Protein 4Q7A (pdb70)

Structure (mmCIF, N/CA/C/O backbone):
data_4Q7A
#
_entry.id   4Q7A
#
_cell.length_a   119.540
_cell.length_b   119.540
_cell.length_c   119.212
_cell.angle_alpha   90.00
_cell.angle_beta   90.00
_cell.angle_gamma   90.00
#
_symmetry.space_group_name_H-M   'P 42'
#
loop_
_entity.id
_entity.type
_entity.pdbx_description
1 polymer 'N-acetyl-ornithine/N-acetyl-lysine deacetylase'
2 non-polymer 'SULFATE ION'
3 non-polymer GLYCEROL
4 non-polymer 'CHLORIDE ION'
5 water water
#
loop_
_atom_site.group_PDB
_atom_site.id
_atom_site.type_symbol
_atom_site.label_atom_id
_atom_site.label_alt_id
_atom_site.label_comp_id
_atom_site.label_asym_id
_atom_site.label_entity_id
_atom_site.label_seq_id
_atom_site.pdbx_PDB_ins_code
_atom_site.Cartn_x
_atom_site.Cartn_y
_atom_site.Cartn_z
_atom_site.occupancy
_atom_site.B_iso_or_equiv
_atom_site.auth_seq_id
_atom_site.auth_comp_id
_atom_site.auth_asym_id
_atom_site.auth_atom_id
_atom_site.pdbx_PDB_model_num
ATOM 9 N N . LEU A 1 5 ? -45.749 39.462 21.906 1.00 63.61 2 LEU A N 1
ATOM 10 C CA . LEU A 1 5 ? -45.357 38.060 21.785 1.00 61.84 2 LEU A CA 1
ATOM 11 C C . LEU A 1 5 ? -46.040 37.210 22.855 1.00 66.26 2 LEU A C 1
ATOM 12 O O . LEU A 1 5 ? -46.269 37.676 23.973 1.00 65.24 2 LEU A O 1
ATOM 17 N N . GLU A 1 6 ? -46.367 35.967 22.509 1.00 63.41 3 GLU A N 1
ATOM 18 C CA . GLU A 1 6 ? -46.909 35.023 23.479 1.00 54.69 3 GLU A CA 1
ATOM 19 C C . GLU A 1 6 ? -45.845 34.725 24.528 1.00 45.88 3 GLU A C 1
ATOM 20 O O . GLU A 1 6 ? -44.660 34.659 24.210 1.00 43.66 3 GLU A O 1
ATOM 26 N N . SER A 1 7 ? -46.263 34.549 25.777 1.00 41.93 4 SER A N 1
ATOM 27 C CA . SER A 1 7 ? -45.310 34.289 26.850 1.00 40.64 4 SER A CA 1
ATOM 28 C C . SER A 1 7 ? -44.733 32.876 26.771 1.00 34.56 4 SER A C 1
ATOM 29 O O . SER A 1 7 ? -45.364 31.966 26.231 1.00 35.78 4 SER A O 1
ATOM 32 N N . ILE A 1 8 ? -43.522 32.711 27.296 1.00 38.20 5 ILE A N 1
ATOM 33 C CA . ILE A 1 8 ? -42.823 31.430 27.261 1.00 41.63 5 ILE A CA 1
ATOM 34 C C . ILE A 1 8 ? -42.199 31.132 28.619 1.00 44.56 5 ILE A C 1
ATOM 35 O O . ILE A 1 8 ? -41.558 32.000 29.212 1.00 44.03 5 ILE A O 1
ATOM 40 N N . SER A 1 9 ? -42.385 29.912 29.114 1.00 47.76 6 SER A N 1
ATOM 41 C CA . SER A 1 9 ? -41.681 29.475 30.316 1.00 44.30 6 SER A CA 1
ATOM 42 C C . SER A 1 9 ? -40.184 29.469 30.025 1.00 33.63 6 SER A C 1
ATOM 43 O O . SER A 1 9 ? -39.758 28.949 28.995 1.00 33.42 6 SER A O 1
ATOM 46 N N . PRO A 1 10 ? -39.384 30.070 30.921 1.00 32.82 7 PRO A N 1
ATOM 47 C CA . PRO A 1 10 ? -37.926 30.164 30.767 1.00 24.35 7 PRO A CA 1
ATOM 48 C C . PRO A 1 10 ? -37.236 28.819 30.517 1.00 27.34 7 PRO A C 1
ATOM 49 O O . PRO A 1 10 ? -36.156 28.795 29.924 1.00 29.25 7 PRO A O 1
ATOM 61 N N . SER A 1 12 ? -38.526 26.566 28.617 1.00 37.43 9 SER A N 1
ATOM 62 C CA . SER A 1 12 ? -38.909 26.177 27.263 1.00 37.72 9 SER A CA 1
ATOM 63 C C . SER A 1 12 ? -38.009 26.806 26.205 1.00 33.18 9 SER A C 1
ATOM 64 O O . SER A 1 12 ? -38.076 26.450 25.027 1.00 27.54 9 SER A O 1
ATOM 75 N N . THR A 1 14 ? -34.203 27.374 24.891 1.00 27.25 11 THR A N 1
ATOM 76 C CA . THR A 1 14 ? -32.791 27.025 24.950 1.00 21.15 11 THR A CA 1
ATOM 77 C C . THR A 1 14 ? -31.983 28.266 24.605 1.00 26.37 11 THR A C 1
ATOM 78 O O . THR A 1 14 ? -32.454 29.125 23.856 1.00 24.20 11 THR A O 1
ATOM 82 N N . THR A 1 15 ? -30.775 28.367 25.153 1.00 23.22 12 THR A N 1
ATOM 83 C CA . THR A 1 15 ? -29.888 29.481 24.842 1.00 22.77 12 THR A CA 1
ATOM 84 C C . THR A 1 15 ? -29.503 29.423 23.369 1.00 25.07 12 THR A C 1
ATOM 85 O O . THR A 1 15 ? -29.315 30.449 22.721 1.00 33.23 12 THR A O 1
ATOM 89 N N . ALA A 1 16 ? -29.409 28.206 22.846 1.00 16.23 13 ALA A N 1
ATOM 90 C CA . ALA A 1 16 ? -29.047 27.981 21.454 1.00 16.68 13 ALA A CA 1
ATOM 91 C C . ALA A 1 16 ? -30.080 28.564 20.494 1.00 16.88 13 ALA A C 1
ATOM 92 O O . ALA A 1 16 ? -29.730 29.287 19.560 1.00 20.09 13 ALA A O 1
ATOM 94 N N . ASP A 1 17 ? -31.349 28.238 20.718 1.00 17.37 14 ASP A N 1
ATOM 95 C CA . ASP A 1 17 ? -32.422 28.694 19.838 1.00 16.69 14 ASP A CA 1
ATOM 96 C C . ASP A 1 17 ? -32.627 30.206 19.893 1.00 17.06 14 ASP A C 1
ATOM 97 O O . ASP A 1 17 ? -32.905 30.835 18.875 1.00 25.76 14 ASP A O 1
ATOM 102 N N . LEU A 1 18 ? -32.499 30.782 21.083 1.00 17.95 15 LEU A N 1
ATOM 103 C CA . LEU A 1 18 ? -32.547 32.232 21.230 1.00 18.80 15 LEU A CA 1
ATOM 104 C C . LEU A 1 18 ? -31.360 32.871 20.518 1.00 19.15 15 LEU A C 1
ATOM 105 O O . LEU A 1 18 ? -31.504 33.889 19.841 1.00 19.16 15 LEU A O 1
ATOM 110 N N . LEU A 1 19 ? -30.187 32.262 20.666 1.00 20.40 16 LEU A N 1
ATOM 111 C CA . LEU A 1 19 ? -28.972 32.808 20.068 1.00 22.62 16 LEU A CA 1
ATOM 112 C C . LEU A 1 19 ? -29.033 32.820 18.544 1.00 27.34 16 LEU A C 1
ATOM 113 O O . LEU A 1 19 ? -28.614 33.791 17.913 1.00 29.26 16 LEU A O 1
ATOM 118 N N . ARG A 1 20 ? -29.553 31.745 17.956 1.00 23.26 17 ARG A N 1
ATOM 119 C CA . ARG A 1 20 ? -29.656 31.657 16.502 1.00 28.20 17 ARG A CA 1
ATOM 120 C C . ARG A 1 20 ? -30.527 32.786 15.963 1.00 29.41 17 ARG A C 1
ATOM 121 O O . ARG A 1 20 ? -30.209 33.393 14.941 1.00 36.72 17 ARG A O 1
ATOM 129 N N . GLY A 1 21 ? -31.620 33.067 16.665 1.00 27.93 18 GLY A N 1
ATOM 130 C CA . GLY A 1 21 ? -32.513 34.143 16.279 1.00 21.45 18 GLY A CA 1
ATOM 131 C C . GLY A 1 21 ? -31.858 35.504 16.426 1.00 16.64 18 GLY A C 1
ATOM 132 O O . GLY A 1 21 ? -32.075 36.399 15.610 1.00 21.57 18 GLY A O 1
ATOM 133 N N . LEU A 1 22 ? -31.048 35.656 17.469 1.00 16.57 19 LEU A N 1
ATOM 134 C CA . LEU A 1 22 ? -30.380 36.924 17.744 1.00 17.03 19 LEU A CA 1
ATOM 135 C C . LEU A 1 22 ? -29.263 37.206 16.738 1.00 14.85 19 LEU A C 1
ATOM 136 O O . LEU A 1 22 ? -29.111 38.333 16.264 1.00 16.11 19 LEU A O 1
ATOM 141 N N . VAL A 1 23 ? -28.485 36.176 16.417 1.00 20.15 20 VAL A N 1
ATOM 142 C CA . VAL A 1 23 ? -27.384 36.306 15.468 1.00 15.26 20 VAL A CA 1
ATOM 143 C C . VAL A 1 23 ? -27.903 36.573 14.056 1.00 16.43 20 VAL A C 1
ATOM 144 O O . VAL A 1 23 ? -27.318 37.353 13.301 1.00 17.27 20 VAL A O 1
ATOM 148 N N . SER A 1 24 ? -29.018 35.936 13.715 1.00 18.93 21 SER A N 1
ATOM 149 C CA . SER A 1 24 ? -29.614 36.077 12.390 1.00 20.14 21 SER A CA 1
ATOM 150 C C . SER A 1 24 ? -30.165 37.477 12.118 1.00 21.85 21 SER A C 1
ATOM 151 O O . SER A 1 24 ? -30.558 37.784 10.994 1.00 25.48 21 SER A O 1
ATOM 154 N N . ILE A 1 25 ? -30.201 38.319 13.145 1.00 19.82 22 ILE A N 1
ATOM 155 C CA . ILE A 1 25 ? -30.563 39.716 12.961 1.00 12.78 22 ILE A CA 1
ATOM 156 C C . ILE A 1 25 ? -29.299 40.565 13.003 1.00 17.69 22 ILE A C 1
ATOM 157 O O . ILE A 1 25 ? -28.672 40.702 14.053 1.00 18.29 22 ILE A O 1
ATOM 162 N N . PRO A 1 26 ? -28.916 41.136 11.851 1.00 14.38 23 PRO A N 1
ATOM 163 C CA . PRO A 1 26 ? -27.675 41.908 11.762 1.00 18.56 23 PRO A CA 1
ATOM 164 C C . PRO A 1 26 ? -27.765 43.183 12.589 1.00 22.01 23 PRO A C 1
ATOM 165 O O . PRO A 1 26 ? -28.697 43.969 12.416 1.00 24.84 23 PRO A O 1
ATOM 169 N N . SER A 1 27 ? -26.810 43.379 13.489 1.00 22.77 24 SER A N 1
ATOM 170 C CA . SER A 1 27 ? -26.822 44.555 14.347 1.00 17.19 24 SER A CA 1
ATOM 171 C C . SER A 1 27 ? -25.432 45.118 14.623 1.00 22.68 24 SER A C 1
ATOM 172 O O . SER A 1 27 ? -25.001 45.169 15.775 1.00 19.53 24 SER A O 1
ATOM 175 N N . PRO A 1 28 ? -24.729 45.564 13.569 1.00 26.90 25 PRO A N 1
ATOM 176 C CA . PRO A 1 28 ? -23.431 46.195 13.816 1.00 19.52 25 PRO A CA 1
ATOM 177 C C . PRO A 1 28 ? -23.636 47.509 14.555 1.00 20.42 25 PRO A C 1
ATOM 178 O O . PRO A 1 28 ? -24.750 48.031 14.536 1.00 29.03 25 PRO A O 1
ATOM 182 N N . SER A 1 29 ? -22.587 48.020 15.195 1.00 16.20 26 SER A N 1
ATOM 183 C CA . SER A 1 29 ? -22.680 49.245 15.985 1.00 12.87 26 SER A CA 1
ATOM 184 C C . SER A 1 29 ? -23.415 50.355 15.238 1.00 19.28 26 SER A C 1
ATOM 185 O O . SER A 1 29 ? -23.058 50.691 14.110 1.00 21.89 26 SER A O 1
ATOM 188 N N . GLY A 1 30 ? -24.454 50.904 15.861 1.00 16.65 27 GLY A N 1
ATOM 189 C CA . GLY A 1 30 ? -25.212 51.988 15.260 1.00 14.94 27 GLY A CA 1
ATOM 190 C C . GLY A 1 30 ? -26.411 51.515 14.459 1.00 17.72 27 GLY A C 1
ATOM 191 O O . GLY A 1 30 ? -27.147 52.324 13.890 1.00 25.97 27 GLY A O 1
ATOM 192 N N . ALA A 1 31 ? -26.612 50.201 14.420 1.00 14.87 28 ALA A N 1
ATOM 193 C CA . ALA A 1 31 ? -27.719 49.612 13.675 1.00 19.96 28 ALA A CA 1
ATOM 194 C C . ALA A 1 31 ? -28.462 48.578 14.515 1.00 24.34 28 ALA A C 1
ATOM 195 O O . ALA A 1 31 ? -28.953 47.582 13.986 1.00 21.57 28 ALA A O 1
ATOM 197 N N . GLU A 1 32 ? -28.553 48.828 15.820 1.00 23.20 29 GLU A N 1
ATOM 198 C CA . GLU A 1 32 ? -29.055 47.832 16.769 1.00 18.08 29 GLU A CA 1
ATOM 199 C C . GLU A 1 32 ? -30.578 47.760 16.919 1.00 22.27 29 GLU A C 1
ATOM 200 O O . GLU A 1 32 ? -31.094 46.779 17.441 1.00 26.27 29 GLU A O 1
ATOM 206 N N . ALA A 1 33 ? -31.287 48.790 16.465 1.00 22.61 30 ALA A N 1
ATOM 207 C CA . ALA A 1 33 ? -32.725 48.930 16.744 1.00 24.47 30 ALA A CA 1
ATOM 208 C C . ALA A 1 33 ? -33.623 47.691 16.536 1.00 22.87 30 ALA A C 1
ATOM 209 O O . ALA A 1 33 ? -34.369 47.322 17.446 1.00 21.65 30 ALA A O 1
ATOM 211 N N . PRO A 1 34 ? -33.564 47.050 15.351 1.00 19.79 31 PRO A N 1
ATOM 212 C CA . PRO A 1 34 ? -34.454 45.897 15.157 1.00 20.93 31 PRO A CA 1
ATOM 213 C C . PRO A 1 34 ? -34.134 44.728 16.087 1.00 28.05 31 PRO A C 1
ATOM 214 O O . PRO A 1 34 ? -35.048 44.084 16.597 1.00 29.14 31 PRO A O 1
ATOM 218 N N . ALA A 1 35 ? -32.849 44.457 16.293 1.00 28.46 32 ALA A N 1
ATOM 219 C CA . ALA A 1 35 ? -32.433 43.382 17.187 1.00 20.65 32 ALA A CA 1
ATOM 220 C C . ALA A 1 35 ? -32.812 43.714 18.626 1.00 20.89 32 ALA A C 1
ATOM 221 O O . ALA A 1 35 ? -33.163 42.828 19.407 1.00 20.62 32 ALA A O 1
ATOM 223 N N . VAL A 1 36 ? -32.723 44.996 18.971 1.00 13.39 33 VAL A N 1
ATOM 224 C CA . VAL A 1 36 ? -33.100 45.466 20.297 1.00 12.42 33 VAL A CA 1
ATOM 225 C C . VAL A 1 36 ? -34.581 45.210 20.563 1.00 25.84 33 VAL A C 1
ATOM 226 O O . VAL A 1 36 ? -34.947 44.618 21.579 1.00 29.55 33 VAL A O 1
ATOM 230 N N . GLU A 1 37 ? -35.428 45.649 19.639 1.00 29.09 34 GLU A N 1
ATOM 231 C CA . GLU A 1 37 ? -36.865 45.454 19.775 1.00 30.84 34 GLU A CA 1
ATOM 232 C C . GLU A 1 37 ? -37.230 43.973 19.750 1.00 25.34 34 GLU A C 1
ATOM 233 O O . GLU A 1 37 ? -38.147 43.543 20.447 1.00 25.41 34 GLU A O 1
ATOM 239 N N . TRP A 1 38 ? -36.507 43.195 18.951 1.00 22.70 35 TRP A N 1
ATOM 240 C CA . TRP A 1 38 ? -36.736 41.757 18.881 1.00 23.75 35 TRP A CA 1
ATOM 241 C C . TRP A 1 38 ? -36.340 41.085 20.189 1.00 23.31 35 TRP A C 1
ATOM 242 O O . TRP A 1 38 ? -37.043 40.202 20.677 1.00 27.69 35 TRP A O 1
ATOM 253 N N . LEU A 1 39 ? -35.208 41.501 20.749 1.00 19.94 36 LEU A N 1
ATOM 254 C CA . LEU A 1 39 ? -34.736 40.946 22.013 1.00 20.20 36 LEU A CA 1
ATOM 255 C C . LEU A 1 39 ? -35.681 41.302 23.156 1.00 20.04 36 LEU A C 1
ATOM 256 O O . LEU A 1 39 ? -35.921 40.489 24.049 1.00 17.81 36 LEU A O 1
ATOM 261 N N . CYS A 1 40 ? -36.218 42.517 23.124 1.00 25.24 37 CYS A N 1
ATOM 262 C CA . CYS A 1 40 ? -37.162 42.955 24.144 1.00 25.23 37 CYS A CA 1
ATOM 263 C C . CYS A 1 40 ? -38.459 42.159 24.074 1.00 25.35 37 CYS A C 1
ATOM 264 O O . CYS A 1 40 ? -39.093 41.905 25.097 1.00 24.69 37 CYS A O 1
ATOM 267 N N . GLN A 1 41 ? -38.852 41.769 22.864 1.00 25.13 38 GLN A N 1
ATOM 268 C CA . GLN A 1 41 ? -40.032 40.930 22.689 1.00 26.56 38 GLN A CA 1
ATOM 269 C C . GLN A 1 41 ? -39.779 39.547 23.269 1.00 18.17 38 GLN A C 1
ATOM 270 O O . GLN A 1 41 ? -40.636 38.982 23.946 1.00 21.81 38 GLN A O 1
ATOM 276 N N . GLN A 1 42 ? -38.593 39.009 22.999 1.00 17.28 39 GLN A N 1
ATOM 277 C CA . GLN A 1 42 ? -38.206 37.705 23.521 1.00 22.75 39 GLN A CA 1
ATOM 278 C C . GLN A 1 42 ? -38.073 37.744 25.040 1.00 24.69 39 GLN A C 1
ATOM 279 O O . GLN A 1 42 ? -38.424 36.781 25.721 1.00 18.60 39 GLN A O 1
ATOM 293 N N . ALA A 1 44 ? -39.679 39.878 27.195 1.00 27.64 41 ALA A N 1
ATOM 294 C CA . ALA A 1 44 ? -41.017 39.995 27.770 1.00 29.48 41 ALA A CA 1
ATOM 295 C C . ALA A 1 44 ? -41.755 38.659 27.741 1.00 26.28 41 ALA A C 1
ATOM 296 O O . ALA A 1 44 ? -42.527 38.346 28.644 1.00 29.48 41 ALA A O 1
ATOM 298 N N . ALA A 1 45 ? -41.514 37.877 26.694 1.00 28.49 42 ALA A N 1
ATOM 299 C CA . ALA A 1 45 ? -42.116 36.557 26.569 1.00 26.63 42 ALA A CA 1
ATOM 300 C C . ALA A 1 45 ? -41.632 35.630 27.680 1.00 28.26 42 ALA A C 1
ATOM 301 O O . ALA A 1 45 ? -42.373 34.764 28.144 1.00 24.09 42 ALA A O 1
ATOM 303 N N . LEU A 1 46 ? -40.382 35.814 28.095 1.00 28.67 43 LEU A N 1
ATOM 304 C CA . LEU A 1 46 ? -39.803 35.011 29.167 1.00 30.14 43 LEU A CA 1
ATOM 305 C C . LEU A 1 46 ? -40.128 35.584 30.547 1.00 29.71 43 LEU A C 1
ATOM 306 O O . LEU A 1 46 ? -39.707 35.034 31.565 1.00 33.30 43 LEU A O 1
ATOM 311 N N . GLY A 1 47 ? -40.871 36.687 30.581 1.00 24.93 44 GLY A N 1
ATOM 312 C CA . GLY A 1 47 ? -41.352 37.230 31.840 1.00 24.91 44 GLY A CA 1
ATOM 313 C C . GLY A 1 47 ? -40.642 38.471 32.350 1.00 28.37 44 GLY A C 1
ATOM 314 O O . GLY A 1 47 ? -40.895 38.917 33.471 1.00 38.21 44 GLY A O 1
ATOM 315 N N . TYR A 1 48 ? -39.751 39.033 31.541 1.00 24.18 45 TYR A N 1
ATOM 316 C CA . TYR A 1 48 ? -39.093 40.283 31.904 1.00 23.13 45 TYR A CA 1
ATOM 317 C C . TYR A 1 48 ? -40.044 41.460 31.731 1.00 29.19 45 TYR A C 1
ATOM 318 O O . TYR A 1 48 ? -40.913 41.446 30.857 1.00 30.51 45 TYR A O 1
ATOM 327 N N . GLN A 1 49 ? -39.879 42.475 32.571 1.00 24.70 46 GLN A N 1
ATOM 328 C CA . GLN A 1 49 ? -40.387 43.798 32.254 1.00 27.73 46 GLN A CA 1
ATOM 329 C C . GLN A 1 49 ? -39.355 44.370 31.293 1.00 31.07 46 GLN A C 1
ATOM 330 O O . GLN A 1 49 ? -38.246 44.712 31.705 1.00 26.74 46 GLN A O 1
ATOM 336 N N . ALA A 1 50 ? -39.703 44.450 30.012 1.00 30.97 47 ALA A N 1
ATOM 337 C CA . ALA A 1 50 ? -38.707 44.750 28.986 1.00 27.15 47 ALA A CA 1
ATOM 338 C C . ALA A 1 50 ? -39.135 45.818 27.987 1.00 29.71 47 ALA A C 1
ATOM 339 O O . ALA A 1 50 ? -40.265 45.812 27.497 1.00 28.11 47 ALA A O 1
ATOM 341 N N . GLU A 1 51 ? -38.203 46.717 27.684 1.00 27.39 48 GLU A N 1
ATOM 342 C CA . GLU A 1 51 ? -38.383 47.749 26.669 1.00 29.31 48 GLU A CA 1
ATOM 343 C C . GLU A 1 51 ? -37.041 48.425 26.406 1.00 28.40 48 GLU A C 1
ATOM 344 O O . GLU A 1 51 ? -36.153 48.393 27.258 1.00 27.92 48 GLU A O 1
ATOM 350 N N . PRO A 1 52 ? -36.879 49.024 25.216 1.00 29.35 49 PRO A N 1
ATOM 351 C CA . PRO A 1 52 ? -35.660 49.795 24.943 1.00 25.29 49 PRO A CA 1
ATOM 352 C C . PRO A 1 52 ? -35.599 51.038 25.825 1.00 27.52 49 PRO A C 1
ATOM 353 O O . PRO A 1 52 ? -36.655 51.584 26.149 1.00 31.36 49 PRO A O 1
ATOM 357 N N . ASP A 1 53 ? -34.404 51.475 26.218 1.00 25.79 50 ASP A N 1
ATOM 358 C CA . ASP A 1 53 ? -34.288 52.706 27.002 1.00 28.35 50 ASP A CA 1
ATOM 359 C C . ASP A 1 53 ? -34.052 53.926 26.114 1.00 26.86 50 ASP A C 1
ATOM 360 O O . ASP A 1 53 ? -34.064 53.815 24.889 1.00 26.10 50 ASP A O 1
ATOM 365 N N . GLY A 1 54 ? -33.825 55.080 26.735 1.00 24.37 51 GLY A N 1
ATOM 366 C CA . GLY A 1 54 ? -33.609 56.315 25.998 1.00 33.34 51 GLY A CA 1
ATOM 367 C C . GLY A 1 54 ? -32.368 56.300 25.122 1.00 34.41 51 GLY A C 1
ATOM 368 O O . GLY A 1 54 ? -32.232 57.110 24.205 1.00 36.10 51 GLY A O 1
ATOM 369 N N . ALA A 1 55 ? -31.459 55.373 25.404 1.00 29.47 52 ALA A N 1
ATOM 370 C CA . ALA A 1 55 ? -30.233 55.244 24.627 1.00 30.42 52 ALA A CA 1
ATOM 371 C C . ALA A 1 55 ? -30.362 54.162 23.564 1.00 35.08 52 ALA A C 1
ATOM 372 O O . ALA A 1 55 ? -29.513 54.044 22.681 1.00 38.30 52 ALA A O 1
ATOM 374 N N . GLY A 1 56 ? -31.416 53.361 23.662 1.00 36.32 53 GLY A N 1
ATOM 375 C CA . GLY A 1 56 ? -31.649 52.308 22.693 1.00 29.59 53 GLY A CA 1
ATOM 376 C C . GLY A 1 56 ? -31.217 50.944 23.192 1.00 23.35 53 GLY A C 1
ATOM 377 O O . GLY A 1 56 ? -31.312 49.953 22.467 1.00 19.25 53 GLY A O 1
ATOM 378 N N . ASN A 1 57 ? -30.733 50.894 24.429 1.00 24.71 54 ASN A N 1
ATOM 379 C CA . ASN A 1 57 ? -30.378 49.628 25.052 1.00 23.26 54 ASN A CA 1
ATOM 380 C C . ASN A 1 57 ? -31.610 48.766 25.250 1.00 23.48 54 ASN A C 1
ATOM 381 O O . ASN A 1 57 ? -32.655 49.256 25.666 1.00 26.08 54 ASN A O 1
ATOM 386 N N . ALA A 1 58 ? -31.488 47.477 24.959 1.00 26.09 55 ALA A N 1
ATOM 387 C CA . ALA A 1 58 ? -32.530 46.536 25.335 1.00 21.40 55 ALA A CA 1
ATOM 388 C C . ALA A 1 58 ? -32.400 46.291 26.831 1.00 25.95 55 ALA A C 1
ATOM 389 O O . ALA A 1 58 ? -31.405 45.728 27.285 1.00 24.76 55 ALA A O 1
ATOM 391 N N . VAL A 1 59 ? -33.396 46.727 27.596 1.00 29.55 56 VAL A N 1
ATOM 392 C CA . VAL A 1 59 ? -33.347 46.599 29.049 1.00 25.13 56 VAL A CA 1
ATOM 393 C C . VAL A 1 59 ? -34.466 45.707 29.572 1.00 25.77 56 VAL A C 1
ATOM 394 O O . VAL A 1 59 ? -35.646 45.967 29.330 1.00 23.43 56 VAL A O 1
ATOM 398 N N . GLY A 1 60 ? -34.086 44.654 30.287 1.00 22.43 57 GLY A N 1
ATOM 399 C CA . GLY A 1 60 ? -35.046 43.741 30.875 1.00 17.78 57 GLY A CA 1
ATOM 400 C C . GLY A 1 60 ? -34.879 43.676 32.379 1.00 19.70 57 GLY A C 1
ATOM 401 O O . GLY A 1 60 ? -33.757 43.605 32.885 1.00 23.42 57 GLY A O 1
ATOM 402 N N . THR A 1 61 ? -35.995 43.701 33.099 1.00 26.16 58 THR A N 1
ATOM 403 C CA . THR A 1 61 ? -35.949 43.692 34.553 1.00 27.20 58 THR A CA 1
ATOM 404 C C . THR A 1 61 ? -37.018 42.777 35.138 1.00 28.27 58 THR A C 1
ATOM 405 O O . THR A 1 61 ? -38.143 42.717 34.640 1.00 32.40 58 THR A O 1
ATOM 409 N N . ARG A 1 62 ? -36.647 42.055 36.188 1.00 23.50 59 ARG A N 1
ATOM 410 C CA . ARG A 1 62 ? -37.598 41.286 36.975 1.00 25.62 59 ARG A CA 1
ATOM 411 C C . ARG A 1 62 ? -37.170 41.344 38.432 1.00 31.61 59 ARG A C 1
ATOM 412 O O . ARG A 1 62 ? -36.030 41.695 38.738 1.00 32.70 59 ARG A O 1
ATOM 420 N N . GLY A 1 63 ? -38.081 40.996 39.332 1.00 34.23 60 GLY A N 1
ATOM 421 C CA . GLY A 1 63 ? -37.818 41.150 40.748 1.00 34.37 60 GLY A CA 1
ATOM 422 C C . GLY A 1 63 ? -38.020 42.597 41.149 1.00 33.68 60 GLY A C 1
ATOM 423 O O . GLY A 1 63 ? -38.505 43.404 40.355 1.00 32.74 60 GLY A O 1
ATOM 424 N N . GLU A 1 64 ? -37.638 42.932 42.376 1.00 31.03 61 GLU A N 1
ATOM 425 C CA . GLU A 1 64 ? -37.871 44.267 42.909 1.00 33.92 61 GLU A CA 1
ATOM 426 C C . GLU A 1 64 ? -36.864 44.614 44.000 1.00 33.73 61 GLU A C 1
ATOM 427 O O . GLU A 1 64 ? -35.881 43.902 44.190 1.00 37.57 61 GLU A O 1
ATOM 433 N N . GLY A 1 65 ? -37.110 45.708 44.712 1.00 34.41 62 GLY A N 1
ATOM 434 C CA . GLY A 1 65 ? -36.283 46.072 45.847 1.00 34.50 62 GLY A CA 1
ATOM 435 C C . GLY A 1 65 ? -35.201 47.084 45.527 1.00 42.13 62 GLY A C 1
ATOM 436 O O . GLY A 1 65 ? -35.053 47.500 44.379 1.00 48.72 62 GLY A O 1
ATOM 437 N N . PRO A 1 66 ? -34.434 47.486 46.552 1.00 40.52 63 PRO A N 1
ATOM 438 C CA . PRO A 1 66 ? -33.354 48.469 46.412 1.00 37.94 63 PRO A CA 1
ATOM 439 C C . PRO A 1 66 ? -32.075 47.856 45.848 1.00 29.77 63 PRO A C 1
ATOM 440 O O . PRO A 1 66 ? -31.330 48.534 45.140 1.00 43.77 63 PRO A O 1
ATOM 444 N N . ARG A 1 67 ? -31.829 46.589 46.166 1.00 26.20 64 ARG A N 1
ATOM 445 C CA . ARG A 1 67 ? -30.628 45.901 45.710 1.00 24.98 64 ARG A CA 1
ATOM 446 C C . ARG A 1 67 ? -30.745 45.561 44.231 1.00 25.33 64 ARG A C 1
ATOM 447 O O . ARG A 1 67 ? -31.850 45.442 43.703 1.00 28.43 64 ARG A O 1
ATOM 455 N N . GLU A 1 68 ? -29.610 45.400 43.559 1.00 27.20 65 GLU A N 1
ATOM 456 C CA . GLU A 1 68 ? -29.636 45.123 42.129 1.00 29.31 65 GLU A CA 1
ATOM 457 C C . GLU A 1 68 ? -28.431 44.336 41.631 1.00 21.82 65 GLU A C 1
ATOM 458 O O . GLU A 1 68 ? -27.288 44.649 41.965 1.00 25.05 65 GLU A O 1
ATOM 464 N N . ILE A 1 69 ? -28.703 43.315 40.826 1.00 19.15 66 ILE A N 1
ATOM 465 C CA . ILE A 1 69 ? -27.664 42.619 40.082 1.00 13.23 66 ILE A CA 1
ATOM 466 C C . ILE A 1 69 ? -27.872 42.932 38.609 1.00 18.31 66 ILE A C 1
ATOM 467 O O . ILE A 1 69 ? -28.985 42.808 38.094 1.00 20.34 66 ILE A O 1
ATOM 480 N N . LEU A 1 71 ? -26.836 42.135 34.667 1.00 18.80 68 LEU A N 1
ATOM 481 C CA . LEU A 1 71 ? -26.179 41.362 33.629 1.00 15.95 68 LEU A CA 1
ATOM 482 C C . LEU A 1 71 ? -25.994 42.270 32.417 1.00 15.84 68 LEU A C 1
ATOM 483 O O . LEU A 1 71 ? -26.895 42.401 31.586 1.00 16.63 68 LEU A O 1
ATOM 488 N N . LEU A 1 72 ? -24.830 42.907 32.328 1.00 20.46 69 LEU A N 1
ATOM 489 C CA . LEU A 1 72 ? -24.567 43.872 31.266 1.00 14.33 69 LEU A CA 1
ATOM 490 C C . LEU A 1 72 ? -23.798 43.251 30.104 1.00 15.19 69 LEU A C 1
ATOM 491 O O . LEU A 1 72 ? -22.611 42.943 30.223 1.00 13.89 69 LEU A O 1
ATOM 496 N N . GLY A 1 73 ? -24.485 43.063 28.983 1.00 11.38 70 GLY A N 1
ATOM 497 C CA . GLY A 1 73 ? -23.853 42.579 27.772 1.00 10.49 70 GLY A CA 1
ATOM 498 C C . GLY A 1 73 ? -24.035 43.607 26.675 1.00 19.84 70 GLY A C 1
ATOM 499 O O . GLY A 1 73 ? -24.528 44.707 26.931 1.00 16.82 70 GLY A O 1
ATOM 500 N N . HIS A 1 74 ? -23.631 43.270 25.456 1.00 19.07 71 HIS A N 1
ATOM 501 C CA . HIS A 1 74 ? -23.887 44.160 24.331 1.00 21.07 71 HIS A CA 1
ATOM 502 C C . HIS A 1 74 ? -24.491 43.421 23.146 1.00 18.40 71 HIS A C 1
ATOM 503 O O . HIS A 1 74 ? -24.101 42.295 22.833 1.00 18.80 71 HIS A O 1
ATOM 510 N N . ILE A 1 75 ? -25.457 44.068 22.504 1.00 14.09 72 ILE A N 1
ATOM 511 C CA . ILE A 1 75 ? -26.213 43.467 21.415 1.00 15.74 72 ILE A CA 1
ATOM 512 C C . ILE A 1 75 ? -25.581 43.793 20.065 1.00 20.08 72 ILE A C 1
ATOM 513 O O . ILE A 1 75 ? -25.945 43.213 19.038 1.00 18.34 72 ILE A O 1
ATOM 518 N N . ASP A 1 76 ? -24.624 44.716 20.073 1.00 24.30 73 ASP A N 1
ATOM 519 C CA . ASP A 1 76 ? -23.981 45.151 18.838 1.00 20.61 73 ASP A CA 1
ATOM 520 C C . ASP A 1 76 ? -22.742 44.325 18.500 1.00 20.63 73 ASP A C 1
ATOM 521 O O . ASP A 1 76 ? -22.088 43.771 19.382 1.00 17.09 73 ASP A O 1
ATOM 526 N N . THR A 1 77 ? -22.436 44.246 17.209 1.00 14.25 74 THR A N 1
ATOM 527 C CA . THR A 1 77 ? -21.280 43.507 16.725 1.00 13.25 74 THR A CA 1
ATOM 528 C C . THR A 1 77 ? -20.443 44.383 15.806 1.00 17.29 74 THR A C 1
ATOM 529 O O . THR A 1 77 ? -20.800 45.526 15.527 1.00 19.34 74 THR A O 1
ATOM 533 N N . VAL A 1 78 ? -19.322 43.840 15.345 1.00 23.15 75 VAL A N 1
ATOM 534 C CA . VAL A 1 78 ? -18.587 44.447 14.248 1.00 25.29 75 VAL A CA 1
ATOM 535 C C . VAL A 1 78 ? -19.368 44.130 12.976 1.00 22.36 75 VAL A C 1
ATOM 536 O O . VAL A 1 78 ? -20.091 43.136 12.930 1.00 22.96 75 VAL A O 1
ATOM 540 N N . PRO A 1 79 ? -19.251 44.982 11.946 1.00 24.65 76 PRO A N 1
ATOM 541 C CA . PRO A 1 79 ? -19.944 44.658 10.695 1.00 22.39 76 PRO A CA 1
ATOM 542 C C . PRO A 1 79 ? -19.322 43.445 10.015 1.00 24.96 76 PRO A C 1
ATOM 543 O O . PRO A 1 79 ? -18.199 43.064 10.350 1.00 27.56 76 PRO A O 1
ATOM 547 N N . GLY A 1 80 ? -20.044 42.850 9.071 1.00 34.36 77 GLY A N 1
ATOM 548 C CA . GLY A 1 80 ? -19.581 41.651 8.400 1.00 31.43 77 GLY A CA 1
ATOM 549 C C . GLY A 1 80 ? -20.489 40.473 8.690 1.00 29.66 77 GLY A C 1
ATOM 550 O O . GLY A 1 80 ? -20.798 40.189 9.848 1.00 31.85 77 GLY A O 1
ATOM 551 N N . GLU A 1 81 ? -20.913 39.780 7.639 1.00 36.11 78 GLU A N 1
ATOM 552 C CA . GLU A 1 81 ? -21.871 38.691 7.787 1.00 41.17 78 GLU A CA 1
ATOM 553 C C . GLU A 1 81 ? -21.199 37.328 7.911 1.00 43.62 78 GLU A C 1
ATOM 554 O O . GLU A 1 81 ? -20.165 37.070 7.295 1.00 40.45 78 GLU A O 1
ATOM 560 N N . VAL A 1 82 ? -21.794 36.466 8.728 1.00 41.36 79 VAL A N 1
ATOM 561 C CA . VAL A 1 82 ? -21.470 35.050 8.730 1.00 37.85 79 VAL A CA 1
ATOM 562 C C . VAL A 1 82 ? -22.785 34.301 8.590 1.00 33.50 79 VAL A C 1
ATOM 563 O O . VAL A 1 82 ? -23.615 34.340 9.498 1.00 36.87 79 VAL A O 1
ATOM 567 N N . PRO A 1 83 ? -22.993 33.648 7.434 1.00 30.66 80 PRO A N 1
ATOM 568 C CA . PRO A 1 83 ? -24.187 32.836 7.176 1.00 29.78 80 PRO A CA 1
ATOM 569 C C . PRO A 1 83 ? -24.541 31.960 8.376 1.00 29.42 80 PRO A C 1
ATOM 570 O O . PRO A 1 83 ? -23.705 31.184 8.844 1.00 32.07 80 PRO A O 1
ATOM 574 N N . VAL A 1 84 ? -25.766 32.102 8.874 1.00 24.48 81 VAL A N 1
ATOM 575 C CA . VAL A 1 84 ? -26.176 31.457 10.118 1.00 26.50 81 VAL A CA 1
ATOM 576 C C . VAL A 1 84 ? -26.595 30.002 9.927 1.00 39.81 81 VAL A C 1
ATOM 577 O O . VAL A 1 84 ? -27.542 29.715 9.195 1.00 45.99 81 VAL A O 1
ATOM 581 N N . GLN A 1 85 ? -25.886 29.094 10.596 1.00 44.01 82 GLN A N 1
ATOM 582 C CA . GLN A 1 85 ? -26.220 27.670 10.581 1.00 46.41 82 GLN A CA 1
ATOM 583 C C . GLN A 1 85 ? -25.487 26.897 11.677 1.00 43.48 82 GLN A C 1
ATOM 584 O O . GLN A 1 85 ? -24.558 27.412 12.302 1.00 40.95 82 GLN A O 1
ATOM 590 N N . VAL A 1 86 ? -25.920 25.661 11.910 1.00 43.68 83 VAL A N 1
ATOM 591 C CA . VAL A 1 86 ? -25.307 24.803 12.918 1.00 37.26 83 VAL A CA 1
ATOM 592 C C . VAL A 1 86 ? -24.669 23.576 12.272 1.00 35.76 83 VAL A C 1
ATOM 593 O O . VAL A 1 86 ? -25.365 22.745 11.688 1.00 41.50 83 VAL A O 1
ATOM 597 N N . VAL A 1 87 ? -23.347 23.465 12.368 1.00 32.24 84 VAL A N 1
ATOM 598 C CA . VAL A 1 87 ? -22.651 22.287 11.860 1.00 38.32 84 VAL A CA 1
ATOM 599 C C . VAL A 1 87 ? -22.361 21.329 13.009 1.00 33.52 84 VAL A C 1
ATOM 600 O O . VAL A 1 87 ? -21.370 21.488 13.727 1.00 31.62 84 VAL A O 1
ATOM 604 N N . ASP A 1 88 ? -23.250 20.351 13.174 1.00 39.10 85 ASP A N 1
ATOM 605 C CA . ASP A 1 88 ? -23.172 19.349 14.241 1.00 40.61 85 ASP A CA 1
ATOM 606 C C . ASP A 1 88 ? -22.836 19.922 15.619 1.00 30.85 85 ASP A C 1
ATOM 607 O O . ASP A 1 88 ? -21.705 19.810 16.092 1.00 31.72 85 ASP A O 1
ATOM 612 N N . GLY A 1 89 ? -23.826 20.546 16.248 1.00 29.70 86 GLY A N 1
ATOM 613 C CA . GLY A 1 89 ? -23.676 21.052 17.600 1.00 27.60 86 GLY A CA 1
ATOM 614 C C . GLY A 1 89 ? -22.824 22.300 17.740 1.00 27.91 86 GLY A C 1
ATOM 615 O O . GLY A 1 89 ? -22.517 22.720 18.857 1.00 33.68 86 GLY A O 1
ATOM 616 N N . VAL A 1 90 ? -22.436 22.891 16.614 1.00 26.49 87 VAL A N 1
ATOM 617 C CA . VAL A 1 90 ? -21.650 24.118 16.631 1.00 28.06 87 VAL A CA 1
ATOM 618 C C . VAL A 1 90 ? -22.330 25.203 15.802 1.00 29.60 87 VAL A C 1
ATOM 619 O O . VAL A 1 90 ? -22.602 25.011 14.616 1.00 25.32 87 VAL A O 1
ATOM 623 N N . LEU A 1 91 ? -22.602 26.340 16.436 1.00 26.14 88 LEU A N 1
ATOM 624 C CA . LEU A 1 91 ? -23.307 27.442 15.787 1.00 18.98 88 LEU A CA 1
ATOM 625 C C . LEU A 1 91 ? -22.346 28.447 15.158 1.00 23.02 88 LEU A C 1
ATOM 626 O O . LEU A 1 91 ? -21.379 28.869 15.790 1.00 20.28 88 LEU A O 1
ATOM 631 N N . TYR A 1 92 ? -22.622 28.829 13.915 1.00 24.30 89 TYR A N 1
ATOM 632 C CA . TYR A 1 92 ? -21.808 29.816 13.214 1.00 31.69 89 TYR A CA 1
ATOM 633 C C . TYR A 1 92 ? -22.596 31.102 12.990 1.00 30.28 89 TYR A C 1
ATOM 634 O O . TYR A 1 92 ? -23.749 31.062 12.561 1.00 31.62 89 TYR A O 1
ATOM 643 N N . GLY A 1 93 ? -21.975 32.240 13.286 1.00 26.07 90 GLY A N 1
ATOM 644 C CA . GLY A 1 93 ? -22.615 33.522 13.057 1.00 23.76 90 GLY A CA 1
ATOM 645 C C . GLY A 1 93 ? -21.886 34.713 13.647 1.00 22.28 90 GLY A C 1
ATOM 646 O O . GLY A 1 93 ? -21.046 34.568 14.537 1.00 21.30 90 GLY A O 1
ATOM 647 N N . ARG A 1 94 ? -22.214 35.900 13.145 1.00 20.63 91 ARG A N 1
ATOM 648 C CA . ARG A 1 94 ? -21.640 37.136 13.658 1.00 25.03 91 ARG A CA 1
ATOM 649 C C . ARG A 1 94 ? -22.231 37.466 15.026 1.00 26.14 91 ARG A C 1
ATOM 650 O O . ARG A 1 94 ? -23.432 37.706 15.150 1.00 23.12 91 ARG A O 1
ATOM 658 N N . GLY A 1 95 ? -21.383 37.473 16.049 1.00 19.74 92 GLY A N 1
ATOM 659 C CA . GLY A 1 95 ? -21.829 37.760 17.398 1.00 15.93 92 GLY A CA 1
ATOM 660 C C . GLY A 1 95 ? -22.055 36.499 18.207 1.00 13.98 92 GLY A C 1
ATOM 661 O O . GLY A 1 95 ? -22.401 36.566 19.383 1.00 12.31 92 GLY A O 1
ATOM 662 N N . ALA A 1 96 ? -21.860 35.348 17.571 1.00 10.14 93 ALA A N 1
ATOM 663 C CA . ALA A 1 96 ? -22.004 34.059 18.244 1.00 16.92 93 ALA A CA 1
ATOM 664 C C . ALA A 1 96 ? -21.131 34.003 19.493 1.00 17.36 93 ALA A C 1
ATOM 665 O O . ALA A 1 96 ? -21.524 33.447 20.519 1.00 14.47 93 ALA A O 1
ATOM 667 N N . VAL A 1 97 ? -19.943 34.586 19.384 1.00 18.79 94 VAL A N 1
ATOM 668 C CA . VAL A 1 97 ? -19.014 34.690 20.498 1.00 16.19 94 VAL A CA 1
ATOM 669 C C . VAL A 1 97 ? -19.072 36.077 21.129 1.00 16.83 94 VAL A C 1
ATOM 670 O O . VAL A 1 97 ? -19.226 36.215 22.343 1.00 16.53 94 VAL A O 1
ATOM 674 N N . ASP A 1 98 ? -18.958 37.104 20.294 1.00 18.35 95 ASP A N 1
ATOM 675 C CA . ASP A 1 98 ? -18.811 38.469 20.784 1.00 9.08 95 ASP A CA 1
ATOM 676 C C . ASP A 1 98 ? -19.864 39.431 20.233 1.00 15.57 95 ASP A C 1
ATOM 677 O O . ASP A 1 98 ? -19.701 39.972 19.139 1.00 18.26 95 ASP A O 1
ATOM 682 N N . ALA A 1 99 ? -20.937 39.654 20.991 1.00 15.96 96 ALA A N 1
ATOM 683 C CA . ALA A 1 99 ? -21.140 38.997 22.279 1.00 14.84 96 ALA A CA 1
ATOM 684 C C . ALA A 1 99 ? -22.598 38.602 22.472 1.00 17.61 96 ALA A C 1
ATOM 685 O O . ALA A 1 99 ? -23.124 38.671 23.583 1.00 19.50 96 ALA A O 1
ATOM 687 N N . LYS A 1 100 ? -23.247 38.186 21.389 1.00 14.56 97 LYS A N 1
ATOM 688 C CA . LYS A 1 100 ? -24.641 37.769 21.457 1.00 16.20 97 LYS A CA 1
ATOM 689 C C . LYS A 1 100 ? -24.776 36.456 22.227 1.00 23.89 97 LYS A C 1
ATOM 690 O O . LYS A 1 100 ? -25.815 36.181 22.827 1.00 21.81 97 LYS A O 1
ATOM 696 N N . GLY A 1 101 ? -23.716 35.653 22.200 1.00 25.11 98 GLY A N 1
ATOM 697 C CA . GLY A 1 101 ? -23.652 34.419 22.966 1.00 16.24 98 GLY A CA 1
ATOM 698 C C . GLY A 1 101 ? -23.858 34.635 24.454 1.00 15.23 98 GLY A C 1
ATOM 699 O O . GLY A 1 101 ? -24.795 34.089 25.033 1.00 15.08 98 GLY A O 1
ATOM 700 N N . PRO A 1 102 ? -22.971 35.424 25.083 1.00 19.52 99 PRO A N 1
ATOM 701 C CA . PRO A 1 102 ? -23.131 35.792 26.493 1.00 15.91 99 PRO A CA 1
ATOM 702 C C . PRO A 1 102 ? -24.453 36.506 26.768 1.00 16.29 99 PRO A C 1
ATOM 703 O O . PRO A 1 102 ? -25.062 36.268 27.809 1.00 13.76 99 PRO A O 1
ATOM 707 N N . LEU A 1 103 ? -24.882 37.372 25.854 1.00 11.61 100 LEU A N 1
ATOM 708 C CA . LEU A 1 103 ? -26.126 38.113 26.032 1.00 8.82 100 LEU A CA 1
ATOM 709 C C . LEU A 1 103 ? -27.336 37.180 26.050 1.00 16.05 100 LEU A C 1
ATOM 710 O O . LEU A 1 103 ? -28.271 37.369 26.828 1.00 15.46 100 LEU A O 1
ATOM 715 N N . ALA A 1 104 ? -27.312 36.173 25.184 1.00 14.35 101 ALA A N 1
ATOM 716 C CA . ALA A 1 104 ? -28.374 35.174 25.143 1.00 16.87 101 ALA A CA 1
ATOM 717 C C . ALA A 1 104 ? -28.337 34.310 26.400 1.00 10.89 101 ALA A C 1
ATOM 718 O O . ALA A 1 104 ? -29.378 33.935 26.940 1.00 14.21 101 ALA A O 1
ATOM 720 N N . THR A 1 105 ? -27.128 33.989 26.851 1.00 15.46 102 THR A N 1
ATOM 721 C CA . THR A 1 105 ? -26.941 33.242 28.088 1.00 17.19 102 THR A CA 1
ATOM 722 C C . THR A 1 105 ? -27.504 34.045 29.253 1.00 14.23 102 THR A C 1
ATOM 723 O O . THR A 1 105 ? -28.163 33.499 30.137 1.00 17.95 102 THR A O 1
ATOM 727 N N . PHE A 1 106 ? -27.237 35.347 29.238 1.00 11.39 103 PHE A N 1
ATOM 728 C CA . PHE A 1 106 ? -27.757 36.269 30.240 1.00 10.03 103 PHE A CA 1
ATOM 729 C C . PHE A 1 106 ? -29.271 36.189 30.334 1.00 12.64 103 PHE A C 1
ATOM 730 O O . PHE A 1 106 ? -29.826 35.968 31.410 1.00 17.35 103 PHE A O 1
ATOM 738 N N . VAL A 1 107 ? -29.927 36.375 29.194 1.00 16.72 104 VAL A N 1
ATOM 739 C CA . VAL A 1 107 ? -31.382 36.414 29.126 1.00 18.01 104 VAL A CA 1
ATOM 740 C C . VAL A 1 107 ? -32.021 35.121 29.624 1.00 20.91 104 VAL A C 1
ATOM 741 O O . VAL A 1 107 ? -32.942 35.151 30.441 1.00 24.54 104 VAL A O 1
ATOM 745 N N . VAL A 1 108 ? -31.525 33.989 29.135 1.00 22.06 105 VAL A N 1
ATOM 746 C CA . VAL A 1 108 ? -32.076 32.692 29.517 1.00 22.00 105 VAL A CA 1
ATOM 747 C C . VAL A 1 108 ? -31.830 32.387 30.994 1.00 20.46 105 VAL A C 1
ATOM 748 O O . VAL A 1 108 ? -32.744 32.001 31.713 1.00 18.04 105 VAL A O 1
ATOM 752 N N . ALA A 1 109 ? -30.592 32.568 31.442 1.00 20.59 106 ALA A N 1
ATOM 753 C CA . ALA A 1 109 ? -30.250 32.324 32.839 1.00 18.79 106 ALA A CA 1
ATOM 754 C C . ALA A 1 109 ? -30.981 33.297 33.760 1.00 14.13 106 ALA A C 1
ATOM 755 O O . ALA A 1 109 ? -31.470 32.913 34.824 1.00 14.92 106 ALA A O 1
ATOM 757 N N . GLY A 1 110 ? -31.053 34.557 33.345 1.00 16.04 107 GLY A N 1
ATOM 758 C CA . GLY A 1 110 ? -31.701 35.582 34.142 1.00 16.61 107 GLY A CA 1
ATOM 759 C C . GLY A 1 110 ? -33.196 35.362 34.269 1.00 17.71 107 GLY A C 1
ATOM 760 O O . GLY A 1 110 ? -33.838 35.882 35.179 1.00 25.62 107 GLY A O 1
ATOM 761 N N . ALA A 1 111 ? -33.755 34.590 33.345 1.00 14.43 108 ALA A N 1
ATOM 762 C CA . ALA A 1 111 ? -35.172 34.262 33.385 1.00 19.67 108 ALA A CA 1
ATOM 763 C C . ALA A 1 111 ? -35.419 33.020 34.237 1.00 14.38 108 ALA A C 1
ATOM 764 O O . ALA A 1 111 ? -36.461 32.894 34.879 1.00 18.61 108 ALA A O 1
ATOM 766 N N . ARG A 1 112 ? -34.456 32.104 34.235 1.00 20.55 109 ARG A N 1
ATOM 767 C CA . ARG A 1 112 ? -34.594 30.842 34.959 1.00 23.42 109 ARG A CA 1
ATOM 768 C C . ARG A 1 112 ? -34.147 30.936 36.416 1.00 27.40 109 ARG A C 1
ATOM 769 O O . ARG A 1 112 ? -34.248 29.968 37.168 1.00 23.46 109 ARG A O 1
ATOM 777 N N . ALA A 1 113 ? -33.658 32.104 36.812 1.00 28.52 110 ALA A N 1
ATOM 778 C CA . ALA A 1 113 ? -33.134 32.287 38.160 1.00 31.60 110 ALA A CA 1
ATOM 779 C C . ALA A 1 113 ? -34.246 32.436 39.194 1.00 27.85 110 ALA A C 1
ATOM 780 O O . ALA A 1 113 ? -35.261 33.087 38.939 1.00 27.30 110 ALA A O 1
ATOM 782 N N . LYS A 1 114 ? -34.052 31.827 40.361 1.00 20.83 111 LYS A N 1
ATOM 783 C CA . LYS A 1 114 ? -34.953 32.042 41.486 1.00 23.50 111 LYS A CA 1
ATOM 784 C C . LYS A 1 114 ? -34.545 33.320 42.207 1.00 31.05 111 LYS A C 1
ATOM 785 O O . LYS A 1 114 ? -33.505 33.364 42.863 1.00 30.44 111 LYS A O 1
ATOM 791 N N . LEU A 1 115 ? -35.356 34.363 42.074 1.00 37.51 112 LEU A N 1
ATOM 792 C CA . LEU A 1 115 ? -35.035 35.643 42.690 1.00 29.58 112 LEU A CA 1
ATOM 793 C C . LEU A 1 115 ? -35.672 35.781 44.067 1.00 36.43 112 LEU A C 1
ATOM 794 O O . LEU A 1 115 ? -36.882 35.614 44.221 1.00 38.59 112 LEU A O 1
ATOM 799 N N . PRO A 1 116 ? -34.849 36.084 45.076 1.00 36.75 113 PRO A N 1
ATOM 800 C CA . PRO A 1 116 ? -35.358 36.368 46.416 1.00 33.20 113 PRO A CA 1
ATOM 801 C C . PRO A 1 116 ? -35.935 37.782 46.443 1.00 33.95 113 PRO A C 1
ATOM 802 O O . PRO A 1 116 ? -35.619 38.573 45.554 1.00 37.50 113 PRO A O 1
ATOM 806 N N . PRO A 1 117 ? -36.795 38.089 47.427 1.00 34.71 114 PRO A N 1
ATOM 807 C CA . PRO A 1 117 ? -37.376 39.433 47.527 1.00 34.70 114 PRO A CA 1
ATOM 808 C C . PRO A 1 117 ? -36.315 40.515 47.709 1.00 34.15 114 PRO A C 1
ATOM 809 O O . PRO A 1 117 ? -35.239 40.234 48.232 1.00 31.67 114 PRO A O 1
ATOM 813 N N . GLY A 1 118 ? -36.610 41.737 47.279 1.00 29.81 115 GLY A N 1
ATOM 814 C CA . GLY A 1 118 ? -35.696 42.847 47.484 1.00 38.27 115 GLY A CA 1
ATOM 815 C C . GLY A 1 118 ? -34.497 42.906 46.550 1.00 36.01 115 GLY A C 1
ATOM 816 O O . GLY A 1 118 ? -33.882 43.962 46.398 1.00 37.06 115 GLY A O 1
ATOM 817 N N . VAL A 1 119 ? -34.158 41.781 45.927 1.00 33.28 116 VAL A N 1
ATOM 818 C CA . VAL A 1 119 ? -33.057 41.757 44.970 1.00 29.63 116 VAL A CA 1
ATOM 819 C C . VAL A 1 119 ? -33.581 41.830 43.540 1.00 37.97 116 VAL A C 1
ATOM 820 O O . VAL A 1 119 ? -34.321 40.954 43.089 1.00 38.61 116 VAL A O 1
ATOM 824 N N . ARG A 1 120 ? -33.188 42.888 42.838 1.00 37.13 117 ARG A N 1
ATOM 825 C CA . ARG A 1 120 ? -33.650 43.131 41.481 1.00 30.27 117 ARG A CA 1
ATOM 826 C C . ARG A 1 120 ? -32.617 42.662 40.459 1.00 27.44 117 ARG A C 1
ATOM 827 O O . ARG A 1 120 ? -31.421 42.914 40.612 1.00 25.80 117 ARG A O 1
ATOM 835 N N . LEU A 1 121 ? -33.077 41.966 39.424 1.00 22.76 118 LEU A N 1
ATOM 836 C CA . LEU A 1 121 ? -32.181 41.504 38.369 1.00 21.59 118 LEU A CA 1
ATOM 837 C C . LEU A 1 121 ? -32.386 42.305 37.091 1.00 23.51 118 LEU A C 1
ATOM 838 O O . LEU A 1 121 ? -33.509 42.425 36.600 1.00 29.82 118 LEU A O 1
ATOM 843 N N . THR A 1 122 ? -31.299 42.851 36.555 1.00 17.62 119 THR A N 1
ATOM 844 C CA . THR A 1 122 ? -31.375 43.663 35.345 1.00 19.96 119 THR A CA 1
ATOM 845 C C . THR A 1 122 ? -30.479 43.105 34.239 1.00 23.00 119 THR A C 1
ATOM 846 O O . THR A 1 122 ? -29.263 43.004 34.403 1.00 21.79 119 THR A O 1
ATOM 850 N N . VAL A 1 123 ? -31.092 42.738 33.117 1.00 18.70 120 VAL A N 1
ATOM 851 C CA . VAL A 1 123 ? -30.351 42.271 31.950 1.00 16.40 120 VAL A CA 1
ATOM 852 C C . VAL A 1 123 ? -30.353 43.362 30.881 1.00 16.05 120 VAL A C 1
ATOM 853 O O . VAL A 1 123 ? -31.410 43.876 30.511 1.00 23.48 120 VAL A O 1
ATOM 857 N N . VAL A 1 124 ? -29.168 43.718 30.396 1.00 15.16 121 VAL A N 1
ATOM 858 C CA . VAL A 1 124 ? -29.024 44.840 29.473 1.00 14.83 121 VAL A CA 1
ATOM 859 C C . VAL A 1 124 ? -28.283 44.456 28.194 1.00 23.52 121 VAL A C 1
ATOM 860 O O . VAL A 1 124 ? -27.190 43.892 28.250 1.00 23.76 121 VAL A O 1
ATOM 864 N N . GLY A 1 125 ? -28.886 44.759 27.047 1.00 20.08 122 GLY A N 1
ATOM 865 C CA . GLY A 1 125 ? -28.216 44.608 25.767 1.00 19.69 122 GLY A CA 1
ATOM 866 C C . GLY A 1 125 ? -27.739 45.961 25.273 1.00 20.30 122 GLY A C 1
ATOM 867 O O . GLY A 1 125 ? -28.435 46.642 24.521 1.00 23.50 122 GLY A O 1
ATOM 868 N N . ALA A 1 126 ? -26.544 46.354 25.702 1.00 17.22 123 ALA A N 1
ATOM 869 C CA . ALA A 1 126 ? -26.031 47.693 25.433 1.00 17.12 123 ALA A CA 1
ATOM 870 C C . ALA A 1 126 ? -25.683 47.919 23.963 1.00 28.95 123 ALA A C 1
ATOM 871 O O . ALA A 1 126 ? -25.217 47.010 23.279 1.00 26.15 123 ALA A O 1
ATOM 873 N N . VAL A 1 127 ? -25.902 49.145 23.492 1.00 28.29 124 VAL A N 1
ATOM 874 C CA . VAL A 1 127 ? -25.633 49.496 22.100 1.00 23.32 124 VAL A CA 1
ATOM 875 C C . VAL A 1 127 ? -24.276 50.178 21.921 1.00 22.69 124 VAL A C 1
ATOM 876 O O . VAL A 1 127 ? -23.721 50.737 22.870 1.00 23.00 124 VAL A O 1
ATOM 880 N N . GLU A 1 128 ? -23.753 50.108 20.698 1.00 23.82 125 GLU A N 1
ATOM 881 C CA . GLU A 1 128 ? -22.575 50.872 20.281 1.00 17.91 125 GLU A CA 1
ATOM 882 C C . GLU A 1 128 ? -21.299 50.616 21.082 1.00 15.70 125 GLU A C 1
ATOM 883 O O . GLU A 1 128 ? -20.428 51.480 21.162 1.00 24.40 125 GLU A O 1
ATOM 889 N N . GLU A 1 129 ? -21.184 49.423 21.654 1.00 25.04 126 GLU A N 1
ATOM 890 C CA . GLU A 1 129 ? -20.010 49.066 22.445 1.00 27.33 126 GLU A CA 1
ATOM 891 C C . GLU A 1 129 ? -18.811 48.709 21.563 1.00 29.09 126 GLU A C 1
ATOM 892 O O . GLU A 1 129 ? -17.675 49.079 21.862 1.00 33.86 126 GLU A O 1
ATOM 898 N N . GLU A 1 130 ? -19.074 47.990 20.477 1.00 26.57 127 GLU A N 1
ATOM 899 C CA . GLU A 1 130 ? -18.013 47.404 19.658 1.00 22.28 127 GLU A CA 1
ATOM 900 C C . GLU A 1 130 ? -17.144 48.408 18.902 1.00 27.50 127 GLU A C 1
ATOM 901 O O . GLU A 1 130 ? -16.006 48.674 19.289 1.00 35.15 127 GLU A O 1
ATOM 907 N N . VAL A 1 131 ? -17.686 48.945 17.816 1.00 28.64 128 VAL A N 1
ATOM 908 C CA . VAL A 1 131 ? -16.942 49.827 16.921 1.00 31.56 128 VAL A CA 1
ATOM 909 C C . VAL A 1 131 ? -16.913 51.272 17.433 1.00 29.99 128 VAL A C 1
ATOM 910 O O . VAL A 1 131 ? -15.978 52.030 17.160 1.00 26.18 128 VAL A O 1
ATOM 922 N N . SER A 1 133 ? -18.139 54.318 20.715 1.00 30.49 130 SER A N 1
ATOM 923 C CA . SER A 1 133 ? -17.656 54.726 22.032 1.00 31.70 130 SER A CA 1
ATOM 924 C C . SER A 1 133 ? -18.561 54.318 23.194 1.00 26.76 130 SER A C 1
ATOM 925 O O . SER A 1 133 ? -18.553 54.969 24.242 1.00 26.93 130 SER A O 1
ATOM 928 N N . SER A 1 134 ? -19.329 53.247 23.007 1.00 26.23 131 SER A N 1
ATOM 929 C CA . SER A 1 134 ? -20.166 52.686 24.068 1.00 26.30 131 SER A CA 1
ATOM 930 C C . SER A 1 134 ? -21.139 53.688 24.689 1.00 24.86 131 SER A C 1
ATOM 931 O O . SER A 1 134 ? -21.178 53.840 25.910 1.00 24.16 131 SER A O 1
ATOM 934 N N . ARG A 1 135 ? -21.919 54.363 23.850 1.00 20.21 132 ARG A N 1
ATOM 935 C CA . ARG A 1 135 ? -22.925 55.304 24.331 1.00 16.03 132 ARG A CA 1
ATOM 936 C C . ARG A 1 135 ? -23.953 54.593 25.197 1.00 13.25 132 ARG A C 1
ATOM 937 O O . ARG A 1 135 ? -24.411 55.136 26.204 1.00 22.20 132 ARG A O 1
ATOM 945 N N . GLY A 1 136 ? -24.302 53.372 24.799 1.00 13.63 133 GLY A N 1
ATOM 946 C CA . GLY A 1 136 ? -25.265 52.568 25.530 1.00 21.95 133 GLY A CA 1
ATOM 947 C C . GLY A 1 136 ? -24.906 52.383 26.992 1.00 30.08 133 GLY A C 1
ATOM 948 O O . GLY A 1 136 ? -25.761 52.494 27.870 1.00 29.71 133 GLY A O 1
ATOM 949 N N . ALA A 1 137 ? -23.634 52.107 27.252 1.00 24.66 134 ALA A N 1
ATOM 950 C CA . ALA A 1 137 ? -23.155 51.937 28.617 1.00 21.89 134 ALA A CA 1
ATOM 951 C C . ALA A 1 137 ? -22.990 53.284 29.315 1.00 18.79 134 ALA A C 1
ATOM 952 O O . ALA A 1 137 ? -23.316 53.421 30.494 1.00 21.99 134 ALA A O 1
ATOM 954 N N . ARG A 1 138 ? -22.475 54.272 28.587 1.00 23.35 135 ARG A N 1
ATOM 955 C CA . ARG A 1 138 ? -22.295 55.609 29.140 1.00 17.00 135 ARG A CA 1
ATOM 956 C C . ARG A 1 138 ? -23.617 56.195 29.611 1.00 19.90 135 ARG A C 1
ATOM 957 O O . ARG A 1 138 ? -23.653 56.996 30.538 1.00 29.87 135 ARG A O 1
ATOM 965 N N . HIS A 1 139 ? -24.704 55.788 28.967 1.00 26.36 136 HIS A N 1
ATOM 966 C CA . HIS A 1 139 ? -26.031 56.231 29.369 1.00 27.93 136 HIS A CA 1
ATOM 967 C C . HIS A 1 139 ? -26.453 55.574 30.677 1.00 27.43 136 HIS A C 1
ATOM 968 O O . HIS A 1 139 ? -27.183 56.169 31.469 1.00 28.42 136 HIS A O 1
ATOM 975 N N . LEU A 1 140 ? -26.005 54.341 30.892 1.00 22.11 137 LEU A N 1
ATOM 976 C CA . LEU A 1 140 ? -26.265 53.643 32.147 1.00 24.40 137 LEU A CA 1
ATOM 977 C C . LEU A 1 140 ? -25.534 54.353 33.278 1.00 24.76 137 LEU A C 1
ATOM 978 O O . LEU A 1 140 ? -26.106 54.626 34.332 1.00 27.61 137 LEU A O 1
ATOM 983 N N . ILE A 1 141 ? -24.260 54.648 33.045 1.00 23.63 138 ILE A N 1
ATOM 984 C CA . ILE A 1 141 ? -23.437 55.362 34.013 1.00 28.49 138 ILE A CA 1
ATOM 985 C C . ILE A 1 141 ? -24.018 56.745 34.300 1.00 26.67 138 ILE A C 1
ATOM 986 O O . ILE A 1 141 ? -24.026 57.206 35.440 1.00 30.09 138 ILE A O 1
ATOM 991 N N . ALA A 1 142 ? -24.532 57.391 33.260 1.00 27.76 139 ALA A N 1
ATOM 992 C CA . ALA A 1 142 ? -25.063 58.742 33.387 1.00 29.50 139 ALA A CA 1
ATOM 993 C C . ALA A 1 142 ? -26.341 58.822 34.220 1.00 37.54 139 ALA A C 1
ATOM 994 O O . ALA A 1 142 ? -26.488 59.716 35.055 1.00 43.51 139 ALA A O 1
ATOM 996 N N . THR A 1 143 ? -27.260 57.889 33.995 1.00 32.95 140 THR A N 1
ATOM 997 C CA . THR A 1 143 ? -28.626 58.037 34.496 1.00 31.51 140 THR A CA 1
ATOM 998 C C . THR A 1 143 ? -28.984 57.243 35.756 1.00 32.37 140 THR A C 1
ATOM 999 O O . THR A 1 143 ? -29.765 57.717 36.581 1.00 44.14 140 THR A O 1
ATOM 1003 N N . ARG A 1 144 ? -28.420 56.055 35.909 1.00 28.91 141 ARG A N 1
ATOM 1004 C CA . ARG A 1 144 ? -28.751 55.184 37.033 1.00 38.67 141 ARG A CA 1
ATOM 1005 C C . ARG A 1 144 ? -27.652 54.985 38.077 1.00 40.55 141 ARG A C 1
ATOM 1006 O O . ARG A 1 144 ? -26.489 55.199 37.816 1.00 39.59 141 ARG A O 1
ATOM 1014 N N . GLU A 1 145 ? -28.053 54.580 39.273 1.00 39.04 142 GLU A N 1
ATOM 1015 C CA . GLU A 1 145 ? -27.096 54.371 40.352 1.00 38.50 142 GLU A CA 1
ATOM 1016 C C . GLU A 1 145 ? -26.450 52.993 40.276 1.00 33.07 142 GLU A C 1
ATOM 1017 O O . GLU A 1 145 ? -26.949 52.103 39.592 1.00 31.71 142 GLU A O 1
ATOM 1023 N N . ALA A 1 146 ? -25.340 52.828 40.990 1.00 35.84 143 ALA A N 1
ATOM 1024 C CA . ALA A 1 146 ? -24.558 51.596 40.937 1.00 34.90 143 ALA A CA 1
ATOM 1025 C C . ALA A 1 146 ? -25.325 50.378 41.439 1.00 35.58 143 ALA A C 1
ATOM 1026 O O . ALA A 1 146 ? -25.925 50.415 42.513 1.00 38.85 143 ALA A O 1
ATOM 1028 N N . PRO A 1 147 ? -25.305 49.290 40.654 1.00 26.98 144 PRO A N 1
ATOM 1029 C CA . PRO A 1 147 ? -25.830 47.995 41.101 1.00 26.50 144 PRO A CA 1
ATOM 1030 C C . PRO A 1 147 ? -24.963 47.450 42.228 1.00 24.32 144 PRO A C 1
ATOM 1031 O O . PRO A 1 147 ? -23.878 47.982 42.459 1.00 29.32 144 PRO A O 1
ATOM 1035 N N . ASP A 1 148 ? -25.422 46.413 42.921 1.00 24.47 145 ASP A N 1
ATOM 1036 C CA . ASP A 1 148 ? -24.601 45.803 43.961 1.00 27.65 145 ASP A CA 1
ATOM 1037 C C . ASP A 1 148 ? -23.559 44.879 43.336 1.00 37.13 145 ASP A C 1
ATOM 1038 O O . ASP A 1 148 ? -22.492 44.646 43.908 1.00 42.32 145 ASP A O 1
ATOM 1043 N N . ALA A 1 149 ? -23.879 44.363 42.153 1.00 32.34 146 ALA A N 1
ATOM 1044 C CA . ALA A 1 149 ? -22.966 43.507 41.403 1.00 23.88 146 ALA A CA 1
ATOM 1045 C C . ALA A 1 149 ? -23.249 43.628 39.911 1.00 21.25 146 ALA A C 1
ATOM 1046 O O . ALA A 1 149 ? -24.383 43.889 39.508 1.00 21.28 146 ALA A O 1
ATOM 1048 N N . VAL A 1 150 ? -22.217 43.442 39.094 1.00 18.45 147 VAL A N 1
ATOM 1049 C CA . VAL A 1 150 ? -22.374 43.479 37.644 1.00 24.61 147 VAL A CA 1
ATOM 1050 C C . VAL A 1 150 ? -21.670 42.288 37.002 1.00 18.94 147 VAL A C 1
ATOM 1051 O O . VAL A 1 150 ? -20.567 41.918 37.404 1.00 19.46 147 VAL A O 1
ATOM 1055 N N . VAL A 1 151 ? -22.327 41.675 36.022 1.00 16.55 148 VAL A N 1
ATOM 1056 C CA . VAL A 1 151 ? -21.705 40.631 35.226 1.00 14.63 148 VAL A CA 1
ATOM 1057 C C . VAL A 1 151 ? -21.597 41.120 33.789 1.00 11.10 148 VAL A C 1
ATOM 1058 O O . VAL A 1 151 ? -22.608 41.412 33.148 1.00 20.52 148 VAL A O 1
ATOM 1062 N N . ILE A 1 152 ? -20.368 41.224 33.291 1.00 13.05 149 ILE A N 1
ATOM 1063 C CA . ILE A 1 152 ? -20.135 41.683 31.925 1.00 13.39 149 ILE A CA 1
ATOM 1064 C C . ILE A 1 152 ? -20.326 40.544 30.927 1.00 17.34 149 ILE A C 1
ATOM 1065 O O . ILE A 1 152 ? -19.752 39.468 31.089 1.00 23.30 149 ILE A O 1
ATOM 1070 N N . GLY A 1 153 ? -21.133 40.786 29.897 1.00 17.79 150 GLY A N 1
ATOM 1071 C CA . GLY A 1 153 ? -21.411 39.781 28.885 1.00 14.73 150 GLY A CA 1
ATOM 1072 C C . GLY A 1 153 ? -20.343 39.671 27.815 1.00 17.31 150 GLY A C 1
ATOM 1073 O O . GLY A 1 153 ? -20.506 40.189 26.710 1.00 15.21 150 GLY A O 1
ATOM 1074 N N . GLU A 1 154 ? -19.255 38.982 28.148 1.00 17.16 151 GLU A N 1
ATOM 1075 C CA . GLU A 1 154 ? -18.150 38.757 27.226 1.00 18.99 151 GLU A CA 1
ATOM 1076 C C . GLU A 1 154 ? -17.734 37.288 27.285 1.00 13.58 151 GLU A C 1
ATOM 1077 O O . GLU A 1 154 ? -17.972 36.621 28.289 1.00 24.26 151 GLU A O 1
ATOM 1083 N N . PRO A 1 155 ? -17.117 36.775 26.207 1.00 15.74 152 PRO A N 1
ATOM 1084 C CA . PRO A 1 155 ? -16.705 35.365 26.180 1.00 21.89 152 PRO A CA 1
ATOM 1085 C C . PRO A 1 155 ? -15.549 35.042 27.127 1.00 24.56 152 PRO A C 1
ATOM 1086 O O . PRO A 1 155 ? -14.387 35.257 26.785 1.00 29.45 152 PRO A O 1
ATOM 1090 N N . SER A 1 156 ? -15.877 34.509 28.299 1.00 17.06 153 SER A N 1
ATOM 1091 C CA . SER A 1 156 ? -14.875 34.109 29.277 1.00 16.12 153 SER A CA 1
ATOM 1092 C C . SER A 1 156 ? -14.482 32.653 29.071 1.00 18.37 153 SER A C 1
ATOM 1093 O O . SER A 1 156 ? -13.475 32.188 29.608 1.00 14.90 153 SER A O 1
ATOM 1096 N N . GLY A 1 157 ? -15.278 31.940 28.281 1.00 15.56 154 GLY A N 1
ATOM 1097 C CA . GLY A 1 157 ? -15.194 30.493 28.219 1.00 16.35 154 GLY A CA 1
ATOM 1098 C C . GLY A 1 157 ? -16.185 29.946 29.227 1.00 20.56 154 GLY A C 1
ATOM 1099 O O . GLY A 1 157 ? -16.455 30.597 30.236 1.00 20.07 154 GLY A O 1
ATOM 1100 N N . TRP A 1 158 ? -16.734 28.764 28.967 1.00 20.85 155 TRP A N 1
ATOM 1101 C CA . TRP A 1 158 ? -17.779 28.220 29.831 1.00 18.17 155 TRP A CA 1
ATOM 1102 C C . TRP A 1 158 ? -17.290 27.938 31.249 1.00 17.53 155 TRP A C 1
ATOM 1103 O O . TRP A 1 158 ? -18.050 28.077 32.207 1.00 18.55 155 TRP A O 1
ATOM 1114 N N . ASP A 1 159 ? -16.026 27.545 31.379 1.00 21.47 156 ASP A N 1
ATOM 1115 C CA . ASP A 1 159 ? -15.441 27.307 32.694 1.00 19.46 156 ASP A CA 1
ATOM 1116 C C . ASP A 1 159 ? -14.409 28.372 33.060 1.00 22.26 156 ASP A C 1
ATOM 1117 O O . ASP A 1 159 ? -13.473 28.110 33.816 1.00 20.35 156 ASP A O 1
ATOM 1122 N N . GLY A 1 160 ? -14.587 29.575 32.522 1.00 22.99 157 GLY A N 1
ATOM 1123 C CA . GLY A 1 160 ? -13.696 30.681 32.818 1.00 24.65 157 GLY A CA 1
ATOM 1124 C C . GLY A 1 160 ? -14.430 31.823 33.495 1.00 20.40 157 GLY A C 1
ATOM 1125 O O . GLY A 1 160 ? -15.622 32.028 33.264 1.00 20.81 157 GLY A O 1
ATOM 1126 N N . VAL A 1 161 ? -13.720 32.557 34.346 1.00 18.49 158 VAL A N 1
ATOM 1127 C CA . VAL A 1 161 ? -14.289 33.709 35.032 1.00 18.07 158 VAL A CA 1
ATOM 1128 C C . VAL A 1 161 ? -13.358 34.904 34.880 1.00 20.70 158 VAL A C 1
ATOM 1129 O O . VAL A 1 161 ? -12.262 34.915 35.441 1.00 22.09 158 VAL A O 1
ATOM 1133 N N . VAL A 1 162 ? -13.786 35.908 34.122 1.00 11.23 159 VAL A N 1
ATOM 1134 C CA . VAL A 1 162 ? -12.948 37.083 33.893 1.00 16.12 159 VAL A CA 1
ATOM 1135 C C . VAL A 1 162 ? -13.030 38.057 35.066 1.00 18.54 159 VAL A C 1
ATOM 1136 O O . VAL A 1 162 ? -14.098 38.588 35.367 1.00 14.47 159 VAL A O 1
ATOM 1140 N N . LEU A 1 163 ? -11.897 38.287 35.726 1.00 25.84 160 LEU A N 1
ATOM 1141 C CA . LEU A 1 163 ? -11.854 39.156 36.897 1.00 19.43 160 LEU A CA 1
ATOM 1142 C C . LEU A 1 163 ? -11.517 40.604 36.556 1.00 24.08 160 LEU A C 1
ATOM 1143 O O . LEU A 1 163 ? -11.720 41.504 37.371 1.00 23.07 160 LEU A O 1
ATOM 1148 N N . GLY A 1 164 ? -11.004 40.832 35.354 1.00 27.01 161 GLY A N 1
ATOM 1149 C CA . GLY A 1 164 ? -10.614 42.170 34.955 1.00 27.37 161 GLY A CA 1
ATOM 1150 C C . GLY A 1 164 ? -9.893 42.195 33.627 1.00 25.77 161 GLY A C 1
ATOM 1151 O O . GLY A 1 164 ? -10.089 41.317 32.784 1.00 16.36 161 GLY A O 1
ATOM 1152 N N . TYR A 1 165 ? -9.046 43.202 33.443 1.00 27.69 162 TYR A N 1
ATOM 1153 C CA . TYR A 1 165 ? -8.391 43.412 32.160 1.00 28.79 162 TYR A CA 1
ATOM 1154 C C . TYR A 1 165 ? -6.928 43.822 32.290 1.00 29.12 162 TYR A C 1
ATOM 1155 O O . TYR A 1 165 ? -6.533 44.461 33.268 1.00 26.90 162 TYR A O 1
ATOM 1164 N N . ARG A 1 166 ? -6.127 43.440 31.300 1.00 23.18 163 ARG A N 1
ATOM 1165 C CA . ARG A 1 166 ? -4.770 43.950 31.187 1.00 17.27 163 ARG A CA 1
ATOM 1166 C C . ARG A 1 166 ? -4.830 45.437 30.882 1.00 25.50 163 ARG A C 1
ATOM 1167 O O . ARG A 1 166 ? -5.734 45.900 30.185 1.00 24.03 163 ARG A O 1
ATOM 1175 N N . GLY A 1 167 ? -3.871 46.186 31.411 1.00 20.37 164 GLY A N 1
ATOM 1176 C CA . GLY A 1 167 ? -3.771 47.596 31.097 1.00 21.69 164 GLY A CA 1
ATOM 1177 C C . GLY A 1 167 ? -3.224 47.773 29.697 1.00 25.90 164 GLY A C 1
ATOM 1178 O O . GLY A 1 167 ? -2.929 46.793 29.012 1.00 25.08 164 GLY A O 1
ATOM 1179 N N . SER A 1 168 ? -3.087 49.022 29.265 1.00 29.77 165 SER A N 1
ATOM 1180 C CA . SER A 1 168 ? -2.563 49.302 27.935 1.00 25.57 165 SER A CA 1
ATOM 1181 C C . SER A 1 168 ? -1.864 50.652 27.887 1.00 28.63 165 SER A C 1
ATOM 1182 O O . SER A 1 168 ? -2.422 51.665 28.309 1.00 32.28 165 SER A O 1
ATOM 1185 N N . VAL A 1 169 ? -0.639 50.660 27.375 1.00 18.41 166 VAL A N 1
ATOM 1186 C CA . VAL A 1 169 ? 0.098 51.901 27.191 1.00 23.33 166 VAL A CA 1
ATOM 1187 C C . VAL A 1 169 ? 0.636 51.985 25.770 1.00 23.28 166 VAL A C 1
ATOM 1188 O O . VAL A 1 169 ? 1.267 51.049 25.281 1.00 20.42 166 VAL A O 1
ATOM 1192 N N . ALA A 1 170 ? 0.369 53.104 25.106 1.00 22.49 167 ALA A N 1
ATOM 1193 C CA . ALA A 1 170 ? 0.924 53.355 23.784 1.00 18.23 167 ALA A CA 1
ATOM 1194 C C . ALA A 1 170 ? 2.170 54.220 23.911 1.00 20.72 167 ALA A C 1
ATOM 1195 O O . ALA A 1 170 ? 2.110 55.330 24.438 1.00 22.52 167 ALA A O 1
ATOM 1197 N N . LEU A 1 171 ? 3.298 53.709 23.429 1.00 18.92 168 LEU A N 1
ATOM 1198 C CA . LEU A 1 171 ? 4.539 54.465 23.458 1.00 18.37 168 LEU A CA 1
ATOM 1199 C C . LEU A 1 171 ? 4.787 55.083 22.094 1.00 20.15 168 LEU A C 1
ATOM 1200 O O . LEU A 1 171 ? 4.274 54.606 21.081 1.00 19.43 168 LEU A O 1
ATOM 1205 N N . GLU A 1 172 ? 5.573 56.151 22.074 1.00 16.31 169 GLU A N 1
ATOM 1206 C CA . GLU A 1 172 ? 6.044 56.718 20.822 1.00 16.41 169 GLU A CA 1
ATOM 1207 C C . GLU A 1 172 ? 7.510 57.110 20.944 1.00 20.06 169 GLU A C 1
ATOM 1208 O O . GLU A 1 172 ? 7.849 58.082 21.617 1.00 30.16 169 GLU A O 1
ATOM 1214 N N . TYR A 1 173 ? 8.376 56.331 20.305 1.00 15.08 170 TYR A N 1
ATOM 1215 C CA . TYR A 1 173 ? 9.801 56.625 20.264 1.00 17.23 170 TYR A CA 1
ATOM 1216 C C . TYR A 1 173 ? 10.078 57.528 19.072 1.00 20.00 170 TYR A C 1
ATOM 1217 O O . TYR A 1 173 ? 9.714 57.197 17.948 1.00 22.06 170 TYR A O 1
ATOM 1226 N N . ARG A 1 174 ? 10.708 58.670 19.320 1.00 15.77 171 ARG A N 1
ATOM 1227 C CA . ARG A 1 174 ? 11.114 59.570 18.249 1.00 17.17 171 ARG A CA 1
ATOM 1228 C C . ARG A 1 174 ? 12.601 59.863 18.370 1.00 23.53 171 ARG A C 1
ATOM 1229 O O . ARG A 1 174 ? 13.113 60.041 19.475 1.00 23.57 171 ARG A O 1
ATOM 1237 N N . VAL A 1 175 ? 13.290 59.914 17.235 1.00 21.76 172 VAL A N 1
ATOM 1238 C CA . VAL A 1 175 ? 14.713 60.230 17.230 1.00 19.38 172 VAL A CA 1
ATOM 1239 C C . VAL A 1 175 ? 15.095 61.013 15.974 1.00 18.22 172 VAL A C 1
ATOM 1240 O O . VAL A 1 175 ? 14.592 60.741 14.884 1.00 17.51 172 VAL A O 1
ATOM 1244 N N . THR A 1 176 ? 15.961 62.008 16.143 1.00 13.34 173 THR A N 1
ATOM 1245 C CA . THR A 1 176 ? 16.469 62.784 15.017 1.00 17.88 173 THR A CA 1
ATOM 1246 C C . THR A 1 176 ? 17.991 62.679 14.970 1.00 19.64 173 THR A C 1
ATOM 1247 O O . THR A 1 176 ? 18.667 62.873 15.981 1.00 18.06 173 THR A O 1
ATOM 1251 N N . VAL A 1 177 ? 18.521 62.366 13.791 1.00 18.60 174 VAL A N 1
ATOM 1252 C CA . VAL A 1 177 ? 19.953 62.154 13.613 1.00 21.37 174 VAL A CA 1
ATOM 1253 C C . VAL A 1 177 ? 20.461 62.854 12.348 1.00 14.30 174 VAL A C 1
ATOM 1254 O O . VAL A 1 177 ? 19.819 62.786 11.303 1.00 18.09 174 VAL A O 1
ATOM 1258 N N . PRO A 1 178 ? 21.613 63.541 12.446 1.00 14.39 175 PRO A N 1
ATOM 1259 C CA . PRO A 1 178 ? 22.184 64.213 11.272 1.00 19.27 175 PRO A CA 1
ATOM 1260 C C . PRO A 1 178 ? 22.591 63.214 10.193 1.00 24.25 175 PRO A C 1
ATOM 1261 O O . PRO A 1 178 ? 23.112 62.145 10.518 1.00 26.05 175 PRO A O 1
ATOM 1273 N N . SER A 1 180 ? 24.677 61.378 7.207 1.00 27.62 177 SER A N 1
ATOM 1274 C CA . SER A 1 180 ? 26.106 61.097 7.119 1.00 26.06 177 SER A CA 1
ATOM 1275 C C . SER A 1 180 ? 26.428 60.122 5.988 1.00 23.68 177 SER A C 1
ATOM 1276 O O . SER A 1 180 ? 25.541 59.692 5.252 1.00 30.08 177 SER A O 1
ATOM 1279 N N . HIS A 1 181 ? 27.705 59.777 5.864 1.00 27.99 178 HIS A N 1
ATOM 1280 C CA . HIS A 1 181 ? 28.168 58.874 4.816 1.00 32.71 178 HIS A CA 1
ATOM 1281 C C . HIS A 1 181 ? 28.543 57.527 5.427 1.00 23.24 178 HIS A C 1
ATOM 1282 O O . HIS A 1 181 ? 29.091 56.654 4.752 1.00 26.07 178 HIS A O 1
ATOM 1289 N N . SER A 1 182 ? 28.228 57.365 6.709 1.00 24.44 179 SER A N 1
ATOM 1290 C CA . SER A 1 182 ? 28.665 56.205 7.483 1.00 27.18 179 SER A CA 1
ATOM 1291 C C . SER A 1 182 ? 27.698 55.025 7.416 1.00 29.11 179 SER A C 1
ATOM 1292 O O . SER A 1 182 ? 26.480 55.201 7.451 1.00 27.38 179 SER A O 1
ATOM 1295 N N . ALA A 1 183 ? 28.258 53.822 7.329 1.00 26.71 180 ALA A N 1
ATOM 1296 C CA . ALA A 1 183 ? 27.475 52.591 7.333 1.00 32.43 180 ALA A CA 1
ATOM 1297 C C . ALA A 1 183 ? 27.640 51.854 8.658 1.00 34.92 180 ALA A C 1
ATOM 1298 O O . ALA A 1 183 ? 27.495 50.632 8.721 1.00 28.34 180 ALA A O 1
ATOM 1300 N N . GLY A 1 184 ? 27.945 52.602 9.713 1.00 36.99 181 GLY A N 1
ATOM 1301 C CA . GLY A 1 184 ? 28.144 52.020 11.027 1.00 35.85 181 GLY A CA 1
ATOM 1302 C C . GLY A 1 184 ? 26.848 51.643 11.717 1.00 29.57 181 GLY A C 1
ATOM 1303 O O . GLY A 1 184 ? 25.761 51.938 11.215 1.00 24.39 181 GLY A O 1
ATOM 1304 N N . PRO A 1 185 ? 26.958 50.980 12.877 1.00 21.83 182 PRO A N 1
ATOM 1305 C CA . PRO A 1 185 ? 25.792 50.571 13.667 1.00 21.39 182 PRO A CA 1
ATOM 1306 C C . PRO A 1 185 ? 25.073 51.789 14.234 1.00 23.42 182 PRO A C 1
ATOM 1307 O O . PRO A 1 185 ? 25.738 52.685 14.758 1.00 28.53 182 PRO A O 1
ATOM 1311 N N . GLU A 1 186 ? 23.747 51.817 14.133 1.00 23.56 183 GLU A N 1
ATOM 1312 C CA . GLU A 1 186 ? 22.955 52.949 14.617 1.00 26.49 183 GLU A CA 1
ATOM 1313 C C . GLU A 1 186 ? 23.415 54.280 14.026 1.00 25.18 183 GLU A C 1
ATOM 1314 O O . GLU A 1 186 ? 23.545 55.274 14.738 1.00 25.72 183 GLU A O 1
ATOM 1320 N N . ALA A 1 187 ? 23.659 54.293 12.721 1.00 25.82 184 ALA A N 1
ATOM 1321 C CA . ALA A 1 187 ? 24.125 55.499 12.046 1.00 24.49 184 ALA A CA 1
ATOM 1322 C C . ALA A 1 187 ? 22.972 56.270 11.408 1.00 27.84 184 ALA A C 1
ATOM 1323 O O . ALA A 1 187 ? 23.147 57.407 10.969 1.00 32.49 184 ALA A O 1
ATOM 1325 N N . THR A 1 188 ? 21.800 55.643 11.347 1.00 20.17 185 THR A N 1
ATOM 1326 C CA . THR A 1 188 ? 20.612 56.290 10.804 1.00 17.62 185 THR A CA 1
ATOM 1327 C C . THR A 1 188 ? 19.494 56.328 11.841 1.00 24.88 185 THR A C 1
ATOM 1328 O O . THR A 1 188 ? 19.511 55.568 12.808 1.00 21.99 185 THR A O 1
ATOM 1332 N N . ALA A 1 189 ? 18.526 57.215 11.632 1.00 17.70 186 ALA A N 1
ATOM 1333 C CA . ALA A 1 189 ? 17.383 57.338 12.531 1.00 15.62 186 ALA A CA 1
ATOM 1334 C C . ALA A 1 189 ? 16.572 56.045 12.590 1.00 21.84 186 ALA A C 1
ATOM 1335 O O . ALA A 1 189 ? 16.117 55.634 13.657 1.00 24.03 186 ALA A O 1
ATOM 1337 N N . ALA A 1 190 ? 16.391 55.410 11.436 1.00 11.13 187 ALA A N 1
ATOM 1338 C CA . ALA A 1 190 ? 15.633 54.168 11.360 1.00 10.40 187 ALA A CA 1
ATOM 1339 C C . ALA A 1 190 ? 16.310 53.053 12.153 1.00 14.40 187 ALA A C 1
ATOM 1340 O O . ALA A 1 190 ? 15.639 52.208 12.742 1.00 17.32 187 ALA A O 1
ATOM 1342 N N . GLU A 1 191 ? 17.639 53.052 12.160 1.00 10.40 188 GLU A N 1
ATOM 1343 C CA . GLU A 1 191 ? 18.398 52.028 12.872 1.00 12.88 188 GLU A CA 1
ATOM 1344 C C . GLU A 1 191 ? 18.231 52.129 14.386 1.00 15.49 188 GLU A C 1
ATOM 1345 O O . GLU A 1 191 ? 18.209 51.117 15.084 1.00 14.51 188 GLU A O 1
ATOM 1351 N N . LEU A 1 192 ? 18.118 53.354 14.889 1.00 20.48 189 LEU A N 1
ATOM 1352 C CA . LEU A 1 192 ? 17.961 53.586 16.321 1.00 10.00 189 LEU A CA 1
ATOM 1353 C C . LEU A 1 192 ? 16.569 53.205 16.809 1.00 9.89 189 LEU A C 1
ATOM 1354 O O . LEU A 1 192 ? 16.414 52.632 17.884 1.00 16.64 189 LEU A O 1
ATOM 1359 N N . ALA A 1 193 ? 15.558 53.524 16.009 1.00 11.11 190 ALA A N 1
ATOM 1360 C CA . ALA A 1 193 ? 14.183 53.181 16.349 1.00 9.40 190 ALA A CA 1
ATOM 1361 C C . ALA A 1 193 ? 14.001 51.667 16.359 1.00 9.43 190 ALA A C 1
ATOM 1362 O O . ALA A 1 193 ? 13.362 51.113 17.251 1.00 9.49 190 ALA A O 1
ATOM 1364 N N . ALA A 1 194 ? 14.571 51.002 15.361 1.00 16.17 191 ALA A N 1
ATOM 1365 C CA . ALA A 1 194 ? 14.555 49.545 15.307 1.00 17.07 191 ALA A CA 1
ATOM 1366 C C . ALA A 1 194 ? 15.259 48.963 16.530 1.00 21.16 191 ALA A C 1
ATOM 1367 O O . ALA A 1 194 ? 14.782 48.005 17.135 1.00 23.56 191 ALA A O 1
ATOM 1369 N N . ASP A 1 195 ? 16.395 49.553 16.889 1.00 10.03 192 ASP A N 1
ATOM 1370 C CA . ASP A 1 195 ? 17.179 49.073 18.021 1.00 10.40 192 ASP A CA 1
ATOM 1371 C C . ASP A 1 195 ? 16.454 49.266 19.353 1.00 14.72 192 ASP A C 1
ATOM 1372 O O . ASP A 1 195 ? 16.551 48.421 20.240 1.00 16.47 192 ASP A O 1
ATOM 1377 N N . PHE A 1 196 ? 15.740 50.380 19.492 1.00 17.22 193 PHE A N 1
ATOM 1378 C CA . PHE A 1 196 ? 14.927 50.613 20.679 1.00 22.97 193 PHE A CA 1
ATOM 1379 C C . PHE A 1 196 ? 13.889 49.509 20.791 1.00 16.15 193 PHE A C 1
ATOM 1380 O O . PHE A 1 196 ? 13.680 48.944 21.862 1.00 14.50 193 PHE A O 1
ATOM 1388 N N . TRP A 1 197 ? 13.252 49.200 19.666 1.00 16.13 194 TRP A N 1
ATOM 1389 C CA . TRP A 1 197 ? 12.236 48.156 19.602 1.00 12.05 194 TRP A CA 1
ATOM 1390 C C . TRP A 1 197 ? 12.781 46.775 19.975 1.00 15.22 194 TRP A C 1
ATOM 1391 O O . TRP A 1 197 ? 12.159 46.051 20.753 1.00 18.75 194 TRP A O 1
ATOM 1402 N N . TYR A 1 198 ? 13.937 46.416 19.417 1.00 10.47 195 TYR A N 1
ATOM 1403 C CA . TYR A 1 198 ? 14.579 45.137 19.717 1.00 16.65 195 TYR A CA 1
ATOM 1404 C C . TYR A 1 198 ? 14.870 45.008 21.205 1.00 19.52 195 TYR A C 1
ATOM 1405 O O . TYR A 1 198 ? 14.609 43.970 21.814 1.00 22.64 195 TYR A O 1
ATOM 1414 N N . ARG A 1 199 ? 15.424 46.071 21.781 1.00 17.43 196 ARG A N 1
ATOM 1415 C CA . ARG A 1 199 ? 15.820 46.066 23.183 1.00 15.70 196 ARG A CA 1
ATOM 1416 C C . ARG A 1 199 ? 14.607 46.103 24.107 1.00 17.54 196 ARG A C 1
ATOM 1417 O O . ARG A 1 199 ? 14.626 45.516 25.187 1.00 13.28 196 ARG A O 1
ATOM 1425 N N . LEU A 1 200 ? 13.547 46.780 23.676 1.00 12.35 197 LEU A N 1
ATOM 1426 C CA . LEU A 1 200 ? 12.298 46.784 24.434 1.00 14.12 197 LEU A CA 1
ATOM 1427 C C . LEU A 1 200 ? 11.632 45.413 24.388 1.00 21.75 197 LEU A C 1
ATOM 1428 O O . LEU A 1 200 ? 11.168 44.907 25.409 1.00 24.18 197 LEU A O 1
ATOM 1433 N N . ARG A 1 201 ? 11.590 44.815 23.201 1.00 24.45 198 ARG A N 1
ATOM 1434 C CA . ARG A 1 201 ? 10.997 43.492 23.030 1.00 19.46 198 ARG A CA 1
ATOM 1435 C C . ARG A 1 201 ? 11.723 42.449 23.880 1.00 24.25 198 ARG A C 1
ATOM 1436 O O . ARG A 1 201 ? 11.091 41.602 24.513 1.00 29.29 198 ARG A O 1
ATOM 1444 N N . THR A 1 202 ? 13.051 42.533 23.900 1.00 24.22 199 THR A N 1
ATOM 1445 C CA . THR A 1 202 ? 13.872 41.628 24.699 1.00 21.38 199 THR A CA 1
ATOM 1446 C C . THR A 1 202 ? 13.626 41.816 26.195 1.00 22.67 199 THR A C 1
ATOM 1447 O O . THR A 1 202 ? 13.502 40.841 26.933 1.00 15.57 199 THR A O 1
ATOM 1451 N N . TRP A 1 203 ? 13.553 43.066 26.641 1.00 13.36 200 TRP A N 1
ATOM 1452 C CA . TRP A 1 203 ? 13.324 43.339 28.055 1.00 13.89 200 TRP A CA 1
ATOM 1453 C C . TRP A 1 203 ? 12.016 42.719 28.533 1.00 23.75 200 TRP A C 1
ATOM 1454 O O . TRP A 1 203 ? 11.981 42.059 29.570 1.00 28.31 200 TRP A O 1
ATOM 1465 N N . CYS A 1 204 ? 10.945 42.945 27.776 1.00 19.75 201 CYS A N 1
ATOM 1466 C CA . CYS A 1 204 ? 9.628 42.423 28.131 1.00 23.51 201 CYS A CA 1
ATOM 1467 C C . CYS A 1 204 ? 9.623 40.903 28.220 1.00 33.55 201 CYS A C 1
ATOM 1468 O O . CYS A 1 204 ? 9.004 40.324 29.112 1.00 43.61 201 CYS A O 1
ATOM 1471 N N . ALA A 1 205 ? 10.317 40.264 27.287 1.00 28.62 202 ALA A N 1
ATOM 1472 C CA . ALA A 1 205 ? 10.361 38.809 27.231 1.00 24.39 202 ALA A CA 1
ATOM 1473 C C . ALA A 1 205 ? 11.127 38.233 28.418 1.00 23.97 202 ALA A C 1
ATOM 1474 O O . ALA A 1 205 ? 10.738 37.206 28.975 1.00 21.61 202 ALA A O 1
ATOM 1476 N N . GLU A 1 206 ? 12.219 38.893 28.797 1.00 22.55 203 GLU A N 1
ATOM 1477 C CA . GLU A 1 206 ? 13.018 38.466 29.940 1.00 17.78 203 GLU A CA 1
ATOM 1478 C C . GLU A 1 206 ? 12.208 38.563 31.226 1.00 23.50 203 GLU A C 1
ATOM 1479 O O . GLU A 1 206 ? 12.264 37.677 32.075 1.00 29.71 203 GLU A O 1
ATOM 1485 N N . TRP A 1 207 ? 11.463 39.654 31.363 1.00 25.01 204 TRP A N 1
ATOM 1486 C CA . TRP A 1 207 ? 10.594 39.865 32.513 1.00 27.07 204 TRP A CA 1
ATOM 1487 C C . TRP A 1 207 ? 9.500 38.802 32.561 1.00 31.06 204 TRP A C 1
ATOM 1488 O O . TRP A 1 207 ? 9.219 38.232 33.613 1.00 34.93 204 TRP A O 1
ATOM 1499 N N . SER A 1 208 ? 8.892 38.539 31.407 1.00 34.68 205 SER A N 1
ATOM 1500 C CA . SER A 1 208 ? 7.732 37.654 31.314 1.00 34.85 205 SER A CA 1
ATOM 1501 C C . SER A 1 208 ? 8.068 36.161 31.342 1.00 39.88 205 SER A C 1
ATOM 1502 O O . SER A 1 208 ? 7.187 35.323 31.139 1.00 35.51 205 SER A O 1
ATOM 1505 N N . VAL A 1 209 ? 9.330 35.826 31.596 1.00 39.21 206 VAL A N 1
ATOM 1506 C CA . VAL A 1 209 ? 9.748 34.426 31.580 1.00 39.56 206 VAL A CA 1
ATOM 1507 C C . VAL A 1 209 ? 9.383 33.702 32.883 1.00 33.74 206 VAL A C 1
ATOM 1508 O O . VAL A 1 209 ? 9.527 34.250 33.978 1.00 28.28 206 VAL A O 1
ATOM 1512 N N . GLY A 1 210 ? 8.883 32.476 32.751 1.00 35.20 207 GLY A N 1
ATOM 1513 C CA . GLY A 1 210 ? 8.416 31.715 33.896 1.00 35.99 207 GLY A CA 1
ATOM 1514 C C . GLY A 1 210 ? 6.925 31.885 34.131 1.00 30.99 207 GLY A C 1
ATOM 1515 O O . GLY A 1 210 ? 6.353 31.269 35.031 1.00 30.72 207 GLY A O 1
ATOM 1516 N N . ILE A 1 211 ? 6.295 32.719 33.309 1.00 30.03 208 ILE A N 1
ATOM 1517 C CA . ILE A 1 211 ? 4.875 33.040 33.457 1.00 27.88 208 ILE A CA 1
ATOM 1518 C C . ILE A 1 211 ? 3.975 32.081 32.674 1.00 40.48 208 ILE A C 1
ATOM 1519 O O . ILE A 1 211 ? 4.223 31.805 31.500 1.00 54.89 208 ILE A O 1
ATOM 1524 N N . ASP A 1 212 ? 2.930 31.582 33.332 1.00 33.58 209 ASP A N 1
ATOM 1525 C CA . ASP A 1 212 ? 2.039 30.582 32.744 1.00 38.57 209 ASP A CA 1
ATOM 1526 C C . ASP A 1 212 ? 1.165 31.123 31.609 1.00 40.39 209 ASP A C 1
ATOM 1527 O O . ASP A 1 212 ? 1.184 30.596 30.495 1.00 42.52 209 ASP A O 1
ATOM 1532 N N . HIS A 1 213 ? 0.400 32.173 31.894 1.00 36.90 210 HIS A N 1
ATOM 1533 C CA . HIS A 1 213 ? -0.598 32.665 30.949 1.00 31.25 210 HIS A CA 1
ATOM 1534 C C . HIS A 1 213 ? -0.186 33.950 30.240 1.00 29.19 210 HIS A C 1
ATOM 1535 O O . HIS A 1 213 ? 0.584 34.744 30.774 1.00 38.70 210 HIS A O 1
ATOM 1542 N N . ALA A 1 214 ? -0.729 34.153 29.044 1.00 31.52 211 ALA A N 1
ATOM 1543 C CA . ALA A 1 214 ? -0.422 35.329 28.236 1.00 29.24 211 ALA A CA 1
ATOM 1544 C C . ALA A 1 214 ? -0.885 36.620 28.903 1.00 31.54 211 ALA A C 1
ATOM 1545 O O . ALA A 1 214 ? -0.236 37.661 28.776 1.00 35.54 211 ALA A O 1
ATOM 1547 N N . PHE A 1 215 ? -2.011 36.550 29.609 1.00 30.18 212 PHE A N 1
ATOM 1548 C CA . PHE A 1 215 ? -2.557 37.724 30.289 1.00 26.61 212 PHE A CA 1
ATOM 1549 C C . PHE A 1 215 ? -1.794 38.110 31.557 1.00 26.44 212 PHE A C 1
ATOM 1550 O O . PHE A 1 215 ? -2.137 39.090 32.223 1.00 31.63 212 PHE A O 1
ATOM 1558 N N . HIS A 1 216 ? -0.757 37.345 31.880 1.00 29.61 213 HIS A N 1
ATOM 1559 C CA . HIS A 1 216 ? 0.130 37.687 32.985 1.00 28.76 213 HIS A CA 1
ATOM 1560 C C . HIS A 1 216 ? 1.483 38.181 32.475 1.00 30.83 213 HIS A C 1
ATOM 1561 O O . HIS A 1 216 ? 2.289 38.706 33.245 1.00 31.55 213 HIS A O 1
ATOM 1568 N N . ARG A 1 217 ? 1.727 38.011 31.178 1.00 25.70 214 ARG A N 1
ATOM 1569 C CA . ARG A 1 217 ? 2.956 38.501 30.563 1.00 23.23 214 ARG A CA 1
ATOM 1570 C C . ARG A 1 217 ? 2.765 39.928 30.070 1.00 31.53 214 ARG A C 1
ATOM 1571 O O . ARG A 1 217 ? 1.642 40.348 29.785 1.00 30.52 214 ARG A O 1
ATOM 1579 N N . VAL A 1 218 ? 3.861 40.675 29.972 1.00 35.72 215 VAL A N 1
ATOM 1580 C CA . VAL A 1 218 ? 3.820 41.965 29.294 1.00 34.19 215 VAL A CA 1
ATOM 1581 C C . VAL A 1 218 ? 4.164 41.756 27.822 1.00 33.31 215 VAL A C 1
ATOM 1582 O O . VAL A 1 218 ? 5.206 41.191 27.492 1.00 27.75 215 VAL A O 1
ATOM 1586 N N . GLU A 1 219 ? 3.270 42.187 26.939 1.00 39.65 216 GLU A N 1
ATOM 1587 C CA . GLU A 1 219 ? 3.453 41.956 25.512 1.00 34.35 216 GLU A CA 1
ATOM 1588 C C . GLU A 1 219 ? 3.595 43.264 24.736 1.00 29.91 216 GLU A C 1
ATOM 1589 O O . GLU A 1 219 ? 2.686 44.097 24.739 1.00 22.37 216 GLU A O 1
ATOM 1595 N N . PRO A 1 220 ? 4.749 43.451 24.077 1.00 22.05 217 PRO A N 1
ATOM 1596 C CA . PRO A 1 220 ? 4.966 44.620 23.222 1.00 25.93 217 PRO A CA 1
ATOM 1597 C C . PRO A 1 220 ? 4.552 44.341 21.778 1.00 25.01 217 PRO A C 1
ATOM 1598 O O . PRO A 1 220 ? 4.782 43.241 21.273 1.00 18.33 217 PRO A O 1
ATOM 1602 N N . LYS A 1 221 ? 3.936 45.324 21.130 1.00 20.46 218 LYS A N 1
ATOM 1603 C CA . LYS A 1 221 ? 3.527 45.186 19.737 1.00 18.56 218 LYS A CA 1
ATOM 1604 C C . LYS A 1 221 ? 3.964 46.406 18.937 1.00 14.31 218 LYS A C 1
ATOM 1605 O O . LYS A 1 221 ? 3.547 47.528 19.226 1.00 22.89 218 LYS A O 1
ATOM 1611 N N . LEU A 1 222 ? 4.810 46.189 17.936 1.00 17.00 219 LEU A N 1
ATOM 1612 C CA . LEU A 1 222 ? 5.237 47.279 17.069 1.00 13.30 219 LEU A CA 1
ATOM 1613 C C . LEU A 1 222 ? 4.161 47.545 16.024 1.00 18.48 219 LEU A C 1
ATOM 1614 O O . LEU A 1 222 ? 4.111 46.885 14.985 1.00 21.81 219 LEU A O 1
ATOM 1619 N N . ASN A 1 223 ? 3.295 48.511 16.313 1.00 16.74 220 ASN A N 1
ATOM 1620 C CA . ASN A 1 223 ? 2.193 48.839 15.422 1.00 16.71 220 ASN A CA 1
ATOM 1621 C C . ASN A 1 223 ? 2.669 49.519 14.149 1.00 18.67 220 ASN A C 1
ATOM 1622 O O . ASN A 1 223 ? 2.151 49.263 13.062 1.00 18.83 220 ASN A O 1
ATOM 1627 N N . ALA A 1 224 ? 3.659 50.389 14.292 1.00 11.68 221 ALA A N 1
ATOM 1628 C CA . ALA A 1 224 ? 4.146 51.164 13.165 1.00 15.37 221 ALA A CA 1
ATOM 1629 C C . ALA A 1 224 ? 5.599 51.550 13.354 1.00 14.49 221 ALA A C 1
ATOM 1630 O O . ALA A 1 224 ? 6.099 51.613 14.479 1.00 15.79 221 ALA A O 1
ATOM 1632 N N . LEU A 1 225 ? 6.270 51.814 12.241 1.00 16.26 222 LEU A N 1
ATOM 1633 C CA . LEU A 1 225 ? 7.649 52.265 12.258 1.00 20.02 222 LEU A CA 1
ATOM 1634 C C . LEU A 1 225 ? 7.881 53.082 10.999 1.00 17.34 222 LEU A C 1
ATOM 1635 O O . LEU A 1 225 ? 7.834 52.547 9.892 1.00 14.25 222 LEU A O 1
ATOM 1640 N N . ASN A 1 226 ? 8.114 54.379 11.167 1.00 19.24 223 ASN A N 1
ATOM 1641 C CA . ASN A 1 226 ? 8.268 55.270 10.023 1.00 15.57 223 ASN A CA 1
ATOM 1642 C C . ASN A 1 226 ? 9.522 56.125 10.122 1.00 12.71 223 ASN A C 1
ATOM 1643 O O . ASN A 1 226 ? 9.971 56.455 11.219 1.00 18.93 223 ASN A O 1
ATOM 1648 N N . SER A 1 227 ? 10.083 56.481 8.971 1.00 13.30 224 SER A N 1
ATOM 1649 C CA . SER A 1 227 ? 11.304 57.275 8.930 1.00 13.59 224 SER A CA 1
ATOM 1650 C C . SER A 1 227 ? 11.275 58.256 7.765 1.00 19.31 224 SER A C 1
ATOM 1651 O O . SER A 1 227 ? 10.527 58.068 6.805 1.00 23.12 224 SER A O 1
ATOM 1654 N N . SER A 1 228 ? 12.093 59.299 7.854 1.00 17.46 225 SER A N 1
ATOM 1655 C CA . SER A 1 228 ? 12.162 60.310 6.807 1.00 18.24 225 SER A CA 1
ATOM 1656 C C . SER A 1 228 ? 13.504 61.028 6.835 1.00 23.41 225 SER A C 1
ATOM 1657 O O . SER A 1 228 ? 14.309 60.822 7.744 1.00 24.56 225 SER A O 1
ATOM 1660 N N . SER A 1 229 ? 13.741 61.870 5.834 1.00 25.09 226 SER A N 1
ATOM 1661 C CA . SER A 1 229 ? 14.960 62.669 5.771 1.00 17.85 226 SER A CA 1
ATOM 1662 C C . SER A 1 229 ? 14.731 63.919 4.933 1.00 18.90 226 SER A C 1
ATOM 1663 O O . SER A 1 229 ? 13.942 63.899 3.989 1.00 23.78 226 SER A O 1
ATOM 1666 N N . ASP A 1 230 ? 15.411 65.009 5.282 1.00 17.38 227 ASP A N 1
ATOM 1667 C CA . ASP A 1 230 ? 15.328 66.230 4.486 1.00 19.93 227 ASP A CA 1
ATOM 1668 C C . ASP A 1 230 ? 16.688 66.633 3.922 1.00 21.55 227 ASP A C 1
ATOM 1669 O O . ASP A 1 230 ? 16.868 67.759 3.457 1.00 22.58 227 ASP A O 1
ATOM 1674 N N . GLY A 1 231 ? 17.640 65.706 3.972 1.00 21.20 228 GLY A N 1
ATOM 1675 C CA . GLY A 1 231 ? 18.979 65.957 3.470 1.00 17.17 228 GLY A CA 1
ATOM 1676 C C . GLY A 1 231 ? 19.948 66.334 4.573 1.00 17.83 228 GLY A C 1
ATOM 1677 O O . GLY A 1 231 ? 21.137 66.024 4.502 1.00 14.68 228 GLY A O 1
ATOM 1678 N N . LEU A 1 232 ? 19.438 67.010 5.596 1.00 20.77 229 LEU A N 1
ATOM 1679 C CA . LEU A 1 232 ? 20.264 67.428 6.722 1.00 23.10 229 LEU A CA 1
ATOM 1680 C C . LEU A 1 232 ? 20.115 66.462 7.892 1.00 25.33 229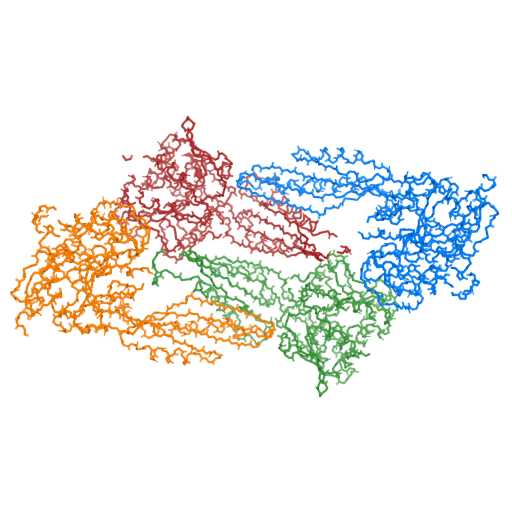 LEU A C 1
ATOM 1681 O O . LEU A 1 232 ? 21.105 66.046 8.498 1.00 23.21 229 LEU A O 1
ATOM 1686 N N . TYR A 1 233 ? 18.872 66.106 8.200 1.00 25.44 230 TYR A N 1
ATOM 1687 C CA . TYR A 1 233 ? 18.585 65.218 9.319 1.00 22.10 230 TYR A CA 1
ATOM 1688 C C . TYR A 1 233 ? 17.674 64.068 8.918 1.00 20.36 230 TYR A C 1
ATOM 1689 O O . TYR A 1 233 ? 16.744 64.242 8.126 1.00 27.01 230 TYR A O 1
ATOM 1698 N N . GLY A 1 234 ? 17.954 62.892 9.468 1.00 20.11 231 GLY A N 1
ATOM 1699 C CA . GLY A 1 234 ? 17.058 61.762 9.347 1.00 15.56 231 GLY A CA 1
ATOM 1700 C C . GLY A 1 234 ? 16.221 61.666 10.608 1.00 22.20 231 GLY A C 1
ATOM 1701 O O . GLY A 1 234 ? 16.730 61.847 11.716 1.00 27.10 231 GLY A O 1
ATOM 1702 N N . GLU A 1 235 ? 14.932 61.399 10.442 1.00 15.68 232 GLU A N 1
ATOM 1703 C CA . GLU A 1 235 ? 14.028 61.268 11.574 1.00 23.89 232 GLU A CA 1
ATOM 1704 C C . GLU A 1 235 ? 13.325 59.922 11.505 1.00 22.77 232 GLU A C 1
ATOM 1705 O O . GLU A 1 235 ? 13.088 59.399 10.418 1.00 21.42 232 GLU A O 1
ATOM 1711 N N . ALA A 1 236 ? 12.995 59.365 12.666 1.00 21.02 233 ALA A N 1
ATOM 1712 C CA . ALA A 1 236 ? 12.254 58.112 12.733 1.00 18.03 233 ALA A CA 1
ATOM 1713 C C . ALA A 1 236 ? 11.323 58.115 13.933 1.00 19.75 233 ALA A C 1
ATOM 1714 O O . ALA A 1 236 ? 11.599 58.763 14.945 1.00 9.69 233 ALA A O 1
ATOM 1716 N N . VAL A 1 237 ? 10.218 57.389 13.817 1.00 12.65 234 VAL A N 1
ATOM 1717 C CA . VAL A 1 237 ? 9.265 57.292 14.910 1.00 12.87 234 VAL A CA 1
ATOM 1718 C C . VAL A 1 237 ? 8.651 55.897 14.971 1.00 21.79 234 VAL A C 1
ATOM 1719 O O . VAL A 1 237 ? 8.218 55.351 13.955 1.00 16.85 234 VAL A O 1
ATOM 1723 N N . ALA A 1 238 ? 8.644 55.312 16.163 1.00 16.22 235 ALA A N 1
ATOM 1724 C CA . ALA A 1 238 ? 8.082 53.981 16.351 1.00 13.64 235 ALA A CA 1
ATOM 1725 C C . ALA A 1 238 ? 6.816 54.025 17.199 1.00 16.78 235 ALA A C 1
ATOM 1726 O O . ALA A 1 238 ? 6.753 54.741 18.199 1.00 14.00 235 ALA A O 1
ATOM 1728 N N . ARG A 1 239 ? 5.811 53.255 16.796 1.00 22.33 236 ARG A N 1
ATOM 1729 C CA . ARG A 1 239 ? 4.574 53.145 17.563 1.00 20.10 236 ARG A CA 1
ATOM 1730 C C . ARG A 1 239 ? 4.529 51.773 18.222 1.00 18.32 236 ARG A C 1
ATOM 1731 O O . ARG A 1 239 ? 4.287 50.764 17.558 1.00 15.86 236 ARG A O 1
ATOM 1739 N N . ILE A 1 240 ? 4.771 51.741 19.528 1.00 16.85 237 ILE A N 1
ATOM 1740 C CA . ILE A 1 240 ? 4.857 50.484 20.259 1.00 10.32 237 ILE A CA 1
ATOM 1741 C C . ILE A 1 240 ? 3.778 50.384 21.327 1.00 16.44 237 ILE A C 1
ATOM 1742 O O . ILE A 1 240 ? 3.692 51.231 22.217 1.00 20.99 237 ILE A O 1
ATOM 1747 N N . GLY A 1 241 ? 2.962 49.340 21.242 1.00 17.03 238 GLY A N 1
ATOM 1748 C CA . GLY A 1 241 ? 1.923 49.119 22.228 1.00 21.46 238 GLY A CA 1
ATOM 1749 C C . GLY A 1 241 ? 2.365 48.139 23.296 1.00 20.37 238 GLY A C 1
ATOM 1750 O O . GLY A 1 241 ? 3.084 47.183 23.011 1.00 16.37 238 GLY A O 1
ATOM 1751 N N . LEU A 1 242 ? 1.944 48.383 24.532 1.00 18.21 239 LEU A N 1
ATOM 1752 C CA . LEU A 1 242 ? 2.231 47.470 25.628 1.00 13.38 239 LEU A CA 1
ATOM 1753 C C . LEU A 1 242 ? 0.935 47.017 26.283 1.00 19.15 239 LEU A C 1
ATOM 1754 O O . LEU A 1 242 ? 0.067 47.836 26.582 1.00 16.16 239 LEU A O 1
ATOM 1759 N N . ARG A 1 243 ? 0.805 45.713 26.499 1.00 20.58 240 ARG A N 1
ATOM 1760 C CA . ARG A 1 243 ? -0.292 45.182 27.298 1.00 23.62 240 ARG A CA 1
ATOM 1761 C C . ARG A 1 243 ? 0.257 44.832 28.675 1.00 25.90 240 ARG A C 1
ATOM 1762 O O . ARG A 1 243 ? 1.202 44.052 28.792 1.00 20.10 240 ARG A O 1
ATOM 1770 N N . LEU A 1 244 ? -0.328 45.416 29.715 1.00 28.08 241 LEU A N 1
ATOM 1771 C CA . LEU A 1 244 ? 0.244 45.307 31.053 1.00 28.69 241 LEU A CA 1
ATOM 1772 C C . LEU A 1 244 ? -0.579 44.463 32.028 1.00 28.12 241 LEU A C 1
ATOM 1773 O O . LEU A 1 244 ? -1.777 44.692 32.204 1.00 24.26 241 LEU A O 1
ATOM 1778 N N . PRO A 1 245 ? 0.075 43.476 32.660 1.00 26.20 242 PRO A N 1
ATOM 1779 C CA . PRO A 1 245 ? -0.479 42.739 33.800 1.00 30.37 242 PRO A CA 1
ATOM 1780 C C . PRO A 1 245 ? -0.342 43.574 35.072 1.00 32.83 242 PRO A C 1
ATOM 1781 O O . PRO A 1 245 ? 0.459 44.510 35.090 1.00 28.98 242 PRO A O 1
ATOM 1785 N N . PRO A 1 246 ? -1.115 43.249 36.122 1.00 33.76 243 PRO A N 1
ATOM 1786 C CA . PRO A 1 246 ? -1.054 44.001 37.383 1.00 34.23 243 PRO A CA 1
ATOM 1787 C C . PRO A 1 246 ? 0.320 43.969 38.060 1.00 30.07 243 PRO A C 1
ATOM 1788 O O . PRO A 1 246 ? 0.596 44.806 38.916 1.00 37.01 243 PRO A O 1
ATOM 1792 N N . ALA A 1 247 ? 1.162 43.012 37.690 1.00 29.73 244 ALA A N 1
ATOM 1793 C CA . ALA A 1 247 ? 2.489 42.890 38.288 1.00 29.51 244 ALA A CA 1
ATOM 1794 C C . ALA A 1 247 ? 3.442 43.979 37.793 1.00 33.19 244 ALA A C 1
ATOM 1795 O O . ALA A 1 247 ? 4.482 44.234 38.406 1.00 33.14 244 ALA A O 1
ATOM 1797 N N . LEU A 1 248 ? 3.089 44.609 36.677 1.00 30.70 245 LEU A N 1
ATOM 1798 C CA . LEU A 1 248 ? 3.880 45.713 36.144 1.00 26.50 245 LEU A CA 1
ATOM 1799 C C . LEU A 1 248 ? 3.017 46.957 35.949 1.00 25.99 245 LEU A C 1
ATOM 1800 O O . LEU A 1 248 ? 2.065 46.951 35.166 1.00 29.79 245 LEU A O 1
ATOM 1805 N N . SER A 1 249 ? 3.360 48.023 36.665 1.00 23.54 246 SER A N 1
ATOM 1806 C CA . SER A 1 249 ? 2.565 49.246 36.664 1.00 28.32 246 SER A CA 1
ATOM 1807 C C . SER A 1 249 ? 2.719 50.031 35.364 1.00 29.52 246 SER A C 1
ATOM 1808 O O . SER A 1 249 ? 3.747 49.934 34.692 1.00 23.77 246 SER A O 1
ATOM 1811 N N . PRO A 1 250 ? 1.689 50.818 35.006 1.00 32.21 247 PRO A N 1
ATOM 1812 C CA . PRO A 1 250 ? 1.765 51.726 33.857 1.00 31.19 247 PRO A CA 1
ATOM 1813 C C . PRO A 1 250 ? 2.747 52.872 34.082 1.00 33.10 247 PRO A C 1
ATOM 1814 O O . PRO A 1 250 ? 2.893 53.713 33.201 1.00 43.78 247 PRO A O 1
ATOM 1818 N N . GLU A 1 251 ? 3.388 52.909 35.246 1.00 26.29 248 GLU A N 1
ATOM 1819 C CA . GLU A 1 251 ? 4.405 53.909 35.541 1.00 27.03 248 GLU A CA 1
ATOM 1820 C C . GLU A 1 251 ? 5.789 53.283 35.449 1.00 30.17 248 GLU A C 1
ATOM 1821 O O . GLU A 1 251 ? 6.727 53.902 34.949 1.00 36.33 248 GLU A O 1
ATOM 1827 N N . GLU A 1 252 ? 5.911 52.051 35.936 1.00 23.96 249 GLU A N 1
ATOM 1828 C CA . GLU A 1 252 ? 7.166 51.313 35.835 1.00 31.56 249 GLU A CA 1
ATOM 1829 C C . GLU A 1 252 ? 7.464 50.960 34.384 1.00 26.32 249 GLU A C 1
ATOM 1830 O O . GLU A 1 252 ? 8.618 50.822 33.996 1.00 18.75 249 GLU A O 1
ATOM 1836 N N . ALA A 1 253 ? 6.411 50.813 33.587 1.00 23.84 250 ALA A N 1
ATOM 1837 C CA . ALA A 1 253 ? 6.563 50.530 32.164 1.00 25.13 250 ALA A CA 1
ATOM 1838 C C . ALA A 1 253 ? 7.227 51.695 31.427 1.00 24.11 250 ALA A C 1
ATOM 1839 O O . ALA A 1 253 ? 8.160 51.493 30.650 1.00 25.76 250 ALA A O 1
ATOM 1841 N N . ILE A 1 254 ? 6.740 52.908 31.676 1.00 22.16 251 ILE A N 1
ATOM 1842 C CA . ILE A 1 254 ? 7.267 54.109 31.031 1.00 25.73 251 ILE A CA 1
ATOM 1843 C C . ILE A 1 254 ? 8.730 54.336 31.384 1.00 26.38 251 ILE A C 1
ATOM 1844 O O . ILE A 1 254 ? 9.567 54.572 30.511 1.00 29.12 251 ILE A O 1
ATOM 1849 N N . ALA A 1 255 ? 9.022 54.284 32.678 1.00 27.98 252 ALA A N 1
ATOM 1850 C CA . ALA A 1 255 ? 10.369 54.515 33.180 1.00 23.98 252 ALA A CA 1
ATOM 1851 C C . ALA A 1 255 ? 11.378 53.556 32.553 1.00 27.70 252 ALA A C 1
ATOM 1852 O O . ALA A 1 255 ? 12.491 53.953 32.206 1.00 36.72 252 ALA A O 1
ATOM 1854 N N . VAL A 1 256 ? 10.982 52.292 32.422 1.00 27.89 253 VAL A N 1
ATOM 1855 C CA . VAL A 1 256 ? 11.807 51.287 31.760 1.00 25.45 253 VAL A CA 1
ATOM 1856 C C . VAL A 1 256 ? 12.022 51.645 30.294 1.00 21.10 253 VAL A C 1
ATOM 1857 O O . VAL A 1 256 ? 13.143 51.604 29.791 1.00 27.08 253 VAL A O 1
ATOM 1861 N N . ALA A 1 257 ? 10.937 51.997 29.614 1.00 20.69 254 ALA A N 1
ATOM 1862 C CA . ALA A 1 257 ? 11.009 52.409 28.218 1.00 24.33 254 ALA A CA 1
ATOM 1863 C C . ALA A 1 257 ? 11.892 53.643 28.059 1.00 28.11 254 ALA A C 1
ATOM 1864 O O . ALA A 1 257 ? 12.657 53.758 27.100 1.00 27.06 254 ALA A O 1
ATOM 1866 N N . THR A 1 258 ? 11.776 54.562 29.011 1.00 24.52 255 THR A N 1
ATOM 1867 C CA . THR A 1 258 ? 12.536 55.804 28.989 1.00 17.11 255 THR A CA 1
ATOM 1868 C C . THR A 1 258 ? 14.035 55.552 29.090 1.00 21.03 255 THR A C 1
ATOM 1869 O O . THR A 1 258 ? 14.823 56.155 28.362 1.00 19.43 255 THR A O 1
ATOM 1873 N N . SER A 1 259 ? 14.424 54.658 29.993 1.00 23.97 256 SER A N 1
ATOM 1874 C CA . SER A 1 259 ? 15.836 54.363 30.217 1.00 28.45 256 SER A CA 1
ATOM 1875 C C . SER A 1 259 ? 16.469 53.658 29.021 1.00 29.03 256 SER A C 1
ATOM 1876 O O . SER A 1 259 ? 17.687 53.696 28.846 1.00 26.13 256 SER A O 1
ATOM 1879 N N . LEU A 1 260 ? 15.642 53.013 28.204 1.00 28.04 257 LEU A N 1
ATOM 1880 C CA . LEU A 1 260 ? 16.128 52.338 27.005 1.00 25.83 257 LEU A CA 1
ATOM 1881 C C . LEU A 1 260 ? 16.414 53.339 25.890 1.00 23.84 257 LEU A C 1
ATOM 1882 O O . LEU A 1 260 ? 17.193 53.064 24.976 1.00 27.68 257 LEU A O 1
ATOM 1887 N N . ALA A 1 261 ? 15.782 54.504 25.976 1.00 29.41 258 ALA A N 1
ATOM 1888 C CA . ALA A 1 261 ? 15.996 55.561 24.996 1.00 27.38 258 ALA A CA 1
ATOM 1889 C C . ALA A 1 261 ? 17.208 56.408 25.359 1.00 29.90 258 ALA A C 1
ATOM 1890 O O . ALA A 1 261 ? 17.066 57.532 25.840 1.00 33.16 258 ALA A O 1
ATOM 1892 N N . SER A 1 262 ? 18.399 55.871 25.117 1.00 32.30 259 SER A N 1
ATOM 1893 C CA . SER A 1 262 ? 19.633 56.585 25.421 1.00 28.02 259 SER A CA 1
ATOM 1894 C C . SER A 1 262 ? 19.842 57.758 24.470 1.00 30.17 259 SER A C 1
ATOM 1895 O O . SER A 1 262 ? 20.343 58.810 24.868 1.00 38.91 259 SER A O 1
ATOM 1898 N N . GLU A 1 263 ? 19.453 57.572 23.212 1.00 29.76 260 GLU A N 1
ATOM 1899 C CA . GLU A 1 263 ? 19.613 58.611 22.203 1.00 34.95 260 GLU A CA 1
ATOM 1900 C C . GLU A 1 263 ? 18.261 59.153 21.764 1.00 29.48 260 GLU A C 1
ATOM 1901 O O . GLU A 1 263 ? 18.126 60.337 21.470 1.00 37.14 260 GLU A O 1
ATOM 1907 N N . GLY A 1 264 ? 17.262 58.282 21.716 1.00 21.65 261 GLY A N 1
ATOM 1908 C CA . GLY A 1 264 ? 15.937 58.686 21.285 1.00 25.77 261 GLY A CA 1
ATOM 1909 C C . GLY A 1 264 ? 15.136 59.357 22.383 1.00 29.45 261 GLY A C 1
ATOM 1910 O O . GLY A 1 264 ? 15.657 59.636 23.462 1.00 33.08 261 GLY A O 1
ATOM 1911 N N . GLU A 1 265 ? 13.867 59.631 22.102 1.00 26.69 262 GLU A N 1
ATOM 1912 C CA . GLU A 1 265 ? 12.972 60.196 23.102 1.00 19.66 262 GLU A CA 1
ATOM 1913 C C . GLU A 1 265 ? 11.673 59.399 23.148 1.00 23.14 262 GLU A C 1
ATOM 1914 O O . GLU A 1 265 ? 11.189 58.927 22.121 1.00 22.91 262 GLU A O 1
ATOM 1920 N N . VAL A 1 266 ? 11.116 59.251 24.345 1.00 24.00 263 VAL A N 1
ATOM 1921 C CA . VAL A 1 266 ? 9.927 58.434 24.543 1.00 20.54 263 VAL A CA 1
ATOM 1922 C C . VAL A 1 266 ? 8.762 59.255 25.090 1.00 19.37 263 VAL A C 1
ATOM 1923 O O . VAL A 1 266 ? 8.906 59.954 26.092 1.00 22.10 263 VAL A O 1
ATOM 1927 N N . THR A 1 267 ? 7.619 59.183 24.414 1.00 19.13 264 THR A N 1
ATOM 1928 C CA . THR A 1 267 ? 6.377 59.738 24.938 1.00 22.13 264 THR A CA 1
ATOM 1929 C C . THR A 1 267 ? 5.373 58.599 25.059 1.00 27.13 264 THR A C 1
ATOM 1930 O O . THR A 1 267 ? 5.434 57.632 24.296 1.00 24.06 264 THR A O 1
ATOM 1934 N N . ALA A 1 268 ? 4.454 58.704 26.014 1.00 21.41 265 ALA A N 1
ATOM 1935 C CA . ALA A 1 268 ? 3.581 57.578 26.329 1.00 18.72 265 ALA A CA 1
ATOM 1936 C C . ALA A 1 268 ? 2.149 57.985 26.640 1.00 23.19 265 ALA A C 1
ATOM 1937 O O . ALA A 1 268 ? 1.906 59.005 27.287 1.00 21.55 265 ALA A O 1
ATOM 1939 N N . THR A 1 269 ? 1.206 57.166 26.186 1.00 19.03 266 THR A N 1
ATOM 1940 C CA . THR A 1 269 ? -0.207 57.400 26.443 1.00 24.35 266 THR A CA 1
ATOM 1941 C C . THR A 1 269 ? -0.774 56.296 27.329 1.00 28.52 266 THR A C 1
ATOM 1942 O O . THR A 1 269 ? -0.943 55.159 26.888 1.00 23.51 266 THR A O 1
ATOM 1946 N N . VAL A 1 270 ? -1.055 56.637 28.583 1.00 34.07 267 VAL A N 1
ATOM 1947 C CA . VAL A 1 270 ? -1.655 55.693 29.517 1.00 39.29 267 VAL A CA 1
ATOM 1948 C C . VAL A 1 270 ? -3.165 55.636 29.295 1.00 47.92 267 VAL A C 1
ATOM 1949 O O . VAL A 1 270 ? -3.912 56.429 29.869 1.00 42.17 267 VAL A O 1
ATOM 1953 N N . ASN A 1 271 ? -3.608 54.708 28.449 1.00 54.04 268 ASN A N 1
ATOM 1954 C CA . ASN A 1 271 ? -5.035 54.513 28.211 1.00 63.86 268 ASN A CA 1
ATOM 1955 C C . ASN A 1 271 ? -5.729 54.038 29.484 1.00 59.13 268 ASN A C 1
ATOM 1956 O O . ASN A 1 271 ? -6.708 54.636 29.936 1.00 62.80 268 ASN A O 1
ATOM 1961 N N . ALA A 1 272 ? -5.200 52.961 30.057 1.00 42.87 269 ALA A N 1
ATOM 1962 C CA . ALA A 1 272 ? -5.714 52.397 31.298 1.00 37.73 269 ALA A CA 1
ATOM 1963 C C . ALA A 1 272 ? -4.677 51.476 31.928 1.00 34.15 269 ALA A C 1
ATOM 1964 O O . ALA A 1 272 ? -3.973 50.758 31.220 1.00 34.10 269 ALA A O 1
ATOM 1966 N N . PRO A 1 273 ? -4.570 51.507 33.264 1.00 27.37 270 PRO A N 1
ATOM 1967 C CA . PRO A 1 273 ? -3.792 50.498 33.988 1.00 27.38 270 PRO A CA 1
ATOM 1968 C C . PRO A 1 273 ? -4.611 49.220 34.118 1.00 28.54 270 PRO A C 1
ATOM 1969 O O . PRO A 1 273 ? -5.803 49.236 33.826 1.00 26.17 270 PRO A O 1
ATOM 1973 N N . ALA A 1 274 ? -3.985 48.130 34.544 1.00 33.18 271 ALA A N 1
ATOM 1974 C CA . ALA A 1 274 ? -4.704 46.874 34.719 1.00 24.63 271 ALA A CA 1
ATOM 1975 C C . ALA A 1 274 ? -5.689 46.972 35.881 1.00 30.48 271 ALA A C 1
ATOM 1976 O O . ALA A 1 274 ? -5.417 47.649 36.871 1.00 36.91 271 ALA A O 1
ATOM 1978 N N . PHE A 1 275 ? -6.834 46.307 35.754 1.00 26.06 272 PHE A N 1
ATOM 1979 C CA . PHE A 1 275 ? -7.730 46.119 36.890 1.00 30.91 272 PHE A CA 1
ATOM 1980 C C . PHE A 1 275 ? -7.935 44.634 37.138 1.00 32.10 272 PHE A C 1
ATOM 1981 O O . PHE A 1 275 ? -8.026 43.846 36.199 1.00 30.83 272 PHE A O 1
ATOM 1989 N N . GLN A 1 276 ? -8.023 44.263 38.409 1.00 32.98 273 GLN A N 1
ATOM 1990 C CA . GLN A 1 276 ? -8.177 42.871 38.787 1.00 25.02 273 GLN A CA 1
ATOM 1991 C C . GLN A 1 276 ? -9.072 42.784 40.016 1.00 30.74 273 GLN A C 1
ATOM 1992 O O . GLN A 1 276 ? -8.682 43.214 41.103 1.00 27.40 273 GLN A O 1
ATOM 1998 N N . THR A 1 277 ? -10.281 42.256 39.841 1.00 34.84 274 THR A N 1
ATOM 1999 C CA . THR A 1 277 ? -11.172 42.014 40.972 1.00 25.63 274 THR A CA 1
ATOM 2000 C C . THR A 1 277 ? -10.498 41.037 41.932 1.00 33.78 274 THR A C 1
ATOM 2001 O O . THR A 1 277 ? -9.968 40.010 41.505 1.00 37.96 274 THR A O 1
ATOM 2005 N N . ASP A 1 278 ? -10.499 41.375 43.221 1.00 33.80 275 ASP A N 1
ATOM 2006 C CA . ASP A 1 278 ? -9.925 40.509 44.246 1.00 32.08 275 ASP A CA 1
ATOM 2007 C C . ASP A 1 278 ? -10.579 39.131 44.199 1.00 33.87 275 ASP A C 1
ATOM 2008 O O . ASP A 1 278 ? -11.788 39.001 44.387 1.00 30.50 275 ASP A O 1
ATOM 2013 N N . LYS A 1 279 ? -9.769 38.105 43.950 1.00 32.80 276 LYS A N 1
ATOM 2014 C CA . LYS A 1 279 ? -10.264 36.742 43.766 1.00 38.06 276 LYS A CA 1
ATOM 2015 C C . LYS A 1 279 ? -10.849 36.125 45.036 1.00 42.34 276 LYS A C 1
ATOM 2016 O O . LYS A 1 279 ? -11.210 34.948 45.048 1.00 44.43 276 LYS A O 1
ATOM 2022 N N . ARG A 1 280 ? -10.934 36.916 46.100 1.00 39.59 277 ARG A N 1
ATOM 2023 C CA . ARG A 1 280 ? -11.512 36.451 47.354 1.00 38.76 277 ARG A CA 1
ATOM 2024 C C . ARG A 1 280 ? -12.795 37.206 47.671 1.00 32.54 277 ARG A C 1
ATOM 2025 O O . ARG A 1 280 ? -13.405 37.000 48.720 1.00 34.77 277 ARG A O 1
ATOM 2033 N N . GLN A 1 281 ? -13.195 38.089 46.760 1.00 23.10 278 GLN A N 1
ATOM 2034 C CA . GLN A 1 281 ? -14.485 38.755 46.872 1.00 25.89 278 GLN A CA 1
ATOM 2035 C C . GLN A 1 281 ? -15.594 37.735 46.650 1.00 24.02 278 GLN A C 1
ATOM 2036 O O . GLN A 1 281 ? -15.427 36.800 45.867 1.00 19.50 278 GLN A O 1
ATOM 2042 N N . PRO A 1 282 ? -16.725 37.906 47.353 1.00 27.07 279 PRO A N 1
ATOM 2043 C CA . PRO A 1 282 ? -17.881 37.006 47.278 1.00 27.50 279 PRO A CA 1
ATOM 2044 C C . PRO A 1 282 ? -18.335 36.694 45.851 1.00 29.71 279 PRO A C 1
ATOM 2045 O O . PRO A 1 282 ? -18.732 35.560 45.583 1.00 34.96 279 PRO A O 1
ATOM 2049 N N . ILE A 1 283 ? -18.275 37.675 44.955 1.00 28.01 280 ILE A N 1
ATOM 2050 C CA . ILE A 1 283 ? -18.730 37.473 43.581 1.00 22.76 280 ILE A CA 1
ATOM 2051 C C . ILE A 1 283 ? -17.850 36.474 42.822 1.00 25.50 280 ILE A C 1
ATOM 2052 O O . ILE A 1 283 ? -18.328 35.763 41.938 1.00 31.72 280 ILE A O 1
ATOM 2057 N N . VAL A 1 284 ? -16.570 36.417 43.179 1.00 20.97 281 VAL A N 1
ATOM 2058 C CA . VAL A 1 284 ? -15.645 35.479 42.553 1.00 26.81 281 VAL A CA 1
ATOM 2059 C C . VAL A 1 284 ? -15.926 34.064 43.046 1.00 25.49 281 VAL A C 1
ATOM 2060 O O . VAL A 1 284 ? -15.995 33.121 42.261 1.00 31.94 281 VAL A O 1
ATOM 2064 N N . ALA A 1 285 ? -16.096 33.930 44.356 1.00 23.48 282 ALA A N 1
ATOM 2065 C CA . ALA A 1 285 ? -16.406 32.642 44.962 1.00 17.36 282 ALA A CA 1
ATOM 2066 C C . ALA A 1 285 ? -17.735 32.106 44.444 1.00 16.88 282 ALA A C 1
ATOM 2067 O O . ALA A 1 285 ? -17.922 30.901 44.323 1.00 20.80 282 ALA A O 1
ATOM 2069 N N . ALA A 1 286 ? -18.656 33.016 44.146 1.00 25.25 283 ALA A N 1
ATOM 2070 C CA . ALA A 1 286 ? -19.969 32.650 43.631 1.00 24.20 283 ALA A CA 1
ATOM 2071 C C . ALA A 1 286 ? -19.876 31.972 42.266 1.00 19.83 283 ALA A C 1
ATOM 2072 O O . ALA A 1 286 ? -20.597 31.014 41.988 1.00 15.99 283 ALA A O 1
ATOM 2074 N N . PHE A 1 287 ? -18.994 32.480 41.412 1.00 19.25 284 PHE A N 1
ATOM 2075 C CA . PHE A 1 287 ? -18.821 31.916 40.078 1.00 18.67 284 PHE A CA 1
ATOM 2076 C C . PHE A 1 287 ? -17.961 30.660 40.105 1.00 16.49 284 PHE A C 1
ATOM 2077 O O . PHE A 1 287 ? -18.237 29.703 39.384 1.00 16.91 284 PHE A O 1
ATOM 2085 N N . LEU A 1 288 ? -16.919 30.675 40.931 1.00 18.81 285 LEU A N 1
ATOM 2086 C CA . LEU A 1 288 ? -16.115 29.482 41.176 1.00 22.37 285 LEU A CA 1
ATOM 2087 C C . LEU A 1 288 ? -17.022 28.322 41.570 1.00 25.47 285 LEU A C 1
ATOM 2088 O O . LEU A 1 288 ? -16.957 27.242 40.990 1.00 24.36 285 LEU A O 1
ATOM 2093 N N . ALA A 1 289 ? -17.887 28.569 42.546 1.00 27.82 286 ALA A N 1
ATOM 2094 C CA . ALA A 1 289 ? -18.812 27.557 43.039 1.00 22.38 286 ALA A CA 1
ATOM 2095 C C . ALA A 1 289 ? -19.756 27.064 41.945 1.00 24.29 286 ALA A C 1
ATOM 2096 O O . ALA A 1 289 ? -20.024 25.868 41.836 1.00 30.77 286 ALA A O 1
ATOM 2098 N N . ALA A 1 290 ? -20.261 27.996 41.144 1.00 18.16 287 ALA A N 1
ATOM 2099 C CA . ALA A 1 290 ? -21.184 27.666 40.064 1.00 19.88 287 ALA A CA 1
ATOM 2100 C C . ALA A 1 290 ? -20.539 26.744 39.032 1.00 16.78 287 ALA A C 1
ATOM 2101 O O . ALA A 1 290 ? -21.136 25.755 38.611 1.00 17.35 287 ALA A O 1
ATOM 2103 N N . VAL A 1 291 ? -19.320 27.081 38.623 1.00 25.60 288 VAL A N 1
ATOM 2104 C CA . VAL A 1 291 ? -18.585 26.263 37.668 1.00 23.22 288 VAL A CA 1
ATOM 2105 C C . VAL A 1 291 ? -18.273 24.901 38.275 1.00 20.53 288 VAL A C 1
ATOM 2106 O O . VAL A 1 291 ? -18.385 23.872 37.609 1.00 27.99 288 VAL A O 1
ATOM 2110 N N . ARG A 1 292 ? -17.893 24.901 39.549 1.00 16.77 289 ARG A N 1
ATOM 2111 C CA . ARG A 1 292 ? -17.600 23.661 40.258 1.00 17.51 289 ARG A CA 1
ATOM 2112 C C . ARG A 1 292 ? -18.846 22.790 40.381 1.00 24.19 289 ARG A C 1
ATOM 2113 O O . ARG A 1 292 ? -18.779 21.576 40.219 1.00 23.93 289 ARG A O 1
ATOM 2121 N N . ALA A 1 293 ? -19.981 23.421 40.663 1.00 19.52 290 ALA A N 1
ATOM 2122 C CA . ALA A 1 293 ? -21.242 22.702 40.816 1.00 19.20 290 ALA A CA 1
ATOM 2123 C C . ALA A 1 293 ? -21.628 21.953 39.546 1.00 23.62 290 ALA A C 1
ATOM 2124 O O . ALA A 1 293 ? -22.198 20.865 39.608 1.00 21.47 290 ALA A O 1
ATOM 2126 N N . HIS A 1 294 ? -21.320 22.542 38.396 1.00 18.90 291 HIS A N 1
ATOM 2127 C CA . HIS A 1 294 ? -21.694 21.945 37.120 1.00 17.31 291 HIS A CA 1
ATOM 2128 C C . HIS A 1 294 ? -20.526 21.229 36.443 1.00 21.37 291 HIS A C 1
ATOM 2129 O O . HIS A 1 294 ? -20.399 21.236 35.218 1.00 29.03 291 HIS A O 1
ATOM 2136 N N . GLY A 1 295 ? -19.677 20.611 37.258 1.00 19.17 292 GLY A N 1
ATOM 2137 C CA . GLY A 1 295 ? -18.639 19.725 36.763 1.00 22.14 292 GLY A CA 1
ATOM 2138 C C . GLY A 1 295 ? -17.427 20.402 36.161 1.00 21.52 292 GLY A C 1
ATOM 2139 O O . GLY A 1 295 ? -16.475 19.733 35.756 1.00 27.21 292 GLY A O 1
ATOM 2140 N N . GLY A 1 296 ? -17.450 21.725 36.093 1.00 22.71 293 GLY A N 1
ATOM 2141 C CA . GLY A 1 296 ? -16.335 22.445 35.513 1.00 18.52 293 GLY A CA 1
ATOM 2142 C C . GLY A 1 296 ? -15.222 22.671 36.513 1.00 21.66 293 GLY A C 1
ATOM 2143 O O . GLY A 1 296 ? -15.462 22.716 37.719 1.00 19.30 293 GLY A O 1
ATOM 2144 N N . THR A 1 297 ? -13.997 22.795 36.010 1.00 17.86 294 THR A N 1
ATOM 2145 C CA . THR A 1 297 ? -12.875 23.237 36.827 1.00 27.01 294 THR A CA 1
ATOM 2146 C C . THR A 1 297 ? -12.522 24.660 36.404 1.00 31.26 294 THR A C 1
ATOM 2147 O O . THR A 1 297 ? -11.859 24.866 35.387 1.00 31.39 294 THR A O 1
ATOM 2151 N N . PRO A 1 298 ? -12.975 25.649 37.190 1.00 29.20 295 PRO A N 1
ATOM 2152 C CA . PRO A 1 298 ? -12.894 27.067 36.826 1.00 28.01 295 PRO A CA 1
ATOM 2153 C C . PRO A 1 298 ? -11.471 27.593 36.735 1.00 27.87 295 PRO A C 1
ATOM 2154 O O . PRO A 1 298 ? -10.639 27.287 37.590 1.00 31.89 295 PRO A O 1
ATOM 2158 N N . ARG A 1 299 ? -11.204 28.379 35.697 1.00 20.19 296 ARG A N 1
ATOM 2159 C CA . ARG A 1 299 ? -9.931 29.069 35.560 1.00 22.88 296 ARG A CA 1
ATOM 2160 C C . ARG A 1 299 ? -10.158 30.574 35.535 1.00 22.65 296 ARG A C 1
ATOM 2161 O O . ARG A 1 299 ? -10.863 31.093 34.668 1.00 20.30 296 ARG A O 1
ATOM 2169 N N . LEU A 1 300 ? -9.571 31.268 36.503 1.00 18.47 297 LEU A N 1
ATOM 2170 C CA . LEU A 1 300 ? -9.685 32.716 36.579 1.00 21.26 297 LEU A CA 1
ATOM 2171 C C . LEU A 1 300 ? -8.862 33.355 35.468 1.00 30.92 297 LEU A C 1
ATOM 2172 O O . LEU A 1 300 ? -7.739 32.931 35.194 1.00 35.96 297 LEU A O 1
ATOM 2177 N N . LYS A 1 301 ? -9.425 34.368 34.818 1.00 27.51 298 LYS A N 1
ATOM 2178 C CA . LYS A 1 301 ? -8.771 34.967 33.663 1.00 26.03 298 LYS A CA 1
ATOM 2179 C C . LYS A 1 301 ? -8.762 36.490 33.687 1.00 29.23 298 LYS A C 1
ATOM 2180 O O . LYS A 1 301 ? -9.557 37.123 34.382 1.00 22.35 298 LYS A O 1
ATOM 2186 N N . LEU A 1 302 ? -7.842 37.062 32.917 1.00 27.51 299 LEU A N 1
ATOM 2187 C CA . LEU A 1 302 ? -7.826 38.490 32.651 1.00 27.21 299 LEU A CA 1
ATOM 2188 C C . LEU A 1 302 ? -8.072 38.696 31.165 1.00 27.95 299 LEU A C 1
ATOM 2189 O O . LEU A 1 302 ? -7.543 37.954 30.335 1.00 31.22 299 LEU A O 1
ATOM 2194 N N . LYS A 1 303 ? -8.888 39.686 30.823 1.00 18.25 300 LYS A N 1
ATOM 2195 C CA . LYS A 1 303 ? -9.071 40.037 29.425 1.00 23.39 300 LYS A CA 1
ATOM 2196 C C . LYS A 1 303 ? -7.956 41.009 29.035 1.00 24.16 300 LYS A C 1
ATOM 2197 O O . LYS A 1 303 ? -7.281 41.566 29.902 1.00 25.63 300 LYS A O 1
ATOM 2203 N N . THR A 1 304 ? -7.746 41.195 27.737 1.00 24.92 301 THR A N 1
ATOM 2204 C CA . THR A 1 304 ? -6.705 42.099 27.258 1.00 25.18 301 THR A CA 1
ATOM 2205 C C . THR A 1 304 ? -7.313 43.300 26.547 1.00 27.78 301 THR A C 1
ATOM 2206 O O . THR A 1 304 ? -6.979 44.447 26.842 1.00 29.63 301 THR A O 1
ATOM 2210 N N . GLY A 1 305 ? -8.212 43.026 25.608 1.00 27.23 302 GLY A N 1
ATOM 2211 C CA . GLY A 1 305 ? -8.884 44.079 24.873 1.00 26.76 302 GLY A CA 1
ATOM 2212 C C . GLY A 1 305 ? -9.822 44.890 25.743 1.00 33.92 302 GLY A C 1
ATOM 2213 O O . GLY A 1 305 ? -10.037 44.570 26.914 1.00 38.77 302 GLY A O 1
ATOM 2214 N N . THR A 1 306 ? -10.384 45.947 25.167 1.00 28.99 303 THR A N 1
ATOM 2215 C CA . THR A 1 306 ? -11.308 46.809 25.888 1.00 27.99 303 THR A CA 1
ATOM 2216 C C . THR A 1 306 ? -12.742 46.294 25.772 1.00 31.04 303 THR A C 1
ATOM 2217 O O . THR A 1 306 ? -13.182 45.885 24.699 1.00 32.92 303 THR A O 1
ATOM 2221 N N . SER A 1 307 ? -13.459 46.303 26.890 1.00 30.71 304 SER A N 1
ATOM 2222 C CA . SER A 1 307 ? -14.886 46.004 26.902 1.00 30.90 304 SER A CA 1
ATOM 2223 C C . SER A 1 307 ? -15.554 47.043 27.788 1.00 31.25 304 SER A C 1
ATOM 2224 O O . SER A 1 307 ? -14.889 47.959 28.274 1.00 37.55 304 SER A O 1
ATOM 2227 N N . ASP A 1 308 ? -16.856 46.905 28.013 1.00 19.78 305 ASP A N 1
ATOM 2228 C CA . ASP A 1 308 ? -17.565 47.851 28.869 1.00 22.04 305 ASP A CA 1
ATOM 2229 C C . ASP A 1 308 ? -17.249 47.637 30.349 1.00 25.03 305 ASP A C 1
ATOM 2230 O O . ASP A 1 308 ? -17.745 48.361 31.208 1.00 28.14 305 ASP A O 1
ATOM 2243 N N . ASN A 1 310 ? -14.132 47.977 31.406 1.00 24.12 307 ASN A N 1
ATOM 2244 C CA . ASN A 1 310 ? -13.231 49.116 31.569 1.00 21.95 307 ASN A CA 1
ATOM 2245 C C . ASN A 1 310 ? -13.983 50.401 31.883 1.00 24.92 307 ASN A C 1
ATOM 2246 O O . ASN A 1 310 ? -13.443 51.316 32.503 1.00 36.52 307 ASN A O 1
ATOM 2251 N N . LEU A 1 311 ? -15.235 50.457 31.443 1.00 24.03 308 LEU A N 1
ATOM 2252 C CA . LEU A 1 311 ? -16.089 51.618 31.652 1.00 24.83 308 LEU A CA 1
ATOM 2253 C C . LEU A 1 311 ? -16.733 51.603 33.033 1.00 27.18 308 LEU A C 1
ATOM 2254 O O . LEU A 1 311 ? -16.417 52.427 33.892 1.00 26.91 308 LEU A O 1
ATOM 2259 N N . VAL A 1 312 ? -17.640 50.652 33.231 1.00 26.54 309 VAL A N 1
ATOM 2260 C CA . VAL A 1 312 ? -18.467 50.594 34.431 1.00 25.65 309 VAL A CA 1
ATOM 2261 C C . VAL A 1 312 ? -17.730 50.020 35.636 1.00 28.35 309 VAL A C 1
ATOM 2262 O O . VAL A 1 312 ? -18.195 50.144 36.768 1.00 31.71 309 VAL A O 1
ATOM 2266 N N . GLY A 1 313 ? -16.589 49.384 35.386 1.00 27.87 310 GLY A N 1
ATOM 2267 C CA . GLY A 1 313 ? -15.754 48.878 36.459 1.00 27.36 310 GLY A CA 1
ATOM 2268 C C . GLY A 1 313 ? -15.351 49.966 37.438 1.00 33.19 310 GLY A C 1
ATOM 2269 O O . GLY A 1 313 ? -15.788 49.962 38.588 1.00 37.49 310 GLY A O 1
ATOM 2270 N N . PRO A 1 314 ? -14.512 50.908 36.984 1.00 27.86 311 PRO A N 1
ATOM 2271 C CA . PRO A 1 314 ? -14.057 52.014 37.833 1.00 25.52 311 PRO A CA 1
ATOM 2272 C C . PRO A 1 314 ? -15.172 53.016 38.135 1.00 34.39 311 PRO A C 1
ATOM 2273 O O . PRO A 1 314 ? -15.163 53.641 39.193 1.00 37.30 311 PRO A O 1
ATOM 2277 N N . ALA A 1 315 ? -16.120 53.159 37.215 1.00 33.57 312 ALA A N 1
ATOM 2278 C CA . ALA A 1 315 ? -17.167 54.172 37.340 1.00 31.08 312 ALA A CA 1
ATOM 2279 C C . ALA A 1 315 ? -18.233 53.846 38.387 1.00 34.46 312 ALA A C 1
ATOM 2280 O O . ALA A 1 315 ? -18.931 54.743 38.862 1.00 37.83 312 ALA A O 1
ATOM 2282 N N . TRP A 1 316 ? -18.369 52.568 38.729 1.00 32.98 313 TRP A N 1
ATOM 2283 C CA . TRP A 1 316 ? -19.386 52.136 39.687 1.00 31.10 313 TRP A CA 1
ATOM 2284 C C . TRP A 1 316 ? -18.785 51.627 40.997 1.00 34.88 313 TRP A C 1
ATOM 2285 O O . TRP A 1 316 ? -19.377 51.795 42.063 1.00 41.53 313 TRP A O 1
ATOM 2296 N N . GLY A 1 317 ? -17.614 51.004 40.915 1.00 33.78 314 GLY A N 1
ATOM 2297 C CA . GLY A 1 317 ? -16.922 50.533 42.102 1.00 37.66 314 GLY A CA 1
ATOM 2298 C C . GLY A 1 317 ? -17.529 49.302 42.757 1.00 40.74 314 GLY A C 1
ATOM 2299 O O . GLY A 1 317 ? -17.012 48.808 43.760 1.00 39.34 314 GLY A O 1
ATOM 2300 N N . CYS A 1 318 ? -18.630 48.809 42.197 1.00 38.91 315 CYS A N 1
ATOM 2301 C CA . CYS A 1 318 ? -19.278 47.608 42.709 1.00 35.49 315 CYS A CA 1
ATOM 2302 C C . CYS A 1 318 ? -18.527 46.377 42.214 1.00 33.00 315 CYS A C 1
ATOM 2303 O O . CYS A 1 318 ? -17.845 46.444 41.193 1.00 29.28 315 CYS A O 1
ATOM 2306 N N . PRO A 1 319 ? -18.630 45.256 42.948 1.00 28.31 316 PRO A N 1
ATOM 2307 C CA . PRO A 1 319 ? -18.000 44.001 42.518 1.00 26.42 316 PRO A CA 1
ATOM 2308 C C . PRO A 1 319 ? -18.417 43.624 41.099 1.00 23.51 316 PRO A C 1
ATOM 2309 O O . PRO A 1 319 ? -19.584 43.804 40.740 1.00 19.13 316 PRO A O 1
ATOM 2313 N N . ILE A 1 320 ? -17.480 43.112 40.306 1.00 24.64 317 ILE A N 1
ATOM 2314 C CA . ILE A 1 320 ? -17.749 42.867 38.895 1.00 22.87 317 ILE A CA 1
ATOM 2315 C C . ILE A 1 320 ? -16.875 41.761 38.308 1.00 20.71 317 ILE A C 1
ATOM 2316 O O . ILE A 1 320 ? -15.697 41.640 38.640 1.00 18.38 317 ILE A O 1
ATOM 2321 N N . VAL A 1 321 ? -17.473 40.937 37.453 1.00 16.79 318 VAL A N 1
ATOM 2322 C CA . VAL A 1 321 ? -16.733 39.955 36.676 1.00 15.08 318 VAL A CA 1
ATOM 2323 C C . VAL A 1 321 ? -17.321 39.932 35.276 1.00 18.24 318 VAL A C 1
ATOM 2324 O O . VAL A 1 321 ? -18.371 40.522 35.032 1.00 22.17 318 VAL A O 1
ATOM 2328 N N . ALA A 1 322 ? -16.640 39.260 34.357 1.00 13.64 319 ALA A N 1
ATOM 2329 C CA . ALA A 1 322 ? -17.218 38.984 33.052 1.00 12.42 319 ALA A CA 1
ATOM 2330 C C . ALA A 1 322 ? -17.378 37.475 32.928 1.00 15.21 319 ALA A C 1
ATOM 2331 O O . ALA A 1 322 ? -16.502 36.722 33.355 1.00 12.84 319 ALA A O 1
ATOM 2333 N N . TYR A 1 323 ? -18.501 37.035 32.369 1.00 13.08 320 TYR A N 1
ATOM 2334 C CA . TYR A 1 323 ? -18.741 35.611 32.164 1.00 13.47 320 TYR A CA 1
ATOM 2335 C C . TYR A 1 323 ? -19.536 35.385 30.888 1.00 13.28 320 TYR A C 1
ATOM 2336 O O . TYR A 1 323 ? -20.403 36.186 30.534 1.00 12.34 320 TYR A O 1
ATOM 2345 N N . GLY A 1 324 ? -19.235 34.290 30.201 1.00 12.06 321 GLY A N 1
ATOM 2346 C CA . GLY A 1 324 ? -19.953 33.929 28.996 1.00 14.36 321 GLY A CA 1
ATOM 2347 C C . GLY A 1 324 ? -19.291 32.774 28.279 1.00 12.10 321 GLY A C 1
ATOM 2348 O O . GLY A 1 324 ? -18.079 32.586 28.385 1.00 16.70 321 GLY A O 1
ATOM 2349 N N . PRO A 1 325 ? -20.088 31.985 27.546 1.00 14.38 322 PRO A N 1
ATOM 2350 C CA . PRO A 1 325 ? -19.545 30.898 26.731 1.00 14.96 322 PRO A CA 1
ATOM 2351 C C . PRO A 1 325 ? -18.810 31.477 25.532 1.00 20.73 322 PRO A C 1
ATOM 2352 O O . PRO A 1 325 ? -19.141 32.584 25.098 1.00 17.20 322 PRO A O 1
ATOM 2356 N N . GLY A 1 326 ? -17.823 30.754 25.014 1.00 21.57 323 GLY A N 1
ATOM 2357 C CA . GLY A 1 326 ? -17.120 31.197 23.826 1.00 22.52 323 GLY A CA 1
ATOM 2358 C C . GLY A 1 326 ? -15.620 31.352 23.973 1.00 26.31 323 GLY A C 1
ATOM 2359 O O . GLY A 1 326 ? -15.116 31.744 25.028 1.00 29.92 323 GLY A O 1
ATOM 2360 N N . ASP A 1 327 ? -14.908 31.031 22.897 1.00 22.74 324 ASP A N 1
ATOM 2361 C CA . ASP A 1 327 ? -13.473 31.254 22.812 1.00 18.03 324 ASP A CA 1
ATOM 2362 C C . ASP A 1 327 ? -13.258 32.684 22.329 1.00 17.98 324 ASP A C 1
ATOM 2363 O O . ASP A 1 327 ? -13.546 33.004 21.177 1.00 22.21 324 ASP A O 1
ATOM 2368 N N . SER A 1 328 ? -12.756 33.541 23.213 1.00 16.96 325 SER A N 1
ATOM 2369 C CA . SER A 1 328 ? -12.571 34.957 22.903 1.00 19.33 325 SER A CA 1
ATOM 2370 C C . SER A 1 328 ? -11.573 35.192 21.772 1.00 25.53 325 SER A C 1
ATOM 2371 O O . SER A 1 328 ? -11.539 36.271 21.182 1.00 28.07 325 SER A O 1
ATOM 2374 N N . ARG A 1 329 ? -10.759 34.185 21.472 1.00 24.43 326 ARG A N 1
ATOM 2375 C CA . ARG A 1 329 ? -9.771 34.295 20.405 1.00 26.97 326 ARG A CA 1
ATOM 2376 C C . ARG A 1 329 ? -10.452 34.338 19.040 1.00 33.73 326 ARG A C 1
ATOM 2377 O O . ARG A 1 329 ? -9.825 34.661 18.031 1.00 39.38 326 ARG A O 1
ATOM 2385 N N . LEU A 1 330 ? -11.742 34.016 19.023 1.00 31.22 327 LEU A N 1
ATOM 2386 C CA . LEU A 1 330 ? -12.532 34.047 17.799 1.00 23.25 327 LEU A CA 1
ATOM 2387 C C . LEU A 1 330 ? -13.252 35.380 17.612 1.00 23.43 327 LEU A C 1
ATOM 2388 O O . LEU A 1 330 ? -14.012 35.546 16.655 1.00 22.48 327 LEU A O 1
ATOM 2393 N N . ASP A 1 331 ? -13.015 36.323 18.522 1.00 17.59 328 ASP A N 1
ATOM 2394 C CA . ASP A 1 331 ? -13.600 37.654 18.410 1.00 18.55 328 ASP A CA 1
ATOM 2395 C C . ASP A 1 331 ? -13.262 38.280 17.063 1.00 24.27 328 ASP A C 1
ATOM 2396 O O . ASP A 1 331 ? -12.095 38.312 16.662 1.00 26.34 328 ASP A O 1
ATOM 2401 N N . HIS A 1 332 ? -14.298 38.741 16.364 1.00 29.79 329 HIS A N 1
ATOM 2402 C CA . HIS A 1 332 ? -14.164 39.499 15.115 1.00 31.47 329 HIS A CA 1
ATOM 2403 C C . HIS A 1 332 ? -13.722 38.668 13.904 1.00 40.03 329 HIS A C 1
ATOM 2404 O O . HIS A 1 332 ? -13.825 39.121 12.764 1.00 45.06 329 HIS A O 1
ATOM 2411 N N . THR A 1 333 ? -13.237 37.457 14.156 1.00 33.74 330 THR A N 1
ATOM 2412 C CA . THR A 1 333 ? -12.791 36.563 13.093 1.00 31.74 330 THR A CA 1
ATOM 2413 C C . THR A 1 333 ? -13.944 36.204 12.156 1.00 31.06 330 THR A C 1
ATOM 2414 O O . THR A 1 333 ? -15.093 36.139 12.586 1.00 34.17 330 THR A O 1
ATOM 2418 N N . PRO A 1 334 ? -13.636 35.981 10.866 1.00 31.25 331 PRO A N 1
ATOM 2419 C CA . PRO A 1 334 ? -14.641 35.635 9.855 1.00 28.68 331 PRO A CA 1
ATOM 2420 C C . PRO A 1 334 ? -15.364 34.324 10.151 1.00 32.84 331 PRO A C 1
ATOM 2421 O O . PRO A 1 334 ? -16.468 34.119 9.649 1.00 37.28 331 PRO A O 1
ATOM 2425 N N . GLU A 1 335 ? -14.750 33.451 10.943 1.00 34.89 332 GLU A N 1
ATOM 2426 C CA . GLU A 1 335 ? -15.360 32.169 11.278 1.00 38.35 332 GLU A CA 1
ATOM 2427 C C . GLU A 1 335 ? -15.717 32.101 12.763 1.00 43.11 332 GLU A C 1
ATOM 2428 O O . GLU A 1 335 ? -15.326 31.168 13.464 1.00 46.70 332 GLU A O 1
ATOM 2434 N N . GLU A 1 336 ? -16.459 33.099 13.231 1.00 34.32 333 GLU A N 1
ATOM 2435 C CA . GLU A 1 336 ? -16.893 33.173 14.623 1.00 27.91 333 GLU A CA 1
ATOM 2436 C C . GLU A 1 336 ? -17.904 32.065 14.919 1.00 20.78 333 GLU A C 1
ATOM 2437 O O . GLU A 1 336 ? -18.891 31.915 14.200 1.00 16.46 333 GLU A O 1
ATOM 2443 N N . HIS A 1 337 ? -17.657 31.289 15.973 1.00 21.98 334 HIS A N 1
ATOM 2444 C CA . HIS A 1 337 ? -18.526 30.158 16.296 1.00 27.08 334 HIS A CA 1
ATOM 2445 C C . HIS A 1 337 ? -18.459 29.726 17.763 1.00 25.70 334 HIS A C 1
ATOM 2446 O O . HIS A 1 337 ? -17.510 30.053 18.477 1.00 31.30 334 HIS A O 1
ATOM 2453 N N . VAL A 1 338 ? -19.474 28.982 18.196 1.00 28.41 335 VAL A N 1
ATOM 2454 C CA . VAL A 1 338 ? -19.546 28.473 19.564 1.00 24.08 335 VAL A CA 1
ATOM 2455 C C . VAL A 1 338 ? -20.329 27.156 19.617 1.00 21.30 335 VAL A C 1
ATOM 2456 O O . VAL A 1 338 ? -21.376 27.028 18.980 1.00 21.58 335 VAL A O 1
ATOM 2460 N N . PRO A 1 339 ? -19.808 26.161 20.358 1.00 18.17 336 PRO A N 1
ATOM 2461 C CA . PRO A 1 339 ? -20.542 24.901 20.520 1.00 18.05 336 PRO A CA 1
ATOM 2462 C C . PRO A 1 339 ? -21.834 25.121 21.302 1.00 20.82 336 PRO A C 1
ATOM 2463 O O . PRO A 1 339 ? -21.835 25.911 22.246 1.00 24.53 336 PRO A O 1
ATOM 2467 N N . LEU A 1 340 ? -22.912 24.441 20.921 1.00 19.27 337 LEU A N 1
ATOM 2468 C CA . LEU A 1 340 ? -24.178 24.580 21.635 1.00 20.04 337 LEU A CA 1
ATOM 2469 C C . LEU A 1 340 ? -24.067 24.031 23.052 1.00 20.31 337 LEU A C 1
ATOM 2470 O O . LEU A 1 340 ? -24.775 24.469 23.956 1.00 33.97 337 LEU A O 1
ATOM 2475 N N . ALA A 1 341 ? -23.172 23.067 23.234 1.00 24.30 338 ALA A N 1
ATOM 2476 C CA . ALA A 1 341 ? -22.933 22.465 24.540 1.00 26.58 338 ALA A CA 1
ATOM 2477 C C . ALA A 1 341 ? -22.421 23.499 25.537 1.00 27.05 338 ALA A C 1
ATOM 2478 O O . ALA A 1 341 ? -22.787 23.476 26.714 1.00 22.06 338 ALA A O 1
ATOM 2480 N N . ASP A 1 342 ? -21.563 24.396 25.061 1.00 20.30 339 ASP A N 1
ATOM 2481 C CA . ASP A 1 342 ? -21.066 25.491 25.883 1.00 16.67 339 ASP A CA 1
ATOM 2482 C C . ASP A 1 342 ? -22.208 26.417 26.288 1.00 20.56 339 ASP A C 1
ATOM 2483 O O . ASP A 1 342 ? -22.281 26.859 27.434 1.00 22.35 339 ASP A O 1
ATOM 2488 N N . LEU A 1 343 ? -23.095 26.706 25.341 1.00 19.65 340 LEU A N 1
ATOM 2489 C CA . LEU A 1 343 ? -24.234 27.585 25.590 1.00 17.58 340 LEU A CA 1
ATOM 2490 C C . LEU A 1 343 ? -25.126 27.058 26.708 1.00 15.65 340 LEU A C 1
ATOM 2491 O O . LEU A 1 343 ? -25.531 27.806 27.595 1.00 14.75 340 LEU A O 1
ATOM 2496 N N . GLU A 1 344 ? -25.431 25.766 26.665 1.00 12.34 341 GLU A N 1
ATOM 2497 C CA . GLU A 1 344 ? -26.315 25.175 27.661 1.00 22.94 341 GLU A CA 1
ATOM 2498 C C . GLU A 1 344 ? -25.620 24.977 29.005 1.00 19.44 341 GLU A C 1
ATOM 2499 O O . GLU A 1 344 ? -26.243 25.099 30.057 1.00 24.39 341 GLU A O 1
ATOM 2505 N N . ARG A 1 345 ? -24.326 24.682 28.965 1.00 21.10 342 ARG A N 1
ATOM 2506 C CA . ARG A 1 345 ? -23.546 24.494 30.182 1.00 18.20 342 ARG A CA 1
ATOM 2507 C C . ARG A 1 345 ? -23.402 25.811 30.939 1.00 18.61 342 ARG A C 1
ATOM 2508 O O . ARG A 1 345 ? -23.678 25.889 32.135 1.00 18.36 342 ARG A O 1
ATOM 2516 N N . ALA A 1 346 ? -22.977 26.850 30.229 1.00 14.04 343 ALA A N 1
ATOM 2517 C CA . ALA A 1 346 ? -22.778 28.162 30.832 1.00 12.61 343 ALA A CA 1
ATOM 2518 C C . ALA A 1 346 ? -24.087 28.762 31.332 1.00 12.25 343 ALA A C 1
ATOM 2519 O O . ALA A 1 346 ? -24.094 29.567 32.261 1.00 14.51 343 ALA A O 1
ATOM 2521 N N . THR A 1 347 ? -25.192 28.382 30.698 1.00 15.42 344 THR A N 1
ATOM 2522 C CA . THR A 1 347 ? -26.512 28.849 31.116 1.00 12.48 344 THR A CA 1
ATOM 2523 C C . THR A 1 347 ? -26.868 28.285 32.488 1.00 13.66 344 THR A C 1
ATOM 2524 O O . THR A 1 347 ? -27.376 28.997 33.355 1.00 13.93 344 THR A O 1
ATOM 2528 N N . ALA A 1 348 ? -26.592 27.000 32.680 1.00 14.56 345 ALA A N 1
ATOM 2529 C CA . ALA A 1 348 ? -26.828 26.357 33.965 1.00 20.69 345 ALA A CA 1
ATOM 2530 C C . ALA A 1 348 ? -25.922 26.966 35.030 1.00 12.92 345 ALA A C 1
ATOM 2531 O O . ALA A 1 348 ? -26.352 27.220 36.155 1.00 13.02 345 ALA A O 1
ATOM 2533 N N . ILE A 1 349 ? -24.664 27.193 34.663 1.00 13.07 346 ILE A N 1
ATOM 2534 C CA . ILE A 1 349 ? -23.682 27.768 35.577 1.00 17.47 346 ILE A CA 1
ATOM 2535 C C . ILE A 1 349 ? -24.075 29.178 36.004 1.00 13.06 346 ILE A C 1
ATOM 2536 O O . ILE A 1 349 ? -24.065 29.495 37.192 1.00 16.18 346 ILE A O 1
ATOM 2541 N N . LEU A 1 350 ? -24.419 30.021 35.034 1.00 12.59 347 LEU A N 1
ATOM 2542 C CA . LEU A 1 350 ? -24.802 31.398 35.331 1.00 19.18 347 LEU A CA 1
ATOM 2543 C C . LEU A 1 350 ? -26.053 31.466 36.200 1.00 16.65 347 LEU A C 1
ATOM 2544 O O . LEU A 1 350 ? -26.131 32.284 37.115 1.00 17.72 347 LEU A O 1
ATOM 2549 N N . THR A 1 351 ? -27.026 30.604 35.910 1.00 23.63 348 THR A N 1
ATOM 2550 C CA . THR A 1 351 ? -28.253 30.538 36.701 1.00 16.33 348 THR A CA 1
ATOM 2551 C C . THR A 1 351 ? -27.928 30.291 38.172 1.00 18.66 348 THR A C 1
ATOM 2552 O O . THR A 1 351 ? -28.440 30.978 39.057 1.00 22.57 348 THR A O 1
ATOM 2556 N N . THR A 1 352 ? -27.069 29.308 38.422 1.00 13.07 349 THR A N 1
ATOM 2557 C CA . THR A 1 352 ? -26.613 29.001 39.772 1.00 13.62 349 THR A CA 1
ATOM 2558 C C . THR A 1 352 ? -25.877 30.193 40.373 1.00 25.66 349 THR A C 1
ATOM 2559 O O . THR A 1 352 ? -26.093 30.549 41.530 1.00 26.74 349 THR A O 1
ATOM 2563 N N . ALA A 1 353 ? -25.013 30.811 39.573 1.00 24.45 350 ALA A N 1
ATOM 2564 C CA . ALA A 1 353 ? -24.219 31.950 40.024 1.00 20.30 350 ALA A CA 1
ATOM 2565 C C . ALA A 1 353 ? -25.091 33.143 40.402 1.00 18.32 350 ALA A C 1
ATOM 2566 O O . ALA A 1 353 ? -24.842 33.807 41.406 1.00 18.63 350 ALA A O 1
ATOM 2568 N N . ILE A 1 354 ? -26.103 33.418 39.585 1.00 18.12 351 ILE A N 1
ATOM 2569 C CA . ILE A 1 354 ? -27.030 34.512 39.853 1.00 19.22 351 ILE A CA 1
ATOM 2570 C C . ILE A 1 354 ? -27.759 34.295 41.176 1.00 17.56 351 ILE A C 1
ATOM 2571 O O . ILE A 1 354 ? -27.905 35.221 41.974 1.00 18.82 351 ILE A O 1
ATOM 2576 N N . GLU A 1 355 ? -28.208 33.064 41.404 1.00 22.77 352 GLU A N 1
ATOM 2577 C CA . GLU A 1 355 ? -28.932 32.724 42.623 1.00 24.41 352 GLU A CA 1
ATOM 2578 C C . GLU A 1 355 ? -28.051 32.856 43.866 1.00 28.65 352 GLU A C 1
ATOM 2579 O O . GLU A 1 355 ? -28.515 33.298 44.915 1.00 28.37 352 GLU A O 1
ATOM 2585 N N . ARG A 1 356 ? -26.781 32.481 43.744 1.00 23.38 353 ARG A N 1
ATOM 2586 C CA . ARG A 1 356 ? -25.838 32.606 44.854 1.00 22.49 353 ARG A CA 1
ATOM 2587 C C . ARG A 1 356 ? -25.562 34.070 45.203 1.00 28.13 353 ARG A C 1
ATOM 2588 O O . ARG A 1 356 ? -25.578 34.448 46.375 1.00 33.14 353 ARG A O 1
ATOM 2596 N N . VAL A 1 357 ? -25.315 34.890 44.184 1.00 23.60 354 VAL A N 1
ATOM 2597 C CA . VAL A 1 357 ? -25.040 36.310 44.392 1.00 28.09 354 VAL A CA 1
ATOM 2598 C C . VAL A 1 357 ? -26.256 37.035 44.961 1.00 22.92 354 VAL A C 1
ATOM 2599 O O . VAL A 1 357 ? -26.128 37.876 45.850 1.00 28.45 354 VAL A O 1
ATOM 2603 N N . ALA A 1 358 ? -27.435 36.697 44.451 1.00 20.21 355 ALA A N 1
ATOM 2604 C CA . ALA A 1 358 ? -28.676 37.307 44.918 1.00 19.25 355 ALA A CA 1
ATOM 2605 C C . ALA A 1 358 ? -28.901 37.041 46.403 1.00 26.31 355 ALA A C 1
ATOM 2606 O O . ALA A 1 358 ? -29.343 37.919 47.142 1.00 30.17 355 ALA A O 1
ATOM 2608 N N . ALA A 1 359 ? -28.597 35.822 46.832 1.00 27.14 356 ALA A N 1
ATOM 2609 C CA . ALA A 1 359 ? -28.695 35.459 48.239 1.00 34.37 356 ALA A CA 1
ATOM 2610 C C . ALA A 1 359 ? -27.642 36.196 49.063 1.00 46.85 356 ALA A C 1
ATOM 2611 O O . ALA A 1 359 ? -27.958 36.779 50.104 1.00 52.77 356 ALA A O 1
ATOM 2613 N N . GLN A 1 360 ? -26.394 36.151 48.594 1.00 43.08 357 GLN A N 1
ATOM 2614 C CA . GLN A 1 360 ? -25.272 36.846 49.227 1.00 38.08 357 GLN A CA 1
ATOM 2615 C C . GLN A 1 360 ? -25.610 38.279 49.623 1.00 38.39 357 GLN A C 1
ATOM 2616 O O . GLN A 1 360 ? -25.184 38.760 50.672 1.00 43.32 357 GLN A O 1
ATOM 2622 N N . ILE A 1 361 ? -26.373 38.953 48.769 1.00 36.28 358 ILE A N 1
ATOM 2623 C CA . ILE A 1 361 ? -26.783 40.330 49.013 1.00 39.45 358 ILE A CA 1
ATOM 2624 C C . ILE A 1 361 ? -27.665 40.484 50.255 1.00 46.72 358 ILE A C 1
ATOM 2625 O O . ILE A 1 361 ? -27.274 41.138 51.222 1.00 47.77 358 ILE A O 1
ATOM 2630 N N . HIS A 1 362 ? -28.843 39.879 50.193 1.00 53.88 359 HIS A N 1
ATOM 2631 C CA . HIS A 1 362 ? -29.881 40.066 51.192 1.00 62.97 359 HIS A CA 1
ATOM 2632 C C . HIS A 1 362 ? -29.458 39.615 52.567 1.00 68.91 359 HIS A C 1
ATOM 2633 O O . HIS A 1 362 ? -29.669 40.321 53.541 1.00 77.17 359 HIS A O 1
ATOM 2640 N N . SER A 1 363 ? -28.815 38.460 52.619 1.00 62.35 360 SER A N 1
ATOM 2641 C CA . SER A 1 363 ? -28.389 37.846 53.857 1.00 54.54 360 SER A CA 1
ATOM 2642 C C . SER A 1 363 ? -27.399 38.774 54.502 1.00 55.85 360 SER A C 1
ATOM 2643 O O . SER A 1 363 ? -27.108 38.675 55.686 1.00 52.06 360 SER A O 1
ATOM 2646 N N . GLY A 1 364 ? -26.844 39.645 53.678 1.00 55.77 361 GLY A N 1
ATOM 2647 C CA . GLY A 1 364 ? -25.870 40.614 54.132 1.00 49.14 361 GLY A CA 1
ATOM 2648 C C . GLY A 1 364 ? -24.504 40.179 53.680 1.00 45.43 361 GLY A C 1
ATOM 2649 O O . GLY A 1 364 ? -24.283 39.016 53.448 1.00 44.23 361 GLY A O 1
ATOM 2658 N N . LEU B 1 5 ? 21.017 106.029 -37.056 1.00 59.20 2 LEU B N 1
ATOM 2659 C CA . LEU B 1 5 ? 22.478 106.104 -37.068 1.00 62.99 2 LEU B CA 1
ATOM 2660 C C . LEU B 1 5 ? 23.012 106.609 -38.405 1.00 58.65 2 LEU B C 1
ATOM 2661 O O . LEU B 1 5 ? 22.335 106.515 -39.429 1.00 51.89 2 LEU B O 1
ATOM 2666 N N . GLU B 1 6 ? 24.228 107.147 -38.391 1.00 59.34 3 GLU B N 1
ATOM 2667 C CA . GLU B 1 6 ? 24.857 107.616 -39.619 1.00 58.59 3 GLU B CA 1
ATOM 2668 C C . GLU B 1 6 ? 25.270 106.428 -40.483 1.00 53.57 3 GLU B C 1
ATOM 2669 O O . GLU B 1 6 ? 25.625 105.369 -39.964 1.00 51.15 3 GLU B O 1
ATOM 2675 N N . SER B 1 7 ? 25.212 106.608 -41.799 1.00 48.07 4 SER B N 1
ATOM 2676 C CA . SER B 1 7 ? 25.613 105.568 -42.738 1.00 46.00 4 SER B CA 1
ATOM 2677 C C . SER B 1 7 ? 27.071 105.174 -42.528 1.00 48.18 4 SER B C 1
ATOM 2678 O O . SER B 1 7 ? 27.958 106.027 -42.520 1.00 47.92 4 SER B O 1
ATOM 2681 N N . ILE B 1 8 ? 27.308 103.878 -42.354 1.00 46.69 5 ILE B N 1
ATOM 2682 C CA . ILE B 1 8 ? 28.659 103.357 -42.199 1.00 44.59 5 ILE B CA 1
ATOM 2683 C C . ILE B 1 8 ? 29.060 102.577 -43.446 1.00 47.51 5 ILE B C 1
ATOM 2684 O O . ILE B 1 8 ? 28.222 102.274 -44.296 1.00 46.88 5 ILE B O 1
ATOM 2689 N N . SER B 1 9 ? 30.344 102.252 -43.554 1.00 46.13 6 SER B N 1
ATOM 2690 C CA . SER B 1 9 ? 30.831 101.449 -44.668 1.00 40.02 6 SER B CA 1
ATOM 2691 C C . SER B 1 9 ? 30.443 99.986 -44.478 1.00 34.94 6 SER B C 1
ATOM 2692 O O . SER B 1 9 ? 30.636 99.427 -43.397 1.00 33.43 6 SER B O 1
ATOM 2695 N N . PRO B 1 10 ? 29.869 99.370 -45.524 1.00 34.29 7 PRO B N 1
ATOM 2696 C CA . PRO B 1 10 ? 29.572 97.934 -45.508 1.00 33.90 7 PRO B CA 1
ATOM 2697 C C . PRO B 1 10 ? 30.836 97.112 -45.273 1.00 34.60 7 PRO B C 1
ATOM 2698 O O . PRO B 1 10 ? 30.757 96.023 -44.705 1.00 33.16 7 PRO B O 1
ATOM 2710 N N . SER B 1 12 ? 33.400 98.250 -43.419 1.00 32.54 9 SER B N 1
ATOM 2711 C CA . SER B 1 12 ? 33.854 98.539 -42.060 1.00 40.26 9 SER B CA 1
ATOM 2712 C C . SER B 1 12 ? 33.404 97.472 -41.062 1.00 50.43 9 SER B C 1
ATOM 2713 O O . SER B 1 12 ? 34.229 96.808 -40.435 1.00 60.18 9 SER B O 1
ATOM 2724 N N . THR B 1 14 ? 32.439 94.124 -39.591 1.00 25.79 11 THR B N 1
ATOM 2725 C CA . THR B 1 14 ? 32.662 92.711 -39.866 1.00 18.44 11 THR B CA 1
ATOM 2726 C C . THR B 1 14 ? 31.455 91.902 -39.403 1.00 25.00 11 THR B C 1
ATOM 2727 O O . THR B 1 14 ? 30.646 92.385 -38.608 1.00 23.09 11 THR B O 1
ATOM 2731 N N . THR B 1 15 ? 31.336 90.676 -39.905 1.00 17.00 12 THR B N 1
ATOM 2732 C CA . THR B 1 15 ? 30.246 89.785 -39.515 1.00 20.08 12 THR B CA 1
ATOM 2733 C C . THR B 1 15 ? 30.374 89.394 -38.043 1.00 24.14 12 THR B C 1
ATOM 2734 O O . THR B 1 15 ? 29.376 89.258 -37.337 1.00 21.16 12 THR B O 1
ATOM 2738 N N . ALA B 1 16 ? 31.610 89.225 -37.583 1.00 23.59 13 ALA B N 1
ATOM 2739 C CA . ALA B 1 16 ? 31.864 88.931 -36.179 1.00 21.08 13 ALA B CA 1
ATOM 2740 C C . ALA B 1 16 ? 31.363 90.078 -35.303 1.00 21.20 13 ALA B C 1
ATOM 2741 O O . ALA B 1 16 ? 30.766 89.850 -34.250 1.00 18.16 13 ALA B O 1
ATOM 2743 N N . ASP B 1 17 ? 31.605 91.308 -35.747 1.00 27.60 14 ASP B N 1
ATOM 2744 C CA . ASP B 1 17 ? 31.139 92.491 -35.030 1.00 28.92 14 ASP B CA 1
ATOM 2745 C C . ASP B 1 17 ? 29.617 92.533 -34.934 1.00 26.68 14 ASP B C 1
ATOM 2746 O O . ASP B 1 17 ? 29.061 92.758 -33.860 1.00 26.70 14 ASP B O 1
ATOM 2751 N N . LEU B 1 18 ? 28.952 92.324 -36.066 1.00 25.28 15 LEU B N 1
ATOM 2752 C CA . LEU B 1 18 ? 27.494 92.341 -36.116 1.00 22.80 15 LEU B CA 1
ATOM 2753 C C . LEU B 1 18 ? 26.892 91.186 -35.320 1.00 18.62 15 LEU B C 1
ATOM 2754 O O . LEU B 1 18 ? 25.903 91.366 -34.607 1.00 20.49 15 LEU B O 1
ATOM 2759 N N . LEU B 1 19 ? 27.495 90.006 -35.434 1.00 19.38 16 LEU B N 1
ATOM 2760 C CA . LEU B 1 19 ? 26.985 88.820 -34.745 1.00 20.28 16 LEU B CA 1
ATOM 2761 C C . LEU B 1 19 ? 27.059 88.959 -33.226 1.00 29.94 16 LEU B C 1
ATOM 2762 O O . LEU B 1 19 ? 26.148 88.534 -32.516 1.00 23.94 16 LEU B O 1
ATOM 2767 N N . ARG B 1 20 ? 28.143 89.553 -32.733 1.00 29.63 17 ARG B N 1
ATOM 2768 C CA . ARG B 1 20 ? 28.318 89.748 -31.296 1.00 24.95 17 ARG B CA 1
ATOM 2769 C C . ARG B 1 20 ? 27.190 90.593 -30.725 1.00 20.20 17 ARG B C 1
ATOM 2770 O O . ARG B 1 20 ? 26.638 90.280 -29.670 1.00 26.55 17 ARG B O 1
ATOM 2778 N N . GLY B 1 21 ? 26.846 91.662 -31.433 1.00 12.51 18 GLY B N 1
ATOM 2779 C CA . GLY B 1 21 ? 25.747 92.514 -31.023 1.00 12.81 18 GLY B CA 1
ATOM 2780 C C . GLY B 1 21 ? 24.422 91.786 -31.127 1.00 21.58 18 GLY B C 1
ATOM 2781 O O . GLY B 1 21 ? 23.567 91.902 -30.246 1.00 19.52 18 GLY B O 1
ATOM 2782 N N . LEU B 1 22 ? 24.259 91.023 -32.203 1.00 21.49 19 LEU B N 1
ATOM 2783 C CA . LEU B 1 22 ? 23.015 90.306 -32.466 1.00 22.84 19 LEU B CA 1
ATOM 2784 C C . LEU B 1 22 ? 22.803 89.148 -31.494 1.00 26.07 19 LEU B C 1
ATOM 2785 O O . LEU B 1 22 ? 21.679 88.886 -31.065 1.00 29.07 19 LEU B O 1
ATOM 2790 N N . VAL B 1 23 ? 23.885 88.456 -31.147 1.00 20.70 20 VAL B N 1
ATOM 2791 C CA . VAL B 1 23 ? 23.797 87.311 -30.245 1.00 18.90 20 VAL B CA 1
ATOM 2792 C C . VAL B 1 23 ? 23.586 87.764 -28.798 1.00 19.79 20 VAL B C 1
ATOM 2793 O O . VAL B 1 23 ? 23.168 86.981 -27.944 1.00 21.05 20 VAL B O 1
ATOM 2797 N N . SER B 1 24 ? 23.870 89.036 -28.535 1.00 15.34 21 SER B N 1
ATOM 2798 C CA . SER B 1 24 ? 23.722 89.599 -27.198 1.00 21.81 21 SER B CA 1
ATOM 2799 C C . SER B 1 24 ? 22.253 89.752 -26.817 1.00 25.34 21 SER B C 1
ATOM 2800 O O . SER B 1 24 ? 21.867 89.506 -25.676 1.00 25.92 21 SER B O 1
ATOM 2803 N N . ILE B 1 25 ? 21.440 90.162 -27.784 1.00 21.65 22 ILE B N 1
ATOM 2804 C CA . ILE B 1 25 ? 20.026 90.411 -27.549 1.00 23.56 22 ILE B CA 1
ATOM 2805 C C . ILE B 1 25 ? 19.243 89.103 -27.522 1.00 23.52 22 ILE B C 1
ATOM 2806 O O . ILE B 1 25 ? 19.302 88.319 -28.471 1.00 18.62 22 ILE B O 1
ATOM 2811 N N . PRO B 1 26 ? 18.503 88.862 -26.429 1.00 25.84 23 PRO B N 1
ATOM 2812 C CA . PRO B 1 26 ? 17.709 87.636 -26.317 1.00 17.12 23 PRO B CA 1
ATOM 2813 C C . PRO B 1 26 ? 16.568 87.659 -27.323 1.00 17.05 23 PRO B C 1
ATOM 2814 O O . PRO B 1 26 ? 15.870 88.667 -27.422 1.00 25.84 23 PRO B O 1
ATOM 2818 N N . SER B 1 27 ? 16.387 86.572 -28.064 1.00 18.98 24 SER B N 1
ATOM 2819 C CA . SER B 1 27 ? 15.262 86.487 -28.987 1.00 13.78 24 SER B CA 1
ATOM 2820 C C . SER B 1 27 ? 14.774 85.063 -29.212 1.00 13.14 24 SER B C 1
ATOM 2821 O O . SER B 1 27 ? 14.905 84.530 -30.309 1.00 19.80 24 SER B O 1
ATOM 2824 N N . PRO B 1 28 ? 14.198 84.441 -28.173 1.00 13.63 25 PRO B N 1
ATOM 2825 C CA . PRO B 1 28 ? 13.516 83.171 -28.422 1.00 15.00 25 PRO B CA 1
ATOM 2826 C C . PRO B 1 28 ? 12.260 83.442 -29.238 1.00 18.51 25 PRO B C 1
ATOM 2827 O O . PRO B 1 28 ? 11.797 84.583 -29.250 1.00 16.16 25 PRO B O 1
ATOM 2831 N N . SER B 1 29 ? 11.726 82.425 -29.909 1.00 17.75 26 SER B N 1
ATOM 2832 C CA . SER B 1 29 ? 10.548 82.600 -30.755 1.00 19.89 26 SER B CA 1
ATOM 2833 C C . SER B 1 29 ? 9.411 83.300 -30.015 1.00 20.03 26 SER B C 1
ATOM 2834 O O . SER B 1 29 ? 9.118 82.974 -28.865 1.00 21.45 26 SER B O 1
ATOM 2837 N N . GLY B 1 30 ? 8.787 84.273 -30.675 1.00 19.19 27 GLY B N 1
ATOM 2838 C CA . GLY B 1 30 ? 7.681 85.007 -30.086 1.00 25.94 27 GLY B CA 1
ATOM 2839 C C . GLY B 1 30 ? 8.109 86.319 -29.458 1.00 28.40 27 GLY B C 1
ATOM 2840 O O . GLY B 1 30 ? 7.299 87.229 -29.285 1.00 26.09 27 GLY B O 1
ATOM 2841 N N . ALA B 1 31 ? 9.391 86.419 -29.122 1.00 27.36 28 ALA B N 1
ATOM 2842 C CA . ALA B 1 31 ? 9.920 87.607 -28.464 1.00 13.14 28 ALA B CA 1
ATOM 2843 C C . ALA B 1 31 ? 11.106 88.189 -29.220 1.00 12.75 28 ALA B C 1
ATOM 2844 O O . ALA B 1 31 ? 12.147 88.464 -28.625 1.00 24.73 28 ALA B O 1
ATOM 2846 N N . GLU B 1 32 ? 10.942 88.388 -30.525 1.00 19.47 29 GLU B N 1
ATOM 2847 C CA . GLU B 1 32 ? 12.037 88.844 -31.378 1.00 22.03 29 GLU B CA 1
ATOM 2848 C C . GLU B 1 32 ? 12.056 90.358 -31.580 1.00 22.31 29 GLU B C 1
ATOM 2849 O O . GLU B 1 32 ? 12.962 90.884 -32.218 1.00 19.35 29 GLU B O 1
ATOM 2855 N N . ALA B 1 33 ? 11.060 91.052 -31.039 1.00 19.99 30 ALA B N 1
ATOM 2856 C CA . ALA B 1 33 ? 10.886 92.485 -31.302 1.00 22.75 30 ALA B CA 1
ATOM 2857 C C . ALA B 1 33 ? 12.104 93.393 -31.027 1.00 25.32 30 ALA B C 1
ATOM 2858 O O . ALA B 1 33 ? 12.464 94.203 -31.884 1.00 33.36 30 ALA B O 1
ATOM 2860 N N . PRO B 1 34 ? 12.733 93.278 -29.839 1.00 23.64 31 PRO B N 1
ATOM 2861 C CA . PRO B 1 34 ? 13.931 94.102 -29.631 1.00 20.01 31 PRO B CA 1
ATOM 2862 C C . PRO B 1 34 ? 15.064 93.744 -30.590 1.00 17.08 31 PRO B C 1
ATOM 2863 O O . PRO B 1 34 ? 15.796 94.628 -31.030 1.00 19.74 31 PRO B O 1
ATOM 2867 N N . ALA B 1 35 ? 15.205 92.461 -30.905 1.00 16.06 32 ALA B N 1
ATOM 2868 C CA . ALA B 1 35 ? 16.236 92.015 -31.837 1.00 19.77 32 ALA B CA 1
ATOM 2869 C C . ALA B 1 35 ? 15.964 92.543 -33.243 1.00 18.50 32 ALA B C 1
ATOM 2870 O O . ALA B 1 35 ? 16.883 92.965 -33.950 1.00 19.70 32 ALA B O 1
ATOM 2872 N N . VAL B 1 36 ? 14.697 92.503 -33.645 1.00 19.94 33 VAL B N 1
ATOM 2873 C CA . VAL B 1 36 ? 14.284 92.995 -34.955 1.00 21.41 33 VAL B CA 1
ATOM 2874 C C . VAL B 1 36 ? 14.550 94.493 -35.102 1.00 20.67 33 VAL B C 1
ATOM 2875 O O . VAL B 1 36 ? 15.116 94.935 -36.104 1.00 25.01 33 VAL B O 1
ATOM 2879 N N . GLU B 1 37 ? 14.142 95.267 -34.100 1.00 20.10 34 GLU B N 1
ATOM 2880 C CA . GLU B 1 37 ? 14.360 96.711 -34.104 1.00 20.77 34 GLU B CA 1
ATOM 2881 C C . GLU B 1 37 ? 15.839 97.053 -34.247 1.00 25.19 34 GLU B C 1
ATOM 2882 O O . GLU B 1 37 ? 16.213 97.916 -35.039 1.00 18.51 34 GLU B O 1
ATOM 2888 N N . TRP B 1 38 ? 16.673 96.365 -33.475 1.00 24.61 35 TRP B N 1
ATOM 2889 C CA . TRP B 1 38 ? 18.110 96.602 -33.489 1.00 21.90 35 TRP B CA 1
ATOM 2890 C C . TRP B 1 38 ? 18.698 96.309 -34.859 1.00 20.88 35 TRP B C 1
ATOM 2891 O O . TRP B 1 38 ? 19.435 97.124 -35.411 1.00 27.98 35 TRP B O 1
ATOM 2902 N N . LEU B 1 39 ? 18.363 95.144 -35.403 1.00 22.87 36 LEU B N 1
ATOM 2903 C CA . LEU B 1 39 ? 18.903 94.718 -36.689 1.00 22.14 36 LEU B CA 1
ATOM 2904 C C . LEU B 1 39 ? 18.457 95.630 -37.830 1.00 18.09 36 LEU B C 1
ATOM 2905 O O . LEU B 1 39 ? 19.226 95.892 -38.756 1.00 23.13 36 LEU B O 1
ATOM 2910 N N . CYS B 1 40 ? 17.220 96.113 -37.760 1.00 24.78 37 CYS B N 1
ATOM 2911 C CA . CYS B 1 40 ? 16.707 97.032 -38.772 1.00 25.03 37 CYS B CA 1
ATOM 2912 C C . CYS B 1 40 ? 17.506 98.328 -38.782 1.00 29.03 37 CYS B C 1
ATOM 2913 O O . CYS B 1 40 ? 17.755 98.905 -39.840 1.00 35.92 37 CYS B O 1
ATOM 2916 N N . GLN B 1 41 ? 17.913 98.776 -37.600 1.00 24.60 38 GLN B N 1
ATOM 2917 C CA . GLN B 1 41 ? 18.737 99.970 -37.482 1.00 19.55 38 GLN B CA 1
ATOM 2918 C C . GLN B 1 41 ? 20.098 99.726 -38.109 1.00 29.86 38 GLN B C 1
ATOM 2919 O O . GLN B 1 41 ? 20.596 100.550 -38.878 1.00 36.25 38 GLN B O 1
ATOM 2925 N N . GLN B 1 42 ? 20.692 98.587 -37.768 1.00 29.14 39 GLN B N 1
ATOM 2926 C CA . GLN B 1 42 ? 21.999 98.207 -38.285 1.00 16.77 39 GLN B CA 1
ATOM 2927 C C . GLN B 1 42 ? 21.982 98.122 -39.804 1.00 17.37 39 GLN B C 1
ATOM 2928 O O . GLN B 1 42 ? 22.879 98.642 -40.466 1.00 22.71 39 GLN B O 1
ATOM 2942 N N . ALA B 1 44 ? 19.871 99.563 -41.848 1.00 22.21 41 ALA B N 1
ATOM 2943 C CA . ALA B 1 44 ? 19.653 100.904 -42.381 1.00 21.01 41 ALA B CA 1
ATOM 2944 C C . ALA B 1 44 ? 20.974 101.657 -42.491 1.00 26.30 41 ALA B C 1
ATOM 2945 O O . ALA B 1 44 ? 21.165 102.472 -43.393 1.00 38.84 41 ALA B O 1
ATOM 2947 N N . ALA B 1 45 ? 21.883 101.376 -41.564 1.00 22.13 42 ALA B N 1
ATOM 2948 C CA . ALA B 1 45 ? 23.197 102.007 -41.554 1.00 27.68 42 ALA B CA 1
ATOM 2949 C C . ALA B 1 45 ? 24.112 101.435 -42.633 1.00 32.07 42 ALA B C 1
ATOM 2950 O O . ALA B 1 45 ? 25.106 102.057 -43.006 1.00 33.56 42 ALA B O 1
ATOM 2952 N N . LEU B 1 46 ? 23.775 100.247 -43.127 1.00 29.68 43 LEU B N 1
ATOM 2953 C CA . LEU B 1 46 ? 24.615 99.552 -44.097 1.00 29.18 43 LEU B CA 1
ATOM 2954 C C . LEU B 1 46 ? 24.165 99.761 -45.543 1.00 27.62 43 LEU B C 1
ATOM 2955 O O . LEU B 1 46 ? 24.740 99.181 -46.463 1.00 31.33 43 LEU B O 1
ATOM 2960 N N . GLY B 1 47 ? 23.139 100.583 -45.746 1.00 29.07 44 GLY B N 1
ATOM 2961 C CA . GLY B 1 47 ? 22.679 100.881 -47.090 1.00 27.57 44 GLY B CA 1
ATOM 2962 C C . GLY B 1 47 ? 21.379 100.201 -47.477 1.00 32.06 44 GLY B C 1
ATOM 2963 O O . GLY B 1 47 ? 20.826 100.464 -48.548 1.00 33.93 44 GLY B O 1
ATOM 2964 N N . TYR B 1 48 ? 20.892 99.316 -46.614 1.00 32.00 45 TYR B N 1
ATOM 2965 C CA . TYR B 1 48 ? 19.585 98.711 -46.820 1.00 24.65 45 TYR B CA 1
ATOM 2966 C C . TYR B 1 48 ? 18.504 99.726 -46.491 1.00 30.60 45 TYR B C 1
ATOM 2967 O O . TYR B 1 48 ? 18.735 100.673 -45.738 1.00 26.86 45 TYR B O 1
ATOM 2976 N N . GLN B 1 49 ? 17.323 99.522 -47.061 1.00 29.65 46 GLN B N 1
ATOM 2977 C CA . GLN B 1 49 ? 16.127 100.195 -46.583 1.00 34.27 46 GLN B CA 1
ATOM 2978 C C . GLN B 1 49 ? 15.427 99.196 -45.669 1.00 38.05 46 GLN B C 1
ATOM 2979 O O . GLN B 1 49 ? 14.761 98.272 -46.140 1.00 34.52 46 GLN B O 1
ATOM 2985 N N . ALA B 1 50 ? 15.595 99.369 -44.360 1.00 37.38 47 ALA B N 1
ATOM 2986 C CA . ALA B 1 50 ? 15.175 98.347 -43.402 1.00 33.56 47 ALA B CA 1
ATOM 2987 C C . ALA B 1 50 ? 13.981 98.749 -42.537 1.00 34.54 47 ALA B C 1
ATOM 2988 O O . ALA B 1 50 ? 13.938 99.852 -41.989 1.00 35.99 47 ALA B O 1
ATOM 2990 N N . GLU B 1 51 ? 13.030 97.827 -42.407 1.00 32.51 48 GLU B N 1
ATOM 2991 C CA . GLU B 1 51 ? 11.807 98.052 -41.641 1.00 41.78 48 GLU B CA 1
ATOM 2992 C C . GLU B 1 51 ? 11.065 96.737 -41.402 1.00 36.11 48 GLU B C 1
ATOM 2993 O O . GLU B 1 51 ? 11.030 95.875 -42.280 1.00 33.52 48 GLU B O 1
ATOM 2999 N N . PRO B 1 52 ? 10.480 96.573 -40.202 1.00 35.41 49 PRO B N 1
ATOM 3000 C CA . PRO B 1 52 ? 9.639 95.406 -39.905 1.00 35.05 49 PRO B CA 1
ATOM 3001 C C . PRO B 1 52 ? 8.417 95.316 -40.819 1.00 34.05 49 PRO B C 1
ATOM 3002 O O . PRO B 1 52 ? 7.787 96.339 -41.092 1.00 35.01 49 PRO B O 1
ATOM 3006 N N . ASP B 1 53 ? 8.085 94.113 -41.282 1.00 33.87 50 ASP B N 1
ATOM 3007 C CA . ASP B 1 53 ? 6.891 93.930 -42.104 1.00 29.36 50 ASP B CA 1
ATOM 3008 C C . ASP B 1 53 ? 5.670 93.598 -41.246 1.00 32.36 50 ASP B C 1
ATOM 3009 O O . ASP B 1 53 ? 5.663 93.868 -40.045 1.00 40.13 50 ASP B O 1
ATOM 3014 N N . GLY B 1 54 ? 4.646 93.013 -41.860 1.00 30.98 51 GLY B N 1
ATOM 3015 C CA . GLY B 1 54 ? 3.405 92.723 -41.162 1.00 32.03 51 GLY B CA 1
ATOM 3016 C C . GLY B 1 54 ? 3.531 91.768 -39.988 1.00 28.60 51 GLY B C 1
ATOM 3017 O O . GLY B 1 54 ? 2.862 91.937 -38.970 1.00 30.35 51 GLY B O 1
ATOM 3018 N N . ALA B 1 55 ? 4.391 90.763 -40.124 1.00 27.19 52 ALA B N 1
ATOM 3019 C CA . ALA B 1 55 ? 4.549 89.755 -39.080 1.00 24.85 52 ALA B CA 1
ATOM 3020 C C . ALA B 1 55 ? 5.685 90.088 -38.122 1.00 27.01 52 ALA B C 1
ATOM 3021 O O . ALA B 1 55 ? 6.029 89.282 -37.256 1.00 33.56 52 ALA B O 1
ATOM 3023 N N . GLY B 1 56 ? 6.275 91.267 -38.285 1.00 29.47 53 GLY B N 1
ATOM 3024 C CA . GLY B 1 56 ? 7.360 91.687 -37.419 1.00 28.16 53 GLY B CA 1
ATOM 3025 C C . GLY B 1 56 ? 8.705 91.140 -37.854 1.00 31.20 53 GLY B C 1
ATOM 3026 O O . GLY B 1 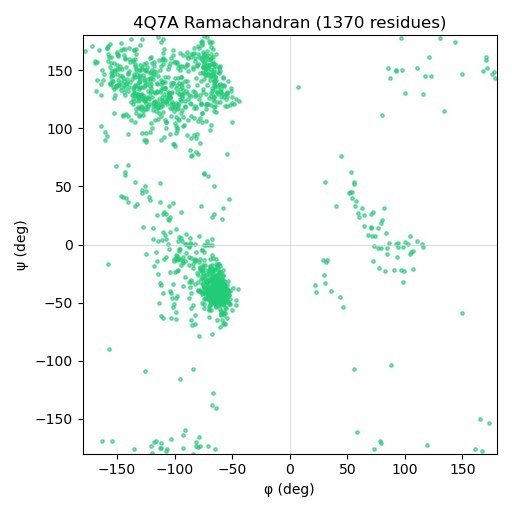56 ? 9.690 91.237 -37.119 1.00 37.76 53 GLY B O 1
ATOM 3027 N N . ASN B 1 57 ? 8.745 90.554 -39.046 1.00 25.21 54 ASN B N 1
ATOM 3028 C CA . ASN B 1 57 ? 9.999 90.100 -39.628 1.00 20.79 54 ASN B CA 1
ATOM 3029 C C . ASN B 1 57 ? 10.903 91.288 -39.930 1.00 22.55 54 ASN B C 1
ATOM 3030 O O . ASN B 1 57 ? 10.439 92.324 -40.400 1.00 27.08 54 ASN B O 1
ATOM 3035 N N . ALA B 1 58 ? 12.195 91.139 -39.661 1.00 25.05 55 ALA B N 1
ATOM 3036 C CA . ALA B 1 58 ? 13.161 92.164 -40.038 1.00 15.97 55 ALA B CA 1
ATOM 3037 C C . ALA B 1 58 ? 13.438 92.057 -41.534 1.00 15.04 55 ALA B C 1
ATOM 3038 O O . ALA B 1 58 ? 13.863 91.007 -42.013 1.00 17.95 55 ALA B O 1
ATOM 3040 N N . VAL B 1 59 ? 13.190 93.138 -42.270 1.00 17.03 56 VAL B N 1
ATOM 3041 C CA . VAL B 1 59 ? 13.372 93.134 -43.719 1.00 22.50 56 VAL B CA 1
ATOM 3042 C C . VAL B 1 59 ? 14.181 94.343 -44.182 1.00 25.99 56 VAL B C 1
ATOM 3043 O O . VAL B 1 59 ? 13.819 95.483 -43.896 1.00 25.89 56 VAL B O 1
ATOM 3047 N N . GLY B 1 60 ? 15.276 94.088 -44.895 1.00 24.67 57 GLY B N 1
ATOM 3048 C CA . GLY B 1 60 ? 16.105 95.154 -45.430 1.00 25.38 57 GLY B CA 1
ATOM 3049 C C . GLY B 1 60 ? 16.417 94.924 -46.897 1.00 24.26 57 GLY B C 1
ATOM 3050 O O . GLY B 1 60 ? 16.863 93.842 -47.278 1.00 23.70 57 GLY B O 1
ATOM 3051 N N . THR B 1 61 ? 16.194 95.940 -47.725 1.00 27.52 58 THR B N 1
ATOM 3052 C CA . THR B 1 61 ? 16.319 95.769 -49.169 1.00 24.48 58 THR B CA 1
ATOM 3053 C C . THR B 1 61 ? 17.429 96.603 -49.801 1.00 22.91 58 THR B C 1
ATOM 3054 O O . THR B 1 61 ? 17.740 97.702 -49.342 1.00 18.13 58 THR B O 1
ATOM 3058 N N . ARG B 1 62 ? 18.017 96.059 -50.862 1.00 22.70 59 ARG B N 1
ATOM 3059 C CA . ARG B 1 62 ? 19.007 96.76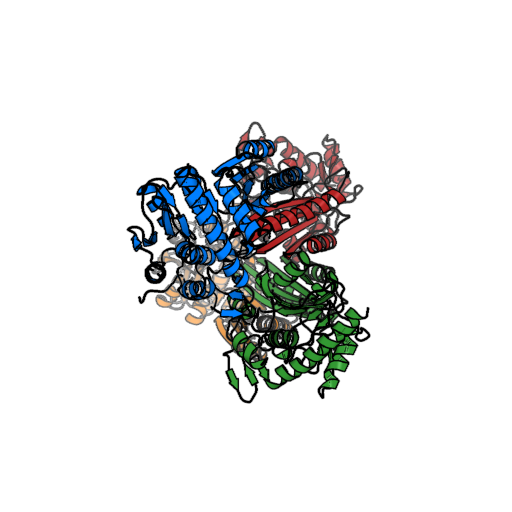6 -51.663 1.00 23.80 59 ARG B CA 1
ATOM 3060 C C . ARG B 1 62 ? 18.682 96.604 -53.137 1.00 29.53 59 ARG B C 1
ATOM 3061 O O . ARG B 1 62 ? 17.900 95.730 -53.520 1.00 24.62 59 ARG B O 1
ATOM 3069 N N . GLY B 1 63 ? 19.294 97.445 -53.963 1.00 33.09 60 GLY B N 1
ATOM 3070 C CA . GLY B 1 63 ? 19.171 97.316 -55.400 1.00 35.42 60 GLY B CA 1
ATOM 3071 C C . GLY B 1 63 ? 17.866 97.848 -55.951 1.00 37.82 60 GLY B C 1
ATOM 3072 O O . GLY B 1 63 ? 17.096 98.503 -55.248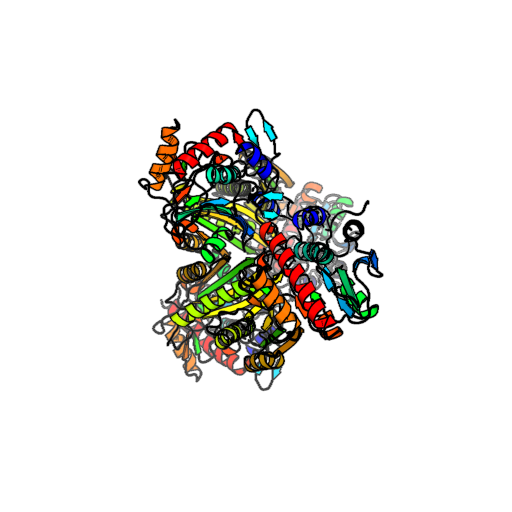 1.00 38.36 60 GLY B O 1
ATOM 3073 N N . GLU B 1 64 ? 17.620 97.547 -57.220 1.00 38.78 61 GLU B N 1
ATOM 3074 C CA . GLU B 1 64 ? 16.464 98.066 -57.929 1.00 47.67 61 GLU B CA 1
ATOM 3075 C C . GLU B 1 64 ? 16.219 97.195 -59.154 1.00 44.94 61 GLU B C 1
ATOM 3076 O O . GLU B 1 64 ? 17.166 96.672 -59.738 1.00 46.24 61 GLU B O 1
ATOM 3082 N N . GLY B 1 65 ? 14.955 97.028 -59.535 1.00 46.01 62 GLY B N 1
ATOM 3083 C CA . GLY B 1 65 ? 14.621 96.246 -60.713 1.00 43.05 62 GLY B CA 1
ATOM 3084 C C . GLY B 1 65 ? 13.542 95.203 -60.492 1.00 46.13 62 GLY B C 1
ATOM 3085 O O . GLY B 1 65 ? 13.052 95.039 -59.376 1.00 50.23 62 GLY B O 1
ATOM 3086 N N . PRO B 1 66 ? 13.164 94.488 -61.566 1.00 45.08 63 PRO B N 1
ATOM 3087 C CA . PRO B 1 66 ? 12.098 93.482 -61.540 1.00 42.09 63 PRO B CA 1
ATOM 3088 C C . PRO B 1 66 ? 12.588 92.100 -61.119 1.00 37.06 63 PRO B C 1
ATOM 3089 O O . PRO B 1 66 ? 11.796 91.158 -61.090 1.00 37.56 63 PRO B O 1
ATOM 3093 N N . ARG B 1 67 ? 13.872 91.976 -60.805 1.00 27.46 64 ARG B N 1
ATOM 3094 C CA . ARG B 1 67 ? 14.404 90.701 -60.335 1.00 26.44 64 ARG B CA 1
ATOM 3095 C C . ARG B 1 67 ? 14.874 90.789 -58.886 1.00 24.53 64 ARG B C 1
ATOM 3096 O O . ARG B 1 67 ? 15.377 91.826 -58.450 1.00 29.27 64 ARG B O 1
ATOM 3104 N N . GLU B 1 68 ? 14.704 89.702 -58.142 1.00 20.76 65 GLU B N 1
ATOM 3105 C CA . GLU B 1 68 ? 14.974 89.729 -56.710 1.00 23.69 65 GLU B CA 1
ATOM 3106 C C . GLU B 1 68 ? 15.644 88.462 -56.193 1.00 25.93 65 GLU B C 1
ATOM 3107 O O . GLU B 1 68 ? 15.210 87.347 -56.486 1.00 32.02 65 GLU B O 1
ATOM 3113 N N . ILE B 1 69 ? 16.706 88.653 -55.418 1.00 24.09 66 ILE B N 1
ATOM 3114 C CA . ILE B 1 69 ? 17.348 87.572 -54.688 1.00 17.97 66 ILE B CA 1
ATOM 3115 C C . ILE B 1 69 ? 17.006 87.732 -53.215 1.00 18.10 66 ILE B C 1
ATOM 3116 O O . ILE B 1 69 ? 17.413 88.710 -52.584 1.00 28.07 66 ILE B O 1
ATOM 3129 N N . LEU B 1 71 ? 17.404 86.540 -49.358 1.00 16.56 68 LEU B N 1
ATOM 3130 C CA . LEU B 1 71 ? 18.192 85.783 -48.403 1.00 19.66 68 LEU B CA 1
ATOM 3131 C C . LEU B 1 71 ? 17.334 85.574 -47.163 1.00 19.42 68 LEU B C 1
ATOM 3132 O O . LEU B 1 71 ? 17.174 86.483 -46.348 1.00 17.93 68 LEU B O 1
ATOM 3137 N N . LEU B 1 72 ? 16.777 84.374 -47.031 1.00 18.90 69 LEU B N 1
ATOM 3138 C CA . LEU B 1 72 ? 15.775 84.100 -46.008 1.00 18.86 69 LEU B CA 1
ATOM 3139 C C . LEU B 1 72 ? 16.363 83.427 -44.770 1.00 17.42 69 LEU B C 1
ATOM 3140 O O . LEU B 1 72 ? 16.575 82.215 -44.752 1.00 12.65 69 LEU B O 1
ATOM 3145 N N . GLY B 1 73 ? 16.626 84.222 -43.738 1.00 19.55 70 GLY B N 1
ATOM 3146 C CA . GLY B 1 73 ? 17.106 83.698 -42.472 1.00 24.23 70 GLY B CA 1
ATOM 3147 C C . GLY B 1 73 ? 16.085 83.911 -41.370 1.00 21.25 70 GLY B C 1
ATOM 3148 O O . GLY B 1 73 ? 15.021 84.488 -41.607 1.00 23.67 70 GLY B O 1
ATOM 3149 N N . HIS B 1 74 ? 16.394 83.439 -40.167 1.00 12.53 71 HIS B N 1
ATOM 3150 C CA . HIS B 1 74 ? 15.514 83.681 -39.029 1.00 12.00 71 HIS B CA 1
ATOM 3151 C C . HIS B 1 74 ? 16.276 84.278 -37.849 1.00 14.40 71 HIS B C 1
ATOM 3152 O O . HIS B 1 74 ? 17.448 83.970 -37.632 1.00 20.81 71 HIS B O 1
ATOM 3159 N N . ILE B 1 75 ? 15.601 85.144 -37.100 1.00 12.90 72 ILE B N 1
ATOM 3160 C CA . ILE B 1 75 ? 16.234 85.902 -36.026 1.00 19.39 72 ILE B CA 1
ATOM 3161 C C . ILE B 1 75 ? 15.935 85.295 -34.657 1.00 20.23 72 ILE B C 1
ATOM 3162 O O . ILE B 1 75 ? 16.585 85.628 -33.664 1.00 23.50 72 ILE B O 1
ATOM 3167 N N . ASP B 1 76 ? 14.955 84.396 -34.608 1.00 14.10 73 ASP B N 1
ATOM 3168 C CA . ASP B 1 76 ? 14.583 83.762 -33.348 1.00 12.11 73 ASP B CA 1
ATOM 3169 C C . ASP B 1 76 ? 15.432 82.533 -33.043 1.00 15.07 73 ASP B C 1
ATOM 3170 O O . ASP B 1 76 ? 16.065 81.966 -33.930 1.00 24.04 73 ASP B O 1
ATOM 3175 N N . THR B 1 77 ? 15.441 82.134 -31.774 1.00 19.72 74 THR B N 1
ATOM 3176 C CA . THR B 1 77 ? 16.223 80.994 -31.317 1.00 19.75 74 THR B CA 1
ATOM 3177 C C . THR B 1 77 ? 15.409 80.152 -30.346 1.00 18.74 74 THR B C 1
ATOM 3178 O O . THR B 1 77 ? 14.279 80.498 -30.005 1.00 16.27 74 THR B O 1
ATOM 3182 N N . VAL B 1 78 ? 15.991 79.045 -29.901 1.00 23.76 75 VAL B N 1
ATOM 3183 C CA . VAL B 1 78 ? 15.455 78.326 -28.756 1.00 26.46 75 VAL B CA 1
ATOM 3184 C C . VAL B 1 78 ? 15.761 79.180 -27.528 1.00 19.33 75 VAL B C 1
ATOM 3185 O O . VAL B 1 78 ? 16.685 79.991 -27.560 1.00 26.40 75 VAL B O 1
ATOM 3189 N N . PRO B 1 79 ? 14.978 79.026 -26.448 1.00 18.89 76 PRO B N 1
ATOM 3190 C CA . PRO B 1 79 ? 15.258 79.847 -25.266 1.00 20.74 76 PRO B CA 1
ATOM 3191 C C . PRO B 1 79 ? 16.549 79.438 -24.565 1.00 26.70 76 PRO B C 1
ATOM 3192 O O . PRO B 1 79 ? 17.179 78.452 -24.951 1.00 36.02 76 PRO B O 1
ATOM 3196 N N . GLY B 1 80 ? 16.929 80.194 -23.540 1.00 25.19 77 GLY B N 1
ATOM 3197 C CA . GLY B 1 80 ? 18.162 79.946 -22.817 1.00 23.91 77 GLY B CA 1
ATOM 3198 C C . GLY B 1 80 ? 19.290 80.841 -23.297 1.00 26.37 77 GLY B C 1
ATOM 3199 O O . GLY B 1 80 ? 19.322 81.236 -24.462 1.00 31.42 77 GLY B O 1
ATOM 3200 N N . GLU B 1 81 ? 20.214 81.167 -22.399 1.00 21.28 78 GLU B N 1
ATOM 3201 C CA . GLU B 1 81 ? 21.364 81.987 -22.759 1.00 24.27 78 GLU B CA 1
ATOM 3202 C C . GLU B 1 81 ? 22.661 81.191 -22.706 1.00 37.13 78 GLU B C 1
ATOM 3203 O O . GLU B 1 81 ? 23.114 80.800 -21.629 1.00 41.28 78 GLU B O 1
ATOM 3209 N N . VAL B 1 82 ? 23.251 80.942 -23.870 1.00 39.41 79 VAL B N 1
ATOM 3210 C CA . VAL B 1 82 ? 24.622 80.465 -23.921 1.00 30.49 79 VAL B CA 1
ATOM 3211 C C . VAL B 1 82 ? 25.471 81.661 -23.538 1.00 25.90 79 VAL B C 1
ATOM 3212 O O . VAL B 1 82 ? 25.389 82.707 -24.182 1.00 34.07 79 VAL B O 1
ATOM 3216 N N . PRO B 1 83 ? 26.266 81.523 -22.466 1.00 25.51 80 PRO B N 1
ATOM 3217 C CA . PRO B 1 83 ? 27.124 82.607 -21.977 1.00 29.86 80 PRO B CA 1
ATOM 3218 C C . PRO B 1 83 ? 27.948 83.194 -23.113 1.00 23.33 80 PRO B C 1
ATOM 3219 O O . PRO B 1 83 ? 28.899 82.560 -23.568 1.00 26.03 80 PRO B O 1
ATOM 3223 N N . VAL B 1 84 ? 27.571 84.382 -23.575 1.00 25.25 81 VAL B N 1
ATOM 3224 C CA . VAL B 1 84 ? 28.235 84.997 -24.717 1.00 24.73 81 VAL B CA 1
ATOM 3225 C C . VAL B 1 84 ? 29.679 85.349 -24.382 1.00 25.64 81 VAL B C 1
ATOM 3226 O O . VAL B 1 84 ? 29.939 86.202 -23.534 1.00 28.06 81 VAL B O 1
ATOM 3230 N N . GLN B 1 85 ? 30.615 84.684 -25.052 1.00 28.70 82 GLN B N 1
ATOM 3231 C CA . GLN B 1 85 ? 32.034 84.932 -24.831 1.00 27.22 82 GLN B CA 1
ATOM 3232 C C . GLN B 1 85 ? 32.849 84.572 -26.066 1.00 25.13 82 GLN B C 1
ATOM 3233 O O . GLN B 1 85 ? 32.479 83.679 -26.830 1.00 22.10 82 GLN B O 1
ATOM 3239 N N . VAL B 1 86 ? 33.954 85.282 -26.262 1.00 26.46 83 VAL B N 1
ATOM 3240 C CA . VAL B 1 86 ? 34.871 84.984 -27.352 1.00 28.47 83 VAL B CA 1
ATOM 3241 C C . VAL B 1 86 ? 36.200 84.502 -26.778 1.00 31.75 83 VAL B C 1
ATOM 3242 O O . VAL B 1 86 ? 36.910 85.258 -26.113 1.00 31.62 83 VAL B O 1
ATOM 3246 N N . VAL B 1 87 ? 36.520 83.233 -27.014 1.00 33.97 84 VAL B N 1
ATOM 3247 C CA . VAL B 1 87 ? 37.748 82.640 -26.496 1.00 30.20 84 VAL B CA 1
ATOM 3248 C C . VAL B 1 87 ? 38.462 81.872 -27.602 1.00 31.50 84 VAL B C 1
ATOM 3249 O O . VAL B 1 87 ? 37.854 81.028 -28.266 1.00 25.10 84 VAL B O 1
ATOM 3253 N N . ASP B 1 88 ? 39.744 82.176 -27.797 1.00 27.44 85 ASP B N 1
ATOM 3254 C CA . ASP B 1 88 ? 40.585 81.482 -28.772 1.00 30.42 85 ASP B CA 1
ATOM 3255 C C . ASP B 1 88 ? 39.976 81.429 -30.171 1.00 27.26 85 ASP B C 1
ATOM 3256 O O . ASP B 1 88 ? 39.971 80.382 -30.818 1.00 27.69 85 ASP B O 1
ATOM 3261 N N . GLY B 1 89 ? 39.456 82.564 -30.626 1.00 19.66 86 GLY B N 1
ATOM 3262 C CA . GLY B 1 89 ? 38.903 82.666 -31.963 1.00 24.58 86 GLY B CA 1
ATOM 3263 C C . GLY B 1 89 ? 37.603 81.907 -32.156 1.00 30.12 86 GLY B C 1
ATOM 3264 O O . GLY B 1 89 ? 37.280 81.490 -33.270 1.00 33.52 86 GLY B O 1
ATOM 3265 N N . VAL B 1 90 ? 36.859 81.722 -31.070 1.00 31.31 87 VAL B N 1
ATOM 3266 C CA . VAL B 1 90 ? 35.565 81.051 -31.128 1.00 23.35 87 VAL B CA 1
ATOM 3267 C C . VAL B 1 90 ? 34.514 81.887 -30.404 1.00 23.89 87 VAL B C 1
ATOM 3268 O O . VAL B 1 90 ? 34.714 82.281 -29.255 1.00 27.92 87 VAL B O 1
ATOM 3272 N N . LEU B 1 91 ? 33.401 82.163 -31.079 1.00 21.77 88 LEU B N 1
ATOM 3273 C CA . LEU B 1 91 ? 32.323 82.952 -30.485 1.00 20.96 88 LEU B CA 1
ATOM 3274 C C . LEU B 1 91 ? 31.222 82.057 -29.924 1.00 26.45 88 LEU B C 1
ATOM 3275 O O . LEU B 1 91 ? 30.561 81.334 -30.670 1.00 19.53 88 LEU B O 1
ATOM 3280 N N . TYR B 1 92 ? 31.024 82.113 -28.610 1.00 27.84 89 TYR B N 1
ATOM 3281 C CA . TYR B 1 92 ? 29.950 81.366 -27.965 1.00 22.51 89 TYR B CA 1
ATOM 3282 C C . TYR B 1 92 ? 28.708 82.239 -27.822 1.00 22.91 89 TYR B C 1
ATOM 3283 O O . TYR B 1 92 ? 28.805 83.425 -27.503 1.00 20.48 89 TYR B O 1
ATOM 3292 N N . GLY B 1 93 ? 27.543 81.653 -28.075 1.00 19.03 90 GLY B N 1
ATOM 3293 C CA . GLY B 1 93 ? 26.292 82.375 -27.942 1.00 21.03 90 GLY B CA 1
ATOM 3294 C C . GLY B 1 93 ? 25.103 81.648 -28.537 1.00 20.65 90 GLY B C 1
ATOM 3295 O O . GLY B 1 93 ? 25.239 80.892 -29.500 1.00 18.34 90 GLY B O 1
ATOM 3296 N N . ARG B 1 94 ? 23.931 81.879 -27.953 1.00 22.00 91 ARG B N 1
ATOM 3297 C CA . ARG B 1 94 ? 22.693 81.294 -28.445 1.00 22.19 91 ARG B CA 1
ATOM 3298 C C . ARG B 1 94 ? 22.356 81.822 -29.835 1.00 23.91 91 ARG B C 1
ATOM 3299 O O . ARG B 1 94 ? 22.168 83.024 -30.022 1.00 14.88 91 ARG B O 1
ATOM 3307 N N . GLY B 1 95 ? 22.281 80.920 -30.808 1.00 17.58 92 GLY B N 1
ATOM 3308 C CA . GLY B 1 95 ? 21.941 81.302 -32.165 1.00 21.30 92 GLY B CA 1
ATOM 3309 C C . GLY B 1 95 ? 23.156 81.559 -33.033 1.00 18.61 92 GLY B C 1
ATOM 3310 O O . GLY B 1 95 ? 23.022 81.907 -34.204 1.00 24.29 92 GLY B O 1
ATOM 3311 N N . ALA B 1 96 ? 24.342 81.386 -32.457 1.00 23.65 93 ALA B N 1
ATOM 3312 C CA . ALA B 1 96 ? 25.596 81.574 -33.185 1.00 24.79 93 ALA B CA 1
ATOM 3313 C C . ALA B 1 96 ? 25.621 80.722 -34.449 1.00 21.62 93 ALA B C 1
ATOM 3314 O O . ALA B 1 96 ? 26.114 81.148 -35.494 1.00 17.25 93 ALA B O 1
ATOM 3316 N N . VAL B 1 97 ? 25.083 79.515 -34.334 1.00 21.20 94 VAL B N 1
ATOM 3317 C CA . VAL B 1 97 ? 24.979 78.603 -35.461 1.00 25.49 94 VAL B CA 1
ATOM 3318 C C . VAL B 1 97 ? 23.548 78.569 -35.996 1.00 21.44 94 VAL B C 1
ATOM 3319 O O . VAL B 1 97 ? 23.326 78.570 -37.207 1.00 19.47 94 VAL B O 1
ATOM 3323 N N . ASP B 1 98 ? 22.580 78.549 -35.086 1.00 12.13 95 ASP B N 1
ATOM 3324 C CA . ASP B 1 98 ? 21.178 78.433 -35.473 1.00 19.45 95 ASP B CA 1
ATOM 3325 C C . ASP B 1 98 ? 20.328 79.571 -34.911 1.00 19.74 95 ASP B C 1
ATOM 3326 O O . ASP B 1 98 ? 19.782 79.450 -33.816 1.00 22.16 95 ASP B O 1
ATOM 3331 N N . ALA B 1 99 ? 20.205 80.669 -35.656 1.00 18.79 96 ALA B N 1
ATOM 3332 C CA . ALA B 1 99 ? 20.865 80.844 -36.948 1.00 18.72 96 ALA B CA 1
ATOM 3333 C C . ALA B 1 99 ? 21.246 82.304 -37.154 1.00 18.32 96 ALA B C 1
ATOM 3334 O O . ALA B 1 99 ? 21.083 82.844 -38.249 1.00 16.38 96 ALA B O 1
ATOM 3336 N N . LYS B 1 100 ? 21.748 82.943 -36.103 1.00 21.11 97 LYS B N 1
ATOM 3337 C CA . LYS B 1 100 ? 22.117 84.352 -36.181 1.00 19.32 97 LYS B CA 1
ATOM 3338 C C . LYS B 1 100 ? 23.434 84.537 -36.927 1.00 18.11 97 LYS B C 1
ATOM 3339 O O . LYS B 1 100 ? 23.671 85.579 -37.536 1.00 18.45 97 LYS B O 1
ATOM 3345 N N . GLY B 1 101 ? 24.286 83.520 -36.868 1.00 16.03 98 GLY B N 1
ATOM 3346 C CA . GLY B 1 101 ? 25.505 83.489 -37.658 1.00 11.85 98 GLY B CA 1
ATOM 3347 C C . GLY B 1 101 ? 25.228 83.622 -39.145 1.00 11.60 98 GLY B C 1
ATOM 3348 O O . GLY B 1 101 ? 25.732 84.544 -39.786 1.00 19.55 98 GLY B O 1
ATOM 3349 N N . PRO B 1 102 ? 24.435 82.692 -39.704 1.00 14.11 99 PRO B N 1
ATOM 3350 C CA . PRO B 1 102 ? 24.007 82.798 -41.101 1.00 11.77 99 PRO B CA 1
ATOM 3351 C C . PRO B 1 102 ? 23.254 84.095 -41.390 1.00 10.28 99 PRO B C 1
ATOM 3352 O O . PRO B 1 102 ? 23.402 84.648 -42.480 1.00 16.19 99 PRO B O 1
ATOM 3356 N N . LEU B 1 103 ? 22.461 84.572 -40.435 1.00 16.05 100 LEU B N 1
ATOM 3357 C CA . LEU B 1 103 ? 21.717 85.815 -40.624 1.00 18.58 100 LEU B CA 1
ATOM 3358 C C . LEU B 1 103 ? 22.656 87.017 -40.692 1.00 18.74 100 LEU B C 1
ATOM 3359 O O . LEU B 1 103 ? 22.476 87.914 -41.516 1.00 17.67 100 LEU B O 1
ATOM 3364 N N . ALA B 1 104 ? 23.654 87.029 -39.816 1.00 16.17 101 ALA B N 1
ATOM 3365 C CA . ALA B 1 104 ? 24.646 88.097 -39.802 1.00 14.61 101 ALA B CA 1
ATOM 3366 C C . ALA B 1 104 ? 25.427 88.107 -41.111 1.00 12.90 101 ALA B C 1
ATOM 3367 O O . ALA B 1 104 ? 25.713 89.168 -41.669 1.00 19.92 101 ALA B O 1
ATOM 3369 N N . THR B 1 105 ? 25.774 86.916 -41.590 1.00 14.25 102 THR B N 1
ATOM 3370 C CA . THR B 1 105 ? 26.475 86.766 -42.860 1.00 9.34 102 THR B CA 1
ATOM 3371 C C . THR B 1 105 ? 25.635 87.323 -44.003 1.00 13.90 102 THR B C 1
ATOM 3372 O O . THR B 1 105 ? 26.155 87.968 -44.911 1.00 15.23 102 THR B O 1
ATOM 3376 N N . PHE B 1 106 ? 24.331 87.072 -43.942 1.00 20.98 103 PHE B N 1
ATOM 3377 C CA . PHE B 1 106 ? 23.394 87.576 -44.938 1.00 21.65 103 PHE B CA 1
ATOM 3378 C C . PHE B 1 106 ? 23.432 89.093 -45.017 1.00 20.00 103 PHE B C 1
ATOM 3379 O O . PHE B 1 106 ? 23.527 89.668 -46.102 1.00 19.09 103 PHE B O 1
ATOM 3387 N N . VAL B 1 107 ? 23.348 89.731 -43.855 1.00 14.36 104 VAL B N 1
ATOM 3388 C CA . VAL B 1 107 ? 23.323 91.185 -43.767 1.00 15.01 104 VAL B CA 1
ATOM 3389 C C . VAL B 1 107 ? 24.594 91.815 -44.332 1.00 18.88 104 VAL B C 1
ATOM 3390 O O . VAL B 1 107 ? 24.529 92.730 -45.155 1.00 19.27 104 VAL B O 1
ATOM 3394 N N . VAL B 1 108 ? 25.747 91.318 -43.893 1.00 18.68 105 VAL B N 1
ATOM 3395 C CA . VAL B 1 108 ? 27.027 91.893 -44.297 1.00 16.15 105 VAL B CA 1
ATOM 3396 C C . VAL B 1 108 ? 27.354 91.626 -45.765 1.00 20.71 105 VAL B C 1
ATOM 3397 O O . VAL B 1 108 ? 27.648 92.552 -46.516 1.00 28.93 105 VAL B O 1
ATOM 3401 N N . ALA B 1 109 ? 27.302 90.359 -46.167 1.00 19.20 106 ALA B N 1
ATOM 3402 C CA . ALA B 1 109 ? 27.602 89.977 -47.545 1.00 19.18 106 ALA B CA 1
ATOM 3403 C C . ALA B 1 109 ? 26.657 90.665 -48.524 1.00 14.38 106 ALA B C 1
ATOM 3404 O O . ALA B 1 109 ? 27.054 91.038 -49.629 1.00 13.55 106 ALA B O 1
ATOM 3406 N N . GLY B 1 110 ? 25.405 90.833 -48.111 1.00 20.58 107 GLY B N 1
ATOM 3407 C CA . GLY B 1 110 ? 24.409 91.480 -48.944 1.00 16.13 107 GLY B CA 1
ATOM 3408 C C . GLY B 1 110 ? 24.712 92.948 -49.185 1.00 21.75 107 GLY B C 1
ATOM 3409 O O . GLY B 1 110 ? 24.403 93.491 -50.244 1.00 21.56 107 GLY B O 1
ATOM 3410 N N . ALA B 1 111 ? 25.323 93.594 -48.199 1.00 19.51 108 ALA B N 1
ATOM 3411 C CA . ALA B 1 111 ? 25.684 95.001 -48.323 1.00 21.71 108 ALA B CA 1
ATOM 3412 C C . ALA B 1 111 ? 27.020 95.182 -49.039 1.00 22.80 108 ALA B C 1
ATOM 3413 O O . ALA B 1 111 ? 27.315 96.265 -49.543 1.00 30.40 108 ALA B O 1
ATOM 3415 N N . ARG B 1 112 ? 27.830 94.128 -49.068 1.00 22.63 109 ARG B N 1
ATOM 3416 C CA . ARG B 1 112 ? 29.118 94.169 -49.757 1.00 21.99 109 ARG B CA 1
ATOM 3417 C C . ARG B 1 112 ? 28.975 93.830 -51.234 1.00 28.80 109 ARG B C 1
ATOM 3418 O O . ARG B 1 112 ? 29.725 94.329 -52.075 1.00 32.07 109 ARG B O 1
ATOM 3426 N N . ALA B 1 113 ? 28.011 92.967 -51.536 1.00 26.12 110 ALA B N 1
ATOM 3427 C CA . ALA B 1 113 ? 27.835 92.429 -52.880 1.00 23.78 110 ALA B CA 1
ATOM 3428 C C . ALA B 1 113 ? 27.568 93.503 -53.930 1.00 29.72 110 ALA B C 1
ATOM 3429 O O . ALA B 1 113 ? 26.704 94.366 -53.753 1.00 24.75 110 ALA B O 1
ATOM 3431 N N . LYS B 1 114 ? 28.321 93.442 -55.023 1.00 30.76 111 LYS B N 1
ATOM 3432 C CA . LYS B 1 114 ? 28.094 94.321 -56.160 1.00 34.13 111 LYS B CA 1
ATOM 3433 C C . LYS B 1 114 ? 26.893 93.813 -56.950 1.00 30.55 111 LYS B C 1
ATOM 3434 O O . LYS B 1 114 ? 26.895 92.678 -57.423 1.00 25.86 111 LYS B O 1
ATOM 3440 N N . LEU B 1 115 ? 25.866 94.647 -57.086 1.00 25.52 112 LEU B N 1
ATOM 3441 C CA . LEU B 1 115 ? 24.680 94.273 -57.852 1.00 18.60 112 LEU B CA 1
ATOM 3442 C C . LEU B 1 115 ? 24.687 94.906 -59.242 1.00 23.43 112 LEU B C 1
ATOM 3443 O O . LEU B 1 115 ? 25.075 96.063 -59.401 1.00 28.58 112 LEU B O 1
ATOM 3448 N N . PRO B 1 116 ? 24.278 94.131 -60.257 1.00 26.16 113 PRO B N 1
ATOM 3449 C CA . PRO B 1 116 ? 24.010 94.621 -61.613 1.00 27.26 113 PRO B CA 1
ATOM 3450 C C . PRO B 1 116 ? 22.636 95.279 -61.661 1.00 32.56 113 PRO B C 1
ATOM 3451 O O . PRO B 1 116 ? 21.846 95.075 -60.739 1.00 36.72 113 PRO B O 1
ATOM 3455 N N . PRO B 1 117 ? 22.353 96.063 -62.715 1.00 32.31 114 PRO B N 1
ATOM 3456 C CA . PRO B 1 117 ? 21.063 96.759 -62.792 1.00 27.75 114 PRO B CA 1
ATOM 3457 C C . PRO B 1 117 ? 19.895 95.786 -62.912 1.00 29.56 114 PRO B C 1
ATOM 3458 O O . PRO B 1 117 ? 20.071 94.671 -63.403 1.00 33.02 114 PRO B O 1
ATOM 3462 N N . GLY B 1 118 ? 18.716 96.204 -62.466 1.00 33.94 115 GLY B N 1
ATOM 3463 C CA . GLY B 1 118 ? 17.531 95.373 -62.579 1.00 33.29 115 GLY B CA 1
ATOM 3464 C C . GLY B 1 118 ? 17.443 94.242 -61.569 1.00 31.92 115 GLY B C 1
ATOM 3465 O O . GLY B 1 118 ? 16.626 93.332 -61.721 1.00 36.36 115 GLY B O 1
ATOM 3466 N N . VAL B 1 119 ? 18.278 94.296 -60.535 1.00 23.32 116 VAL B N 1
ATOM 3467 C CA . VAL B 1 119 ? 18.286 93.256 -59.512 1.00 24.85 116 VAL B CA 1
ATOM 3468 C C . VAL B 1 119 ? 18.116 93.830 -58.109 1.00 33.23 116 VAL B C 1
ATOM 3469 O O . VAL B 1 119 ? 18.881 94.697 -57.683 1.00 38.45 116 VAL B O 1
ATOM 3473 N N . ARG B 1 120 ? 17.101 93.341 -57.403 1.00 31.48 117 ARG B N 1
ATOM 3474 C CA . ARG B 1 120 ? 16.881 93.704 -56.012 1.00 31.52 117 ARG B CA 1
ATOM 3475 C C . ARG B 1 120 ? 17.566 92.695 -55.101 1.00 31.60 117 ARG B C 1
ATOM 3476 O O . ARG B 1 120 ? 17.920 91.596 -55.532 1.00 23.44 117 ARG B O 1
ATOM 3484 N N . LEU B 1 121 ? 17.753 93.073 -53.843 1.00 31.54 118 LEU B N 1
ATOM 3485 C CA . LEU B 1 121 ? 18.289 92.160 -52.845 1.00 32.00 118 LEU B CA 1
ATOM 3486 C C . LEU B 1 121 ? 17.569 92.365 -51.522 1.00 32.05 118 LEU B C 1
ATOM 3487 O O . LEU B 1 121 ? 17.732 93.399 -50.875 1.00 34.27 118 LEU B O 1
ATOM 3492 N N . THR B 1 122 ? 16.769 91.381 -51.124 1.00 25.98 119 THR B N 1
ATOM 3493 C CA . THR B 1 122 ? 16.002 91.477 -49.887 1.00 26.74 119 THR B CA 1
ATOM 3494 C C . THR B 1 122 ? 16.529 90.500 -48.840 1.00 21.05 119 THR B C 1
ATOM 3495 O O . THR B 1 122 ? 16.528 89.287 -49.054 1.00 26.16 119 THR B O 1
ATOM 3499 N N . VAL B 1 123 ? 16.981 91.040 -47.712 1.00 15.55 120 VAL B N 1
ATOM 3500 C CA . VAL B 1 123 ? 17.461 90.229 -46.598 1.00 13.76 120 VAL B CA 1
ATOM 3501 C C . VAL B 1 123 ? 16.406 90.202 -45.494 1.00 18.26 120 VAL B C 1
ATOM 3502 O O . VAL B 1 123 ? 15.939 91.251 -45.048 1.00 17.66 120 VAL B O 1
ATOM 3506 N N . VAL B 1 124 ? 16.030 89.002 -45.061 1.00 24.90 121 VAL B N 1
ATOM 3507 C CA . VAL B 1 124 ? 14.951 88.850 -44.090 1.00 27.07 121 VAL B CA 1
ATOM 3508 C C . VAL B 1 124 ? 15.386 88.110 -42.826 1.00 24.44 121 VAL B C 1
ATOM 3509 O O . VAL B 1 124 ? 15.918 87.002 -42.896 1.00 16.83 121 VAL B O 1
ATOM 3513 N N . GLY B 1 125 ? 15.162 88.738 -41.675 1.00 19.88 122 GLY B N 1
ATOM 3514 C CA . GLY B 1 125 ? 15.330 88.077 -40.395 1.00 14.95 122 GLY B CA 1
ATOM 3515 C C . GLY B 1 125 ? 13.964 87.669 -39.881 1.00 16.40 122 GLY B C 1
ATOM 3516 O O . GLY B 1 125 ? 13.323 88.405 -39.132 1.00 21.27 122 GLY B O 1
ATOM 3517 N N . ALA B 1 126 ? 13.512 86.493 -40.300 1.00 19.14 123 ALA B N 1
ATOM 3518 C CA . ALA B 1 126 ? 12.166 86.031 -39.988 1.00 16.61 123 ALA B CA 1
ATOM 3519 C C . ALA B 1 126 ? 11.998 85.671 -38.514 1.00 22.04 123 ALA B C 1
ATOM 3520 O O . ALA B 1 126 ? 12.975 85.409 -37.815 1.00 20.83 123 ALA B O 1
ATOM 3522 N N . VAL B 1 127 ? 10.750 85.655 -38.054 1.00 18.97 124 VAL B N 1
ATOM 3523 C CA . VAL B 1 127 ? 10.448 85.355 -36.658 1.00 15.68 124 VAL B CA 1
ATOM 3524 C C . VAL B 1 127 ? 9.693 84.038 -36.509 1.00 16.63 124 VAL B C 1
ATOM 3525 O O . VAL B 1 127 ? 9.088 83.549 -37.465 1.00 26.58 124 VAL B O 1
ATOM 3529 N N . GLU B 1 128 ? 9.751 83.471 -35.305 1.00 17.15 125 GLU B N 1
ATOM 3530 C CA . GLU B 1 128 ? 8.928 82.325 -34.914 1.00 19.83 125 GLU B CA 1
ATOM 3531 C C . GLU B 1 128 ? 9.174 81.050 -35.720 1.00 22.66 125 GLU B C 1
ATOM 3532 O O . GLU B 1 128 ? 8.263 80.247 -35.914 1.00 22.89 125 GLU B O 1
ATOM 3538 N N . GLU B 1 129 ? 10.410 80.862 -36.169 1.00 27.38 126 GLU B N 1
ATOM 3539 C CA . GLU B 1 129 ? 10.771 79.683 -36.948 1.00 28.65 126 GLU B CA 1
ATOM 3540 C C . GLU B 1 129 ? 11.155 78.519 -36.038 1.00 24.55 126 GLU B C 1
ATOM 3541 O O . GLU B 1 129 ? 10.854 77.363 -36.331 1.00 20.40 126 GLU B O 1
ATOM 3547 N N . GLU B 1 130 ? 11.811 78.834 -34.927 1.00 22.39 127 GLU B N 1
ATOM 3548 C CA . GLU B 1 130 ? 12.458 77.817 -34.101 1.00 19.69 127 GLU B CA 1
ATOM 3549 C C . GLU B 1 130 ? 11.529 76.968 -33.232 1.00 20.37 127 GLU B C 1
ATOM 3550 O O . GLU B 1 130 ? 11.615 75.740 -33.247 1.00 24.45 127 GLU B O 1
ATOM 3556 N N . VAL B 1 131 ? 10.652 77.616 -32.473 1.00 26.39 128 VAL B N 1
ATOM 3557 C CA . VAL B 1 131 ? 9.776 76.894 -31.554 1.00 27.08 128 VAL B CA 1
ATOM 3558 C C . VAL B 1 131 ? 8.336 76.869 -32.062 1.00 25.09 128 VAL B C 1
ATOM 3559 O O . VAL B 1 131 ? 7.527 76.050 -31.629 1.00 28.22 128 VAL B O 1
ATOM 3571 N N . SER B 1 133 ? 5.309 77.901 -35.462 1.00 27.50 130 SER B N 1
ATOM 3572 C CA . SER B 1 133 ? 4.935 77.415 -36.785 1.00 28.13 130 SER B CA 1
ATOM 3573 C C . SER 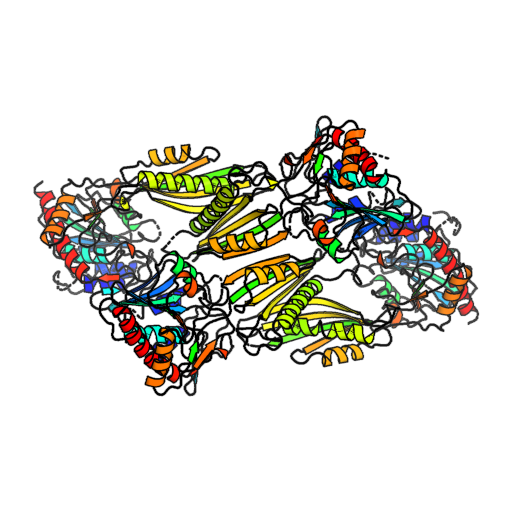B 1 133 ? 5.272 78.392 -37.909 1.00 25.13 130 SER B C 1
ATOM 3574 O O . SER B 1 133 ? 4.521 78.514 -38.879 1.00 24.32 130 SER B O 1
ATOM 3577 N N . SER B 1 134 ? 6.399 79.084 -37.765 1.00 31.67 131 SER B N 1
ATOM 3578 C CA . SER B 1 134 ? 6.955 79.916 -38.830 1.00 33.45 131 SER B CA 1
ATOM 3579 C C . SER B 1 134 ? 5.996 80.981 -39.362 1.00 35.50 131 SER B C 1
ATOM 3580 O O . SER B 1 134 ? 5.760 81.061 -40.566 1.00 41.27 131 SER B O 1
ATOM 3583 N N . ARG B 1 135 ? 5.456 81.797 -38.462 1.00 35.29 132 ARG B N 1
ATOM 3584 C CA . ARG B 1 135 ? 4.607 82.919 -38.850 1.00 34.40 132 ARG B CA 1
ATOM 3585 C C . ARG B 1 135 ? 5.345 83.852 -39.804 1.00 25.56 132 ARG B C 1
ATOM 3586 O O . ARG B 1 135 ? 4.737 84.472 -40.679 1.00 19.57 132 ARG B O 1
ATOM 3594 N N . GLY B 1 136 ? 6.661 83.930 -39.635 1.00 24.04 133 GLY B N 1
ATOM 3595 C CA . GLY B 1 136 ? 7.503 84.746 -40.490 1.00 20.09 133 GLY B CA 1
ATOM 3596 C C . GLY B 1 136 ? 7.406 84.408 -41.966 1.00 22.16 133 GLY B C 1
ATOM 3597 O O . GLY B 1 136 ? 6.909 85.204 -42.759 1.00 27.44 133 GLY B O 1
ATOM 3598 N N . ALA B 1 137 ? 7.881 83.223 -42.333 1.00 27.00 134 ALA B N 1
ATOM 3599 C CA . ALA B 1 137 ? 7.904 82.797 -43.729 1.00 29.83 134 ALA B CA 1
ATOM 3600 C C . ALA B 1 137 ? 6.510 82.700 -44.351 1.00 30.54 134 ALA B C 1
ATOM 3601 O O . ALA B 1 137 ? 6.328 83.012 -45.528 1.00 29.89 134 ALA B O 1
ATOM 3603 N N . ARG B 1 138 ? 5.535 82.256 -43.565 1.00 28.94 135 ARG B N 1
ATOM 3604 C CA . ARG B 1 138 ? 4.169 82.109 -44.059 1.00 34.14 135 ARG B CA 1
ATOM 3605 C C . ARG B 1 138 ? 3.561 83.465 -44.404 1.00 37.78 135 ARG B C 1
ATOM 3606 O O . ARG B 1 138 ? 2.745 83.581 -45.316 1.00 44.70 135 ARG B O 1
ATOM 3614 N N . HIS B 1 139 ? 3.978 84.491 -43.672 1.00 34.54 136 HIS B N 1
ATOM 3615 C CA . HIS B 1 139 ? 3.541 85.853 -43.935 1.00 24.51 136 HIS B CA 1
ATOM 3616 C C . HIS B 1 139 ? 4.134 86.377 -45.237 1.00 30.03 136 HIS B C 1
ATOM 3617 O O . HIS B 1 139 ? 3.463 87.069 -46.002 1.00 31.99 136 HIS B O 1
ATOM 3624 N N . LEU B 1 140 ? 5.399 86.047 -45.479 1.00 27.76 137 LEU B N 1
ATOM 3625 C CA . LEU B 1 140 ? 6.080 86.436 -46.709 1.00 26.95 137 LEU B CA 1
ATOM 3626 C C . LEU B 1 140 ? 5.373 85.853 -47.927 1.00 30.68 137 LEU B C 1
ATOM 3627 O O . LEU B 1 140 ? 5.141 86.546 -48.917 1.00 27.96 137 LEU B O 1
ATOM 3632 N N . ILE B 1 141 ? 5.040 84.570 -47.841 1.00 27.37 138 ILE B N 1
ATOM 3633 C CA . ILE B 1 141 ? 4.341 83.869 -48.910 1.00 28.20 138 ILE B CA 1
ATOM 3634 C C . ILE B 1 141 ? 2.981 84.506 -49.187 1.00 29.96 138 ILE B C 1
ATOM 3635 O O . ILE B 1 141 ? 2.582 84.672 -50.338 1.00 29.73 138 ILE B O 1
ATOM 3640 N N . ALA B 1 142 ? 2.283 84.880 -48.121 1.00 26.80 139 ALA B N 1
ATOM 3641 C CA . ALA B 1 142 ? 0.927 85.403 -48.234 1.00 30.06 139 ALA B CA 1
ATOM 3642 C C . ALA B 1 142 ? 0.883 86.856 -48.696 1.00 32.91 139 ALA B C 1
ATOM 3643 O O . ALA B 1 142 ? -0.145 87.325 -49.183 1.00 32.81 139 ALA B O 1
ATOM 3645 N N . THR B 1 143 ? 1.997 87.564 -48.541 1.00 33.58 140 THR B N 1
ATOM 3646 C CA . THR B 1 143 ? 2.028 88.999 -48.808 1.00 33.50 140 THR B CA 1
ATOM 3647 C C . THR B 1 143 ? 2.976 89.414 -49.933 1.00 27.10 140 THR B C 1
ATOM 3648 O O . THR B 1 143 ? 2.854 90.512 -50.471 1.00 24.61 140 THR B O 1
ATOM 3652 N N . ARG B 1 144 ? 3.922 88.549 -50.284 1.00 27.37 141 ARG B N 1
ATOM 3653 C CA . ARG B 1 144 ? 4.932 88.919 -51.271 1.00 28.02 141 ARG B CA 1
ATOM 3654 C C . ARG B 1 144 ? 4.915 88.055 -52.525 1.00 25.57 141 ARG B C 1
ATOM 3655 O O . ARG B 1 144 ? 4.427 86.926 -52.509 1.00 29.98 141 ARG B O 1
ATOM 3663 N N . GLU B 1 145 ? 5.447 88.607 -53.612 1.00 25.48 142 GLU B N 1
ATOM 3664 C CA . GLU B 1 145 ? 5.649 87.848 -54.834 1.00 27.74 142 GLU B CA 1
ATOM 3665 C C . GLU B 1 145 ? 6.819 86.904 -54.626 1.00 27.56 142 GLU B C 1
ATOM 3666 O O . GLU B 1 145 ? 7.768 87.231 -53.917 1.00 35.60 142 GLU B O 1
ATOM 3672 N N . ALA B 1 146 ? 6.751 85.732 -55.245 1.00 32.12 143 ALA B N 1
ATOM 3673 C CA . ALA B 1 146 ? 7.862 84.794 -55.218 1.00 30.59 143 ALA B CA 1
ATOM 3674 C C . ALA B 1 146 ? 9.094 85.439 -55.844 1.00 30.38 143 ALA B C 1
ATOM 3675 O O . ALA B 1 146 ? 9.050 85.879 -56.993 1.00 33.01 143 ALA B O 1
ATOM 3677 N N . PRO B 1 147 ? 10.200 85.504 -55.086 1.00 26.60 144 PRO B N 1
ATOM 3678 C CA . PRO B 1 147 ? 11.447 86.053 -55.626 1.00 21.08 144 PRO B CA 1
ATOM 3679 C C . PRO B 1 147 ? 12.035 85.118 -56.671 1.00 24.65 144 PRO B C 1
ATOM 3680 O O . PRO B 1 147 ? 11.531 84.009 -56.849 1.00 32.32 144 PRO B O 1
ATOM 3684 N N . ASP B 1 148 ? 13.091 85.553 -57.347 1.00 25.01 145 ASP B N 1
ATOM 3685 C CA . ASP B 1 148 ? 13.659 84.762 -58.429 1.00 22.37 145 ASP B CA 1
ATOM 3686 C C . ASP B 1 148 ? 14.703 83.762 -57.930 1.00 28.09 145 ASP B C 1
ATOM 3687 O O . ASP B 1 148 ? 15.042 82.804 -58.625 1.00 28.61 145 ASP B O 1
ATOM 3692 N N . ALA B 1 149 ? 15.197 83.987 -56.717 1.00 24.98 146 ALA B N 1
ATOM 3693 C CA . ALA B 1 149 ? 16.163 83.088 -56.097 1.00 19.92 146 ALA B CA 1
ATOM 3694 C C . ALA B 1 149 ? 16.088 83.218 -54.583 1.00 20.55 146 ALA B C 1
ATOM 3695 O O . ALA B 1 149 ? 15.859 84.311 -54.061 1.00 19.76 146 ALA B O 1
ATOM 3697 N N . VAL B 1 150 ? 16.278 82.105 -53.880 1.00 25.93 147 VAL B N 1
ATOM 3698 C CA . VAL B 1 150 ? 16.222 82.107 -52.421 1.00 25.57 147 VAL B CA 1
ATOM 3699 C C . VAL B 1 150 ? 17.423 81.400 -51.797 1.00 21.56 147 VAL B C 1
ATOM 3700 O O . VAL B 1 150 ? 17.741 80.264 -52.150 1.00 22.50 147 VAL B O 1
ATOM 3704 N N . VAL B 1 151 ? 18.091 82.088 -50.875 1.00 17.19 148 VAL B N 1
ATOM 3705 C CA . VAL B 1 151 ? 19.118 81.468 -50.053 1.00 15.97 148 VAL B CA 1
ATOM 3706 C C . VAL B 1 151 ? 18.606 81.393 -48.621 1.00 13.77 148 VAL B C 1
ATOM 3707 O O . VAL B 1 151 ? 18.275 82.415 -48.018 1.00 14.47 148 VAL B O 1
ATOM 3711 N N . ILE B 1 152 ? 18.528 80.179 -48.086 1.00 15.22 149 ILE B N 1
ATOM 3712 C CA . ILE B 1 152 ? 18.047 79.974 -46.725 1.00 15.87 149 ILE B CA 1
ATOM 3713 C C . ILE B 1 152 ? 19.189 80.085 -45.719 1.00 12.32 149 ILE B C 1
ATOM 3714 O O . ILE B 1 152 ? 20.224 79.437 -45.873 1.00 15.48 149 ILE B O 1
ATOM 3719 N N . GLY B 1 153 ? 18.991 80.907 -44.690 1.00 11.84 150 GLY B N 1
ATOM 3720 C CA . GLY B 1 153 ? 20.000 81.118 -43.666 1.00 15.29 150 GLY B CA 1
ATOM 3721 C C . GLY B 1 153 ? 20.056 80.021 -42.623 1.00 18.59 150 GLY B C 1
ATOM 3722 O O . GLY B 1 153 ? 19.553 80.179 -41.512 1.00 29.11 150 GLY B O 1
ATOM 3723 N N . GLU B 1 154 ? 20.674 78.905 -42.991 1.00 20.84 151 GLU B N 1
ATOM 3724 C CA . GLU B 1 154 ? 20.881 77.795 -42.076 1.00 20.28 151 GLU B CA 1
ATOM 3725 C C . GLU B 1 154 ? 22.341 77.371 -42.168 1.00 18.99 151 GLU B C 1
ATOM 3726 O O . GLU B 1 154 ? 22.964 77.532 -43.216 1.00 23.18 151 GLU B O 1
ATOM 3732 N N . PRO B 1 155 ? 22.897 76.841 -41.069 1.00 21.25 152 PRO B N 1
ATOM 3733 C CA . PRO B 1 155 ? 24.310 76.447 -41.080 1.00 22.75 152 PRO B CA 1
ATOM 3734 C C . PRO B 1 155 ? 24.594 75.291 -42.032 1.00 27.01 152 PRO B C 1
ATOM 3735 O O . PRO B 1 155 ? 24.059 74.195 -41.864 1.00 26.13 152 PRO B O 1
ATOM 3739 N N . SER B 1 156 ? 25.435 75.549 -43.026 1.00 22.08 153 SER B N 1
ATOM 3740 C CA . SER B 1 156 ? 25.856 74.528 -43.969 1.00 17.74 153 SER B CA 1
ATOM 3741 C C . SER B 1 156 ? 27.352 74.320 -43.818 1.00 22.61 153 SER B C 1
ATOM 3742 O O . SER B 1 156 ? 27.933 73.411 -44.412 1.00 25.31 153 SER B O 1
ATOM 3745 N N . GLY B 1 157 ? 27.968 75.168 -43.001 1.00 18.37 154 GLY B N 1
ATOM 3746 C CA . GLY B 1 157 ? 29.412 75.275 -42.962 1.00 17.55 154 GLY B CA 1
ATOM 3747 C C . GLY B 1 157 ? 29.826 76.244 -44.052 1.00 19.43 154 GLY B C 1
ATOM 3748 O O . GLY B 1 157 ? 29.122 76.387 -45.052 1.00 20.89 154 GLY B O 1
ATOM 3749 N N . TRP B 1 158 ? 30.952 76.921 -43.865 1.00 20.99 155 TRP B N 1
ATOM 3750 C CA . TRP B 1 158 ? 31.414 77.878 -44.862 1.00 15.24 155 TRP B CA 1
ATOM 3751 C C . TRP B 1 158 ? 31.788 77.181 -46.164 1.00 15.79 155 TRP B C 1
ATOM 3752 O O . TRP B 1 158 ? 31.660 77.760 -47.242 1.00 20.13 155 TRP B O 1
ATOM 3763 N N . ASP B 1 159 ? 32.247 75.937 -46.056 1.00 15.70 156 ASP B N 1
ATOM 3764 C CA . ASP B 1 159 ? 32.656 75.167 -47.224 1.00 16.57 156 ASP B CA 1
ATOM 3765 C C . ASP B 1 159 ? 31.637 74.087 -47.571 1.00 24.83 156 ASP B C 1
ATOM 3766 O O . ASP B 1 159 ? 31.960 73.108 -48.243 1.00 34.53 156 ASP B O 1
ATOM 3771 N N . GLY B 1 160 ? 30.405 74.272 -47.109 1.00 20.78 157 GLY B N 1
ATOM 3772 C CA . GLY B 1 160 ? 29.323 73.367 -47.445 1.00 13.93 157 GLY B CA 1
ATOM 3773 C C . GLY B 1 160 ? 28.153 74.126 -48.041 1.00 15.00 157 GLY B C 1
ATOM 3774 O O . GLY B 1 160 ? 27.936 75.295 -47.721 1.00 21.86 157 GLY B O 1
ATOM 3775 N N . VAL B 1 161 ? 27.406 73.467 -48.920 1.00 16.31 158 VAL B N 1
ATOM 3776 C CA . VAL B 1 161 ? 26.215 74.058 -49.515 1.00 19.99 158 VAL B CA 1
ATOM 3777 C C . VAL B 1 161 ? 25.063 73.065 -49.425 1.00 21.31 158 VAL B C 1
ATOM 3778 O O . VAL B 1 161 ? 25.195 71.917 -49.849 1.00 20.78 158 VAL B O 1
ATOM 3782 N N . VAL B 1 162 ? 23.940 73.504 -48.864 1.00 21.96 159 VAL B N 1
ATOM 3783 C CA . VAL B 1 162 ? 22.787 72.624 -48.680 1.00 22.94 159 VAL B CA 1
ATOM 3784 C C . VAL B 1 162 ? 21.790 72.743 -49.834 1.00 24.12 159 VAL B C 1
ATOM 3785 O O . VAL B 1 162 ? 21.302 73.832 -50.137 1.00 20.29 159 VAL B O 1
ATOM 3789 N N . LEU B 1 163 ? 21.493 71.612 -50.470 1.00 20.77 160 LEU B N 1
ATOM 3790 C CA . LEU B 1 163 ? 20.631 71.588 -51.647 1.00 20.39 160 LEU B CA 1
ATOM 3791 C C . LEU B 1 163 ? 19.170 71.335 -51.295 1.00 25.12 160 LEU B C 1
ATOM 3792 O O . LEU B 1 163 ? 18.280 71.540 -52.121 1.00 28.66 160 LEU B O 1
ATOM 3797 N N . GLY B 1 164 ? 18.926 70.888 -50.069 1.00 20.33 161 GLY B N 1
ATOM 3798 C CA . GLY B 1 164 ? 17.575 70.593 -49.633 1.00 25.73 161 GLY B CA 1
ATOM 3799 C C . GLY B 1 164 ? 17.544 69.781 -48.356 1.00 23.71 161 GLY B C 1
ATOM 3800 O O . GLY B 1 164 ? 18.444 69.882 -47.520 1.00 20.36 161 GLY B O 1
ATOM 3801 N N . TYR B 1 165 ? 16.504 68.967 -48.207 1.00 17.76 162 TYR B N 1
ATOM 3802 C CA . TYR B 1 165 ? 16.308 68.218 -46.975 1.00 23.06 162 TYR B CA 1
ATOM 3803 C C . TYR B 1 165 ? 15.764 66.812 -47.200 1.00 27.92 162 TYR B C 1
ATOM 3804 O O . TYR B 1 165 ? 15.072 66.544 -48.184 1.00 23.83 162 TYR B O 1
ATOM 3813 N N . ARG B 1 166 ? 16.080 65.924 -46.265 1.00 26.10 163 ARG B N 1
ATOM 3814 C CA . ARG B 1 166 ? 15.618 64.548 -46.316 1.00 24.06 163 ARG B CA 1
ATOM 3815 C C . ARG B 1 166 ? 14.127 64.459 -45.992 1.00 25.71 163 ARG B C 1
ATOM 3816 O O . ARG B 1 166 ? 13.584 65.311 -45.286 1.00 24.63 163 ARG B O 1
ATOM 3824 N N . GLY B 1 167 ? 13.464 63.438 -46.522 1.00 21.56 164 GLY B N 1
ATOM 3825 C CA . GLY B 1 167 ? 12.063 63.226 -46.222 1.00 22.55 164 GLY B CA 1
ATOM 3826 C C . GLY B 1 167 ? 11.905 62.651 -44.830 1.00 28.87 164 GLY B C 1
ATOM 3827 O O . GLY B 1 167 ? 12.810 61.985 -44.324 1.00 32.32 164 GLY B O 1
ATOM 3828 N N . SER B 1 168 ? 10.762 62.911 -44.204 1.00 23.35 165 SER B N 1
ATOM 3829 C CA . SER B 1 168 ? 10.504 62.398 -42.864 1.00 25.74 165 SER B CA 1
ATOM 3830 C C . SER B 1 168 ? 9.200 61.614 -42.807 1.00 25.75 165 SER B C 1
ATOM 3831 O O . SER B 1 168 ? 8.187 62.020 -43.379 1.00 19.79 165 SER B O 1
ATOM 3834 N N . VAL B 1 169 ? 9.241 60.487 -42.106 1.00 23.54 166 VAL B N 1
ATOM 3835 C CA . VAL B 1 169 ? 8.088 59.613 -41.962 1.00 24.32 166 VAL B CA 1
ATOM 3836 C C . VAL B 1 169 ? 7.929 59.199 -40.505 1.00 22.57 166 VAL B C 1
ATOM 3837 O O . VAL B 1 169 ? 8.877 58.720 -39.882 1.00 29.59 166 VAL B O 1
ATOM 3841 N N . ALA B 1 170 ? 6.735 59.406 -39.957 1.00 21.01 167 ALA B N 1
ATOM 3842 C CA . ALA B 1 170 ? 6.433 58.971 -38.600 1.00 22.96 167 ALA B CA 1
ATOM 3843 C C . ALA B 1 170 ? 5.633 57.678 -38.648 1.00 24.45 167 ALA B C 1
ATOM 3844 O O . ALA B 1 170 ? 4.526 57.648 -39.188 1.00 30.97 167 ALA B O 1
ATOM 3846 N N . LEU B 1 171 ? 6.191 56.611 -38.084 1.00 22.23 168 LEU B N 1
ATOM 3847 C CA . LEU B 1 171 ? 5.536 55.308 -38.105 1.00 17.82 168 LEU B CA 1
ATOM 3848 C C . LEU B 1 171 ? 4.943 54.944 -36.750 1.00 18.08 168 LEU B C 1
ATOM 3849 O O . LEU B 1 171 ? 5.515 55.252 -35.706 1.00 13.20 168 LEU B O 1
ATOM 3854 N N . GLU B 1 172 ? 3.797 54.276 -36.779 1.00 19.69 169 GLU B N 1
ATOM 3855 C CA . GLU B 1 172 ? 3.228 53.691 -35.577 1.00 14.51 169 GLU B CA 1
ATOM 3856 C C . GLU B 1 172 ? 2.893 52.229 -35.819 1.00 17.72 169 GLU B C 1
ATOM 3857 O O . GLU B 1 172 ? 2.087 51.904 -36.689 1.00 18.75 169 GLU B O 1
ATOM 3863 N N . TYR B 1 173 ? 3.531 51.349 -35.055 1.00 17.25 170 TYR B N 1
ATOM 3864 C CA . TYR B 1 173 ? 3.214 49.931 -35.100 1.00 15.73 170 TYR B CA 1
ATOM 3865 C C . TYR B 1 173 ? 2.367 49.591 -33.885 1.00 15.49 170 TYR B C 1
ATOM 3866 O O . TYR B 1 173 ? 2.709 49.955 -32.761 1.00 16.78 170 TYR B O 1
ATOM 3875 N N . ARG B 1 174 ? 1.258 48.900 -34.115 1.00 14.06 171 ARG B N 1
ATOM 3876 C CA . ARG B 1 174 ? 0.371 48.513 -33.030 1.00 19.35 171 ARG B CA 1
ATOM 3877 C C . ARG B 1 174 ? 0.012 47.041 -33.121 1.00 13.10 171 ARG B C 1
ATOM 3878 O O . ARG B 1 174 ? -0.215 46.516 -34.209 1.00 15.86 171 ARG B O 1
ATOM 3886 N N . VAL B 1 175 ? -0.036 46.377 -31.972 1.00 12.26 172 VAL B N 1
ATOM 3887 C CA . VAL B 1 175 ? -0.344 44.955 -31.946 1.00 14.19 172 VAL B CA 1
ATOM 3888 C C . VAL B 1 175 ? -1.165 44.602 -30.708 1.00 15.26 172 VAL B C 1
ATOM 3889 O O . VAL B 1 175 ? -0.981 45.184 -29.637 1.00 13.13 172 VAL B O 1
ATOM 3893 N N . THR B 1 176 ? -2.096 43.668 -30.877 1.00 18.69 173 THR B N 1
ATOM 3894 C CA . THR B 1 176 ? -2.927 43.195 -29.781 1.00 18.46 173 THR B CA 1
ATOM 3895 C C . THR B 1 176 ? -2.930 41.672 -29.802 1.00 16.96 173 THR B C 1
ATOM 3896 O O . THR B 1 176 ? -3.191 41.063 -30.840 1.00 22.32 173 THR B O 1
ATOM 3900 N N . VAL B 1 177 ? -2.625 41.059 -28.663 1.00 19.11 174 VAL B N 1
ATOM 3901 C CA . VAL B 1 177 ? -2.602 39.602 -28.558 1.00 12.52 174 VAL B CA 1
ATOM 3902 C C . VAL B 1 177 ? -3.304 39.132 -27.287 1.00 12.84 174 VAL B C 1
ATOM 3903 O O . VAL B 1 177 ? -3.259 39.814 -26.265 1.00 15.82 174 VAL B O 1
ATOM 3907 N N . PRO B 1 178 ? -3.962 37.962 -27.351 1.00 16.57 175 PRO B N 1
ATOM 3908 C CA . PRO B 1 178 ? -4.635 37.429 -26.164 1.00 21.32 175 PRO B CA 1
ATOM 3909 C C . PRO B 1 178 ? -3.623 37.036 -25.096 1.00 25.26 175 PRO B C 1
ATOM 3910 O O . PRO B 1 178 ? -2.541 36.549 -25.431 1.00 20.64 175 PRO B O 1
ATOM 3922 N N . SER B 1 180 ? -1.824 34.875 -22.158 1.00 16.49 177 SER B N 1
ATOM 3923 C CA . SER B 1 180 ? -1.609 33.451 -21.928 1.00 17.70 177 SER B CA 1
ATOM 3924 C C . SER B 1 180 ? -0.485 33.279 -20.913 1.00 22.22 177 SER B C 1
ATOM 3925 O O . SER B 1 180 ? 0.033 34.260 -20.383 1.00 26.70 177 SER B O 1
ATOM 3928 N N . HIS B 1 181 ? -0.101 32.036 -20.647 1.00 18.38 178 HIS B N 1
ATOM 3929 C CA . HIS B 1 181 ? 0.948 31.765 -19.667 1.00 27.98 178 HIS B CA 1
ATOM 3930 C C . HIS B 1 181 ? 2.308 31.535 -20.324 1.00 29.11 178 HIS B C 1
ATOM 3931 O O . HIS B 1 181 ? 3.335 31.512 -19.646 1.00 39.08 178 HIS B O 1
ATOM 3938 N N . SER B 1 182 ? 2.308 31.376 -21.645 1.00 25.56 179 SER B N 1
ATOM 3939 C CA . SER B 1 182 ? 3.513 31.005 -22.387 1.00 31.20 179 SER B CA 1
ATOM 3940 C C . SER B 1 182 ? 4.653 32.019 -22.287 1.00 32.24 179 SER B C 1
ATOM 3941 O O . SER B 1 182 ? 4.425 33.210 -22.080 1.00 19.60 179 SER B O 1
ATOM 3944 N N . ALA B 1 183 ? 5.880 31.524 -22.438 1.00 32.01 180 ALA B N 1
ATOM 3945 C CA . ALA B 1 183 ? 7.076 32.358 -22.370 1.00 22.61 180 ALA B CA 1
ATOM 3946 C C . ALA B 1 183 ? 7.950 32.159 -23.603 1.00 23.11 180 ALA B C 1
ATOM 3947 O O . ALA B 1 183 ? 9.121 32.541 -23.613 1.00 21.76 180 ALA B O 1
ATOM 3949 N N . GLY B 1 184 ? 7.377 31.550 -24.636 1.00 23.03 181 GLY B N 1
ATOM 3950 C CA . GLY B 1 184 ? 8.085 31.362 -25.888 1.00 16.76 181 GLY B CA 1
ATOM 3951 C C . GLY B 1 184 ? 8.234 32.671 -26.632 1.00 25.07 181 GLY B C 1
ATOM 3952 O O . GLY B 1 184 ? 7.761 33.708 -26.164 1.00 24.32 181 GLY B O 1
ATOM 3953 N N . PRO B 1 185 ? 8.897 32.635 -27.797 1.00 26.45 182 PRO B N 1
ATOM 3954 C CA . PRO B 1 185 ? 9.059 33.856 -28.590 1.00 29.23 182 PRO B CA 1
ATOM 3955 C C . PRO B 1 185 ? 7.704 34.400 -29.028 1.00 30.97 182 PRO B C 1
ATOM 3956 O O . PRO B 1 185 ? 6.783 33.613 -29.262 1.00 31.68 182 PRO B O 1
ATOM 3960 N N A GLU B 1 186 ? 7.564 35.721 -29.131 0.48 30.38 183 GLU B N 1
ATOM 3961 N N B GLU B 1 186 ? 7.613 35.727 -29.083 0.52 30.32 183 GLU B N 1
ATOM 3962 C CA A GLU B 1 186 ? 6.331 36.327 -29.654 0.48 29.86 183 GLU B CA 1
ATOM 3963 C CA B GLU B 1 186 ? 6.430 36.452 -29.542 0.52 30.80 183 GLU B CA 1
ATOM 3964 C C A GLU B 1 186 ? 5.142 36.150 -28.693 0.48 21.15 183 GLU B C 1
ATOM 3965 C C B GLU B 1 186 ? 5.191 36.154 -28.701 0.52 22.50 183 GLU B C 1
ATOM 3966 O O A GLU B 1 186 ? 3.987 36.368 -29.057 0.48 19.88 183 GLU B O 1
ATOM 3967 O O B GLU B 1 186 ? 4.059 36.276 -29.169 0.52 19.46 183 GLU B O 1
ATOM 3978 N N . ALA B 1 187 ? 5.429 35.778 -27.450 1.00 17.26 184 ALA B N 1
ATOM 3979 C CA . ALA B 1 187 ? 4.363 35.503 -26.488 1.00 21.38 184 ALA B CA 1
ATOM 3980 C C . ALA B 1 187 ? 3.558 36.745 -26.093 1.00 20.29 184 ALA B C 1
ATOM 3981 O O . ALA B 1 187 ? 2.363 36.649 -25.809 1.00 21.05 184 ALA B O 1
ATOM 3983 N N . THR B 1 188 ? 4.214 37.902 -26.060 1.00 15.51 185 THR B N 1
ATOM 3984 C CA . THR B 1 188 ? 3.556 39.131 -25.625 1.00 14.96 185 THR B CA 1
ATOM 3985 C C . THR B 1 188 ? 3.555 40.208 -26.704 1.00 17.81 185 THR B C 1
ATOM 3986 O O . THR B 1 188 ? 4.339 40.157 -27.650 1.00 15.72 185 THR B O 1
ATOM 3990 N N . ALA B 1 189 ? 2.669 41.188 -26.540 1.00 13.77 186 ALA B N 1
ATOM 3991 C CA . ALA B 1 189 ? 2.560 42.305 -27.470 1.00 17.16 186 ALA B CA 1
ATOM 3992 C C . ALA B 1 189 ? 3.824 43.163 -27.463 1.00 13.89 186 ALA B C 1
ATOM 3993 O O . ALA B 1 189 ? 4.254 43.653 -28.503 1.00 13.95 186 ALA B O 1
ATOM 3995 N N . ALA B 1 190 ? 4.407 43.349 -26.282 1.00 17.04 187 ALA B N 1
ATOM 3996 C CA . ALA B 1 190 ? 5.627 44.139 -26.148 1.00 15.30 187 ALA B CA 1
ATOM 3997 C C . ALA B 1 190 ? 6.781 43.501 -26.916 1.00 10.95 187 ALA B C 1
ATOM 3998 O O . ALA B 1 190 ? 7.555 44.195 -27.575 1.00 25.30 187 ALA B O 1
ATOM 4000 N N . GLU B 1 191 ? 6.899 42.180 -26.814 1.00 18.02 188 GLU B N 1
ATOM 4001 C CA . GLU B 1 191 ? 7.916 41.442 -27.555 1.00 17.65 188 GLU B CA 1
ATOM 4002 C C . GLU B 1 191 ? 7.705 41.627 -29.050 1.00 16.42 188 GLU B C 1
ATOM 4003 O O . GLU B 1 191 ? 8.657 41.804 -29.809 1.00 19.69 188 GLU B O 1
ATOM 4009 N N . LEU B 1 192 ? 6.442 41.585 -29.460 1.00 17.10 189 LEU B N 1
ATOM 4010 C CA . LEU B 1 192 ? 6.069 41.760 -30.858 1.00 18.71 189 LEU B CA 1
ATOM 4011 C C . LEU B 1 192 ? 6.395 43.157 -31.370 1.00 15.85 189 LEU B C 1
ATOM 4012 O O . LEU B 1 192 ? 6.867 43.319 -32.493 1.00 19.33 189 LEU B O 1
ATOM 4017 N N . ALA B 1 193 ? 6.146 44.163 -30.539 1.00 13.76 190 ALA B N 1
ATOM 4018 C CA . ALA B 1 193 ? 6.449 45.542 -30.899 1.00 19.48 190 ALA B CA 1
ATOM 4019 C C . ALA B 1 193 ? 7.956 45.761 -30.947 1.00 18.65 190 ALA B C 1
ATOM 4020 O O . ALA B 1 193 ? 8.466 46.449 -31.829 1.00 18.44 190 ALA B O 1
ATOM 4022 N N . ALA B 1 194 ? 8.662 45.177 -29.986 1.00 14.11 191 ALA B N 1
ATOM 4023 C CA . ALA B 1 194 ? 10.113 45.294 -29.918 1.00 17.42 191 ALA B CA 1
ATOM 4024 C C . ALA B 1 194 ? 10.781 44.644 -31.127 1.00 18.26 191 ALA B C 1
ATOM 4025 O O . ALA B 1 194 ? 11.744 45.179 -31.673 1.00 19.34 191 ALA B O 1
ATOM 4027 N N . ASP B 1 195 ? 10.269 43.489 -31.541 1.00 20.48 192 ASP B N 1
ATOM 4028 C CA . ASP B 1 195 ? 10.869 42.756 -32.651 1.00 24.38 192 ASP B CA 1
ATOM 4029 C C . ASP B 1 195 ? 10.612 43.423 -34.003 1.00 11.49 192 ASP B C 1
ATOM 4030 O O . ASP B 1 195 ? 11.390 43.253 -34.938 1.00 12.04 192 ASP B O 1
ATOM 4035 N N . PHE B 1 196 ? 9.521 44.176 -34.100 1.00 14.29 193 PHE B N 1
ATOM 4036 C CA . PHE B 1 196 ? 9.265 44.978 -35.288 1.00 14.05 193 PHE B CA 1
ATOM 4037 C C . PHE B 1 196 ? 10.356 46.030 -35.412 1.00 17.70 193 PHE B C 1
ATOM 4038 O O . PHE B 1 196 ? 10.856 46.292 -36.502 1.00 18.22 193 PHE B O 1
ATOM 4046 N N . TRP B 1 197 ? 10.718 46.628 -34.282 1.00 21.42 194 TRP B N 1
ATOM 4047 C CA . TRP B 1 197 ? 11.788 47.617 -34.243 1.00 17.79 194 TRP B CA 1
ATOM 4048 C C . TRP B 1 197 ? 13.102 47.021 -34.737 1.00 17.30 194 TRP B C 1
ATOM 4049 O O . TRP B 1 197 ? 13.776 47.617 -35.571 1.00 16.14 194 TRP B O 1
ATOM 4060 N N A TYR B 1 198 ? 13.447 45.843 -34.229 0.54 16.43 195 TYR B N 1
ATOM 4061 N N B TYR B 1 198 ? 13.455 45.851 -34.215 0.46 16.31 195 TYR B N 1
ATOM 4062 C CA A TYR B 1 198 ? 14.690 45.171 -34.604 0.54 14.12 195 TYR B CA 1
ATOM 4063 C CA B TYR B 1 198 ? 14.684 45.167 -34.606 0.46 14.31 195 TYR B CA 1
ATOM 4064 C C A TYR B 1 198 ? 14.748 44.878 -36.098 0.54 13.73 195 TYR B C 1
ATOM 4065 C C B TYR B 1 198 ? 14.728 44.916 -36.105 0.46 13.77 195 TYR B C 1
ATOM 4066 O O A TYR B 1 198 ? 15.733 45.186 -36.764 0.54 17.08 195 TYR B O 1
ATOM 4067 O O B TYR B 1 198 ? 15.689 45.283 -36.779 0.46 17.01 195 TYR B O 1
ATOM 4084 N N . ARG B 1 199 ? 13.686 44.268 -36.612 1.00 12.46 196 ARG B N 1
ATOM 4085 C CA . ARG B 1 199 ? 13.634 43.855 -38.009 1.00 20.49 196 ARG B CA 1
ATOM 4086 C C . ARG B 1 199 ? 13.560 45.036 -38.978 1.00 23.70 196 ARG B C 1
ATOM 4087 O O . ARG B 1 199 ? 14.074 44.961 -40.095 1.00 21.39 196 ARG B O 1
ATOM 4095 N N . LEU B 1 200 ? 12.933 46.125 -38.542 1.00 15.13 197 LEU B N 1
ATOM 4096 C CA . LEU B 1 200 ? 12.918 47.361 -39.320 1.00 16.48 197 LEU B CA 1
ATOM 4097 C C . LEU B 1 200 ? 14.267 48.066 -39.222 1.00 19.00 197 LEU B C 1
ATOM 4098 O O . LEU B 1 200 ? 14.782 48.576 -40.217 1.00 19.47 197 LEU B O 1
ATOM 4103 N N . ARG B 1 201 ? 14.837 48.087 -38.019 1.00 16.64 198 ARG B N 1
ATOM 4104 C CA . ARG B 1 201 ? 16.157 48.675 -37.798 1.00 17.02 198 ARG B CA 1
ATOM 4105 C C . ARG B 1 201 ? 17.202 47.930 -38.620 1.00 16.28 198 ARG B C 1
ATOM 4106 O O . ARG B 1 201 ? 18.111 48.537 -39.184 1.00 14.98 198 ARG B O 1
ATOM 4114 N N . THR B 1 202 ? 17.057 46.609 -38.681 1.00 16.05 199 THR B N 1
ATOM 4115 C CA . THR B 1 202 ? 17.933 45.765 -39.487 1.00 23.79 199 THR B CA 1
ATOM 4116 C C . THR B 1 202 ? 17.811 46.102 -40.970 1.00 29.86 199 THR B C 1
ATOM 4117 O O . THR B 1 202 ? 18.818 46.221 -41.670 1.00 29.63 199 THR B O 1
ATOM 4121 N N . TRP B 1 203 ? 16.578 46.248 -41.446 1.00 24.54 200 TRP B N 1
ATOM 4122 C CA . TRP B 1 203 ? 16.342 46.555 -42.851 1.00 21.92 200 TRP B CA 1
ATOM 4123 C C . TRP B 1 203 ? 16.997 47.868 -43.261 1.00 21.44 200 TRP B C 1
ATOM 4124 O O . TRP B 1 203 ? 17.634 47.943 -44.308 1.00 20.89 200 TRP B O 1
ATOM 4135 N N . CYS B 1 204 ? 16.828 48.901 -42.440 1.00 17.52 201 CYS B N 1
ATOM 4136 C CA . CYS B 1 204 ? 17.397 50.212 -42.742 1.00 23.44 201 CYS B CA 1
ATOM 4137 C C . CYS B 1 204 ? 18.910 50.135 -42.894 1.00 20.95 201 CYS B C 1
ATOM 4138 O O . CYS B 1 204 ? 19.495 50.806 -43.741 1.00 16.36 201 CYS B O 1
ATOM 4141 N N . ALA B 1 205 ? 19.533 49.303 -42.068 1.00 27.24 202 ALA B N 1
ATOM 4142 C CA . ALA B 1 205 ? 20.971 49.089 -42.138 1.00 34.10 202 ALA B CA 1
ATOM 4143 C C . ALA B 1 205 ? 21.323 48.320 -43.407 1.00 35.80 202 ALA B C 1
ATOM 4144 O O . ALA B 1 205 ? 22.333 48.599 -44.051 1.00 45.38 202 ALA B O 1
ATOM 4146 N N . GLU B 1 206 ? 20.485 47.348 -43.757 1.00 40.31 203 GLU B N 1
ATOM 4147 C CA . GLU B 1 206 ? 20.671 46.575 -44.981 1.00 43.95 203 GLU B CA 1
ATOM 4148 C C . GLU B 1 206 ? 20.611 47.476 -46.210 1.00 40.99 203 GLU B C 1
ATOM 4149 O O . GLU B 1 206 ? 21.478 47.414 -47.083 1.00 40.81 203 GLU B O 1
ATOM 4155 N N . TRP B 1 207 ? 19.584 48.318 -46.257 1.00 28.47 204 TRP B N 1
ATOM 4156 C CA . TRP B 1 207 ? 19.342 49.201 -47.388 1.00 23.14 204 TRP B CA 1
ATOM 4157 C C . TRP B 1 207 ? 20.525 50.123 -47.666 1.00 30.43 204 TRP B C 1
ATOM 4158 O O . TRP B 1 207 ? 20.943 50.276 -48.812 1.00 37.99 204 TRP B O 1
ATOM 4169 N N . SER B 1 208 ? 21.057 50.733 -46.612 1.00 32.05 205 SER B N 1
ATOM 4170 C CA . SER B 1 208 ? 22.077 51.768 -46.749 1.00 36.94 205 SER B CA 1
ATOM 4171 C C . SER B 1 208 ? 23.493 51.312 -46.395 1.00 34.04 205 SER B C 1
ATOM 4172 O O . SER B 1 208 ? 24.296 52.102 -45.894 1.00 35.38 205 SER B O 1
ATOM 4175 N N . VAL B 1 209 ? 23.797 50.046 -46.671 1.00 32.02 206 VAL B N 1
ATOM 4176 C CA . VAL B 1 209 ? 25.118 49.488 -46.378 1.00 35.92 206 VAL B CA 1
ATOM 4177 C C . VAL B 1 209 ? 26.249 50.178 -47.152 1.00 35.69 206 VAL B C 1
ATOM 4178 O O . VAL B 1 209 ? 26.174 50.346 -48.370 1.00 36.70 206 VAL B O 1
ATOM 4182 N N . GLY B 1 210 ? 27.288 50.591 -46.431 1.00 36.43 207 GLY B N 1
ATOM 4183 C CA . GLY B 1 210 ? 28.477 51.150 -47.050 1.00 39.18 207 GLY B CA 1
ATOM 4184 C C . GLY B 1 210 ? 28.357 52.599 -47.488 1.00 41.27 207 GLY B C 1
ATOM 4185 O O . GLY B 1 210 ? 29.326 53.187 -47.967 1.00 36.61 207 GLY B O 1
ATOM 4186 N N . ILE B 1 211 ? 27.170 53.174 -47.325 1.00 43.55 208 ILE B N 1
ATOM 4187 C CA . ILE B 1 211 ? 26.931 54.564 -47.703 1.00 44.91 208 ILE B CA 1
ATOM 4188 C C . ILE B 1 211 ? 27.504 55.523 -46.660 1.00 47.44 208 ILE B C 1
ATOM 4189 O O . ILE B 1 211 ? 26.971 55.638 -45.556 1.00 49.57 208 ILE B O 1
ATOM 4194 N N . ASP B 1 212 ? 28.588 56.210 -47.014 1.00 47.98 209 ASP B N 1
ATOM 4195 C CA . ASP B 1 212 ? 29.227 57.160 -46.105 1.00 52.06 209 ASP B CA 1
ATOM 4196 C C . ASP B 1 212 ? 28.545 58.529 -46.115 1.00 53.67 209 ASP B C 1
ATOM 4197 O O . ASP B 1 212 ? 28.777 59.355 -45.230 1.00 52.05 209 ASP B O 1
ATOM 4202 N N . HIS B 1 213 ? 27.704 58.763 -47.118 1.00 51.84 210 HIS B N 1
ATOM 4203 C CA . HIS B 1 213 ? 26.892 59.974 -47.159 1.00 43.83 210 HIS B CA 1
ATOM 4204 C C . HIS B 1 213 ? 25.628 59.779 -46.320 1.00 37.74 210 HIS B C 1
ATOM 4205 O O . HIS B 1 213 ? 24.621 59.259 -46.800 1.00 35.05 210 HIS B O 1
ATOM 4212 N N . ALA B 1 214 ? 25.700 60.201 -45.061 1.00 26.02 211 ALA B N 1
ATOM 4213 C CA . ALA B 1 214 ? 24.650 59.942 -44.080 1.00 27.42 211 ALA B CA 1
ATOM 4214 C C . ALA B 1 214 ? 23.257 60.392 -44.516 1.00 37.64 211 ALA B C 1
ATOM 4215 O O . ALA B 1 214 ? 22.259 59.747 -44.189 1.00 30.47 211 ALA B O 1
ATOM 4217 N N . PHE B 1 215 ? 23.192 61.500 -45.248 1.00 39.64 212 PHE B N 1
ATOM 4218 C CA . PHE B 1 215 ? 21.913 62.016 -45.732 1.00 37.13 212 PHE B CA 1
ATOM 4219 C C . PHE B 1 215 ? 21.380 61.215 -46.921 1.00 33.53 212 PHE B C 1
ATOM 4220 O O . PHE B 1 215 ? 20.268 61.455 -47.397 1.00 39.31 212 PHE B O 1
ATOM 4228 N N . HIS B 1 216 ? 22.181 60.265 -47.392 1.00 26.19 213 HIS B N 1
ATOM 4229 C CA . HIS B 1 216 ? 21.752 59.340 -48.434 1.00 28.29 213 HIS B CA 1
ATOM 4230 C C . HIS B 1 216 ? 21.464 57.971 -47.831 1.00 34.88 213 HIS B C 1
ATOM 4231 O O . HIS B 1 216 ? 21.469 56.955 -48.529 1.00 36.32 213 HIS B O 1
ATOM 4238 N N . ARG B 1 217 ? 21.212 57.962 -46.526 1.00 39.74 214 ARG B N 1
ATOM 4239 C CA . ARG B 1 217 ? 20.860 56.744 -45.811 1.00 32.14 214 ARG B CA 1
ATOM 4240 C C . ARG B 1 217 ? 19.466 56.861 -45.210 1.00 24.78 214 ARG B C 1
ATOM 4241 O O . ARG B 1 217 ? 18.988 57.964 -44.939 1.00 17.84 214 ARG B O 1
ATOM 4249 N N . VAL B 1 218 ? 18.812 55.722 -45.012 1.00 23.19 215 VAL B N 1
ATOM 4250 C CA . VAL B 1 218 ? 17.553 55.700 -44.280 1.00 24.53 215 VAL B CA 1
ATOM 4251 C C . VAL B 1 218 ? 17.816 55.287 -42.833 1.00 19.81 215 VAL B C 1
ATOM 4252 O O . VAL B 1 218 ? 18.171 54.141 -42.555 1.00 34.66 215 VAL B O 1
ATOM 4256 N N . GLU B 1 219 ? 17.672 56.236 -41.916 1.00 20.76 216 GLU B N 1
ATOM 4257 C CA . GLU B 1 219 ? 17.986 55.983 -40.514 1.00 17.89 216 GLU B CA 1
ATOM 4258 C C . GLU B 1 219 ? 16.751 56.089 -39.623 1.00 25.71 216 GLU B C 1
ATOM 4259 O O . GLU B 1 219 ? 16.099 57.134 -39.568 1.00 30.05 216 GLU B O 1
ATOM 4265 N N . PRO B 1 220 ? 16.427 54.993 -38.921 1.00 24.13 217 PRO B N 1
ATOM 4266 C CA . PRO B 1 220 ? 15.232 54.874 -38.084 1.00 19.99 217 PRO B CA 1
ATOM 4267 C C . PRO B 1 220 ? 15.482 55.341 -36.656 1.00 20.87 217 PRO B C 1
ATOM 4268 O O . PRO B 1 220 ? 16.633 55.501 -36.250 1.00 26.80 217 PRO B O 1
ATOM 4272 N N . LYS B 1 221 ? 14.408 55.550 -35.903 1.00 15.43 218 LYS B N 1
ATOM 4273 C CA . LYS B 1 221 ? 14.520 55.991 -34.522 1.00 18.05 218 LYS B CA 1
ATOM 4274 C C . LYS B 1 221 ? 13.311 55.520 -33.724 1.00 13.17 218 LYS B C 1
ATOM 4275 O O . LYS B 1 221 ? 12.172 55.775 -34.109 1.00 13.79 218 LYS B O 1
ATOM 4281 N N . LEU B 1 222 ? 13.559 54.824 -32.619 1.00 16.84 219 LEU B N 1
ATOM 4282 C CA . LEU B 1 222 ? 12.475 54.407 -31.741 1.00 16.47 219 LEU B CA 1
ATOM 4283 C C . LEU B 1 222 ? 12.226 55.493 -30.706 1.00 15.07 219 LEU B C 1
ATOM 4284 O O . LEU B 1 222 ? 12.880 55.540 -29.661 1.00 15.75 219 LEU B O 1
ATOM 4289 N N . ASN B 1 223 ? 11.281 56.372 -31.011 1.00 15.10 220 ASN B N 1
ATOM 4290 C CA . ASN B 1 223 ? 10.980 57.494 -30.137 1.00 20.41 220 ASN B CA 1
ATOM 4291 C C . ASN B 1 223 ? 10.218 57.069 -28.892 1.00 19.83 220 ASN B C 1
ATOM 4292 O O . ASN B 1 223 ? 10.438 57.606 -27.807 1.00 21.81 220 ASN B O 1
ATOM 4297 N N . ALA B 1 224 ? 9.324 56.101 -29.052 1.00 17.12 221 ALA B N 1
ATOM 4298 C CA . ALA B 1 224 ? 8.506 55.640 -27.941 1.00 14.28 221 ALA B CA 1
ATOM 4299 C C . ALA B 1 224 ? 8.055 54.202 -28.133 1.00 14.56 221 ALA B C 1
ATOM 4300 O O . ALA B 1 224 ? 7.727 53.787 -29.245 1.00 12.13 221 ALA B O 1
ATOM 4302 N N . LEU B 1 225 ? 8.046 53.448 -27.041 1.00 18.82 222 LEU B N 1
ATOM 4303 C CA . LEU B 1 225 ? 7.452 52.120 -27.034 1.00 20.07 222 LEU B CA 1
ATOM 4304 C C . LEU B 1 225 ? 6.661 51.984 -25.743 1.00 13.11 222 LEU B C 1
ATOM 4305 O O . LEU B 1 225 ? 7.171 52.269 -24.658 1.00 13.67 222 LEU B O 1
ATOM 4310 N N . ASN B 1 226 ? 5.405 51.571 -25.863 1.00 12.98 223 ASN B N 1
ATOM 4311 C CA . ASN B 1 226 ? 4.549 51.417 -24.697 1.00 16.32 223 ASN B CA 1
ATOM 4312 C C . ASN B 1 226 ? 3.713 50.151 -24.786 1.00 17.61 223 ASN B C 1
ATOM 4313 O O . ASN B 1 226 ? 3.477 49.631 -25.874 1.00 11.07 223 ASN B O 1
ATOM 4318 N N . SER B 1 227 ? 3.276 49.655 -23.634 1.00 21.80 224 SER B N 1
ATOM 4319 C CA . SER B 1 227 ? 2.464 48.450 -23.582 1.00 20.67 224 SER B CA 1
ATOM 4320 C C . SER B 1 227 ? 1.523 48.502 -22.387 1.00 26.58 224 SER B C 1
ATOM 4321 O O . SER B 1 227 ? 1.798 49.186 -21.401 1.00 29.64 224 SER B O 1
ATOM 4324 N N . SER B 1 228 ? 0.411 47.781 -22.482 1.00 20.25 225 SER B N 1
ATOM 4325 C CA . SER B 1 228 ? -0.541 47.687 -21.384 1.00 16.73 225 SER B CA 1
ATOM 4326 C C . SER B 1 228 ? -1.378 46.428 -21.559 1.00 19.54 225 SER B C 1
ATOM 4327 O O . SER B 1 228 ? -1.305 45.770 -22.598 1.00 23.13 225 SER B O 1
ATOM 4330 N N . SER B 1 229 ? -2.167 46.088 -20.545 1.00 22.89 226 SER B N 1
ATOM 4331 C CA . SER B 1 229 ? -2.989 44.884 -20.597 1.00 24.83 226 SER B CA 1
ATOM 4332 C C . SER B 1 229 ? -4.242 45.026 -19.743 1.00 24.42 226 SER B C 1
ATOM 4333 O O . SER B 1 229 ? -4.230 45.726 -18.729 1.00 21.87 226 SER B O 1
ATOM 4336 N N . ASP B 1 230 ? -5.319 44.361 -20.154 1.00 24.97 227 ASP B N 1
ATOM 4337 C CA . ASP B 1 230 ? -6.559 44.378 -19.386 1.00 21.18 227 ASP B CA 1
ATOM 4338 C C . ASP B 1 230 ? -6.849 43.022 -18.745 1.00 19.14 227 ASP B C 1
ATOM 4339 O O . ASP B 1 230 ? -7.942 42.792 -18.228 1.00 27.60 227 ASP B O 1
ATOM 4344 N N . GLY B 1 231 ? -5.866 42.127 -18.790 1.00 19.26 228 GLY B N 1
ATOM 4345 C CA . GLY B 1 231 ? -6.019 40.801 -18.219 1.00 23.63 228 GLY B CA 1
ATOM 4346 C C . GLY B 1 231 ? -6.544 39.792 -19.221 1.00 23.95 228 GLY B C 1
ATOM 4347 O O . GLY B 1 231 ? -6.373 38.585 -19.048 1.00 27.42 228 GLY B O 1
ATOM 4348 N N . LEU B 1 232 ? -7.195 40.290 -20.267 1.00 20.91 229 LEU B N 1
ATOM 4349 C CA . LEU B 1 232 ? -7.680 39.439 -21.346 1.00 20.92 229 LEU B CA 1
ATOM 4350 C C . LEU B 1 232 ? -6.750 39.562 -22.548 1.00 18.24 229 LEU B C 1
ATOM 4351 O O . LEU B 1 232 ? -6.359 38.563 -23.153 1.00 14.51 229 LEU B O 1
ATOM 4356 N N . TYR B 1 233 ? -6.398 40.800 -22.884 1.00 16.34 230 TYR B N 1
ATOM 4357 C CA . TYR B 1 233 ? -5.515 41.075 -24.010 1.00 15.90 230 TYR B CA 1
ATOM 4358 C C . TYR B 1 233 ? -4.359 41.976 -23.598 1.00 18.74 230 TYR B C 1
ATOM 4359 O O . TYR B 1 233 ? -4.484 42.788 -22.676 1.00 18.86 230 TYR B O 1
ATOM 4368 N N . GLY B 1 234 ? -3.233 41.821 -24.284 1.00 12.63 231 GLY B N 1
ATOM 4369 C CA . GLY B 1 234 ? -2.115 42.727 -24.126 1.00 17.55 231 GLY B CA 1
ATOM 4370 C C . GLY B 1 234 ? -1.952 43.541 -25.395 1.00 17.49 231 GLY B C 1
ATOM 4371 O O . GLY B 1 234 ? -2.112 43.022 -26.502 1.00 16.09 231 GLY B O 1
ATOM 4372 N N . GLU B 1 235 ? -1.652 44.824 -25.239 1.00 14.05 232 GLU B N 1
ATOM 4373 C CA . GLU B 1 235 ? -1.438 45.696 -26.384 1.00 11.62 232 GLU B CA 1
ATOM 4374 C C . GLU B 1 235 ? -0.073 46.359 -26.286 1.00 12.91 232 GLU B C 1
ATOM 4375 O O . GLU B 1 235 ? 0.477 46.497 -25.194 1.00 11.63 232 GLU B O 1
ATOM 4381 N N . ALA B 1 236 ? 0.470 46.765 -27.430 1.00 11.13 233 ALA B N 1
ATOM 4382 C CA . ALA B 1 236 ? 1.751 47.461 -27.467 1.00 14.81 233 ALA B CA 1
ATOM 4383 C C . ALA B 1 236 ? 1.814 48.412 -28.653 1.00 18.31 233 ALA B C 1
ATOM 4384 O O . ALA B 1 236 ? 1.245 48.138 -29.711 1.00 21.31 233 ALA B O 1
ATOM 4386 N N . VAL B 1 237 ? 2.505 49.532 -28.475 1.00 19.38 234 VAL B N 1
ATOM 4387 C CA . VAL B 1 237 ? 2.663 50.493 -29.556 1.00 19.36 234 VAL B CA 1
ATOM 4388 C C . VAL B 1 237 ? 4.103 50.988 -29.642 1.00 15.16 234 VAL B C 1
ATOM 4389 O O . VAL B 1 237 ? 4.709 51.363 -28.639 1.00 12.38 234 VAL B O 1
ATOM 4393 N N . ALA B 1 238 ? 4.656 50.953 -30.847 1.00 14.45 235 ALA B N 1
ATOM 4394 C CA . ALA B 1 238 ? 5.985 51.491 -31.085 1.00 10.88 235 ALA B CA 1
ATOM 4395 C C . ALA B 1 238 ? 5.875 52.689 -32.015 1.00 14.79 235 ALA B C 1
ATOM 4396 O O . ALA B 1 238 ? 5.357 52.572 -33.124 1.00 19.18 235 ALA B O 1
ATOM 4398 N N . ARG B 1 239 ? 6.351 53.844 -31.561 1.00 16.80 236 ARG B N 1
ATOM 4399 C CA . ARG B 1 239 ? 6.369 55.033 -32.402 1.00 13.63 236 ARG B CA 1
ATOM 4400 C C . ARG B 1 239 ? 7.775 55.253 -32.949 1.00 15.87 236 ARG B C 1
ATOM 4401 O O . ARG B 1 239 ? 8.734 55.398 -32.188 1.00 15.75 236 ARG B O 1
ATOM 4409 N N . ILE B 1 240 ? 7.886 55.270 -34.275 1.00 17.36 237 ILE B N 1
ATOM 4410 C CA . ILE B 1 240 ? 9.179 55.286 -34.948 1.00 19.42 237 ILE B CA 1
ATOM 4411 C C . ILE B 1 240 ? 9.271 56.417 -35.970 1.00 17.94 237 ILE B C 1
ATOM 4412 O O . ILE B 1 240 ? 8.334 56.649 -36.733 1.00 15.62 237 ILE B O 1
ATOM 4417 N N . GLY B 1 241 ? 10.399 57.123 -35.970 1.00 20.71 238 GLY B N 1
ATOM 4418 C CA . GLY B 1 241 ? 10.673 58.123 -36.986 1.00 16.25 238 GLY B CA 1
ATOM 4419 C C . GLY B 1 241 ? 11.638 57.577 -38.024 1.00 18.43 238 GLY B C 1
ATOM 4420 O O . GLY B 1 241 ? 12.598 56.885 -37.682 1.00 15.60 238 GLY B O 1
ATOM 4421 N N . LEU B 1 242 ? 11.376 57.874 -39.294 1.00 14.42 239 LEU B N 1
ATOM 4422 C CA . LEU B 1 242 ? 12.237 57.432 -40.387 1.00 21.75 239 LEU B CA 1
ATOM 4423 C C . LEU B 1 242 ? 12.701 58.624 -41.206 1.00 22.06 239 LEU B C 1
ATOM 4424 O O . LEU B 1 242 ? 11.885 59.313 -41.818 1.00 26.98 239 LEU B O 1
ATOM 4429 N N . ARG B 1 243 ? 14.008 58.866 -41.227 1.00 19.32 240 ARG B N 1
ATOM 4430 C CA . ARG B 1 243 ? 14.555 59.949 -42.035 1.00 27.59 240 ARG B CA 1
ATOM 4431 C C . ARG B 1 243 ? 15.054 59.405 -43.370 1.00 28.00 240 ARG B C 1
ATOM 4432 O O . ARG B 1 243 ? 15.940 58.552 -43.414 1.00 29.21 240 ARG B O 1
ATOM 4440 N N . LEU B 1 244 ? 14.482 59.914 -44.455 1.00 21.51 241 LEU B N 1
ATOM 4441 C CA . LEU B 1 244 ? 14.627 59.286 -45.762 1.00 23.40 241 LEU B CA 1
ATOM 4442 C C . LEU B 1 244 ? 15.610 59.990 -46.693 1.00 29.40 241 LEU B C 1
ATOM 4443 O O . LEU B 1 244 ? 15.605 61.213 -46.800 1.00 29.84 241 LEU B O 1
ATOM 4448 N N . PRO B 1 245 ? 16.448 59.206 -47.387 1.00 30.58 242 PRO B N 1
ATOM 4449 C CA . PRO B 1 245 ? 17.272 59.712 -48.488 1.00 29.07 242 PRO B CA 1
ATOM 4450 C C . PRO B 1 245 ? 16.375 60.004 -49.686 1.00 31.20 242 PRO B C 1
ATOM 4451 O O . PRO B 1 245 ? 15.244 59.516 -49.716 1.00 25.37 242 PRO B O 1
ATOM 4455 N N . PRO B 1 246 ? 16.862 60.793 -50.659 1.00 33.39 243 PRO B N 1
ATOM 4456 C CA . PRO B 1 246 ? 16.030 61.140 -51.818 1.00 31.59 243 PRO B CA 1
ATOM 4457 C C . PRO B 1 246 ? 15.566 59.939 -52.644 1.00 30.58 243 PRO B C 1
ATOM 4458 O O . PRO B 1 246 ? 14.512 60.014 -53.270 1.00 24.72 243 PRO B O 1
ATOM 4462 N N . ALA B 1 247 ? 16.336 58.856 -52.644 1.00 29.31 244 ALA B N 1
ATOM 4463 C CA . ALA B 1 247 ? 16.016 57.694 -53.471 1.00 29.08 244 ALA B CA 1
ATOM 4464 C C . ALA B 1 247 ? 15.062 56.707 -52.791 1.00 34.84 244 ALA B C 1
ATOM 4465 O O . ALA B 1 247 ? 14.794 55.627 -53.323 1.00 36.19 244 ALA B O 1
ATOM 4467 N N . LEU B 1 248 ? 14.560 57.078 -51.616 1.00 28.84 245 LEU B N 1
ATOM 4468 C CA . LEU B 1 248 ? 13.576 56.260 -50.911 1.00 22.18 245 LEU B CA 1
ATOM 4469 C C . LEU B 1 248 ? 12.358 57.092 -50.520 1.00 28.41 245 LEU B C 1
ATOM 4470 O O . LEU B 1 248 ? 12.360 57.768 -49.490 1.00 34.20 245 LEU B O 1
ATOM 4475 N N . SER B 1 249 ? 11.321 57.038 -51.349 1.00 25.63 246 SER B N 1
ATOM 4476 C CA . SER B 1 249 ? 10.089 57.771 -51.085 1.00 23.73 246 SER B CA 1
ATOM 4477 C C . SER B 1 249 ? 9.391 57.204 -49.854 1.00 27.99 246 SER B C 1
ATOM 4478 O O . SER B 1 249 ? 9.606 56.045 -49.496 1.00 32.51 246 SER B O 1
ATOM 4481 N N . PRO B 1 250 ? 8.575 58.033 -49.183 1.00 31.36 247 PRO B N 1
ATOM 4482 C CA . PRO B 1 250 ? 7.784 57.585 -48.035 1.00 26.86 247 PRO B CA 1
ATOM 4483 C C . PRO B 1 250 ? 6.997 56.313 -48.331 1.00 23.03 247 PRO B C 1
ATOM 4484 O O . PRO B 1 250 ? 7.164 55.321 -47.625 1.00 28.13 247 PRO B O 1
ATOM 4488 N N . GLU B 1 251 ? 6.170 56.346 -49.373 1.00 27.51 248 GLU B N 1
ATOM 4489 C CA . GLU B 1 251 ? 5.309 55.219 -49.723 1.00 29.47 248 GLU B CA 1
ATOM 4490 C C . GLU B 1 251 ? 6.108 53.943 -49.981 1.00 27.90 248 GLU B C 1
ATOM 4491 O O . GLU B 1 251 ? 5.603 52.837 -49.795 1.00 34.82 248 GLU B O 1
ATOM 4497 N N . GLU B 1 252 ? 7.356 54.102 -50.410 1.00 25.97 249 GLU B N 1
ATOM 4498 C CA . GLU B 1 252 ? 8.268 52.971 -50.536 1.00 25.25 249 GLU B CA 1
ATOM 4499 C C . GLU B 1 252 ? 8.623 52.443 -49.151 1.00 29.91 249 GLU B C 1
ATOM 4500 O O . GLU B 1 252 ? 8.430 51.266 -48.855 1.00 32.38 249 GLU B O 1
ATOM 4506 N N . ALA B 1 253 ? 9.149 53.326 -48.309 1.00 29.84 250 ALA B N 1
ATOM 4507 C CA . ALA B 1 253 ? 9.519 52.966 -46.944 1.00 27.12 250 ALA B CA 1
ATOM 4508 C C . ALA B 1 253 ? 8.313 52.476 -46.144 1.00 23.15 250 ALA B C 1
ATOM 4509 O O . ALA B 1 253 ? 8.429 51.561 -45.328 1.00 21.29 250 ALA B O 1
ATOM 4511 N N . ILE B 1 254 ? 7.161 53.095 -46.381 1.00 17.57 251 ILE B N 1
ATOM 4512 C CA . ILE B 1 254 ? 5.921 52.706 -45.717 1.00 21.03 251 ILE B CA 1
ATOM 4513 C C . ILE B 1 254 ? 5.486 51.306 -46.162 1.00 15.40 251 ILE B C 1
ATOM 4514 O O . ILE B 1 254 ? 4.880 50.559 -45.397 1.00 19.48 251 ILE B O 1
ATOM 4519 N N . ALA B 1 255 ? 5.823 50.947 -47.395 1.00 19.78 252 ALA B N 1
ATOM 4520 C CA . ALA B 1 255 ? 5.511 49.618 -47.915 1.00 21.90 252 ALA B CA 1
ATOM 4521 C C . ALA B 1 255 ? 6.383 48.536 -47.274 1.00 22.14 252 ALA B C 1
ATOM 4522 O O . ALA B 1 255 ? 5.922 47.420 -47.036 1.00 28.00 252 ALA B O 1
ATOM 4524 N N . VAL B 1 256 ? 7.644 48.868 -47.015 1.00 26.09 253 VAL B N 1
ATOM 4525 C CA . VAL B 1 256 ? 8.561 47.950 -46.345 1.00 25.45 253 VAL B CA 1
ATOM 4526 C C . VAL B 1 256 ? 8.101 47.675 -44.918 1.00 18.03 253 VAL B C 1
ATOM 4527 O O . VAL B 1 256 ? 7.986 46.525 -44.504 1.00 23.39 253 VAL B O 1
ATOM 4531 N N . ALA B 1 257 ? 7.846 48.744 -44.172 1.00 20.43 254 ALA B N 1
ATOM 4532 C CA . ALA B 1 257 ? 7.361 48.633 -42.802 1.00 17.60 254 ALA B CA 1
ATOM 4533 C C . ALA B 1 257 ? 6.088 47.798 -42.742 1.00 18.72 254 ALA B C 1
ATOM 4534 O O . ALA B 1 257 ? 5.957 46.903 -41.906 1.00 17.39 254 ALA B O 1
ATOM 4536 N N . THR B 1 258 ? 5.152 48.102 -43.634 1.00 14.32 255 THR B N 1
ATOM 4537 C CA . THR B 1 258 ? 3.911 47.346 -43.744 1.00 18.14 255 THR B CA 1
ATOM 4538 C C . THR B 1 258 ? 4.183 45.867 -44.016 1.00 23.45 255 THR B C 1
ATOM 4539 O O . THR B 1 258 ? 3.523 44.993 -43.455 1.00 24.97 255 THR B O 1
ATOM 4543 N N . SER B 1 259 ? 5.165 45.592 -44.867 1.00 21.38 256 SER B N 1
ATOM 4544 C CA . SER B 1 259 ? 5.510 44.216 -45.214 1.00 17.65 256 SER B CA 1
ATOM 4545 C C . SER B 1 259 ? 6.266 43.529 -44.082 1.00 22.81 256 SER B C 1
ATOM 4546 O O . SER B 1 259 ? 6.259 42.302 -43.979 1.00 26.61 256 SER B O 1
ATOM 4549 N N . LEU B 1 260 ? 6.919 44.320 -43.234 1.00 13.93 257 LEU B N 1
ATOM 4550 C CA . LEU B 1 260 ? 7.681 43.772 -42.115 1.00 13.50 257 LEU B CA 1
ATOM 4551 C C . LEU B 1 260 ? 6.778 43.362 -40.958 1.00 19.16 257 LEU B C 1
ATOM 4552 O O . LEU B 1 260 ? 7.151 42.533 -40.127 1.00 25.86 257 LEU B O 1
ATOM 4557 N N . ALA B 1 261 ? 5.586 43.944 -40.913 1.00 20.84 258 ALA B N 1
ATOM 4558 C CA . ALA B 1 261 ? 4.633 43.635 -39.855 1.00 19.93 258 ALA B CA 1
ATOM 4559 C C . ALA B 1 261 ? 3.644 42.565 -40.301 1.00 29.70 258 ALA B C 1
ATOM 4560 O O . ALA B 1 261 ? 3.035 42.676 -41.366 1.00 40.60 258 ALA B O 1
ATOM 4562 N N . SER B 1 262 ? 3.483 41.536 -39.474 1.00 32.43 259 SER B N 1
ATOM 4563 C CA . SER B 1 262 ? 2.524 40.473 -39.741 1.00 30.17 259 SER B CA 1
ATOM 4564 C C . SER B 1 262 ? 1.373 40.514 -38.739 1.00 32.34 259 SER B C 1
ATOM 4565 O O . SER B 1 262 ? 0.218 40.713 -39.116 1.00 40.99 259 SER B O 1
ATOM 4568 N N . GLU B 1 263 ? 1.696 40.336 -37.462 1.00 22.79 260 GLU B N 1
ATOM 4569 C CA . GLU B 1 263 ? 0.683 40.271 -36.411 1.00 29.32 260 GLU B CA 1
ATOM 4570 C C . GLU B 1 263 ? 0.209 41.654 -35.965 1.00 31.45 260 GLU B C 1
ATOM 4571 O O . GLU B 1 263 ? -0.799 41.782 -35.270 1.00 40.36 260 GLU B O 1
ATOM 4577 N N . GLY B 1 264 ? 0.934 42.689 -36.367 1.00 25.93 261 GLY B N 1
ATOM 4578 C CA . GLY B 1 264 ? 0.542 44.042 -36.025 1.00 27.04 261 GLY B CA 1
ATOM 4579 C C . GLY B 1 264 ? 0.100 44.823 -37.243 1.00 23.84 261 GLY B C 1
ATOM 4580 O O . GLY B 1 264 ? 0.185 44.330 -38.367 1.00 28.16 261 GLY B O 1
ATOM 4581 N N . GLU B 1 265 ? -0.389 46.038 -37.020 1.00 26.12 262 GLU B N 1
ATOM 4582 C CA . GLU B 1 265 ? -0.717 46.929 -38.124 1.00 30.62 262 GLU B CA 1
ATOM 4583 C C . GLU B 1 265 ? 0.092 48.217 -38.040 1.00 27.44 262 GLU B C 1
ATOM 4584 O O . GLU B 1 265 ? 0.214 48.819 -36.973 1.00 24.92 262 GLU B O 1
ATOM 4590 N N . VAL B 1 266 ? 0.643 48.630 -39.176 1.00 27.34 263 VAL B N 1
ATOM 4591 C CA . VAL B 1 266 ? 1.453 49.837 -39.252 1.00 17.81 263 VAL B CA 1
ATOM 4592 C C . VAL B 1 266 ? 0.665 50.976 -39.890 1.00 18.04 263 VAL B C 1
ATOM 4593 O O . VAL B 1 266 ? 0.121 50.821 -40.980 1.00 20.25 263 VAL B O 1
ATOM 4597 N N . THR B 1 267 ? 0.590 52.113 -39.204 1.00 22.16 264 THR B N 1
ATOM 4598 C CA . THR B 1 267 ? 0.075 53.332 -39.818 1.00 20.46 264 THR B CA 1
ATOM 4599 C C . THR B 1 267 ? 1.236 54.300 -39.997 1.00 27.90 264 THR B C 1
ATOM 4600 O O . THR B 1 267 ? 2.271 54.161 -39.341 1.00 23.74 264 THR B O 1
ATOM 4604 N N . ALA B 1 268 ? 1.073 55.277 -40.882 1.00 16.73 265 ALA B N 1
ATOM 4605 C CA . ALA B 1 268 ? 2.183 56.156 -41.223 1.00 18.55 265 ALA B CA 1
ATOM 4606 C C . ALA B 1 268 ? 1.755 57.564 -41.607 1.00 26.67 265 ALA B C 1
ATOM 4607 O O . ALA B 1 268 ? 0.788 57.756 -42.345 1.00 27.72 265 ALA B O 1
ATOM 4609 N N . THR B 1 269 ? 2.497 58.542 -41.100 1.00 20.48 266 THR B N 1
ATOM 4610 C CA . THR B 1 269 ? 2.336 59.930 -41.498 1.00 28.43 266 THR B CA 1
ATOM 4611 C C . THR B 1 269 ? 3.612 60.380 -42.195 1.00 33.03 266 THR B C 1
ATOM 4612 O O . THR B 1 269 ? 4.713 60.132 -41.703 1.00 34.77 266 THR B O 1
ATOM 4616 N N . VAL B 1 270 ? 3.468 61.019 -43.350 1.00 36.44 267 VAL B N 1
ATOM 4617 C CA . VAL B 1 270 ? 4.607 61.645 -44.004 1.00 39.01 267 VAL B CA 1
ATOM 4618 C C . VAL B 1 270 ? 4.728 63.068 -43.478 1.00 39.98 267 VAL B C 1
ATOM 4619 O O . VAL B 1 270 ? 3.913 63.930 -43.810 1.00 43.37 267 VAL B O 1
ATOM 4623 N N . ASN B 1 271 ? 5.733 63.304 -42.642 1.00 38.28 268 ASN B N 1
ATOM 4624 C CA . ASN B 1 271 ? 5.937 64.615 -42.041 1.00 42.10 268 ASN B CA 1
ATOM 4625 C C . ASN B 1 271 ? 6.471 65.613 -43.059 1.00 40.37 268 ASN B C 1
ATOM 4626 O O . ASN B 1 271 ? 5.985 66.742 -43.163 1.00 36.48 268 ASN B O 1
ATOM 4631 N N . ALA B 1 272 ? 7.476 65.180 -43.811 1.00 34.52 269 ALA B N 1
ATOM 4632 C CA . ALA B 1 272 ? 8.059 65.994 -44.865 1.00 32.49 269 ALA B CA 1
ATOM 4633 C C . ALA B 1 272 ? 8.323 65.152 -46.099 1.00 33.84 269 ALA B C 1
ATOM 4634 O O . ALA B 1 272 ? 9.020 64.140 -46.029 1.00 34.06 269 ALA B O 1
ATOM 4636 N N . PRO B 1 273 ? 7.744 65.553 -47.236 1.00 34.38 270 PRO B N 1
ATOM 4637 C CA . PRO B 1 273 ? 8.186 64.979 -48.507 1.00 32.69 270 PRO B CA 1
ATOM 4638 C C . PRO B 1 273 ? 9.631 65.405 -48.735 1.00 32.98 270 PRO B C 1
ATOM 4639 O O . PRO B 1 273 ? 9.986 66.515 -48.342 1.00 41.32 270 PRO B O 1
ATOM 4643 N N . ALA B 1 274 ? 10.454 64.573 -49.335 1.00 27.88 271 ALA B N 1
ATOM 4644 C CA . ALA B 1 274 ? 11.819 64.949 -49.610 1.00 24.36 271 ALA B CA 1
ATOM 4645 C C . ALA B 1 274 ? 11.858 66.083 -50.627 1.00 30.31 271 ALA B C 1
ATOM 4646 O O . ALA B 1 274 ? 10.956 66.236 -51.420 1.00 35.74 271 ALA B O 1
ATOM 4648 N N . PHE B 1 275 ? 12.882 66.915 -50.563 1.00 32.78 272 PHE B N 1
ATOM 4649 C CA . PHE B 1 275 ? 12.958 68.094 -51.420 1.00 34.53 272 PHE B CA 1
ATOM 4650 C C . PHE B 1 275 ? 14.412 68.408 -51.721 1.00 35.54 272 PHE B C 1
ATOM 4651 O O . PHE B 1 275 ? 15.274 68.280 -50.851 1.00 29.36 272 PHE B O 1
ATOM 4659 N N . GLN B 1 276 ? 14.681 68.834 -52.950 1.00 38.04 273 GLN B N 1
ATOM 4660 C CA . GLN B 1 276 ? 16.053 68.951 -53.413 1.00 32.86 273 GLN B CA 1
ATOM 4661 C C . GLN B 1 276 ? 16.160 69.803 -54.674 1.00 33.61 273 GLN B C 1
ATOM 4662 O O . GLN B 1 276 ? 15.443 69.579 -55.652 1.00 28.32 273 GLN B O 1
ATOM 4668 N N . THR B 1 277 ? 17.049 70.793 -54.638 1.00 31.77 274 THR B N 1
ATOM 4669 C CA . THR B 1 277 ? 17.453 71.500 -55.847 1.00 29.01 274 THR B CA 1
ATOM 4670 C C . THR B 1 277 ? 18.563 70.682 -56.502 1.00 31.36 274 THR B C 1
ATOM 4671 O O . THR B 1 277 ? 19.503 70.256 -55.831 1.00 25.68 274 THR B O 1
ATOM 4675 N N . ASP B 1 278 ? 18.445 70.450 -57.805 1.00 34.44 275 ASP B N 1
ATOM 4676 C CA . ASP B 1 278 ? 19.389 69.590 -58.516 1.00 30.77 275 ASP B CA 1
ATOM 4677 C C . ASP B 1 278 ? 20.810 70.163 -58.573 1.00 34.36 275 ASP B C 1
ATOM 4678 O O . ASP B 1 278 ? 21.002 71.378 -58.604 1.00 36.06 275 ASP B O 1
ATOM 4683 N N . LYS B 1 279 ? 21.796 69.269 -58.588 1.00 31.22 276 LYS B N 1
ATOM 4684 C CA . LYS B 1 279 ? 23.210 69.642 -58.576 1.00 34.67 276 LYS B CA 1
ATOM 4685 C C . LYS B 1 279 ? 23.639 70.502 -59.770 1.00 39.61 276 LYS B C 1
ATOM 4686 O O . LYS B 1 279 ? 24.559 71.316 -59.653 1.00 28.31 276 LYS B O 1
ATOM 4692 N N . ARG B 1 280 ? 22.976 70.323 -60.910 1.00 40.97 277 ARG B N 1
ATOM 4693 C CA . ARG B 1 280 ? 23.372 71.000 -62.145 1.00 43.88 277 ARG B CA 1
ATOM 4694 C C . ARG B 1 280 ? 22.825 72.422 -62.248 1.00 39.58 277 ARG B C 1
ATOM 4695 O O . ARG B 1 280 ? 23.260 73.201 -63.096 1.00 39.97 277 ARG B O 1
ATOM 4703 N N . GLN B 1 281 ? 21.872 72.752 -61.381 1.00 34.25 278 GLN B N 1
ATOM 4704 C CA . GLN B 1 281 ? 21.175 74.037 -61.440 1.00 32.25 278 GLN B CA 1
ATOM 4705 C C . GLN B 1 281 ? 22.100 75.246 -61.261 1.00 29.57 278 GLN B C 1
ATOM 4706 O O . GLN B 1 281 ? 23.098 75.161 -60.543 1.00 28.74 278 GLN B O 1
ATOM 4712 N N . PRO B 1 282 ? 21.767 76.370 -61.926 1.00 26.50 279 PRO B N 1
ATOM 4713 C CA . PRO B 1 282 ? 22.568 77.600 -61.921 1.00 18.69 279 PRO B CA 1
ATOM 4714 C C . PRO B 1 282 ? 22.938 78.105 -60.527 1.00 17.96 279 PRO B C 1
ATOM 4715 O O . PRO B 1 282 ? 24.098 78.449 -60.307 1.00 23.62 279 PRO B O 1
ATOM 4719 N N . ILE B 1 283 ? 21.973 78.155 -59.613 1.00 17.76 280 ILE B N 1
ATOM 4720 C CA . ILE B 1 283 ? 22.224 78.638 -58.256 1.00 17.13 280 ILE B CA 1
ATOM 4721 C C . ILE B 1 283 ? 23.253 77.770 -57.526 1.00 21.31 280 ILE B C 1
ATOM 4722 O O . ILE B 1 283 ? 24.043 78.267 -56.722 1.00 20.56 280 ILE B O 1
ATOM 4727 N N . VAL B 1 284 ? 23.246 76.473 -57.820 1.00 23.64 281 VAL B N 1
ATOM 4728 C CA . VAL B 1 284 ? 24.231 75.562 -57.251 1.00 25.75 281 VAL B CA 1
ATOM 4729 C C . VAL B 1 284 ? 25.591 75.822 -57.888 1.00 21.92 281 VAL B C 1
ATOM 4730 O O . VAL B 1 284 ? 26.616 75.822 -57.209 1.00 20.76 281 VAL B O 1
ATOM 4734 N N . ALA B 1 285 ? 25.589 76.053 -59.197 1.00 23.31 282 ALA B N 1
ATOM 4735 C CA . ALA B 1 285 ? 26.814 76.371 -59.921 1.00 24.83 282 ALA B CA 1
ATOM 4736 C C . ALA B 1 285 ? 27.461 77.621 -59.341 1.00 21.13 282 ALA B C 1
ATOM 4737 O O . ALA B 1 285 ? 28.676 77.687 -59.190 1.00 29.16 282 ALA B O 1
ATOM 4739 N N . ALA B 1 286 ? 26.634 78.608 -59.015 1.00 17.65 283 ALA B N 1
ATOM 4740 C CA . ALA B 1 286 ? 27.109 79.856 -58.434 1.00 22.00 283 ALA B CA 1
ATOM 4741 C C . ALA B 1 286 ? 27.814 79.643 -57.096 1.00 20.01 283 ALA B C 1
ATOM 4742 O O . ALA B 1 286 ? 28.891 80.191 -56.859 1.00 19.44 283 ALA B O 1
ATOM 4744 N N . PHE B 1 287 ? 27.197 78.858 -56.218 1.00 23.72 284 PHE B N 1
ATOM 4745 C CA . PHE B 1 287 ? 27.743 78.642 -54.881 1.00 22.21 284 PHE B CA 1
ATOM 4746 C C . PHE B 1 287 ? 28.958 77.720 -54.874 1.00 18.89 284 PHE B C 1
ATOM 4747 O O . PHE B 1 287 ? 29.899 77.940 -54.114 1.00 28.44 284 PHE B O 1
ATOM 4755 N N . LEU B 1 288 ? 28.939 76.693 -55.718 1.00 15.83 285 LEU B N 1
ATOM 4756 C CA . LEU B 1 288 ? 30.111 75.842 -55.893 1.00 16.00 285 LEU B CA 1
ATOM 4757 C C . LEU B 1 288 ? 31.284 76.685 -56.386 1.00 23.86 285 LEU B C 1
ATOM 4758 O O . LEU B 1 288 ? 32.413 76.541 -55.919 1.00 17.72 285 LEU B O 1
ATOM 4763 N N . ALA B 1 289 ? 30.998 77.580 -57.324 1.00 16.01 286 ALA B N 1
ATOM 4764 C CA . ALA B 1 289 ? 32.012 78.473 -57.867 1.00 18.13 286 ALA B CA 1
ATOM 4765 C C . ALA B 1 289 ? 32.503 79.441 -56.799 1.00 15.37 286 ALA B C 1
ATOM 4766 O O . ALA B 1 289 ? 33.696 79.718 -56.700 1.00 16.45 286 ALA B O 1
ATOM 4768 N N . ALA B 1 290 ? 31.571 79.954 -56.002 1.00 20.22 287 ALA B N 1
ATOM 4769 C CA . ALA B 1 290 ? 31.893 80.937 -54.972 1.00 22.97 287 ALA B CA 1
ATOM 4770 C C . ALA B 1 290 ? 32.788 80.358 -53.881 1.00 18.89 287 ALA B C 1
ATOM 4771 O O . ALA B 1 290 ? 33.720 81.017 -53.421 1.00 18.06 287 ALA B O 1
ATOM 4773 N N . VAL B 1 291 ? 32.492 79.133 -53.459 1.00 17.11 288 VAL B N 1
ATOM 4774 C CA . VAL B 1 291 ? 33.300 78.466 -52.445 1.00 16.61 288 VAL B CA 1
ATOM 4775 C C . VAL B 1 291 ? 34.724 78.236 -52.950 1.00 22.03 288 VAL B C 1
ATOM 4776 O O . VAL B 1 291 ? 35.695 78.546 -52.259 1.00 14.38 288 VAL B O 1
ATOM 4780 N N . ARG B 1 292 ? 34.837 77.701 -54.163 1.00 19.98 289 ARG B N 1
ATOM 4781 C CA . ARG B 1 292 ? 36.137 77.418 -54.764 1.00 18.15 289 ARG B CA 1
ATOM 4782 C C . ARG B 1 292 ? 36.927 78.691 -55.043 1.00 19.31 289 ARG B C 1
ATOM 4783 O O . ARG B 1 292 ? 38.151 78.698 -54.964 1.00 26.77 289 ARG B O 1
ATOM 4791 N N . ALA B 1 293 ? 36.220 79.768 -55.366 1.00 21.04 290 ALA B N 1
ATOM 4792 C CA . ALA B 1 293 ? 36.864 81.043 -55.664 1.00 18.54 290 ALA B CA 1
ATOM 4793 C C . ALA B 1 293 ? 37.581 81.604 -54.443 1.00 21.71 290 ALA B C 1
ATOM 4794 O O . ALA B 1 293 ? 38.473 82.441 -54.568 1.00 24.44 290 ALA B O 1
ATOM 4796 N N . HIS B 1 294 ? 37.181 81.145 -53.262 1.00 26.69 291 HIS B N 1
ATOM 4797 C CA . HIS B 1 294 ? 37.775 81.622 -52.021 1.00 21.38 291 HIS B CA 1
ATOM 4798 C C . HIS B 1 294 ? 38.518 80.515 -51.270 1.00 26.64 291 HIS B C 1
ATOM 4799 O O . HIS B 1 294 ? 38.670 80.573 -50.050 1.00 28.86 291 HIS B O 1
ATOM 4806 N N . GLY B 1 295 ? 38.978 79.512 -52.014 1.00 28.27 292 GLY B N 1
ATOM 4807 C CA . GLY B 1 295 ? 39.882 78.504 -51.485 1.00 27.37 292 GLY B CA 1
ATOM 4808 C C . GLY B 1 295 ? 39.262 77.363 -50.700 1.00 30.38 292 GLY B C 1
ATOM 4809 O O . GLY B 1 295 ? 39.889 76.826 -49.784 1.00 30.39 292 GLY B O 1
ATOM 4810 N N . GLY B 1 296 ? 38.043 76.975 -51.056 1.00 24.62 293 GLY B N 1
ATOM 4811 C CA . GLY B 1 296 ? 37.372 75.898 -50.351 1.00 27.52 293 GLY B CA 1
ATOM 4812 C C . GLY B 1 296 ? 37.019 74.715 -51.231 1.00 28.80 293 GLY B C 1
ATOM 4813 O O . GLY B 1 296 ? 36.897 74.852 -52.448 1.00 31.63 293 GLY B O 1
ATOM 4814 N N . THR B 1 297 ? 36.866 73.549 -50.609 1.00 27.13 294 THR B N 1
ATOM 4815 C CA . THR B 1 297 ? 36.393 72.355 -51.301 1.00 22.88 294 THR B CA 1
ATOM 4816 C C . THR B 1 297 ? 34.936 72.113 -50.917 1.00 19.15 294 THR B C 1
ATOM 4817 O O . THR B 1 297 ? 34.657 71.487 -49.895 1.00 20.24 294 THR B O 1
ATOM 4821 N N . PRO B 1 298 ? 34.001 72.608 -51.743 1.00 22.47 295 PRO B N 1
ATOM 4822 C CA . PRO B 1 298 ? 32.569 72.613 -51.420 1.00 26.85 295 PRO B CA 1
ATOM 4823 C C . PRO B 1 298 ? 31.966 71.219 -51.297 1.00 30.10 295 PRO B C 1
ATOM 4824 O O . PRO B 1 298 ? 32.309 70.324 -52.071 1.00 26.38 295 PRO B O 1
ATOM 4828 N N . ARG B 1 299 ? 31.077 71.046 -50.324 1.00 30.89 296 ARG B N 1
ATOM 4829 C CA . ARG B 1 299 ? 30.359 69.791 -50.149 1.00 24.12 296 ARG B CA 1
ATOM 4830 C C . ARG B 1 299 ? 28.866 69.998 -50.349 1.00 27.50 296 ARG B C 1
ATOM 4831 O O . ARG B 1 299 ? 28.250 70.833 -49.687 1.00 29.64 296 ARG B O 1
ATOM 4839 N N . LEU B 1 300 ? 28.289 69.241 -51.275 1.00 23.40 297 LEU B N 1
ATOM 4840 C CA . LEU B 1 300 ? 26.846 69.239 -51.446 1.00 20.47 297 LEU B CA 1
ATOM 4841 C C . LEU B 1 300 ? 26.235 68.375 -50.352 1.00 20.00 297 LEU B C 1
ATOM 4842 O O . LEU B 1 300 ? 26.655 67.236 -50.145 1.00 25.86 297 LEU B O 1
ATOM 4847 N N . LYS B 1 301 ? 25.257 68.919 -49.638 1.00 20.46 298 LYS B N 1
ATOM 4848 C CA . LYS B 1 301 ? 24.614 68.166 -48.571 1.00 21.84 298 LYS B CA 1
ATOM 4849 C C . LYS B 1 301 ? 23.134 68.509 -48.432 1.00 25.79 298 LYS B C 1
ATOM 4850 O O . LYS B 1 301 ? 22.628 69.414 -49.096 1.00 21.48 298 LYS B O 1
ATOM 4856 N N . LEU B 1 302 ? 22.448 67.761 -47.576 1.00 22.93 299 LEU B N 1
ATOM 4857 C CA . LEU B 1 302 ? 21.039 67.989 -47.297 1.00 22.03 299 LEU B CA 1
ATOM 4858 C C . LEU B 1 302 ? 20.878 68.247 -45.806 1.00 23.67 299 LEU B C 1
ATOM 4859 O O . LEU B 1 302 ? 21.639 67.715 -44.997 1.00 23.41 299 LEU B O 1
ATOM 4864 N N . LYS B 1 303 ? 19.904 69.072 -45.436 1.00 19.78 300 LYS B N 1
ATOM 4865 C CA . LYS B 1 303 ? 19.581 69.240 -44.026 1.00 18.79 300 LYS B CA 1
ATOM 4866 C C . LYS B 1 303 ? 18.687 68.094 -43.566 1.00 29.08 300 LYS B C 1
ATOM 4867 O O . LYS B 1 303 ? 17.837 67.614 -44.315 1.00 26.52 300 LYS B O 1
ATOM 4873 N N . THR B 1 304 ? 18.893 67.646 -42.334 1.00 28.18 301 THR B N 1
ATOM 4874 C CA . THR B 1 304 ? 18.038 66.625 -41.745 1.00 32.44 301 THR B CA 1
ATOM 4875 C C . THR B 1 304 ? 16.815 67.276 -41.110 1.00 31.30 301 THR B C 1
ATOM 4876 O O . THR B 1 304 ? 15.674 66.927 -41.425 1.00 31.26 301 THR B O 1
ATOM 4880 N N . GLY B 1 305 ? 17.063 68.232 -40.221 1.00 19.50 302 GLY B N 1
ATOM 4881 C CA . GLY B 1 305 ? 15.994 68.929 -39.533 1.00 25.97 302 GLY B CA 1
ATOM 4882 C C . GLY B 1 305 ? 15.198 69.841 -40.445 1.00 30.88 302 GLY B C 1
ATOM 4883 O O . GLY B 1 305 ? 15.670 70.245 -41.510 1.00 21.57 302 GLY B O 1
ATOM 4884 N N . THR B 1 306 ? 13.983 70.172 -40.021 1.00 37.71 303 THR B N 1
ATOM 4885 C CA . THR B 1 306 ? 13.110 71.032 -40.810 1.00 35.43 303 THR B CA 1
ATOM 4886 C C . THR B 1 306 ? 13.556 72.490 -40.720 1.00 30.81 303 THR B C 1
ATOM 4887 O O . THR B 1 306 ? 14.309 72.866 -39.820 1.00 26.11 303 THR B O 1
ATOM 4891 N N . SER B 1 307 ? 13.091 73.303 -41.663 1.00 24.30 304 SER B N 1
ATOM 4892 C CA . SER B 1 307 ? 13.418 74.724 -41.693 1.00 22.52 304 SER B CA 1
ATOM 4893 C C . SER B 1 307 ? 12.444 75.472 -42.597 1.00 29.82 304 SER B C 1
ATOM 4894 O O . SER B 1 307 ? 11.432 74.915 -43.025 1.00 27.02 304 SER B O 1
ATOM 4897 N N . ASP B 1 308 ? 12.756 76.732 -42.889 1.00 25.54 305 ASP B N 1
ATOM 4898 C CA . ASP B 1 308 ? 11.947 77.529 -43.805 1.00 25.58 305 ASP B CA 1
ATOM 4899 C C . ASP B 1 308 ? 12.021 76.961 -45.219 1.00 23.79 305 ASP B C 1
ATOM 4900 O O . ASP B 1 308 ? 11.137 77.197 -46.039 1.00 28.07 305 ASP B O 1
ATOM 4913 N N . ASN B 1 310 ? 11.551 74.045 -45.984 1.00 30.63 307 ASN B N 1
ATOM 4914 C CA . ASN B 1 310 ? 10.434 73.109 -46.082 1.00 31.72 307 ASN B CA 1
ATOM 4915 C C . ASN B 1 310 ? 9.128 73.788 -46.480 1.00 28.44 307 ASN B C 1
ATOM 4916 O O . ASN B 1 310 ? 8.161 73.121 -46.846 1.00 30.65 307 ASN B O 1
ATOM 4921 N N . LEU B 1 311 ? 9.105 75.114 -46.409 1.00 30.51 308 LEU B N 1
ATOM 4922 C CA . LEU B 1 311 ? 7.882 75.870 -46.662 1.00 28.02 308 LEU B CA 1
ATOM 4923 C C . LEU B 1 311 ? 7.933 76.663 -47.962 1.00 31.47 308 LEU B C 1
ATOM 4924 O O . LEU B 1 311 ? 7.143 76.425 -48.877 1.00 29.32 308 LEU B O 1
ATOM 4929 N N . VAL B 1 312 ? 8.862 77.612 -48.031 1.00 37.37 309 VAL B N 1
ATOM 4930 C CA . VAL B 1 312 ? 8.991 78.484 -49.192 1.00 33.75 309 VAL B CA 1
ATOM 4931 C C . VAL B 1 312 ? 9.427 77.710 -50.431 1.00 34.35 309 VAL B C 1
ATOM 4932 O O . VAL B 1 312 ? 9.174 78.135 -51.557 1.00 39.36 309 VAL B O 1
ATOM 4936 N N . GLY B 1 313 ? 10.084 76.576 -50.211 1.00 32.15 310 GLY B N 1
ATOM 4937 C CA . GLY B 1 313 ? 10.473 75.690 -51.292 1.00 31.87 310 GLY B CA 1
ATOM 4938 C C . GLY B 1 313 ? 9.286 75.198 -52.100 1.00 32.75 310 GLY B C 1
ATOM 4939 O O . GLY B 1 313 ? 9.176 75.505 -53.286 1.00 33.82 310 GLY B O 1
ATOM 4940 N N . PRO B 1 314 ? 8.398 74.417 -51.465 1.00 34.11 311 PRO B N 1
ATOM 4941 C CA . PRO B 1 314 ? 7.172 73.930 -52.106 1.00 34.08 311 PRO B CA 1
ATOM 4942 C C . PRO B 1 314 ? 6.240 75.061 -52.536 1.00 38.70 311 PRO B C 1
ATOM 4943 O O . PRO B 1 314 ? 5.521 74.918 -53.521 1.00 45.36 311 PRO B O 1
ATOM 4947 N N . ALA B 1 315 ? 6.251 76.168 -51.801 1.00 35.27 312 ALA B N 1
ATOM 4948 C CA . ALA B 1 315 ? 5.388 77.298 -52.125 1.00 30.50 312 ALA B CA 1
ATOM 4949 C C . ALA B 1 315 ? 5.815 78.005 -53.408 1.00 30.76 312 ALA B C 1
ATOM 4950 O O . ALA B 1 315 ? 5.066 78.051 -54.383 1.00 32.56 312 ALA B O 1
ATOM 4952 N N . TRP B 1 316 ? 7.021 78.563 -53.391 1.00 29.85 313 TRP B N 1
ATOM 4953 C CA . TRP B 1 316 ? 7.524 79.366 -54.501 1.00 27.64 313 TRP B CA 1
ATOM 4954 C C . TRP B 1 316 ? 8.106 78.526 -55.639 1.00 32.26 313 TRP B C 1
ATOM 4955 O O . TRP B 1 316 ? 8.002 78.902 -56.807 1.00 36.52 313 TRP B O 1
ATOM 4966 N N . GLY B 1 317 ? 8.717 77.395 -55.300 1.00 32.84 314 GLY B N 1
ATOM 4967 C CA . GLY B 1 317 ? 9.277 76.502 -56.302 1.00 37.39 314 GLY B CA 1
ATOM 4968 C C . GLY B 1 317 ? 10.476 77.053 -57.057 1.00 36.73 314 GLY B C 1
ATOM 4969 O O . GLY B 1 317 ? 10.939 76.444 -58.022 1.00 39.84 314 GLY B O 1
ATOM 4970 N N . CYS B 1 318 ? 10.980 78.203 -56.619 1.00 30.47 315 CYS B N 1
ATOM 4971 C CA . CYS B 1 318 ? 12.130 78.838 -57.254 1.00 34.85 315 CYS B CA 1
ATOM 4972 C C . CYS B 1 318 ? 13.413 78.087 -56.890 1.00 36.23 315 CYS B C 1
ATOM 4973 O O . CYS B 1 318 ? 13.411 77.285 -55.956 1.00 36.27 315 CYS B O 1
ATOM 4976 N N . PRO B 1 319 ? 14.508 78.324 -57.637 1.00 37.48 316 PRO B N 1
ATOM 4977 C CA . PRO B 1 319 ? 15.785 77.712 -57.250 1.00 32.64 316 PRO B CA 1
ATOM 4978 C C . PRO B 1 319 ? 16.191 78.145 -55.843 1.00 21.77 316 PRO B C 1
ATOM 4979 O O . PRO B 1 319 ? 16.064 79.323 -55.504 1.00 23.92 316 PRO B O 1
ATOM 4983 N N . ILE B 1 320 ? 16.670 77.203 -55.038 1.00 19.45 317 ILE B N 1
ATOM 4984 C CA . ILE B 1 320 ? 16.887 77.467 -53.623 1.00 20.27 317 ILE B CA 1
ATOM 4985 C C . ILE B 1 320 ? 18.023 76.628 -53.035 1.00 23.88 317 ILE B C 1
ATOM 4986 O O . ILE B 1 320 ? 18.148 75.440 -53.327 1.00 27.07 317 ILE B O 1
ATOM 4991 N N . VAL B 1 321 ? 18.864 77.266 -52.226 1.00 22.02 318 VAL B N 1
ATOM 4992 C CA . VAL B 1 321 ? 19.892 76.564 -51.471 1.00 21.21 318 VAL B CA 1
ATOM 4993 C C . VAL B 1 321 ? 19.903 77.097 -50.047 1.00 19.92 318 VAL B C 1
ATOM 4994 O O . VAL B 1 321 ? 19.290 78.123 -49.759 1.00 16.30 318 VAL B O 1
ATOM 4998 N N . ALA B 1 322 ? 20.593 76.397 -49.156 1.00 19.99 319 ALA B N 1
ATOM 4999 C CA . ALA B 1 322 ? 20.804 76.901 -47.809 1.00 15.49 319 ALA B CA 1
ATOM 5000 C C . ALA B 1 322 ? 22.298 77.087 -47.594 1.00 14.77 319 ALA B C 1
ATOM 5001 O O . ALA B 1 322 ? 23.084 76.187 -47.895 1.00 13.16 319 ALA B O 1
ATOM 5003 N N . TYR B 1 323 ? 22.697 78.253 -47.092 1.00 17.46 320 TYR B N 1
ATOM 5004 C CA . TYR B 1 323 ? 24.112 78.507 -46.833 1.00 18.80 320 TYR B CA 1
ATOM 5005 C C . TYR B 1 323 ? 24.329 79.348 -45.582 1.00 15.73 320 TYR B C 1
ATOM 5006 O O . TYR B 1 323 ? 23.585 80.292 -45.316 1.00 20.69 320 TYR B O 1
ATOM 5015 N N . GLY B 1 324 ? 25.361 78.996 -44.822 1.00 14.71 321 GLY B N 1
ATOM 5016 C CA . GLY B 1 324 ? 25.710 79.727 -43.621 1.00 10.91 321 GLY B CA 1
ATOM 5017 C C . GLY B 1 324 ? 26.850 79.065 -42.881 1.00 21.01 321 GLY B C 1
ATOM 5018 O O . GLY B 1 324 ? 26.977 77.842 -42.896 1.00 20.19 321 GLY B O 1
ATOM 5019 N N . PRO B 1 325 ? 27.692 79.876 -42.227 1.00 23.36 322 PRO B N 1
ATOM 5020 C CA . PRO B 1 325 ? 28.795 79.337 -41.428 1.00 18.72 322 PRO B CA 1
ATOM 5021 C C . PRO B 1 325 ? 28.268 78.606 -40.199 1.00 19.76 322 PRO B C 1
ATOM 5022 O O . PRO B 1 325 ? 27.117 78.813 -39.807 1.00 18.97 322 PRO B O 1
ATOM 5026 N N . GLY B 1 326 ? 29.092 77.748 -39.609 1.00 20.58 323 GLY B N 1
ATOM 5027 C CA . GLY B 1 326 ? 28.714 77.075 -38.382 1.00 15.72 323 GLY B CA 1
ATOM 5028 C C . GLY B 1 326 ? 28.466 75.588 -38.527 1.00 21.04 323 GLY B C 1
ATOM 5029 O O . GLY B 1 326 ? 28.077 75.105 -39.594 1.00 17.71 323 GLY B O 1
ATOM 5030 N N . ASP B 1 327 ? 28.693 74.864 -37.434 1.00 23.50 324 ASP B N 1
ATOM 5031 C CA . ASP B 1 327 ? 28.481 73.423 -37.385 1.00 21.06 324 ASP B CA 1
ATOM 5032 C C . ASP B 1 327 ? 27.082 73.133 -36.844 1.00 21.10 324 ASP B C 1
ATOM 5033 O O . ASP B 1 327 ? 26.791 73.398 -35.680 1.00 25.85 324 ASP B O 1
ATOM 5038 N N . SER B 1 328 ? 26.222 72.583 -37.697 1.00 17.29 325 SER B N 1
ATOM 5039 C CA . SER B 1 328 ? 24.819 72.358 -37.352 1.00 20.05 325 SER B CA 1
ATOM 5040 C C . SER B 1 328 ? 24.611 71.369 -36.205 1.00 22.05 325 SER B C 1
ATOM 5041 O O . SER B 1 328 ? 23.532 71.322 -35.616 1.00 19.05 325 SER B O 1
ATOM 5044 N N . ARG B 1 329 ? 25.631 70.577 -35.890 1.00 26.81 326 ARG B N 1
ATOM 5045 C CA . ARG B 1 329 ? 25.539 69.643 -34.772 1.00 24.75 326 ARG B CA 1
ATOM 5046 C C . ARG B 1 329 ? 25.472 70.410 -33.453 1.00 26.40 326 ARG B C 1
ATOM 5047 O O . ARG B 1 329 ? 25.056 69.871 -32.426 1.00 25.98 326 ARG B O 1
ATOM 5055 N N . LEU B 1 330 ? 25.872 71.679 -33.503 1.00 20.68 327 LEU B N 1
ATOM 5056 C CA . LEU B 1 330 ? 25.868 72.553 -32.335 1.00 19.17 327 LEU B CA 1
ATOM 5057 C C . LEU B 1 330 ? 24.550 73.302 -32.171 1.00 23.77 327 LEU B C 1
ATOM 5058 O O . LEU B 1 330 ? 24.401 74.097 -31.242 1.00 27.17 327 LEU B O 1
ATOM 5063 N N . ASP B 1 331 ? 23.605 73.063 -33.076 1.00 26.52 328 ASP B N 1
ATOM 5064 C CA . ASP B 1 331 ? 22.288 73.681 -32.968 1.00 27.92 328 ASP B CA 1
ATOM 5065 C C . ASP B 1 331 ? 21.659 73.316 -31.628 1.00 30.10 328 ASP B C 1
ATOM 5066 O O . ASP B 1 331 ? 21.764 72.175 -31.184 1.00 31.52 328 ASP B O 1
ATOM 5071 N N . HIS B 1 332 ? 21.038 74.297 -30.979 1.00 32.39 329 HIS B N 1
ATOM 5072 C CA . HIS B 1 332 ? 20.305 74.076 -29.732 1.00 26.47 329 HIS B CA 1
ATOM 5073 C C . HIS B 1 332 ? 21.159 73.462 -28.619 1.00 28.05 329 HIS B C 1
ATOM 5074 O O . HIS B 1 332 ? 20.675 72.629 -27.856 1.00 33.75 329 HIS B O 1
ATOM 5081 N N . THR B 1 333 ? 22.421 73.870 -28.527 1.00 19.98 330 THR B N 1
ATOM 5082 C CA . THR B 1 333 ? 23.326 73.328 -27.515 1.00 28.95 330 THR B CA 1
ATOM 5083 C C . THR B 1 333 ? 23.714 74.395 -26.490 1.00 31.84 330 THR B C 1
ATOM 5084 O O . THR B 1 333 ? 23.763 75.579 -26.820 1.00 31.19 330 THR B O 1
ATOM 5088 N N . PRO B 1 334 ? 23.985 73.975 -25.239 1.00 31.94 331 PRO B N 1
ATOM 5089 C CA . PRO B 1 334 ? 24.324 74.897 -24.145 1.00 31.64 331 PRO B CA 1
ATOM 5090 C C . PRO B 1 334 ? 25.580 75.730 -24.396 1.00 32.63 331 PRO B C 1
ATOM 5091 O O . PRO B 1 334 ? 25.725 76.794 -23.797 1.00 40.39 331 PRO B O 1
ATOM 5095 N N . GLU B 1 335 ? 26.475 75.247 -25.251 1.00 27.77 332 GLU B N 1
ATOM 5096 C CA . GLU B 1 335 ? 27.667 76.006 -25.614 1.00 30.38 332 GLU B CA 1
ATOM 5097 C C . GLU B 1 335 ? 27.777 76.176 -27.123 1.00 28.80 332 GLU B C 1
ATOM 5098 O O . GLU B 1 335 ? 28.844 75.974 -27.701 1.00 21.20 332 GLU B O 1
ATOM 5104 N N . GLU B 1 336 ? 26.661 76.542 -27.747 1.00 22.71 333 GLU B N 1
ATOM 5105 C CA . GLU B 1 336 ? 26.606 76.779 -29.187 1.00 23.94 333 GLU B CA 1
ATOM 5106 C C . GLU B 1 336 ? 27.623 77.845 -29.583 1.00 18.55 333 GLU B C 1
ATOM 5107 O O . GLU B 1 336 ? 27.642 78.936 -29.012 1.00 21.98 333 GLU B O 1
ATOM 5113 N N . HIS B 1 337 ? 28.473 77.523 -30.556 1.00 19.78 334 HIS B N 1
ATOM 5114 C CA . HIS B 1 337 ? 29.582 78.400 -30.919 1.00 19.85 334 HIS B CA 1
ATOM 5115 C C . HIS B 1 337 ? 29.973 78.319 -32.393 1.00 18.58 334 HIS B C 1
ATOM 5116 O O . HIS B 1 337 ? 29.614 77.370 -33.090 1.00 26.38 334 HIS B O 1
ATOM 5123 N N . VAL B 1 338 ? 30.717 79.321 -32.855 1.00 16.08 335 VAL B N 1
ATOM 5124 C CA . VAL B 1 338 ? 31.213 79.357 -34.228 1.00 18.99 335 VAL B CA 1
ATOM 5125 C C . VAL B 1 338 ? 32.565 80.080 -34.277 1.00 19.99 335 VAL B C 1
ATOM 5126 O O . VAL B 1 338 ? 32.758 81.084 -33.589 1.00 24.55 335 VAL B O 1
ATOM 5130 N N . PRO B 1 339 ? 33.523 79.545 -35.055 1.00 15.72 336 PRO B N 1
ATOM 5131 C CA . PRO B 1 339 ? 34.824 80.216 -35.185 1.00 19.52 336 PRO B CA 1
ATOM 5132 C C . PRO B 1 339 ? 34.718 81.523 -35.969 1.00 17.38 336 PRO B C 1
ATOM 5133 O O . PRO B 1 339 ? 33.972 81.584 -36.946 1.00 15.37 336 PRO B O 1
ATOM 5137 N N . LEU B 1 340 ? 35.458 82.547 -35.549 1.00 20.74 337 LEU B N 1
ATOM 5138 C CA . LEU B 1 340 ? 35.398 83.861 -36.188 1.00 21.32 337 LEU B CA 1
ATOM 5139 C C . LEU B 1 340 ? 35.871 83.815 -37.636 1.00 25.23 337 LEU B C 1
ATOM 5140 O O . LEU B 1 340 ? 35.406 84.586 -38.477 1.00 26.66 337 LEU B O 1
ATOM 5145 N N . ALA B 1 341 ? 36.802 82.911 -37.919 1.00 14.57 338 ALA B N 1
ATOM 5146 C CA . ALA B 1 341 ? 37.352 82.770 -39.260 1.00 18.57 338 ALA B CA 1
ATOM 5147 C C . ALA B 1 341 ? 36.279 82.309 -40.240 1.00 23.70 338 ALA B C 1
ATOM 5148 O O . ALA B 1 341 ? 36.179 82.827 -41.353 1.00 19.75 338 ALA B O 1
ATOM 5150 N N . ASP B 1 342 ? 35.483 81.333 -39.815 1.00 24.74 339 ASP B N 1
ATOM 5151 C CA . ASP B 1 342 ? 34.422 80.779 -40.646 1.00 19.66 339 ASP B CA 1
ATOM 5152 C C . ASP B 1 342 ? 33.376 81.828 -41.019 1.00 17.03 339 ASP B C 1
ATOM 5153 O O . ASP B 1 342 ? 32.832 81.804 -42.120 1.00 15.90 339 ASP B O 1
ATOM 5158 N N . LEU B 1 343 ? 33.100 82.746 -40.098 1.00 17.50 340 LEU B N 1
ATOM 5159 C CA . LEU B 1 343 ? 32.138 83.814 -40.347 1.00 19.76 340 LEU B CA 1
ATOM 5160 C C . LEU B 1 343 ? 32.559 84.689 -41.522 1.00 20.24 340 LEU B C 1
ATOM 5161 O O . LEU B 1 343 ? 31.804 84.868 -42.476 1.00 20.05 340 LEU B O 1
ATOM 5166 N N . GLU B 1 344 ? 33.768 85.235 -41.448 1.00 26.35 341 GLU B N 1
ATOM 5167 C CA . GLU B 1 344 ? 34.258 86.124 -42.493 1.00 23.56 341 GLU B CA 1
ATOM 5168 C C . GLU B 1 344 ? 34.515 85.384 -43.799 1.00 19.62 341 GLU B C 1
ATOM 5169 O O . GLU B 1 344 ? 34.350 85.945 -44.880 1.00 17.10 341 GLU B O 1
ATOM 5175 N N . ARG B 1 345 ? 34.913 84.121 -43.694 1.00 20.22 342 ARG B N 1
ATOM 5176 C CA . ARG B 1 345 ? 35.140 83.290 -44.870 1.00 18.75 342 ARG B CA 1
ATOM 5177 C C . ARG B 1 345 ? 33.822 83.034 -45.596 1.00 15.58 342 ARG B C 1
ATOM 5178 O O . ARG B 1 345 ? 33.747 83.102 -46.819 1.00 13.21 342 ARG B O 1
ATOM 5186 N N . ALA B 1 346 ? 32.780 82.744 -44.826 1.00 13.58 343 ALA B N 1
ATOM 5187 C CA . ALA B 1 346 ? 31.457 82.515 -45.388 1.00 18.51 343 ALA B CA 1
ATOM 5188 C C . ALA B 1 346 ? 30.892 83.811 -45.952 1.00 17.50 343 ALA B C 1
ATOM 5189 O O . ALA B 1 346 ? 30.117 83.799 -46.908 1.00 22.17 343 ALA B O 1
ATOM 5191 N N . THR B 1 347 ? 31.280 84.929 -45.347 1.00 17.85 344 THR B N 1
ATOM 5192 C CA . THR B 1 347 ? 30.825 86.240 -45.796 1.00 16.68 344 THR B CA 1
ATOM 5193 C C . THR B 1 347 ? 31.409 86.569 -47.167 1.00 18.05 344 THR B C 1
ATOM 5194 O O . THR B 1 347 ? 30.711 87.062 -48.055 1.00 22.61 344 THR B O 1
ATOM 5198 N N . ALA B 1 348 ? 32.696 86.290 -47.332 1.00 16.32 345 ALA B N 1
ATOM 5199 C CA . ALA B 1 348 ? 33.367 86.504 -48.608 1.00 13.08 345 ALA B CA 1
ATOM 5200 C C . ALA B 1 348 ? 32.752 85.625 -49.694 1.00 23.81 345 ALA B C 1
ATOM 5201 O O . ALA B 1 348 ? 32.514 86.079 -50.813 1.00 27.05 345 ALA B O 1
ATOM 5203 N N . ILE B 1 349 ? 32.502 84.364 -49.350 1.00 20.85 346 ILE B N 1
ATOM 5204 C CA . ILE B 1 349 ? 31.931 83.393 -50.280 1.00 16.17 346 ILE B CA 1
ATOM 5205 C C . ILE B 1 349 ? 30.523 83.781 -50.721 1.00 18.61 346 ILE B C 1
ATOM 5206 O O . ILE B 1 349 ? 30.212 83.757 -51.910 1.00 20.29 346 ILE B O 1
ATOM 5211 N N . LEU B 1 350 ? 29.673 84.139 -49.762 1.00 15.96 347 LEU B N 1
ATOM 5212 C CA . LEU B 1 350 ? 28.305 84.535 -50.076 1.00 15.34 347 LEU B CA 1
ATOM 5213 C C . LEU B 1 350 ? 28.277 85.822 -50.888 1.00 19.23 347 LEU B C 1
ATOM 5214 O O . LEU B 1 350 ? 27.402 86.014 -51.734 1.00 16.66 347 LEU B O 1
ATOM 5219 N N . THR B 1 351 ? 29.238 86.703 -50.626 1.00 18.77 348 THR B N 1
ATOM 5220 C CA . THR B 1 351 ? 29.367 87.944 -51.384 1.00 18.67 348 THR B CA 1
ATOM 5221 C C . THR B 1 351 ? 29.541 87.639 -52.869 1.00 22.43 348 THR B C 1
ATOM 5222 O O . THR B 1 351 ? 28.882 88.236 -53.721 1.00 18.64 348 THR B O 1
ATOM 5226 N N . THR B 1 352 ? 30.428 86.696 -53.167 1.00 15.15 349 THR B N 1
ATOM 5227 C CA . THR B 1 352 ? 30.682 86.276 -54.539 1.00 18.44 349 THR B CA 1
ATOM 5228 C C . THR B 1 352 ? 29.467 85.552 -55.106 1.00 14.58 349 THR B C 1
ATOM 5229 O O . THR B 1 352 ? 29.086 85.769 -56.253 1.00 20.29 349 THR B O 1
ATOM 5233 N N . ALA B 1 353 ? 28.860 84.698 -54.286 1.00 13.07 350 ALA B N 1
ATOM 5234 C CA . ALA B 1 353 ? 27.711 83.904 -54.709 1.00 16.26 350 ALA B CA 1
ATOM 5235 C C . ALA B 1 353 ? 26.519 84.779 -55.084 1.00 17.20 350 ALA B C 1
ATOM 5236 O O . ALA B 1 353 ? 25.827 84.505 -56.062 1.00 18.28 350 ALA B O 1
ATOM 5238 N N . ILE B 1 354 ? 26.274 85.819 -54.296 1.00 18.28 351 ILE B N 1
ATOM 5239 C CA . ILE B 1 354 ? 25.221 86.777 -54.607 1.00 21.31 351 ILE B CA 1
ATOM 5240 C C . ILE B 1 354 ? 25.526 87.464 -55.934 1.00 25.11 351 ILE B C 1
ATOM 5241 O O . ILE B 1 354 ? 24.647 87.614 -56.783 1.00 22.87 351 ILE B O 1
ATOM 5246 N N . GLU B 1 355 ? 26.779 87.876 -56.105 1.00 20.41 352 GLU B N 1
ATOM 5247 C CA . GLU B 1 355 ? 27.223 88.482 -57.353 1.00 22.63 352 GLU B CA 1
ATOM 5248 C C . GLU B 1 355 ? 27.078 87.490 -58.500 1.00 24.92 352 GLU B C 1
ATOM 5249 O O . GLU B 1 355 ? 26.638 87.850 -59.589 1.00 25.93 352 GLU B O 1
ATOM 5255 N N . ARG B 1 356 ? 27.442 86.238 -58.243 1.00 20.21 353 ARG B N 1
ATOM 5256 C CA . ARG B 1 356 ? 27.387 85.193 -59.262 1.00 20.60 353 ARG B CA 1
ATOM 5257 C C . ARG B 1 356 ? 25.949 84.888 -59.682 1.00 15.19 353 ARG B C 1
ATOM 5258 O O . ARG B 1 356 ? 25.667 84.707 -60.866 1.00 18.10 353 ARG B O 1
ATOM 5266 N N . VAL B 1 357 ? 25.044 84.836 -58.709 1.00 19.15 354 VAL B N 1
ATOM 5267 C CA . VAL B 1 357 ? 23.629 84.604 -58.989 1.00 15.50 354 VAL B CA 1
ATOM 5268 C C . VAL B 1 357 ? 23.017 85.800 -59.708 1.00 21.11 354 VAL B C 1
ATOM 5269 O O . VAL B 1 357 ? 22.267 85.641 -60.670 1.00 26.48 354 VAL B O 1
ATOM 5273 N N . ALA B 1 358 ? 23.346 86.998 -59.239 1.00 24.55 355 ALA B N 1
ATOM 5274 C CA . ALA B 1 358 ? 22.864 88.219 -59.870 1.00 25.71 355 ALA B CA 1
ATOM 5275 C C . ALA B 1 358 ? 23.364 88.316 -61.308 1.00 24.99 355 ALA B C 1
ATOM 5276 O O . ALA B 1 358 ? 22.668 88.826 -62.183 1.00 24.91 355 ALA B O 1
ATOM 5278 N N . ALA B 1 359 ? 24.575 87.821 -61.543 1.00 29.73 356 ALA B N 1
ATOM 5279 C CA . ALA B 1 359 ? 25.147 87.780 -62.885 1.00 31.04 356 ALA B CA 1
ATOM 5280 C C . ALA B 1 359 ? 24.353 86.843 -63.794 1.00 28.78 356 ALA B C 1
ATOM 5281 O O . ALA B 1 359 ? 24.089 87.167 -64.953 1.00 27.46 356 ALA B O 1
ATOM 5283 N N . GLN B 1 360 ? 23.997 85.674 -63.267 1.00 19.53 357 GLN B N 1
ATOM 5284 C CA . GLN B 1 360 ? 23.163 84.726 -63.994 1.00 22.44 357 GLN B CA 1
ATOM 5285 C C . GLN B 1 360 ? 21.821 85.358 -64.330 1.00 28.69 357 GLN B C 1
ATOM 5286 O O . GLN B 1 360 ? 21.371 85.319 -65.473 1.00 30.42 357 GLN B O 1
ATOM 5292 N N . ILE B 1 361 ? 21.189 85.935 -63.314 1.00 26.46 358 ILE B N 1
ATOM 5293 C CA . ILE B 1 361 ? 19.883 86.563 -63.465 1.00 34.10 358 ILE B CA 1
ATOM 5294 C C . ILE B 1 361 ? 19.904 87.726 -64.461 1.00 32.75 358 ILE B C 1
ATOM 5295 O O . ILE B 1 361 ? 19.005 87.856 -65.292 1.00 33.86 358 ILE B O 1
ATOM 5300 N N . HIS B 1 362 ? 20.934 88.563 -64.385 1.00 23.69 359 HIS B N 1
ATOM 5301 C CA . HIS B 1 362 ? 21.044 89.704 -65.290 1.00 33.16 359 HIS B CA 1
ATOM 5302 C C . HIS B 1 362 ? 21.277 89.253 -66.730 1.00 39.94 359 HIS B C 1
ATOM 5303 O O . HIS B 1 362 ? 20.718 89.827 -67.664 1.00 35.14 359 HIS B O 1
ATOM 5310 N N . SER B 1 363 ? 22.105 88.239 -66.917 1.00 41.13 360 SER B N 1
ATOM 5311 C CA . SER B 1 363 ? 22.296 87.677 -68.236 1.00 45.19 360 SER B CA 1
ATOM 5312 C C . SER B 1 363 ? 20.956 87.159 -68.750 1.00 53.76 360 SER B C 1
ATOM 5313 O O . SER B 1 363 ? 20.619 87.345 -69.895 1.00 56.05 360 SER B O 1
ATOM 5316 N N . GLY B 1 364 ? 20.178 86.549 -67.871 1.00 56.16 361 GLY B N 1
ATOM 5317 C CA . GLY B 1 364 ? 18.803 86.195 -68.157 1.00 54.35 361 GLY B CA 1
ATOM 5318 C C . GLY B 1 364 ? 18.634 85.111 -69.181 1.00 53.33 361 GLY B C 1
ATOM 5319 O O . GLY B 1 364 ? 18.610 83.946 -68.846 1.00 58.04 361 GLY B O 1
ATOM 5328 N N . THR C 1 14 ? -21.065 18.030 -5.002 1.00 43.22 11 THR C N 1
ATOM 5329 C CA . THR C 1 14 ? -20.244 17.667 -6.155 1.00 32.15 11 THR C CA 1
ATOM 5330 C C . THR C 1 14 ? -19.129 18.688 -6.380 1.00 30.47 11 THR C C 1
ATOM 5331 O O . THR C 1 14 ? -19.267 19.858 -6.017 1.00 28.21 11 THR C O 1
ATOM 5335 N N . THR C 1 15 ? -18.027 18.236 -6.974 1.00 31.08 12 THR C N 1
ATOM 5336 C CA . THR C 1 15 ? -16.873 19.096 -7.236 1.00 27.15 12 THR C CA 1
ATOM 5337 C C . THR C 1 15 ? -17.218 20.213 -8.217 1.00 24.62 12 THR C C 1
ATOM 5338 O O . THR C 1 15 ? -16.841 21.366 -8.019 1.00 28.81 12 THR C O 1
ATOM 5342 N N . ALA C 1 16 ? -17.946 19.859 -9.271 1.00 33.35 13 ALA C N 1
ATOM 5343 C CA . ALA C 1 16 ? -18.348 20.818 -10.292 1.00 34.19 13 ALA C CA 1
ATOM 5344 C C . ALA C 1 16 ? -19.252 21.918 -9.735 1.00 30.79 13 ALA C C 1
ATOM 5345 O O . ALA C 1 16 ? -19.252 23.043 -10.234 1.00 29.14 13 ALA C O 1
ATOM 5347 N N . ASP C 1 17 ? -20.028 21.585 -8.708 1.00 31.78 14 ASP C N 1
ATOM 5348 C CA . ASP C 1 17 ? -20.957 22.536 -8.109 1.00 26.28 14 ASP C CA 1
ATOM 5349 C C . ASP C 1 17 ? -20.200 23.551 -7.267 1.00 26.02 14 ASP C C 1
ATOM 5350 O O . ASP C 1 17 ? -20.394 24.758 -7.412 1.00 29.66 14 ASP C O 1
ATOM 5355 N N . LEU C 1 18 ? -19.344 23.048 -6.382 1.00 19.18 15 LEU C N 1
ATOM 5356 C CA . LEU C 1 18 ? -18.486 23.891 -5.556 1.00 27.26 15 LEU C CA 1
ATOM 5357 C C . LEU C 1 18 ? -17.653 24.841 -6.411 1.00 24.46 15 LEU C C 1
ATOM 5358 O O . LEU C 1 18 ? -17.537 26.029 -6.107 1.00 26.67 15 LEU C O 1
ATOM 5363 N N . LEU C 1 19 ? -17.075 24.304 -7.480 1.00 28.96 16 LEU C N 1
ATOM 5364 C CA . LEU C 1 19 ? -16.285 25.099 -8.410 1.00 21.46 16 LEU C CA 1
ATOM 5365 C C . LEU C 1 19 ? -17.147 26.160 -9.080 1.00 22.16 16 LEU C C 1
ATOM 5366 O O . LEU C 1 19 ? -16.716 27.299 -9.256 1.00 25.89 16 LEU C O 1
ATOM 5371 N N . ARG C 1 20 ? -18.369 25.780 -9.444 1.00 21.19 17 ARG C N 1
ATOM 5372 C CA . ARG C 1 20 ? -19.299 26.696 -10.094 1.00 21.07 17 ARG C CA 1
ATOM 5373 C C . ARG C 1 20 ? -19.592 27.895 -9.199 1.00 26.16 17 ARG C C 1
ATOM 5374 O O . ARG C 1 20 ? -19.773 29.014 -9.680 1.00 31.16 17 ARG C O 1
ATOM 5382 N N . GLY C 1 21 ? -19.624 27.658 -7.892 1.00 21.48 18 GLY C N 1
ATOM 5383 C CA . GLY C 1 21 ? -19.779 28.742 -6.942 1.00 21.21 18 GLY C CA 1
ATOM 5384 C C . GLY C 1 21 ? -18.453 29.445 -6.721 1.00 22.45 18 GLY C C 1
ATOM 5385 O O . GLY C 1 21 ? -18.395 30.672 -6.622 1.00 31.81 18 GLY C O 1
ATOM 5386 N N . LEU C 1 22 ? -17.384 28.656 -6.652 1.00 17.53 19 LEU C N 1
ATOM 5387 C CA . LEU C 1 22 ? -16.040 29.176 -6.405 1.00 21.12 19 LEU C CA 1
ATOM 5388 C C . LEU C 1 22 ? -15.569 30.138 -7.497 1.00 22.57 19 LEU C C 1
ATOM 5389 O O . LEU C 1 22 ? -14.917 31.146 -7.212 1.00 28.21 19 LEU C O 1
ATOM 5394 N N . VAL C 1 23 ? -15.902 29.822 -8.743 1.00 26.48 20 VAL C N 1
ATOM 5395 C CA . VAL C 1 23 ? -15.455 30.613 -9.885 1.00 25.54 20 VAL C CA 1
ATOM 5396 C C . VAL C 1 23 ? -16.337 31.847 -10.086 1.00 18.20 20 VAL C C 1
ATOM 5397 O O . VAL C 1 23 ? -16.050 32.708 -10.919 1.00 24.15 20 VAL C O 1
ATOM 5401 N N . SER C 1 24 ? -17.408 31.928 -9.305 1.00 18.99 21 SER C N 1
ATOM 5402 C CA . SER C 1 24 ? -18.329 33.055 -9.387 1.00 26.49 21 SER C CA 1
ATOM 5403 C C . SER C 1 24 ? -17.920 34.186 -8.450 1.00 22.66 21 SER C C 1
ATOM 5404 O O . SER C 1 24 ? -18.504 35.269 -8.478 1.00 20.47 21 SER C O 1
ATOM 5407 N N . ILE C 1 25 ? -16.922 33.926 -7.614 1.00 23.27 22 ILE C N 1
ATOM 5408 C CA . ILE C 1 25 ? -16.385 34.957 -6.739 1.00 25.61 22 ILE C CA 1
ATOM 5409 C C . ILE C 1 25 ? -15.011 35.382 -7.225 1.00 26.69 22 ILE C C 1
ATOM 5410 O O . ILE C 1 25 ? -14.039 34.637 -7.085 1.00 21.39 22 ILE C O 1
ATOM 5415 N N . PRO C 1 26 ? -14.934 36.584 -7.811 1.00 24.77 23 PRO C N 1
ATOM 5416 C CA . PRO C 1 26 ? -13.679 37.169 -8.286 1.00 23.43 23 PRO C CA 1
ATOM 5417 C C . PRO C 1 26 ? -12.643 37.232 -7.171 1.00 32.14 23 PRO C C 1
ATOM 5418 O O . PRO C 1 26 ? -12.914 37.794 -6.109 1.00 38.47 23 PRO C O 1
ATOM 5422 N N . SER C 1 27 ? -11.472 36.653 -7.415 1.00 28.82 24 SER C N 1
ATOM 5423 C CA . SER C 1 27 ? -10.392 36.685 -6.441 1.00 24.58 24 SER C CA 1
ATOM 5424 C C . SER C 1 27 ? -9.035 36.882 -7.107 1.00 27.94 24 SER C C 1
ATOM 5425 O O . SER C 1 27 ? -8.201 35.975 -7.113 1.00 22.23 24 SER C O 1
ATOM 5428 N N . PRO C 1 28 ? -8.806 38.078 -7.669 1.00 22.96 25 PRO C N 1
ATOM 5429 C CA . PRO C 1 28 ? -7.500 38.353 -8.270 1.00 22.42 25 PRO C CA 1
ATOM 5430 C C . PRO C 1 28 ? -6.469 38.416 -7.153 1.00 27.53 25 PRO C C 1
ATOM 5431 O O . PRO C 1 28 ? -6.850 38.687 -6.016 1.00 30.36 25 PRO C O 1
ATOM 5435 N N . SER C 1 29 ? -5.201 38.161 -7.461 1.00 23.93 26 SER C N 1
ATOM 5436 C CA . SER C 1 29 ? -4.155 38.165 -6.444 1.00 17.74 26 SER C CA 1
ATOM 5437 C C . SER C 1 29 ? -4.166 39.456 -5.623 1.00 30.85 26 SER C C 1
ATOM 5438 O O . SER C 1 29 ? -4.009 40.546 -6.170 1.00 31.87 26 SER C O 1
ATOM 5441 N N . GLY C 1 30 ? -4.368 39.326 -4.315 1.00 27.31 27 GLY C N 1
ATOM 5442 C CA . GLY C 1 30 ? -4.385 40.479 -3.430 1.00 31.98 27 GLY C CA 1
ATOM 5443 C C . GLY C 1 30 ? -5.777 40.892 -2.985 1.00 32.15 27 GLY C C 1
ATOM 5444 O O . GLY C 1 30 ? -5.930 41.757 -2.125 1.00 37.40 27 GLY C O 1
ATOM 5445 N N . ALA C 1 31 ? -6.797 40.276 -3.574 1.00 30.59 28 ALA C N 1
ATOM 5446 C CA . ALA C 1 31 ? -8.182 40.566 -3.212 1.00 26.81 28 ALA C CA 1
ATOM 5447 C C . ALA C 1 31 ? -8.977 39.276 -3.041 1.00 20.26 28 ALA C C 1
ATOM 5448 O O . ALA C 1 31 ? -10.036 39.106 -3.645 1.00 24.68 28 ALA C O 1
ATOM 5450 N N . GLU C 1 32 ? -8.467 38.382 -2.199 1.00 20.09 29 GLU C N 1
ATOM 5451 C CA . GLU C 1 32 ? -8.993 37.022 -2.102 1.00 24.30 29 GLU C CA 1
ATOM 5452 C C . GLU C 1 32 ? -10.047 36.785 -1.014 1.00 27.00 29 GLU C C 1
ATOM 5453 O O . GLU C 1 32 ? -10.758 35.787 -1.060 1.00 36.34 29 GLU C O 1
ATOM 5459 N N . ALA C 1 33 ? -10.140 37.693 -0.045 1.00 27.56 30 ALA C N 1
ATOM 5460 C CA . ALA C 1 33 ? -10.986 37.494 1.146 1.00 23.75 30 ALA C CA 1
ATOM 5461 C C . ALA C 1 33 ? -12.432 36.993 0.933 1.00 28.49 30 ALA C C 1
ATOM 5462 O O . ALA C 1 33 ? -12.866 36.073 1.630 1.00 27.62 30 ALA C O 1
ATOM 5464 N N . PRO C 1 34 ? -13.185 37.600 -0.008 1.00 32.27 31 PRO C N 1
ATOM 5465 C CA . PRO C 1 34 ? -14.547 37.104 -0.245 1.00 29.43 31 PRO C CA 1
ATOM 5466 C C . PRO C 1 34 ? -14.593 35.620 -0.608 1.00 27.95 31 PRO C C 1
ATOM 5467 O O . PRO C 1 34 ? -15.360 34.868 -0.010 1.00 33.58 31 PRO C O 1
ATOM 5471 N N . ALA C 1 35 ? -13.781 35.211 -1.578 1.00 24.03 32 ALA C N 1
ATOM 5472 C CA . ALA C 1 35 ? -13.711 33.811 -1.984 1.00 20.17 32 ALA C CA 1
ATOM 5473 C C . ALA C 1 35 ? -13.214 32.929 -0.842 1.00 20.96 32 ALA C C 1
ATOM 5474 O O . ALA C 1 35 ? -13.729 31.831 -0.620 1.00 25.20 32 ALA C O 1
ATOM 5476 N N . VAL C 1 36 ? -12.198 33.415 -0.136 1.00 16.26 33 VAL C N 1
ATOM 5477 C CA . VAL C 1 36 ? -11.646 32.719 1.021 1.00 21.19 33 VAL C CA 1
ATOM 5478 C C . VAL C 1 36 ? -12.709 32.506 2.096 1.00 22.53 33 VAL C C 1
ATOM 5479 O O . VAL C 1 36 ? -12.791 31.435 2.695 1.00 27.42 33 VAL C O 1
ATOM 5483 N N . GLU C 1 37 ? -13.522 33.531 2.328 1.00 26.93 34 GLU C N 1
ATOM 5484 C CA . GLU C 1 37 ? -14.615 33.447 3.292 1.00 32.37 34 GLU C CA 1
ATOM 5485 C C . GLU C 1 37 ? -15.590 32.344 2.913 1.00 30.95 34 GLU C C 1
ATOM 5486 O O . GLU C 1 37 ? -15.826 31.410 3.679 1.00 34.07 34 GLU C O 1
ATOM 5492 N N . TRP C 1 38 ? -16.153 32.480 1.717 1.00 34.05 35 TRP C N 1
ATOM 5493 C CA . TRP C 1 38 ? -17.139 31.554 1.180 1.00 29.58 35 TRP C CA 1
ATOM 5494 C C . TRP C 1 38 ? -16.652 30.112 1.230 1.00 28.60 35 TRP C C 1
ATOM 5495 O O . TRP C 1 38 ? -17.403 29.213 1.597 1.00 32.72 35 TRP C O 1
ATOM 5506 N N . LEU C 1 39 ? -15.391 29.899 0.864 1.00 33.30 36 LEU C N 1
ATOM 5507 C CA . LEU C 1 39 ? -14.817 28.556 0.846 1.00 31.13 36 LEU C CA 1
ATOM 5508 C C . LEU C 1 39 ? -14.705 27.964 2.247 1.00 34.89 36 LEU C C 1
ATOM 5509 O O . LEU C 1 39 ? -15.008 26.788 2.455 1.00 37.49 36 LEU C O 1
ATOM 5514 N N . CYS C 1 40 ? -14.263 28.777 3.202 1.00 35.00 37 CYS C N 1
ATOM 5515 C CA . CYS C 1 40 ? -14.186 28.343 4.592 1.00 29.34 37 CYS C CA 1
ATOM 5516 C C . CYS C 1 40 ? -15.571 27.962 5.101 1.00 26.27 37 CYS C C 1
ATOM 5517 O O . CYS C 1 40 ? -15.724 27.026 5.884 1.00 36.00 37 CYS C O 1
ATOM 5520 N N . GLN C 1 41 ? -16.581 28.690 4.638 1.00 28.24 38 GLN C N 1
ATOM 5521 C CA . GLN C 1 41 ? -17.963 28.399 4.991 1.00 34.16 38 GLN C CA 1
ATOM 5522 C C . GLN C 1 41 ? -18.404 27.044 4.435 1.00 32.83 38 GLN C C 1
ATOM 5523 O O . GLN C 1 41 ? -19.134 26.303 5.092 1.00 37.65 38 GLN C O 1
ATOM 5529 N N . GLN C 1 42 ? -17.948 26.715 3.231 1.00 32.97 39 GLN C N 1
ATOM 5530 C CA . GLN C 1 42 ? -18.357 25.474 2.579 1.00 30.68 39 GLN C CA 1
ATOM 5531 C C . GLN C 1 42 ? -17.656 24.240 3.138 1.00 37.48 39 GLN C C 1
ATOM 5532 O O . GLN C 1 42 ? -18.269 23.180 3.263 1.00 43.02 39 GLN C O 1
ATOM 5546 N N . ALA C 1 44 ? -16.627 23.578 6.132 1.00 33.11 41 ALA C N 1
ATOM 5547 C CA . ALA C 1 44 ? -17.166 23.166 7.423 1.00 29.54 41 ALA C CA 1
ATOM 5548 C C . ALA C 1 44 ? -18.332 22.197 7.247 1.00 36.16 41 ALA C C 1
ATOM 5549 O O . ALA C 1 44 ? -18.462 21.222 7.986 1.00 39.17 41 ALA C O 1
ATOM 5551 N N . ALA C 1 45 ? -19.172 22.469 6.253 1.00 38.96 42 ALA C N 1
ATOM 5552 C CA . ALA C 1 45 ? -20.320 21.619 5.953 1.00 41.99 42 ALA C CA 1
ATOM 5553 C C . ALA C 1 45 ? -19.882 20.245 5.451 1.00 41.47 42 ALA C C 1
ATOM 5554 O O . ALA C 1 45 ? -20.693 19.325 5.344 1.00 39.40 42 ALA C O 1
ATOM 5556 N N . LEU C 1 46 ? -18.597 20.118 5.141 1.00 35.51 43 LEU C N 1
ATOM 5557 C CA . LEU C 1 46 ? -18.045 18.869 4.638 1.00 36.30 43 LEU C CA 1
ATOM 5558 C C . LEU C 1 46 ? -17.231 18.147 5.713 1.00 35.83 43 LEU C C 1
ATOM 5559 O O . LEU C 1 46 ? -16.749 17.035 5.494 1.00 37.29 43 LEU C O 1
ATOM 5564 N N . GLY C 1 47 ? -17.080 18.782 6.874 1.00 36.33 44 GLY C N 1
ATOM 5565 C CA . GLY C 1 47 ? -16.431 18.143 8.006 1.00 39.32 44 GLY C CA 1
ATOM 5566 C C . GLY C 1 47 ? -15.134 18.788 8.459 1.00 43.63 44 GLY C C 1
ATOM 5567 O O . GLY C 1 47 ? -14.522 18.346 9.434 1.00 47.57 44 GLY C O 1
ATOM 5568 N N . TYR C 1 48 ? -14.710 19.832 7.755 1.00 38.06 45 TYR C N 1
ATOM 5569 C CA . TYR C 1 48 ? -13.467 20.518 8.089 1.00 31.96 45 TYR C CA 1
ATOM 5570 C C . TYR C 1 48 ? -13.628 21.501 9.241 1.00 31.77 45 TYR C C 1
ATOM 5571 O O . TYR C 1 48 ? -14.720 22.016 9.492 1.00 30.24 45 TYR C O 1
ATOM 5580 N N . GLN C 1 49 ? -12.525 21.757 9.935 1.00 34.78 46 GLN C N 1
ATOM 5581 C CA . GLN C 1 49 ? -12.426 22.914 10.808 1.00 39.84 46 GLN C CA 1
ATOM 5582 C C . GLN C 1 49 ? -11.816 24.015 9.955 1.00 40.13 46 GLN C C 1
ATOM 5583 O O . GLN C 1 49 ? -10.612 24.013 9.698 1.00 36.99 46 GLN C O 1
ATOM 5589 N N . ALA C 1 50 ? -12.648 24.942 9.494 1.00 37.91 47 ALA C N 1
ATOM 5590 C CA . ALA C 1 50 ? -12.197 25.946 8.536 1.00 32.87 47 ALA C CA 1
ATOM 5591 C C . ALA C 1 50 ? -11.966 27.312 9.171 1.00 37.81 47 ALA C C 1
ATOM 5592 O O . ALA C 1 50 ? -12.757 27.764 9.999 1.00 39.39 47 ALA C O 1
ATOM 5594 N N . GLU C 1 51 ? -10.884 27.966 8.758 1.00 35.95 48 GLU C N 1
ATOM 5595 C CA . GLU C 1 51 ? -10.507 29.273 9.283 1.00 42.00 48 GLU C CA 1
ATOM 5596 C C . GLU C 1 51 ? -9.402 29.900 8.443 1.00 36.23 48 GLU C C 1
ATOM 5597 O O . GLU C 1 51 ? -8.406 29.245 8.134 1.00 37.47 48 GLU C O 1
ATOM 5603 N N . PRO C 1 52 ? -9.574 31.176 8.069 1.00 33.86 49 PRO C N 1
ATOM 5604 C CA . PRO C 1 52 ? -8.513 31.890 7.356 1.00 31.44 49 PRO C CA 1
ATOM 5605 C C . PRO C 1 52 ? -7.334 32.122 8.295 1.00 31.75 49 PRO C C 1
ATOM 5606 O O . PRO C 1 52 ? -7.544 32.600 9.410 1.00 39.59 49 PRO C O 1
ATOM 5610 N N . ASP C 1 53 ? -6.120 31.786 7.870 1.00 23.87 50 ASP C N 1
ATOM 5611 C CA . ASP C 1 53 ? -4.965 31.957 8.745 1.00 27.62 50 ASP C CA 1
ATOM 5612 C C . ASP C 1 53 ? -4.521 33.416 8.795 1.00 26.48 50 ASP C C 1
ATOM 5613 O O . ASP C 1 53 ? -5.189 34.290 8.242 1.00 25.74 50 ASP C O 1
ATOM 5618 N N . GLY C 1 54 ? -3.392 33.674 9.446 1.00 20.56 51 GLY C N 1
ATOM 5619 C CA . GLY C 1 54 ? -2.893 35.028 9.598 1.00 24.60 51 GLY C CA 1
ATOM 5620 C C . GLY C 1 54 ? -2.575 35.731 8.292 1.00 33.73 51 GLY C C 1
ATOM 5621 O O . GLY C 1 54 ? -2.435 36.953 8.260 1.00 37.46 51 GLY C O 1
ATOM 5622 N N . ALA C 1 55 ? -2.459 34.962 7.213 1.00 28.36 52 ALA C N 1
ATOM 5623 C CA . ALA C 1 55 ? -2.157 35.522 5.901 1.00 25.77 52 ALA C CA 1
ATOM 5624 C C . ALA C 1 55 ? -3.418 35.712 5.067 1.00 29.64 52 ALA C C 1
ATOM 5625 O O . ALA C 1 55 ? -3.443 36.519 4.136 1.00 32.40 52 ALA C O 1
ATOM 5627 N N . GLY C 1 56 ? -4.459 34.955 5.393 1.00 31.28 53 GLY C N 1
ATOM 5628 C CA . GLY C 1 56 ? -5.693 35.009 4.634 1.00 28.22 53 GLY C CA 1
ATOM 5629 C C . GLY C 1 56 ? -5.914 33.729 3.855 1.00 28.04 53 GLY C C 1
ATOM 5630 O O . GLY C 1 56 ? -6.878 33.609 3.096 1.00 31.54 53 GLY C O 1
ATOM 5631 N N . ASN C 1 57 ? -5.010 32.772 4.040 1.00 20.96 54 ASN C N 1
ATOM 5632 C CA . ASN C 1 57 ? -5.134 31.466 3.411 1.00 20.45 54 ASN C CA 1
ATOM 5633 C C . ASN C 1 57 ? -6.351 30.726 3.949 1.00 28.59 54 ASN C C 1
ATOM 5634 O O . ASN C 1 57 ? -6.508 30.580 5.159 1.00 31.25 54 ASN C O 1
ATOM 5639 N N . ALA C 1 58 ? -7.213 30.262 3.052 1.00 25.41 55 ALA C N 1
ATOM 5640 C CA . ALA C 1 58 ? -8.315 29.403 3.458 1.00 21.67 55 ALA C CA 1
ATOM 5641 C C . ALA C 1 58 ? -7.733 28.069 3.908 1.00 15.61 55 ALA C C 1
ATOM 5642 O O . ALA C 1 58 ? -7.064 27.390 3.131 1.00 23.54 55 ALA C O 1
ATOM 5644 N N . VAL C 1 59 ? -7.971 27.701 5.164 1.00 16.40 56 VAL C N 1
ATOM 5645 C CA . VAL C 1 59 ? -7.423 26.462 5.705 1.00 26.75 56 VAL C CA 1
ATOM 5646 C C . VAL C 1 59 ? -8.505 25.567 6.302 1.00 29.30 56 VAL C C 1
ATOM 5647 O O . VAL C 1 59 ? -9.162 25.937 7.276 1.00 38.96 56 VAL C O 1
ATOM 5651 N N . GLY C 1 60 ? -8.686 24.391 5.710 1.00 24.14 57 GLY C N 1
ATOM 5652 C CA . GLY C 1 60 ? -9.610 23.409 6.243 1.00 22.95 57 GLY C CA 1
ATOM 5653 C C . GLY C 1 60 ? -8.868 22.178 6.730 1.00 29.38 57 GLY C C 1
ATOM 5654 O O . GLY C 1 60 ? -8.096 21.573 5.984 1.00 24.83 57 GLY C O 1
ATOM 5655 N N . THR C 1 61 ? -9.092 21.810 7.988 1.00 25.30 58 THR C N 1
ATOM 5656 C CA . THR C 1 61 ? -8.467 20.619 8.548 1.00 25.77 58 THR C CA 1
ATOM 5657 C C . THR C 1 61 ? -9.515 19.668 9.109 1.00 32.41 58 THR C C 1
ATOM 5658 O O . THR C 1 61 ? -10.582 20.092 9.561 1.00 22.01 58 THR C O 1
ATOM 5662 N N . ARG C 1 62 ? -9.202 18.379 9.067 1.00 30.32 59 ARG C N 1
ATOM 5663 C CA . ARG C 1 62 ? -10.060 17.357 9.646 1.00 32.77 59 ARG C CA 1
ATOM 5664 C C . ARG C 1 62 ? -9.202 16.211 10.170 1.00 34.54 59 ARG C C 1
ATOM 5665 O O . ARG C 1 62 ? -8.087 15.989 9.691 1.00 26.27 59 ARG C O 1
ATOM 5673 N N . GLY C 1 63 ? -9.723 15.493 11.159 1.00 33.17 60 GLY C N 1
ATOM 5674 C CA . GLY C 1 63 ? -8.967 14.445 11.817 1.00 40.27 60 GLY C CA 1
ATOM 5675 C C . GLY C 1 63 ? -7.892 15.017 12.722 1.00 42.32 60 GLY C C 1
ATOM 5676 O O . GLY C 1 63 ? -7.800 16.233 12.902 1.00 45.31 60 GLY C O 1
ATOM 5677 N N . GLU C 1 64 ? -7.088 14.135 13.304 1.00 37.84 61 GLU C N 1
ATOM 5678 C CA . GLU C 1 64 ? -5.942 14.541 14.106 1.00 44.07 61 GLU C CA 1
ATOM 5679 C C . GLU C 1 64 ? -4.957 13.387 14.191 1.00 47.06 61 GLU C C 1
ATOM 5680 O O . GLU C 1 64 ? -5.277 12.262 13.805 1.00 50.13 61 GLU C O 1
ATOM 5686 N N . GLY C 1 65 ? -3.759 13.670 14.692 1.00 47.20 62 GLY C N 1
ATOM 5687 C CA . GLY C 1 65 ? -2.724 12.660 14.804 1.00 44.04 62 GLY C CA 1
ATOM 5688 C C . GLY C 1 65 ? -1.355 13.240 14.526 1.00 42.75 62 GLY C C 1
ATOM 5689 O O . GLY C 1 65 ? -1.244 14.404 14.139 1.00 46.29 62 GLY C O 1
ATOM 5690 N N . PRO C 1 66 ? -0.302 12.430 14.721 1.00 39.19 63 PRO C N 1
ATOM 5691 C CA . PRO C 1 66 ? 1.089 12.852 14.522 1.00 39.34 63 PRO C CA 1
ATOM 5692 C C . PRO C 1 66 ? 1.344 13.319 13.093 1.00 43.00 63 PRO C C 1
ATOM 5693 O O . PRO C 1 66 ? 2.169 14.205 12.869 1.00 49.39 63 PRO C O 1
ATOM 5697 N N . ARG C 1 67 ? 0.632 12.727 12.141 1.00 39.08 64 ARG C N 1
ATOM 5698 C CA . ARG C 1 67 ? 0.882 12.978 10.728 1.00 39.77 64 ARG C CA 1
ATOM 5699 C C . ARG C 1 67 ? -0.118 13.951 10.109 1.00 35.07 64 ARG C C 1
ATOM 5700 O O . ARG C 1 67 ? -1.146 14.266 10.708 1.00 36.04 64 ARG C O 1
ATOM 5708 N N . GLU C 1 68 ? 0.198 14.424 8.906 1.00 29.24 65 GLU C N 1
ATOM 5709 C CA . GLU C 1 68 ? -0.654 15.378 8.203 1.00 21.72 65 GLU C CA 1
ATOM 5710 C C . GLU C 1 68 ? -0.472 15.289 6.694 1.00 23.60 65 GLU C C 1
ATOM 5711 O O . GLU C 1 68 ? 0.653 15.202 6.201 1.00 24.84 65 GLU C O 1
ATOM 5717 N N . ILE C 1 69 ? -1.585 15.308 5.969 1.00 29.03 66 ILE C N 1
ATOM 5718 C CA . ILE C 1 69 ? -1.553 15.421 4.518 1.00 30.66 66 ILE C CA 1
ATOM 5719 C C . ILE C 1 69 ? -2.117 16.774 4.108 1.00 31.26 66 ILE C C 1
ATOM 5720 O O . ILE C 1 69 ? -3.304 17.047 4.307 1.00 33.44 66 ILE C O 1
ATOM 5733 N N . LEU C 1 71 ? -3.252 19.365 1.291 1.00 22.54 68 LEU C N 1
ATOM 5734 C CA . LEU C 1 71 ? -3.629 19.628 -0.088 1.00 21.36 68 LEU C CA 1
ATOM 5735 C C . LEU C 1 71 ? -3.453 21.123 -0.340 1.00 21.45 68 LEU C C 1
ATOM 5736 O O . LEU C 1 71 ? -4.328 21.927 -0.011 1.00 13.54 68 LEU C O 1
ATOM 5741 N N . LEU C 1 72 ? -2.308 21.491 -0.908 1.00 12.82 69 LEU C N 1
ATOM 5742 C CA . LEU C 1 72 ? -1.949 22.896 -1.060 1.00 22.62 69 LEU C CA 1
ATOM 5743 C C . LEU C 1 72 ? -2.243 23.431 -2.460 1.00 18.35 69 LEU C C 1
ATOM 5744 O O . LEU C 1 72 ? -1.489 23.184 -3.401 1.00 17.93 69 LEU C O 1
ATOM 5749 N N . GLY C 1 73 ? -3.343 24.168 -2.586 1.00 17.43 70 GLY C N 1
ATOM 5750 C CA . GLY C 1 73 ? -3.687 24.829 -3.833 1.00 18.72 70 GLY C CA 1
ATOM 5751 C C . GLY C 1 73 ? -3.711 26.331 -3.630 1.00 21.52 70 GLY C C 1
ATOM 5752 O O . GLY C 1 73 ? -3.284 26.818 -2.582 1.00 22.69 70 GLY C O 1
ATOM 5753 N N . HIS C 1 74 ? -4.199 27.074 -4.618 1.00 15.70 71 HIS C N 1
ATOM 5754 C CA . HIS C 1 74 ? -4.317 28.521 -4.458 1.00 17.61 71 HIS C CA 1
ATOM 5755 C C . HIS C 1 74 ? -5.670 29.071 -4.893 1.00 22.45 71 HIS C C 1
ATOM 5756 O O . HIS C 1 74 ? -6.297 28.564 -5.825 1.00 17.75 71 HIS C O 1
ATOM 5763 N N . ILE C 1 75 ? -6.108 30.114 -4.196 1.00 18.79 72 ILE C N 1
ATOM 5764 C CA . ILE C 1 75 ? -7.430 30.689 -4.395 1.00 18.62 72 ILE C CA 1
ATOM 5765 C C . ILE C 1 75 ? -7.374 31.904 -5.321 1.00 19.95 72 ILE C C 1
ATOM 5766 O O . ILE C 1 75 ? -8.375 32.276 -5.936 1.00 20.36 72 ILE C O 1
ATOM 5771 N N . ASP C 1 76 ? -6.198 32.513 -5.432 1.00 23.48 73 ASP C N 1
ATOM 5772 C CA . ASP C 1 76 ? -6.053 33.712 -6.247 1.00 27.44 73 ASP C CA 1
ATOM 5773 C C . ASP C 1 76 ? -5.909 33.369 -7.725 1.00 23.38 73 ASP C C 1
ATOM 5774 O O . ASP C 1 76 ? -5.465 32.278 -8.079 1.00 17.12 73 ASP C O 1
ATOM 5779 N N . THR C 1 77 ? -6.305 34.307 -8.581 1.00 25.63 74 THR C N 1
ATOM 5780 C CA . THR C 1 77 ? -6.156 34.160 -10.022 1.00 24.28 74 THR C CA 1
ATOM 5781 C C . THR C 1 77 ? -5.497 35.406 -10.597 1.00 22.76 74 THR C C 1
ATOM 5782 O O . THR C 1 77 ? -5.311 36.397 -9.893 1.00 19.99 74 THR C O 1
ATOM 5786 N N . VAL C 1 78 ? -5.143 35.348 -11.875 1.00 25.61 75 VAL C N 1
ATOM 5787 C CA . VAL C 1 78 ? -4.737 36.543 -12.598 1.00 28.40 75 VAL C CA 1
ATOM 5788 C C . VAL C 1 78 ? -5.995 37.352 -12.917 1.00 30.28 75 VAL C C 1
ATOM 5789 O O . VAL C 1 78 ? -7.084 36.785 -13.012 1.00 28.96 75 VAL C O 1
ATOM 5793 N N . PRO C 1 79 ? -5.859 38.683 -13.064 1.00 26.89 76 PRO C N 1
ATOM 5794 C CA . PRO C 1 79 ? -7.015 39.522 -13.407 1.00 32.11 76 PRO C CA 1
ATOM 5795 C C . PRO C 1 79 ? -7.585 39.229 -14.796 1.00 28.51 76 PRO C C 1
ATOM 5796 O O . PRO C 1 79 ? -7.124 38.314 -15.478 1.00 28.05 76 PRO C O 1
ATOM 5800 N N . GLY C 1 80 ? -8.582 40.011 -15.203 1.00 28.94 77 GLY C N 1
ATOM 5801 C CA . GLY C 1 80 ? -9.296 39.761 -16.442 1.00 27.93 77 GLY C CA 1
ATOM 5802 C C . GLY C 1 80 ? -10.324 38.664 -16.250 1.00 35.99 77 GLY C C 1
ATOM 5803 O O . GLY C 1 80 ? -9.965 37.503 -16.054 1.00 41.66 77 GLY C O 1
ATOM 5804 N N . GLU C 1 81 ? -11.605 39.015 -16.306 1.00 41.04 78 GLU C N 1
ATOM 5805 C CA . GLU C 1 81 ? -12.643 38.039 -15.988 1.00 44.08 78 GLU C CA 1
ATOM 5806 C C . GLU C 1 81 ? -13.277 37.378 -17.214 1.00 30.21 78 GLU C C 1
ATOM 5807 O O . GLU C 1 81 ? -13.663 38.042 -18.178 1.00 30.35 78 GLU C O 1
ATOM 5813 N N . VAL C 1 82 ? -13.362 36.054 -17.152 1.00 28.06 79 VAL C N 1
ATOM 5814 C CA . VAL C 1 82 ? -14.012 35.242 -18.167 1.00 23.98 79 VAL C CA 1
ATOM 5815 C C . VAL C 1 82 ? -15.450 35.034 -17.724 1.00 22.54 79 VAL C C 1
ATOM 5816 O O . VAL C 1 82 ? -15.679 34.404 -16.693 1.00 24.60 79 VAL C O 1
ATOM 5820 N N . PRO C 1 83 ? -16.420 35.567 -18.493 1.00 25.44 80 PRO C N 1
ATOM 5821 C CA . PRO C 1 83 ? -17.843 35.441 -18.148 1.00 25.90 80 PRO C CA 1
ATOM 5822 C C . PRO C 1 83 ? -18.183 33.999 -17.803 1.00 30.15 80 PRO C C 1
ATOM 5823 O O . PRO C 1 83 ? -17.963 33.107 -18.623 1.00 32.75 80 PRO C O 1
ATOM 5827 N N . VAL C 1 84 ? -18.683 33.774 -16.592 1.00 26.61 81 VAL C N 1
ATOM 5828 C CA . VAL C 1 84 ? -18.889 32.419 -16.094 1.00 26.41 81 VAL C CA 1
ATOM 5829 C C . VAL C 1 84 ? -20.127 31.765 -16.698 1.00 31.06 81 VAL C C 1
ATOM 5830 O O . VAL C 1 84 ? -21.241 32.270 -16.555 1.00 28.29 81 VAL C O 1
ATOM 5834 N N . GLN C 1 85 ? -19.922 30.633 -17.366 1.00 35.30 82 GLN C N 1
ATOM 5835 C CA . GLN C 1 85 ? -21.011 29.912 -18.017 1.00 38.97 82 GLN C CA 1
ATOM 5836 C C . GLN C 1 85 ? -20.612 28.474 -18.335 1.00 39.66 82 GLN C C 1
ATOM 5837 O O . GLN C 1 85 ? -19.436 28.179 -18.553 1.00 35.59 82 GLN C O 1
ATOM 5843 N N . VAL C 1 86 ? -21.600 27.584 -18.345 1.00 41.25 83 VAL C N 1
ATOM 5844 C CA . VAL C 1 86 ? -21.392 26.196 -18.739 1.00 32.99 83 VAL C CA 1
ATOM 5845 C C . VAL C 1 86 ? -22.031 25.961 -20.102 1.00 28.40 83 VAL C C 1
ATOM 5846 O O . VAL C 1 86 ? -23.226 26.201 -20.275 1.00 35.21 83 VAL C O 1
ATOM 5850 N N . VAL C 1 87 ? -21.236 25.509 -21.071 1.00 23.93 84 VAL C N 1
ATOM 5851 C CA . VAL C 1 87 ? -21.738 25.257 -22.421 1.00 29.81 84 VAL C CA 1
ATOM 5852 C C . VAL C 1 87 ? -21.211 23.938 -22.981 1.00 32.35 84 VAL C C 1
ATOM 5853 O O . VAL C 1 87 ? -19.999 23.719 -23.023 1.00 31.55 84 VAL C O 1
ATOM 5857 N N . ASP C 1 88 ? -22.127 23.070 -23.407 1.00 38.60 85 ASP C N 1
ATOM 5858 C CA . ASP C 1 88 ? -21.779 21.796 -24.042 1.00 41.08 85 ASP C CA 1
ATOM 5859 C C . ASP C 1 88 ? -20.833 20.936 -23.204 1.00 42.19 85 ASP C C 1
ATOM 5860 O O . ASP C 1 88 ? -19.916 20.303 -23.731 1.00 39.40 85 ASP C O 1
ATOM 5865 N N . GLY C 1 89 ? -21.064 20.925 -21.895 1.00 42.57 86 GLY C N 1
ATOM 5866 C CA . GLY C 1 89 ? -20.291 20.098 -20.987 1.00 34.73 86 GLY C CA 1
ATOM 5867 C C . GLY C 1 89 ? -19.099 20.800 -20.365 1.00 28.37 86 GLY C C 1
ATOM 5868 O O . GLY C 1 89 ? -18.482 20.279 -19.435 1.00 32.53 86 GLY C O 1
ATOM 5869 N N . VAL C 1 90 ? -18.777 21.987 -20.871 1.00 29.83 87 VAL C N 1
ATOM 5870 C CA . VAL C 1 90 ? -17.582 22.707 -20.443 1.00 23.21 87 VAL C CA 1
ATOM 5871 C C . VAL C 1 90 ? -17.915 23.929 -19.585 1.00 20.92 87 VAL C C 1
ATOM 5872 O O . VAL C 1 90 ? -18.817 24.698 -19.917 1.00 18.74 87 VAL C O 1
ATOM 5876 N N . LEU C 1 91 ? -17.184 24.099 -18.484 1.00 26.99 88 LEU C N 1
ATOM 5877 C CA . LEU C 1 91 ? -17.343 25.265 -17.613 1.00 24.93 88 LEU C CA 1
ATOM 5878 C C . LEU C 1 91 ? -16.330 26.361 -17.943 1.00 19.71 88 LEU C C 1
ATOM 5879 O O . LEU C 1 91 ? -15.126 26.116 -17.958 1.00 17.22 88 LEU C O 1
ATOM 5884 N N . TYR C 1 92 ? -16.823 27.569 -18.199 1.00 16.88 89 TYR C N 1
ATOM 5885 C CA . TYR C 1 92 ? -15.957 28.705 -18.500 1.00 23.75 89 TYR C CA 1
ATOM 5886 C C . TYR C 1 92 ? -15.867 29.641 -17.300 1.00 22.17 89 TYR C C 1
ATOM 5887 O O . TYR C 1 92 ? -16.887 30.018 -16.721 1.00 26.54 89 TYR C O 1
ATOM 5896 N N . GLY C 1 93 ? -14.647 30.012 -16.924 1.00 14.93 90 GLY C N 1
ATOM 5897 C CA . GLY C 1 93 ? -14.452 30.917 -15.807 1.00 25.39 90 GLY C CA 1
ATOM 5898 C C . GLY C 1 93 ? -12.996 31.171 -15.480 1.00 22.28 90 GLY C C 1
ATOM 5899 O O . GLY C 1 93 ? -12.144 30.305 -15.674 1.00 30.24 90 GLY C O 1
ATOM 5900 N N . ARG C 1 94 ? -12.711 32.370 -14.984 1.00 18.83 91 ARG C N 1
ATOM 5901 C CA . ARG C 1 94 ? -11.362 32.713 -14.562 1.00 14.32 91 ARG C CA 1
ATOM 5902 C C . ARG C 1 94 ? -10.933 31.824 -13.401 1.00 15.10 91 ARG C C 1
ATOM 5903 O O . ARG C 1 94 ? -11.598 31.780 -12.368 1.00 15.27 91 ARG C O 1
ATOM 5911 N N . GLY C 1 95 ? -9.827 31.107 -13.582 1.00 12.60 92 GLY C N 1
ATOM 5912 C CA . GLY C 1 95 ? -9.295 30.253 -12.537 1.00 12.31 92 GLY C CA 1
ATOM 5913 C C . GLY C 1 95 ? -9.898 28.861 -12.526 1.00 14.84 92 GLY C C 1
ATOM 5914 O O . GLY C 1 95 ? -9.558 28.043 -11.677 1.00 17.01 92 GLY C O 1
ATOM 5915 N N . ALA C 1 96 ? -10.795 28.591 -13.470 1.00 22.37 93 ALA C N 1
ATOM 5916 C CA . ALA C 1 96 ? -11.416 27.274 -13.583 1.00 21.39 93 ALA C CA 1
ATOM 5917 C C . ALA C 1 96 ? -10.358 26.190 -13.777 1.00 16.30 93 ALA C C 1
ATOM 5918 O O . ALA C 1 96 ? -10.511 25.061 -13.311 1.00 14.46 93 ALA C O 1
ATOM 5920 N N . VAL C 1 97 ? -9.287 26.547 -14.475 1.00 13.80 94 VAL C N 1
ATOM 5921 C CA . VAL C 1 97 ? -8.147 25.663 -14.650 1.00 23.39 94 VAL C CA 1
ATOM 5922 C C . VAL C 1 97 ? -7.048 26.014 -13.653 1.00 22.53 94 VAL C C 1
ATOM 5923 O O . VAL C 1 97 ? -6.465 25.137 -13.012 1.00 16.73 94 VAL C O 1
ATOM 5927 N N . ASP C 1 98 ? -6.790 27.310 -13.510 1.00 20.33 95 ASP C N 1
ATOM 5928 C CA . ASP C 1 98 ? -5.646 27.786 -12.744 1.00 14.28 95 ASP C CA 1
ATOM 5929 C C . ASP C 1 98 ? -6.044 28.763 -11.635 1.00 12.40 95 ASP C C 1
ATOM 5930 O O . ASP C 1 98 ? -6.067 29.973 -11.858 1.00 22.60 95 ASP C O 1
ATOM 5935 N N . ALA C 1 99 ? -6.360 28.250 -10.444 1.00 16.42 96 ALA C N 1
ATOM 5936 C CA . ALA C 1 99 ? -6.401 26.816 -10.171 1.00 12.62 96 ALA C CA 1
ATOM 5937 C C . ALA C 1 99 ? -7.556 26.469 -9.237 1.00 17.27 96 ALA C C 1
ATOM 5938 O O . ALA C 1 99 ? -7.407 25.638 -8.340 1.00 15.24 96 ALA C O 1
ATOM 5940 N N . LYS C 1 100 ? -8.706 27.104 -9.448 1.00 15.68 97 LYS C N 1
ATOM 5941 C CA . LYS C 1 100 ? -9.877 26.847 -8.613 1.00 20.47 97 LYS C CA 1
ATOM 5942 C C . LYS C 1 100 ? -10.444 25.459 -8.894 1.00 22.05 97 LYS C C 1
ATOM 5943 O O . LYS C 1 100 ? -11.107 24.862 -8.045 1.00 21.86 97 LYS C O 1
ATOM 5949 N N . GLY C 1 101 ? -10.179 24.954 -10.094 1.00 15.94 98 GLY C N 1
ATOM 5950 C CA . GLY C 1 101 ? -10.532 23.591 -10.447 1.00 13.29 98 GLY C CA 1
ATOM 5951 C C . GLY C 1 101 ? -9.861 22.574 -9.542 1.00 16.29 98 GLY C C 1
ATOM 5952 O O . GLY C 1 101 ? -10.541 21.799 -8.867 1.00 24.21 98 GLY C O 1
ATOM 5953 N N . PRO C 1 102 ? -8.519 22.559 -9.532 1.00 22.56 99 PRO C N 1
ATOM 5954 C CA . PRO C 1 102 ? -7.779 21.677 -8.625 1.00 19.74 99 PRO C CA 1
ATOM 5955 C C . PRO C 1 102 ? -8.117 21.896 -7.150 1.00 20.29 99 PRO C C 1
ATOM 5956 O O . PRO C 1 102 ? -8.113 20.927 -6.393 1.00 24.93 99 PRO C O 1
ATOM 5960 N N . LEU C 1 103 ? -8.400 23.134 -6.748 1.00 19.41 100 LEU C N 1
ATOM 5961 C CA . LEU C 1 103 ? -8.733 23.419 -5.350 1.00 17.58 100 LEU C CA 1
ATOM 5962 C C . LEU C 1 103 ? -10.086 22.834 -4.951 1.00 17.01 100 LEU C C 1
ATOM 5963 O O . LEU C 1 103 ? -10.240 22.291 -3.858 1.00 21.14 100 LEU C O 1
ATOM 5968 N N . ALA C 1 104 ? -11.064 22.953 -5.841 1.00 14.27 101 ALA C N 1
ATOM 5969 C CA . ALA C 1 104 ? -12.378 22.369 -5.609 1.00 22.17 101 ALA C CA 1
ATOM 5970 C C . ALA C 1 104 ? -12.278 20.848 -5.501 1.00 21.28 101 ALA C C 1
ATOM 5971 O O . ALA C 1 104 ? -12.933 20.229 -4.662 1.00 20.47 101 ALA C O 1
ATOM 5973 N N . THR C 1 105 ? -11.457 20.254 -6.361 1.00 16.77 102 THR C N 1
ATOM 5974 C CA . THR C 1 105 ? -11.198 18.819 -6.329 1.00 18.71 102 THR C CA 1
ATOM 5975 C C . THR C 1 105 ? -10.542 18.433 -5.008 1.00 23.76 102 THR C C 1
ATOM 5976 O O . THR C 1 105 ? -10.8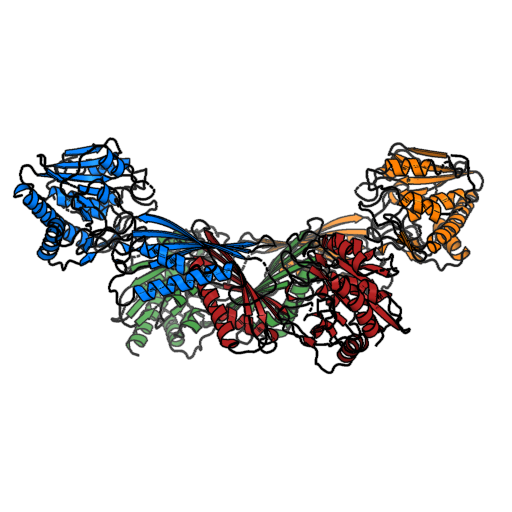79 17.411 -4.409 1.00 30.29 102 THR C O 1
ATOM 5980 N N . PHE C 1 106 ? -9.603 19.264 -4.563 1.00 15.86 103 PHE C N 1
ATOM 5981 C CA . PHE C 1 106 ? -8.933 19.074 -3.282 1.00 18.71 103 PHE C CA 1
ATOM 5982 C C . PHE C 1 106 ? -9.929 19.000 -2.133 1.00 23.63 103 PHE C C 1
ATOM 5983 O O . PHE C 1 106 ? -9.916 18.051 -1.347 1.00 26.81 103 PHE C O 1
ATOM 5991 N N . VAL C 1 107 ? -10.784 20.015 -2.044 1.00 22.21 104 VAL C N 1
ATOM 5992 C CA . VAL C 1 107 ? -11.780 20.114 -0.983 1.00 23.03 104 VAL C CA 1
ATOM 5993 C C . VAL C 1 107 ? -12.706 18.898 -0.922 1.00 26.13 104 VAL C C 1
ATOM 5994 O O . VAL C 1 107 ? -12.802 18.233 0.112 1.00 31.19 104 VAL C O 1
ATOM 5998 N N . VAL C 1 108 ? -13.381 18.618 -2.033 1.00 23.54 105 VAL C N 1
ATOM 5999 C CA . VAL C 1 108 ? -14.341 17.521 -2.101 1.00 25.09 105 VAL C CA 1
ATOM 6000 C C . VAL C 1 108 ? -13.711 16.182 -1.741 1.00 30.23 105 VAL C C 1
ATOM 6001 O O . VAL C 1 108 ? -14.231 15.455 -0.900 1.00 35.29 105 VAL C O 1
ATOM 6005 N N . ALA C 1 109 ? -12.584 15.872 -2.371 1.00 28.26 106 ALA C N 1
ATOM 6006 C CA . ALA C 1 109 ? -11.893 14.608 -2.138 1.00 28.93 106 ALA C CA 1
ATOM 6007 C C . ALA C 1 109 ? -11.452 14.444 -0.683 1.00 35.28 106 ALA C C 1
ATOM 6008 O O . ALA C 1 109 ? -11.647 13.386 -0.085 1.00 35.31 106 ALA C O 1
ATOM 6010 N N . GLY C 1 110 ? -10.858 15.494 -0.123 1.00 38.02 107 GLY C N 1
ATOM 6011 C CA . GLY C 1 110 ? -10.327 15.447 1.229 1.00 30.37 107 GLY C CA 1
ATOM 6012 C C . GLY C 1 110 ? -11.355 15.130 2.301 1.00 29.19 107 GLY C C 1
ATOM 6013 O O . GLY C 1 110 ? -11.044 14.474 3.295 1.00 38.39 107 GLY C O 1
ATOM 6014 N N . ALA C 1 111 ? -12.581 15.601 2.103 1.00 27.31 108 ALA C N 1
ATOM 6015 C CA . ALA C 1 111 ? -13.668 15.324 3.036 1.00 33.73 108 ALA C CA 1
ATOM 6016 C C . ALA C 1 111 ? -14.367 14.020 2.673 1.00 45.22 108 ALA C C 1
ATOM 6017 O O . ALA C 1 111 ? -15.190 13.508 3.434 1.00 46.77 108 ALA C O 1
ATOM 6019 N N . ARG C 1 112 ? -14.040 13.496 1.496 1.00 45.92 109 ARG C N 1
ATOM 6020 C CA . ARG C 1 112 ? -14.658 12.277 0.991 1.00 42.40 109 ARG C CA 1
ATOM 6021 C C . ARG C 1 112 ? -13.739 11.083 1.230 1.00 42.39 109 ARG C C 1
ATOM 6022 O O . ARG C 1 112 ? -14.188 9.939 1.297 1.00 41.36 109 ARG C O 1
ATOM 6030 N N . ALA C 1 113 ? -12.447 11.365 1.370 1.00 39.86 110 ALA C N 1
ATOM 6031 C CA . ALA C 1 113 ? -11.448 10.327 1.603 1.00 38.95 110 ALA C CA 1
ATOM 6032 C C . ALA C 1 113 ? -11.642 9.645 2.954 1.00 43.06 110 ALA C C 1
ATOM 6033 O O . ALA C 1 113 ? -11.837 10.310 3.972 1.00 46.50 110 ALA C O 1
ATOM 6035 N N . LYS C 1 114 ? -11.579 8.317 2.957 1.00 40.64 111 LYS C N 1
ATOM 6036 C CA . LYS C 1 114 ? -11.680 7.548 4.192 1.00 41.02 111 LYS C CA 1
ATOM 6037 C C . LYS C 1 114 ? -10.395 7.707 5.000 1.00 45.58 111 LYS C C 1
ATOM 6038 O O . LYS C 1 114 ? -9.362 7.135 4.650 1.00 45.82 111 LYS C O 1
ATOM 6044 N N . LEU C 1 115 ? -10.464 8.484 6.079 1.00 46.28 112 LEU C N 1
ATOM 6045 C CA . LEU C 1 115 ? -9.276 8.817 6.867 1.00 53.93 112 LEU C CA 1
ATOM 6046 C C . LEU C 1 115 ? -8.922 7.784 7.939 1.00 59.15 112 LEU C C 1
ATOM 6047 O O . LEU C 1 115 ? -9.726 7.500 8.829 1.00 67.44 112 LEU C O 1
ATOM 6052 N N . PRO C 1 116 ? -7.704 7.225 7.854 1.00 49.76 113 PRO C N 1
ATOM 6053 C CA . PRO C 1 116 ? -7.139 6.367 8.901 1.00 43.47 113 PRO C CA 1
ATOM 6054 C C . PRO C 1 116 ? -6.934 7.162 10.189 1.00 44.95 113 PRO C C 1
ATOM 6055 O O . PRO C 1 116 ? -6.972 8.393 10.146 1.00 40.80 113 PRO C O 1
ATOM 6059 N N . PRO C 1 117 ? -6.733 6.474 11.326 1.00 45.54 114 PRO C N 1
ATOM 6060 C CA . PRO C 1 117 ? -6.462 7.185 12.580 1.00 41.62 114 PRO C CA 1
ATOM 6061 C C . PRO C 1 117 ? -5.035 7.721 12.611 1.00 38.42 114 PRO C C 1
ATOM 6062 O O . PRO C 1 117 ? -4.139 7.101 12.037 1.00 34.44 114 PRO C O 1
ATOM 6066 N N . GLY C 1 118 ? -4.827 8.858 13.268 1.00 39.12 115 GLY C N 1
ATOM 6067 C CA . GLY C 1 118 ? -3.496 9.428 13.392 1.00 40.56 115 GLY C CA 1
ATOM 6068 C C . GLY C 1 118 ? -3.022 10.187 12.166 1.00 40.43 115 GLY C C 1
ATOM 6069 O O . GLY C 1 118 ? -1.820 10.388 11.974 1.00 37.10 115 GLY C O 1
ATOM 6070 N N . VAL C 1 119 ? -3.970 10.615 11.338 1.00 43.88 116 VAL C N 1
ATOM 6071 C CA . VAL C 1 119 ? -3.663 11.367 10.126 1.00 41.67 116 VAL C CA 1
ATOM 6072 C C . VAL C 1 119 ? -4.478 12.658 10.051 1.00 39.40 116 VAL C C 1
ATOM 6073 O O . VAL C 1 119 ? -5.699 12.644 10.223 1.00 42.88 116 VAL C O 1
ATOM 6077 N N . ARG C 1 120 ? -3.796 13.773 9.806 1.00 33.02 117 ARG C N 1
ATOM 6078 C CA . ARG C 1 120 ? -4.471 15.045 9.592 1.00 31.52 117 ARG C CA 1
ATOM 6079 C C . ARG C 1 120 ? -4.663 15.267 8.098 1.00 33.50 117 ARG C C 1
ATOM 6080 O O . ARG C 1 120 ? -3.815 14.883 7.292 1.00 31.11 117 ARG C O 1
ATOM 6088 N N . LEU C 1 121 ? -5.784 15.877 7.729 1.00 31.16 118 LEU C N 1
ATOM 6089 C CA . LEU C 1 121 ? -6.019 16.245 6.341 1.00 31.54 118 LEU C CA 1
ATOM 6090 C C . LEU C 1 121 ? -6.207 17.750 6.267 1.00 32.48 118 LEU C C 1
ATOM 6091 O O . LEU C 1 121 ? -7.258 18.270 6.640 1.00 29.94 118 LEU C O 1
ATOM 6096 N N . THR C 1 122 ? -5.182 18.447 5.791 1.00 32.21 119 THR C N 1
ATOM 6097 C CA . THR C 1 122 ? -5.234 19.897 5.686 1.00 24.40 119 THR C CA 1
ATOM 6098 C C . THR C 1 122 ? -5.458 20.313 4.237 1.00 20.85 119 THR C C 1
ATOM 6099 O O . THR C 1 122 ? -4.732 19.884 3.341 1.00 17.60 119 THR C O 1
ATOM 6103 N N . VAL C 1 123 ? -6.476 21.134 4.006 1.00 17.66 120 VAL C N 1
ATOM 6104 C CA . VAL C 1 123 ? -6.714 21.691 2.680 1.00 17.96 120 VAL C CA 1
ATOM 6105 C C . VAL C 1 123 ? -6.475 23.194 2.719 1.00 18.95 120 VAL C C 1
ATOM 6106 O O . VAL C 1 123 ? -7.116 23.913 3.487 1.00 16.49 120 VAL C O 1
ATOM 6110 N N . VAL C 1 124 ? -5.542 23.666 1.898 1.00 17.21 121 VAL C N 1
ATOM 6111 C CA . VAL C 1 124 ? -5.182 25.077 1.902 1.00 22.04 121 VAL C CA 1
ATOM 6112 C C . VAL C 1 124 ? -5.490 25.761 0.572 1.00 26.02 121 VAL C C 1
ATOM 6113 O O . VAL C 1 124 ? -5.139 25.256 -0.494 1.00 26.29 121 VAL C O 1
ATOM 6117 N N . GLY C 1 125 ? -6.161 26.907 0.645 1.00 25.50 122 GLY C N 1
ATOM 6118 C CA . GLY C 1 125 ? -6.356 27.758 -0.514 1.00 27.22 122 GLY C CA 1
ATOM 6119 C C . GLY C 1 125 ? -5.508 29.005 -0.355 1.00 23.82 122 GLY C C 1
ATOM 6120 O O . GLY C 1 125 ? -5.939 29.990 0.244 1.00 31.30 122 GLY C O 1
ATOM 6121 N N . ALA C 1 126 ? -4.294 28.957 -0.891 1.00 17.98 123 ALA C N 1
ATOM 6122 C CA . ALA C 1 126 ? -3.304 30.005 -0.669 1.00 15.04 123 ALA C CA 1
ATOM 6123 C C . ALA C 1 126 ? -3.619 31.297 -1.411 1.00 20.13 123 ALA C C 1
ATOM 6124 O O . ALA C 1 126 ? -4.199 31.280 -2.498 1.00 20.32 123 ALA C O 1
ATOM 6126 N N . VAL C 1 127 ? -3.213 32.416 -0.817 1.00 22.48 124 VAL C N 1
ATOM 6127 C CA . VAL C 1 127 ? -3.399 33.727 -1.421 1.00 17.56 124 VAL C CA 1
ATOM 6128 C C . VAL C 1 127 ? -2.134 34.166 -2.153 1.00 18.92 124 VAL C C 1
ATOM 6129 O O . VAL C 1 127 ? -1.031 33.744 -1.803 1.00 24.19 124 VAL C O 1
ATOM 6133 N N . GLU C 1 128 ? -2.305 34.996 -3.179 1.00 25.08 125 GLU C N 1
ATOM 6134 C CA . GLU C 1 128 ? -1.185 35.628 -3.879 1.00 23.33 125 GLU C CA 1
ATOM 6135 C C . GLU C 1 128 ? -0.136 34.675 -4.460 1.00 23.25 125 GLU C C 1
ATOM 6136 O O . GLU C 1 128 ? 1.048 35.012 -4.511 1.00 14.67 125 GLU C O 1
ATOM 6142 N N . GLU C 1 129 ? -0.566 33.496 -4.896 1.00 20.54 126 GLU C N 1
ATOM 6143 C CA . GLU C 1 129 ? 0.340 32.548 -5.539 1.00 24.22 126 GLU C CA 1
ATOM 6144 C C . GLU C 1 129 ? 0.670 33.003 -6.955 1.00 24.76 126 GLU C C 1
ATOM 6145 O O . GLU C 1 129 ? 1.790 32.824 -7.436 1.00 32.93 126 GLU C O 1
ATOM 6151 N N . GLU C 1 130 ? -0.317 33.599 -7.617 1.00 20.78 127 GLU C N 1
ATOM 6152 C CA . GLU C 1 130 ? -0.170 34.026 -9.005 1.00 22.01 127 GLU C CA 1
ATOM 6153 C C . GLU C 1 130 ? 0.739 35.246 -9.169 1.00 24.26 127 GLU C C 1
ATOM 6154 O O . GLU C 1 130 ? 0.919 35.743 -10.282 1.00 18.85 127 GLU C O 1
ATOM 6160 N N . VAL C 1 131 ? 1.312 35.722 -8.066 1.00 23.99 128 VAL C N 1
ATOM 6161 C CA . VAL C 1 131 ? 2.220 36.867 -8.115 1.00 25.01 128 VAL C CA 1
ATOM 6162 C C . VAL C 1 131 ? 3.584 36.574 -7.482 1.00 26.89 128 VAL C C 1
ATOM 6163 O O . VAL C 1 131 ? 3.811 35.481 -6.963 1.00 21.82 128 VAL C O 1
ATOM 6183 N N . SER C 1 133 ? 4.956 37.540 -4.832 1.00 33.51 130 SER C N 1
ATOM 6184 C CA . SER C 1 133 ? 4.979 37.425 -3.382 1.00 29.99 130 SER C CA 1
ATOM 6185 C C . SER C 1 133 ? 4.935 35.981 -2.921 1.00 25.82 130 SER C C 1
ATOM 6186 O O . SER C 1 133 ? 5.801 35.546 -2.161 1.00 26.04 130 SER C O 1
ATOM 6189 N N . SER C 1 134 ? 3.930 35.246 -3.394 1.00 29.05 131 SER C N 1
ATOM 6190 C CA . SER C 1 134 ? 3.588 33.951 -2.818 1.00 28.20 131 SER C CA 1
ATOM 6191 C C . SER C 1 134 ? 3.437 34.155 -1.318 1.00 24.66 131 SER C C 1
ATOM 6192 O O . SER C 1 134 ? 3.938 33.367 -0.515 1.00 19.80 131 SER C O 1
ATOM 6195 N N . ARG C 1 135 ? 2.753 35.240 -0.962 1.00 11.35 132 ARG C N 1
ATOM 6196 C CA . ARG C 1 135 ? 2.627 35.673 0.421 1.00 11.56 132 ARG C CA 1
ATOM 6197 C C . ARG C 1 135 ? 1.990 34.602 1.291 1.00 20.10 132 ARG C C 1
ATOM 6198 O O . ARG C 1 135 ? 2.358 34.438 2.454 1.00 20.82 132 ARG C O 1
ATOM 6206 N N . GLY C 1 136 ? 1.037 33.876 0.716 1.00 19.24 133 GLY C N 1
ATOM 6207 C CA . GLY C 1 136 ? 0.340 32.830 1.437 1.00 16.48 133 GLY C CA 1
ATOM 6208 C C . GLY C 1 136 ? 1.232 31.645 1.743 1.00 18.88 133 GLY C C 1
ATOM 6209 O O . GLY C 1 136 ? 1.261 31.155 2.869 1.00 18.56 133 GLY C O 1
ATOM 6210 N N . ALA C 1 137 ? 1.963 31.186 0.734 1.00 21.64 134 ALA C N 1
ATOM 6211 C CA . ALA C 1 137 ? 2.859 30.047 0.894 1.00 25.30 134 ALA C CA 1
ATOM 6212 C C . ALA C 1 137 ? 4.005 30.369 1.849 1.00 19.76 134 ALA C C 1
ATOM 6213 O O . ALA C 1 137 ? 4.345 29.561 2.714 1.00 14.02 134 ALA C O 1
ATOM 6215 N N . ARG C 1 138 ? 4.605 31.544 1.680 1.00 24.83 135 ARG C N 1
ATOM 6216 C CA . ARG C 1 138 ? 5.714 31.963 2.530 1.00 14.06 135 ARG C CA 1
ATOM 6217 C C . ARG C 1 138 ? 5.283 32.093 3.989 1.00 20.34 135 ARG C C 1
ATOM 6218 O O . ARG C 1 138 ? 6.076 31.871 4.901 1.00 28.96 135 ARG C O 1
ATOM 6226 N N . HIS C 1 139 ? 4.019 32.444 4.202 1.00 19.91 136 HIS C N 1
ATOM 6227 C CA . HIS C 1 139 ? 3.460 32.485 5.547 1.00 23.01 136 HIS C CA 1
ATOM 6228 C C . HIS C 1 139 ? 3.344 31.084 6.138 1.00 17.54 136 HIS C C 1
ATOM 6229 O O . HIS C 1 139 ? 3.638 30.876 7.313 1.00 17.63 136 HIS C O 1
ATOM 6236 N N . LEU C 1 140 ? 2.895 30.134 5.322 1.00 20.41 137 LEU C N 1
ATOM 6237 C CA . LEU C 1 140 ? 2.739 28.751 5.763 1.00 22.40 137 LEU C CA 1
ATOM 6238 C C . LEU C 1 140 ? 4.068 28.180 6.232 1.00 26.29 137 LEU C C 1
ATOM 6239 O O . LEU C 1 140 ? 4.161 27.579 7.303 1.00 30.48 137 LEU C O 1
ATOM 6244 N N . ILE C 1 141 ? 5.095 28.374 5.413 1.00 24.59 138 ILE C N 1
ATOM 6245 C CA . ILE C 1 141 ? 6.433 27.878 5.706 1.00 18.24 138 ILE C CA 1
ATOM 6246 C C . ILE C 1 141 ? 6.998 28.521 6.973 1.00 24.16 138 ILE C C 1
ATOM 6247 O O . ILE C 1 141 ? 7.669 27.866 7.768 1.00 30.06 138 ILE C O 1
ATOM 6252 N N . ALA C 1 142 ? 6.697 29.800 7.167 1.00 26.14 139 ALA C N 1
ATOM 6253 C CA . ALA C 1 142 ? 7.239 30.554 8.293 1.00 25.73 139 ALA C CA 1
ATOM 6254 C C . ALA C 1 142 ? 6.577 30.219 9.629 1.00 28.91 139 ALA C C 1
ATOM 6255 O O . ALA C 1 142 ? 7.191 30.374 10.684 1.00 33.58 139 ALA C O 1
ATOM 6257 N N . THR C 1 143 ? 5.328 29.764 9.585 1.00 24.40 140 THR C N 1
ATOM 6258 C CA . THR C 1 143 ? 4.551 29.572 10.808 1.00 25.44 140 THR C CA 1
ATOM 6259 C C . THR C 1 143 ? 4.198 28.116 11.114 1.00 27.10 140 THR C C 1
ATOM 6260 O O . THR C 1 143 ? 3.980 27.758 12.270 1.00 32.00 140 THR C O 1
ATOM 6264 N N . ARG C 1 144 ? 4.135 27.281 10.082 1.00 23.20 141 ARG C N 1
ATOM 6265 C CA . ARG C 1 144 ? 3.771 25.880 10.270 1.00 24.68 141 ARG C CA 1
ATOM 6266 C C . ARG C 1 144 ? 4.981 24.964 10.148 1.00 29.18 141 ARG C C 1
ATOM 6267 O O . ARG C 1 144 ? 5.942 25.278 9.445 1.00 34.20 141 ARG C O 1
ATOM 6275 N N . GLU C 1 145 ? 4.932 23.832 10.843 1.00 31.79 142 GLU C N 1
ATOM 6276 C CA . GLU C 1 145 ? 5.972 22.823 10.713 1.00 37.48 142 GLU C CA 1
ATOM 6277 C C . GLU C 1 145 ? 5.594 21.871 9.581 1.00 31.62 142 GLU C C 1
ATOM 6278 O O . GLU C 1 145 ? 4.437 21.820 9.171 1.00 30.90 142 GLU C O 1
ATOM 6284 N N . ALA C 1 146 ? 6.572 21.126 9.077 1.00 27.27 143 ALA C N 1
ATOM 6285 C CA . ALA C 1 146 ? 6.403 20.333 7.858 1.00 30.83 143 ALA C CA 1
ATOM 6286 C C . ALA C 1 146 ? 5.322 19.252 7.921 1.00 34.08 143 ALA C C 1
ATOM 6287 O O . ALA C 1 146 ? 5.198 18.543 8.920 1.00 38.98 143 ALA C O 1
ATOM 6289 N N . PRO C 1 147 ? 4.537 19.127 6.838 1.00 35.39 144 PRO C N 1
ATOM 6290 C CA . PRO C 1 147 ? 3.582 18.031 6.652 1.00 26.49 144 PRO C CA 1
ATOM 6291 C C . PRO C 1 147 ? 4.334 16.768 6.265 1.00 27.07 144 PRO C C 1
ATOM 6292 O O . PRO C 1 147 ? 5.537 16.836 6.012 1.00 28.20 144 PRO C O 1
ATOM 6296 N N . ASP C 1 148 ? 3.647 15.634 6.215 1.00 26.02 145 ASP C N 1
ATOM 6297 C CA . ASP C 1 148 ? 4.300 14.389 5.838 1.00 28.30 145 ASP C CA 1
ATOM 6298 C C . ASP C 1 148 ? 4.051 14.086 4.366 1.00 32.79 145 ASP C C 1
ATOM 6299 O O . ASP C 1 148 ? 4.716 13.240 3.768 1.00 39.57 145 ASP C O 1
ATOM 6304 N N . ALA C 1 149 ? 3.096 14.805 3.787 1.00 33.56 146 ALA C N 1
ATOM 6305 C CA . ALA C 1 149 ? 2.779 14.682 2.371 1.00 29.92 146 ALA C CA 1
ATOM 6306 C C . ALA C 1 149 ? 2.113 15.961 1.881 1.00 24.73 146 ALA C C 1
ATOM 6307 O O . ALA C 1 149 ? 1.274 16.534 2.576 1.00 23.90 146 ALA C O 1
ATOM 6309 N N . VAL C 1 150 ? 2.492 16.411 0.689 1.00 26.18 147 VAL C N 1
ATOM 6310 C CA . VAL C 1 150 ? 1.859 17.577 0.082 1.00 20.51 147 VAL C CA 1
ATOM 6311 C C . VAL C 1 150 ? 1.448 17.290 -1.361 1.00 24.22 147 VAL C C 1
ATOM 6312 O O . VAL C 1 150 ? 2.256 16.820 -2.163 1.00 21.87 147 VAL C O 1
ATOM 6316 N N . VAL C 1 151 ? 0.184 17.556 -1.676 1.00 19.92 148 VAL C N 1
ATOM 6317 C CA . VAL C 1 151 ? -0.294 17.491 -3.051 1.00 18.73 148 VAL C CA 1
ATOM 6318 C C . VAL C 1 151 ? -0.525 18.915 -3.545 1.00 21.66 148 VAL C C 1
ATOM 6319 O O . VAL C 1 151 ? -1.272 19.676 -2.928 1.00 27.86 148 VAL C O 1
ATOM 6323 N N . ILE C 1 152 ? 0.130 19.280 -4.644 1.00 21.14 149 ILE C N 1
ATOM 6324 C CA . ILE C 1 152 ? 0.029 20.638 -5.176 1.00 20.86 149 ILE C CA 1
ATOM 6325 C C . ILE C 1 152 ? -1.177 20.792 -6.101 1.00 17.77 149 ILE C C 1
ATOM 6326 O O . ILE C 1 152 ? -1.357 20.010 -7.035 1.00 20.23 149 ILE C O 1
ATOM 6331 N N . GLY C 1 153 ? -2.001 21.802 -5.833 1.00 18.79 150 GLY C N 1
ATOM 6332 C CA . GLY C 1 153 ? -3.210 22.037 -6.603 1.00 21.60 150 GLY C CA 1
ATOM 6333 C C . GLY C 1 153 ? -3.001 22.885 -7.839 1.00 20.81 150 GLY C C 1
ATOM 6334 O O . GLY C 1 153 ? -3.256 24.090 -7.829 1.00 15.54 150 GLY C O 1
ATOM 6335 N N . GLU C 1 154 ? -2.538 22.244 -8.907 1.00 20.08 151 GLU C N 1
ATOM 6336 C CA . GLU C 1 154 ? -2.346 22.902 -10.192 1.00 19.82 151 GLU C CA 1
ATOM 6337 C C . GLU C 1 154 ? -2.879 21.992 -11.292 1.00 19.40 151 GLU C C 1
ATOM 6338 O O . GLU C 1 154 ? -2.994 20.785 -11.085 1.00 28.72 151 GLU C O 1
ATOM 6344 N N . PRO C 1 155 ? -3.221 22.562 -12.461 1.00 21.32 152 PRO C N 1
ATOM 6345 C CA . PRO C 1 155 ? -3.731 21.694 -13.526 1.00 23.61 152 PRO C CA 1
ATOM 6346 C C . PRO C 1 155 ? -2.638 20.803 -14.103 1.00 24.49 152 PRO C C 1
ATOM 6347 O O . PRO C 1 155 ? -1.590 21.290 -14.526 1.00 21.17 152 PRO C O 1
ATOM 6351 N N . SER C 1 156 ? -2.890 19.500 -14.112 1.00 24.01 153 SER C N 1
ATOM 6352 C CA . SER C 1 156 ? -1.950 18.541 -14.663 1.00 24.64 153 SER C CA 1
ATOM 6353 C C . SER C 1 156 ? -2.672 17.731 -15.716 1.00 30.07 153 SER C C 1
ATOM 6354 O O . SER C 1 156 ? -2.066 16.945 -16.445 1.00 41.46 153 SER C O 1
ATOM 6357 N N . GLY C 1 157 ? -3.981 17.939 -15.790 1.00 25.15 154 GLY C N 1
ATOM 6358 C CA . GLY C 1 157 ? -4.857 17.034 -16.503 1.00 18.23 154 GLY C CA 1
ATOM 6359 C C . GLY C 1 157 ? -5.237 15.952 -15.515 1.00 17.98 154 GLY C C 1
ATOM 6360 O O . GLY C 1 157 ? -4.417 15.558 -14.688 1.00 24.51 154 GLY C O 1
ATOM 6361 N N . TRP C 1 158 ? -6.474 15.475 -15.585 1.00 21.60 155 TRP C N 1
ATOM 6362 C CA . TRP C 1 158 ? -6.942 14.463 -14.646 1.00 27.04 155 TRP C CA 1
ATOM 6363 C C . TRP C 1 158 ? -6.209 13.145 -14.857 1.00 33.76 155 TRP C C 1
ATOM 6364 O O . TRP C 1 158 ? -6.162 12.301 -13.962 1.00 37.10 155 TRP C O 1
ATOM 6375 N N . ASP C 1 159 ? -5.641 12.982 -16.048 1.00 37.11 156 ASP C N 1
ATOM 6376 C CA . ASP C 1 159 ? -4.883 11.786 -16.393 1.00 36.37 156 ASP C CA 1
ATOM 6377 C C . ASP C 1 159 ? -3.380 12.047 -16.376 1.00 32.85 156 ASP C C 1
ATOM 6378 O O . ASP C 1 159 ? -2.595 11.217 -16.833 1.00 36.49 156 ASP C O 1
ATOM 6383 N N . GLY C 1 160 ? -2.985 13.205 -15.857 1.00 34.71 157 GLY C N 1
ATOM 6384 C CA . GLY C 1 160 ? -1.582 13.569 -15.792 1.00 31.65 157 GLY C CA 1
ATOM 6385 C C . GLY C 1 160 ? -1.143 13.956 -14.394 1.00 26.36 157 GLY C C 1
ATOM 6386 O O . GLY C 1 160 ? -1.961 14.362 -13.567 1.00 33.66 157 GLY C O 1
ATOM 6387 N N . VAL C 1 161 ? 0.151 13.815 -14.124 1.00 25.99 158 VAL C N 1
ATOM 6388 C CA . VAL C 1 161 ? 0.729 14.234 -12.853 1.00 27.82 158 VAL C CA 1
ATOM 6389 C C . VAL C 1 161 ? 1.968 15.081 -13.134 1.00 31.43 158 VAL C C 1
ATOM 6390 O O . VAL C 1 161 ? 2.784 14.722 -13.983 1.00 32.08 158 VAL C O 1
ATOM 6394 N N . VAL C 1 162 ? 2.109 16.203 -12.434 1.00 22.06 159 VAL C N 1
ATOM 6395 C CA . VAL C 1 162 ? 3.250 17.089 -12.658 1.00 15.65 159 VAL C CA 1
ATOM 6396 C C . VAL C 1 162 ? 4.380 16.826 -11.664 1.00 18.11 159 VAL C C 1
ATOM 6397 O O . VAL C 1 162 ? 4.155 16.770 -10.454 1.00 24.78 159 VAL C O 1
ATOM 6401 N N . LEU C 1 163 ? 5.591 16.662 -12.190 1.00 22.50 160 LEU C N 1
ATOM 6402 C CA . LEU C 1 163 ? 6.758 16.355 -11.373 1.00 18.92 160 LEU C CA 1
ATOM 6403 C C . LEU C 1 163 ? 7.491 17.605 -10.906 1.00 26.06 160 LEU C C 1
ATOM 6404 O O . LEU C 1 163 ? 8.144 17.596 -9.862 1.00 27.21 160 LEU C O 1
ATOM 6409 N N . GLY C 1 164 ? 7.394 18.678 -11.683 1.00 29.86 161 GLY C N 1
ATOM 6410 C CA . GLY C 1 164 ? 8.103 19.895 -11.343 1.00 21.96 161 GLY C CA 1
ATOM 6411 C C . GLY C 1 164 ? 7.755 21.102 -12.188 1.00 19.52 161 GLY C C 1
ATOM 6412 O O . GLY C 1 164 ? 7.064 20.996 -13.201 1.00 17.76 161 GLY C O 1
ATOM 6413 N N . TYR C 1 165 ? 8.251 22.257 -11.756 1.00 22.77 162 TYR C N 1
ATOM 6414 C CA . TYR C 1 165 ? 8.003 23.521 -12.428 1.00 17.00 162 TYR C CA 1
ATOM 6415 C C . TYR C 1 165 ? 9.307 24.290 -12.546 1.00 20.39 162 TYR C C 1
ATOM 6416 O O . TYR C 1 165 ? 10.217 24.104 -11.740 1.00 15.12 162 TYR C O 1
ATOM 6425 N N . ARG C 1 166 ? 9.400 25.152 -13.551 1.00 20.92 163 ARG C N 1
ATOM 6426 C CA . ARG C 1 166 ? 10.561 26.019 -13.673 1.00 20.67 163 ARG C CA 1
ATOM 6427 C C . ARG C 1 166 ? 10.585 27.015 -12.526 1.00 21.85 163 ARG C C 1
ATOM 6428 O O . ARG C 1 166 ? 9.552 27.295 -11.916 1.00 14.93 163 ARG C O 1
ATOM 6436 N N . GLY C 1 167 ? 11.769 27.532 -12.220 1.00 19.06 164 GLY C N 1
ATOM 6437 C CA . GLY C 1 167 ? 11.896 28.589 -11.238 1.00 13.77 164 GLY C CA 1
ATOM 6438 C C . GLY C 1 167 ? 11.623 29.907 -11.927 1.00 13.61 164 GLY C C 1
ATOM 6439 O O . GLY C 1 167 ? 11.339 29.921 -13.122 1.00 15.47 164 GLY C O 1
ATOM 6440 N N . SER C 1 168 ? 11.694 31.011 -11.192 1.00 17.57 165 SER C N 1
ATOM 6441 C CA . SER C 1 168 ? 11.473 32.311 -11.808 1.00 13.48 165 SER C CA 1
ATOM 6442 C C . SER C 1 168 ? 12.126 33.463 -11.058 1.00 24.21 165 SER C C 1
ATOM 6443 O O . SER C 1 168 ? 12.335 33.401 -9.846 1.00 24.66 165 SER C O 1
ATOM 6446 N N . VAL C 1 169 ? 12.451 34.508 -11.811 1.00 23.44 166 VAL C N 1
ATOM 6447 C CA . VAL C 1 169 ? 12.998 35.743 -11.270 1.00 14.82 166 VAL C CA 1
ATOM 6448 C C . VAL C 1 169 ? 12.262 36.892 -11.956 1.00 16.95 166 VAL C C 1
ATOM 6449 O O . VAL C 1 169 ? 11.891 36.780 -13.124 1.00 17.85 166 VAL C O 1
ATOM 6453 N N . ALA C 1 170 ? 12.020 37.979 -11.231 1.00 18.68 167 ALA C N 1
ATOM 6454 C CA . ALA C 1 170 ? 11.401 39.158 -11.828 1.00 15.82 167 ALA C CA 1
ATOM 6455 C C . ALA C 1 170 ? 12.423 40.280 -11.995 1.00 20.09 167 ALA C C 1
ATOM 6456 O O . ALA C 1 170 ? 13.052 40.704 -11.026 1.00 24.64 167 ALA C O 1
ATOM 6458 N N . LEU C 1 171 ? 12.578 40.759 -13.226 1.00 15.99 168 LEU C N 1
ATOM 6459 C CA . LEU C 1 171 ? 13.529 41.822 -13.525 1.00 11.15 168 LEU C CA 1
ATOM 6460 C C . LEU C 1 171 ? 12.822 43.128 -13.864 1.00 21.50 168 LEU C C 1
ATOM 6461 O O . LEU C 1 171 ? 11.800 43.128 -14.550 1.00 24.32 168 LEU C O 1
ATOM 6466 N N . GLU C 1 172 ? 13.368 44.239 -13.381 1.00 11.14 169 GLU C N 1
ATOM 6467 C CA . GLU C 1 172 ? 12.958 45.549 -13.874 1.00 11.04 169 GLU C CA 1
ATOM 6468 C C . GLU C 1 172 ? 14.167 46.329 -14.370 1.00 14.61 169 GLU C C 1
ATOM 6469 O O . GLU C 1 172 ? 15.112 46.571 -13.618 1.00 24.84 169 GLU C O 1
ATOM 6475 N N . TYR C 1 173 ? 14.132 46.718 -15.639 1.00 16.71 170 TYR C N 1
ATOM 6476 C CA . TYR C 1 173 ? 15.201 47.511 -16.231 1.00 17.47 170 TYR C CA 1
ATOM 6477 C C . TYR C 1 173 ? 14.769 48.966 -16.348 1.00 16.51 170 TYR C C 1
ATOM 6478 O O . TYR C 1 173 ? 13.768 49.270 -16.997 1.00 28.09 170 TYR C O 1
ATOM 6487 N N . ARG C 1 174 ? 15.516 49.859 -15.709 1.00 15.39 171 ARG C N 1
ATOM 6488 C CA . ARG C 1 174 ? 15.227 51.286 -15.778 1.00 15.00 171 ARG C CA 1
ATOM 6489 C C . ARG C 1 174 ? 16.381 52.055 -16.406 1.00 21.55 171 ARG C C 1
ATOM 6490 O O . ARG C 1 174 ? 17.550 51.739 -16.176 1.00 20.07 171 ARG C O 1
ATOM 6498 N N . VAL C 1 175 ? 16.045 53.070 -17.195 1.00 26.17 172 VAL C N 1
ATOM 6499 C CA . VAL C 1 175 ? 17.054 53.923 -17.808 1.00 19.35 172 VAL C CA 1
ATOM 6500 C C . VAL C 1 175 ? 16.483 55.312 -18.100 1.00 24.71 172 VAL C C 1
ATOM 6501 O O . VAL C 1 175 ? 15.296 55.457 -18.400 1.00 21.49 172 VAL C O 1
ATOM 6505 N N . THR C 1 176 ? 17.330 56.330 -17.977 1.00 25.21 173 THR C N 1
ATOM 6506 C CA . THR C 1 176 ? 16.935 57.712 -18.226 1.00 25.84 173 THR C CA 1
ATOM 6507 C C . THR C 1 176 ? 17.940 58.375 -19.170 1.00 24.76 173 THR C C 1
ATOM 6508 O O . THR C 1 176 ? 19.148 58.208 -19.009 1.00 21.84 173 THR C O 1
ATOM 6512 N N . VAL C 1 177 ? 17.436 59.107 -20.162 1.00 25.22 174 VAL C N 1
ATOM 6513 C CA . VAL C 1 177 ? 18.280 59.809 -21.126 1.00 27.04 174 VAL C CA 1
ATOM 6514 C C . VAL C 1 177 ? 17.863 61.277 -21.248 1.00 21.36 174 VAL C C 1
ATOM 6515 O O . VAL C 1 177 ? 16.686 61.572 -21.445 1.00 34.77 174 VAL C O 1
ATOM 6519 N N . PRO C 1 178 ? 18.829 62.204 -21.123 1.00 25.88 175 PRO C N 1
ATOM 6520 C CA . PRO C 1 178 ? 18.544 63.640 -21.218 1.00 36.52 175 PRO C CA 1
ATOM 6521 C C . PRO C 1 178 ? 18.513 64.133 -22.660 1.00 55.96 175 PRO C C 1
ATOM 6522 O O . PRO C 1 178 ? 18.197 63.361 -23.564 1.00 55.63 175 PRO C O 1
ATOM 6534 N N . SER C 1 180 ? 20.892 66.452 -25.273 1.00 89.97 177 SER C N 1
ATOM 6535 C CA . SER C 1 180 ? 21.986 67.291 -25.762 1.00 85.19 177 SER C CA 1
ATOM 6536 C C . SER C 1 180 ? 21.496 68.067 -26.980 1.00 82.82 177 SER C C 1
ATOM 6537 O O . SER C 1 180 ? 20.978 69.178 -26.860 1.00 75.64 177 SER C O 1
ATOM 6540 N N . HIS C 1 181 ? 21.678 67.468 -28.150 1.00 87.20 178 HIS C N 1
ATOM 6541 C CA . HIS C 1 181 ? 21.010 67.885 -29.377 1.00 90.08 178 HIS C CA 1
ATOM 6542 C C . HIS C 1 181 ? 21.027 66.681 -30.300 1.00 92.01 178 HIS C C 1
ATOM 6543 O O . HIS C 1 181 ? 20.277 66.609 -31.274 1.00 91.28 178 HIS C O 1
ATOM 6550 N N . SER C 1 182 ? 21.890 65.729 -29.962 1.00 91.43 179 SER C N 1
ATOM 6551 C CA . SER C 1 182 ? 22.110 64.538 -30.773 1.00 84.60 179 SER C CA 1
ATOM 6552 C C . SER C 1 182 ? 20.830 63.763 -31.073 1.00 85.80 179 SER C C 1
ATOM 6553 O O . SER C 1 182 ? 20.557 62.735 -30.457 1.00 82.79 179 SER C O 1
ATOM 6556 N N . ALA C 1 183 ? 20.052 64.260 -32.031 1.00 85.46 180 ALA C N 1
ATOM 6557 C CA . ALA C 1 183 ? 18.874 63.546 -32.505 1.00 78.41 180 ALA C CA 1
ATOM 6558 C C . ALA C 1 183 ? 19.304 62.422 -33.440 1.00 70.84 180 ALA C C 1
ATOM 6559 O O . ALA C 1 183 ? 18.509 61.547 -33.785 1.00 64.95 180 ALA C O 1
ATOM 6561 N N . GLY C 1 184 ? 20.569 62.461 -33.846 1.00 71.22 181 GLY C N 1
ATOM 6562 C CA . GLY C 1 184 ? 21.146 61.430 -34.690 1.00 73.47 181 GLY C CA 1
ATOM 6563 C C . GLY C 1 184 ? 21.966 60.382 -33.952 1.00 75.02 181 GLY C C 1
ATOM 6564 O O . GLY C 1 184 ? 21.605 59.204 -33.956 1.00 74.45 181 GLY C O 1
ATOM 6565 N N . PRO C 1 185 ? 23.085 60.797 -33.328 1.00 75.32 182 PRO C N 1
ATOM 6566 C CA . PRO C 1 185 ? 24.003 59.841 -32.689 1.00 73.74 182 PRO C CA 1
ATOM 6567 C C . PRO C 1 185 ? 23.572 59.320 -31.310 1.00 75.75 182 PRO C C 1
ATOM 6568 O O . PRO C 1 185 ? 23.093 58.188 -31.233 1.00 82.03 182 PRO C O 1
ATOM 6572 N N . GLU C 1 186 ? 23.751 60.102 -30.248 1.00 67.94 183 GLU C N 1
ATOM 6573 C CA . GLU C 1 186 ? 23.398 59.638 -28.901 1.00 61.12 183 GLU C CA 1
ATOM 6574 C C . GLU C 1 186 ? 21.878 59.581 -28.698 1.00 51.96 183 GLU C C 1
ATOM 6575 O O . GLU C 1 186 ? 21.189 60.594 -28.804 1.00 52.09 183 GLU C O 1
ATOM 6581 N N . ALA C 1 187 ? 21.371 58.390 -28.379 1.00 48.70 184 ALA C N 1
ATOM 6582 C CA . ALA C 1 187 ? 19.972 58.055 -28.657 1.00 51.53 184 ALA C CA 1
ATOM 6583 C C . ALA C 1 187 ? 19.032 57.777 -27.469 1.00 44.15 184 ALA C C 1
ATOM 6584 O O . ALA C 1 187 ? 19.382 58.002 -26.311 1.00 41.63 184 ALA C O 1
ATOM 6586 N N . THR C 1 188 ? 17.841 57.264 -27.786 1.00 16.12 185 THR C N 1
ATOM 6587 C CA . THR C 1 188 ? 16.689 57.291 -26.875 1.00 23.13 185 THR C CA 1
ATOM 6588 C C . THR C 1 188 ? 16.612 56.206 -25.798 1.00 18.87 185 THR C C 1
ATOM 6589 O O . THR C 1 188 ? 17.228 55.148 -25.903 1.00 22.04 185 THR C O 1
ATOM 6593 N N . ALA C 1 189 ? 15.816 56.495 -24.771 1.00 19.42 186 ALA C N 1
ATOM 6594 C CA . ALA C 1 189 ? 15.605 55.591 -23.645 1.00 19.38 186 ALA C CA 1
ATOM 6595 C C . ALA C 1 189 ? 14.893 54.314 -24.068 1.00 15.62 186 ALA C C 1
ATOM 6596 O O . ALA C 1 189 ? 15.254 53.221 -23.635 1.00 13.40 186 ALA C O 1
ATOM 6598 N N . ALA C 1 190 ? 13.862 54.465 -24.894 1.00 19.31 187 ALA C N 1
ATOM 6599 C CA . ALA C 1 190 ? 13.134 53.320 -25.424 1.00 12.62 187 ALA C CA 1
ATOM 6600 C C . ALA C 1 190 ? 14.082 52.424 -26.210 1.00 13.36 187 ALA C C 1
ATOM 6601 O O . ALA C 1 190 ? 13.986 51.199 -26.154 1.00 11.53 187 ALA C O 1
ATOM 6603 N N . GLU C 1 191 ? 14.997 53.044 -26.948 1.00 12.28 188 GLU C N 1
ATOM 6604 C CA . GLU C 1 191 ? 15.994 52.292 -27.696 1.00 12.32 188 GLU C CA 1
ATOM 6605 C C . GLU C 1 191 ? 16.957 51.562 -26.769 1.00 17.37 188 GLU C C 1
ATOM 6606 O O . GLU C 1 191 ? 17.373 50.444 -27.058 1.00 19.90 188 GLU C O 1
ATOM 6612 N N . LEU C 1 192 ? 17.303 52.195 -25.653 1.00 16.35 189 LEU C N 1
ATOM 6613 C CA . LEU C 1 192 ? 18.209 51.588 -24.682 1.00 17.50 189 LEU C CA 1
ATOM 6614 C C . LEU C 1 192 ? 17.546 50.433 -23.942 1.00 18.39 189 LEU C C 1
ATOM 6615 O O . LEU C 1 192 ? 18.194 49.443 -23.611 1.00 18.21 189 LEU C O 1
ATOM 6620 N N . ALA C 1 193 ? 16.250 50.566 -23.684 1.00 11.80 190 ALA C N 1
ATOM 6621 C CA . ALA C 1 193 ? 15.498 49.511 -23.018 1.00 15.34 190 ALA C CA 1
ATOM 6622 C C . ALA C 1 193 ? 15.269 48.339 -23.968 1.00 15.08 190 ALA C C 1
ATOM 6623 O O . ALA C 1 193 ? 15.327 47.179 -23.566 1.00 17.43 190 ALA C O 1
ATOM 6625 N N . ALA C 1 194 ? 14.994 48.654 -25.230 1.00 17.94 191 ALA C N 1
ATOM 6626 C CA . ALA C 1 194 ? 14.822 47.632 -26.256 1.00 18.03 191 ALA C CA 1
ATOM 6627 C C . ALA C 1 194 ? 16.148 46.930 -26.512 1.00 18.32 191 ALA C C 1
ATOM 6628 O O . ALA C 1 194 ? 16.186 45.752 -26.876 1.00 15.95 191 ALA C O 1
ATOM 6630 N N . ASP C 1 195 ? 17.235 47.673 -26.338 1.00 11.55 192 ASP C N 1
ATOM 6631 C CA . ASP C 1 195 ? 18.572 47.118 -26.471 1.00 13.81 192 ASP C CA 1
ATOM 6632 C C . ASP C 1 195 ? 18.835 46.094 -25.377 1.00 15.18 192 ASP C C 1
ATOM 6633 O O . ASP C 1 195 ? 19.475 45.073 -25.618 1.00 21.04 192 ASP C O 1
ATOM 6638 N N . PHE C 1 196 ? 18.342 46.370 -24.174 1.00 12.59 193 PHE C N 1
ATOM 6639 C CA . PHE C 1 196 ? 18.509 45.433 -23.074 1.00 14.43 193 PHE C CA 1
ATOM 6640 C C . PHE C 1 196 ? 17.730 44.153 -23.333 1.00 16.17 193 PHE C C 1
ATOM 6641 O O . PHE C 1 196 ? 18.247 43.055 -23.137 1.00 13.90 193 PHE C O 1
ATOM 6649 N N . TRP C 1 197 ? 16.484 44.298 -23.771 1.00 13.45 194 TRP C N 1
ATOM 6650 C CA . TRP C 1 197 ? 15.644 43.140 -24.037 1.00 13.66 194 TRP C CA 1
ATOM 6651 C C . TRP C 1 197 ? 16.256 42.244 -25.107 1.00 15.46 194 TRP C C 1
ATOM 6652 O O . TRP C 1 197 ? 16.232 41.023 -24.979 1.00 22.16 194 TRP C O 1
ATOM 6663 N N . TYR C 1 198 ? 16.799 42.850 -26.160 1.00 16.80 195 TYR C N 1
ATOM 6664 C CA . TYR C 1 198 ? 17.418 42.072 -27.226 1.00 15.65 195 TYR C CA 1
ATOM 6665 C C . TYR C 1 198 ? 18.589 41.247 -26.708 1.00 15.87 195 TYR C C 1
ATOM 6666 O O . TYR C 1 198 ? 18.721 40.074 -27.051 1.00 21.15 195 TYR C O 1
ATOM 6675 N N . ARG C 1 199 ? 19.405 41.857 -25.891 1.00 15.59 196 ARG C N 1
ATOM 6676 C CA . ARG C 1 199 ? 20.548 41.216 -25.301 1.00 16.64 196 ARG C CA 1
ATOM 6677 C C . ARG C 1 199 ? 20.131 40.018 -24.480 1.00 18.96 196 ARG C C 1
ATOM 6678 O O . ARG C 1 199 ? 20.643 38.988 -24.633 1.00 27.58 196 ARG C O 1
ATOM 6686 N N . LEU C 1 200 ? 19.185 40.200 -23.604 1.00 22.79 197 LEU C N 1
ATOM 6687 C CA . LEU C 1 200 ? 18.688 39.142 -22.731 1.00 21.56 197 LEU C CA 1
ATOM 6688 C C . LEU C 1 200 ? 17.998 38.044 -23.527 1.00 18.83 197 LEU C C 1
ATOM 6689 O O . LEU C 1 200 ? 18.245 36.859 -23.305 1.00 15.83 197 LEU C O 1
ATOM 6694 N N . ARG C 1 201 ? 17.128 38.447 -24.449 1.00 15.32 198 ARG C N 1
ATOM 6695 C CA . ARG C 1 201 ? 16.437 37.500 -25.316 1.00 12.98 198 ARG C CA 1
ATOM 6696 C C . ARG C 1 201 ? 17.442 36.655 -26.090 1.00 13.58 198 ARG C C 1
ATOM 6697 O O . ARG C 1 201 ? 17.305 35.435 -26.178 1.00 18.30 198 ARG C O 1
ATOM 6705 N N . THR C 1 202 ? 18.454 37.318 -26.642 1.00 17.10 199 THR C N 1
ATOM 6706 C CA . THR C 1 202 ? 19.508 36.643 -27.393 1.00 11.78 199 THR C CA 1
ATOM 6707 C C . THR C 1 202 ? 20.265 35.650 -26.521 1.00 11.87 199 THR C C 1
ATOM 6708 O O . THR C 1 202 ? 20.464 34.501 -26.911 1.00 22.58 199 THR C O 1
ATOM 6712 N N . TRP C 1 203 ? 20.689 36.102 -25.343 1.00 13.47 200 TRP C N 1
ATOM 6713 C CA . TRP C 1 203 ? 21.452 35.260 -24.430 1.00 13.66 200 TRP C CA 1
ATOM 6714 C C . TRP C 1 203 ? 20.680 34.006 -24.055 1.00 17.08 200 TRP C C 1
ATOM 6715 O O . TRP C 1 203 ? 21.216 32.900 -24.116 1.00 18.99 200 TRP C O 1
ATOM 6726 N N . CYS C 1 204 ? 19.425 34.186 -23.654 1.00 13.68 201 CYS C N 1
ATOM 6727 C CA . CYS C 1 204 ? 18.586 33.064 -23.248 1.00 16.38 201 CYS C CA 1
ATOM 6728 C C . CYS C 1 204 ? 18.390 32.086 -24.395 1.00 16.28 201 CYS C C 1
ATOM 6729 O O . CYS C 1 204 ? 18.421 30.873 -24.199 1.00 20.76 201 CYS C O 1
ATOM 6732 N N . ALA C 1 205 ? 18.188 32.626 -25.591 1.00 11.70 202 ALA C N 1
ATOM 6733 C CA . ALA C 1 205 ? 17.981 31.809 -26.780 1.00 16.12 202 ALA C CA 1
ATOM 6734 C C . ALA C 1 205 ? 19.234 31.008 -27.122 1.00 13.51 202 ALA C C 1
ATOM 6735 O O . ALA C 1 205 ? 19.146 29.837 -27.486 1.00 18.32 202 ALA C O 1
ATOM 6737 N N . GLU C 1 206 ? 20.396 31.644 -27.008 1.00 21.39 203 GLU C N 1
ATOM 6738 C CA . GLU C 1 206 ? 21.664 30.967 -27.264 1.00 22.02 203 GLU C CA 1
ATOM 6739 C C . GLU C 1 206 ? 21.895 29.831 -26.272 1.00 23.09 203 GLU C C 1
ATOM 6740 O O . GLU C 1 206 ? 22.426 28.782 -26.630 1.00 27.54 203 GLU C O 1
ATOM 6746 N N . TRP C 1 207 ? 21.496 30.053 -25.024 1.00 20.68 204 TRP C N 1
ATOM 6747 C CA . TRP C 1 207 ? 21.632 29.052 -23.973 1.00 21.65 204 TRP C CA 1
ATOM 6748 C C . TRP C 1 207 ? 20.707 27.868 -24.241 1.00 18.72 204 TRP C C 1
ATOM 6749 O O . TRP C 1 207 ? 21.056 26.722 -23.963 1.00 19.54 204 TRP C O 1
ATOM 6760 N N . SER C 1 208 ? 19.537 28.157 -24.804 1.00 17.79 205 SER C N 1
ATOM 6761 C CA . SER C 1 208 ? 18.445 27.189 -24.878 1.00 23.99 205 SER C CA 1
ATOM 6762 C C . SER C 1 208 ? 18.338 26.411 -26.192 1.00 27.47 205 SER C C 1
ATOM 6763 O O . SER C 1 208 ? 17.379 25.663 -26.385 1.00 21.55 205 SER C O 1
ATOM 6766 N N . VAL C 1 209 ? 19.308 26.585 -27.088 1.00 26.56 206 VAL C N 1
ATOM 6767 C CA . VAL C 1 209 ? 19.262 25.945 -28.406 1.00 24.90 206 VAL C CA 1
ATOM 6768 C C . VAL C 1 209 ? 19.140 24.423 -28.306 1.00 21.81 206 VAL C C 1
ATOM 6769 O O . VAL C 1 209 ? 19.806 23.797 -27.485 1.00 20.52 206 VAL C O 1
ATOM 6773 N N . GLY C 1 210 ? 18.270 23.838 -29.127 1.00 21.63 207 GLY C N 1
ATOM 6774 C CA . GLY C 1 210 ? 18.166 22.391 -29.222 1.00 22.71 207 GLY C CA 1
ATOM 6775 C C . GLY C 1 210 ? 17.306 21.727 -28.163 1.00 16.28 207 GLY C C 1
ATOM 6776 O O . GLY C 1 210 ? 16.811 20.618 -28.367 1.00 20.96 207 GLY C O 1
ATOM 6777 N N . ILE C 1 211 ? 17.127 22.403 -27.032 1.00 23.29 208 ILE C N 1
ATOM 6778 C CA . ILE C 1 211 ? 16.368 21.849 -25.914 1.00 22.81 208 ILE C CA 1
ATOM 6779 C C . ILE C 1 211 ? 14.865 21.828 -26.205 1.00 20.64 208 ILE C C 1
ATOM 6780 O O . ILE C 1 211 ? 14.248 22.873 -26.428 1.00 17.56 208 ILE C O 1
ATOM 6785 N N . ASP C 1 212 ? 14.285 20.631 -26.184 1.00 15.68 209 ASP C N 1
ATOM 6786 C CA . ASP C 1 212 ? 12.908 20.418 -26.624 1.00 25.58 209 ASP C CA 1
ATOM 6787 C C . ASP C 1 212 ? 11.847 20.856 -25.608 1.00 29.78 209 ASP C C 1
ATOM 6788 O O . ASP C 1 212 ? 10.814 21.413 -25.983 1.00 40.73 209 ASP C O 1
ATOM 6793 N N . HIS C 1 213 ? 12.106 20.605 -24.328 1.00 24.26 210 HIS C N 1
ATOM 6794 C CA . HIS C 1 213 ? 11.153 20.930 -23.269 1.00 27.82 210 HIS C CA 1
ATOM 6795 C C . HIS C 1 213 ? 11.449 22.286 -22.626 1.00 23.34 210 HIS C C 1
ATOM 6796 O O . HIS C 1 213 ? 12.592 22.580 -22.287 1.00 16.08 210 HIS C O 1
ATOM 6803 N N . ALA C 1 214 ? 10.408 23.097 -22.451 1.00 20.85 211 ALA C N 1
ATOM 6804 C CA . ALA C 1 214 ? 10.552 24.429 -21.870 1.00 24.41 211 ALA C CA 1
ATOM 6805 C C . ALA C 1 214 ? 11.122 24.391 -20.454 1.00 17.74 211 ALA C C 1
ATOM 6806 O O . ALA C 1 214 ? 11.866 25.285 -20.059 1.00 24.32 211 ALA C O 1
ATOM 6808 N N . PHE C 1 215 ? 10.763 23.357 -19.697 1.00 16.92 212 PHE C N 1
ATOM 6809 C CA . PHE C 1 215 ? 11.248 23.199 -18.327 1.00 20.53 212 PHE C CA 1
ATOM 6810 C C . PHE C 1 215 ? 12.773 23.171 -18.247 1.00 21.53 212 PHE C C 1
ATOM 6811 O O . PHE C 1 215 ? 13.360 23.607 -17.257 1.00 19.80 212 PHE C O 1
ATOM 6819 N N . HIS C 1 216 ? 13.410 22.651 -19.289 1.00 21.33 213 HIS C N 1
ATOM 6820 C CA . HIS C 1 216 ? 14.865 22.613 -19.336 1.00 17.20 213 HIS C CA 1
ATOM 6821 C C . HIS C 1 216 ? 15.435 23.754 -20.173 1.00 18.64 213 HIS C C 1
ATOM 6822 O O . HIS C 1 216 ? 16.613 23.744 -20.528 1.00 17.87 213 HIS C O 1
ATOM 6829 N N . ARG C 1 217 ? 14.591 24.733 -20.483 1.00 19.03 214 ARG C N 1
ATOM 6830 C CA . ARG C 1 217 ? 15.023 25.928 -21.198 1.00 21.14 214 ARG C CA 1
ATOM 6831 C C . ARG C 1 217 ? 14.996 27.128 -20.263 1.00 20.83 214 ARG C C 1
ATOM 6832 O O . ARG C 1 217 ? 14.268 27.130 -19.269 1.00 21.16 214 ARG C O 1
ATOM 6840 N N . VAL C 1 218 ? 15.802 28.138 -20.573 1.00 19.90 215 VAL C N 1
ATOM 6841 C CA . VAL C 1 218 ? 15.656 29.436 -19.928 1.00 20.91 215 VAL C CA 1
ATOM 6842 C C . VAL C 1 218 ? 14.984 30.399 -20.907 1.00 19.85 215 VAL C C 1
ATOM 6843 O O . VAL C 1 218 ? 15.504 30.672 -21.989 1.00 18.39 215 VAL C O 1
ATOM 6847 N N . GLU C 1 219 ? 13.806 30.884 -20.534 1.00 21.25 216 GLU C N 1
ATOM 6848 C CA . GLU C 1 219 ? 13.033 31.752 -21.409 1.00 23.52 216 GLU C CA 1
ATOM 6849 C C . GLU C 1 219 ? 12.618 33.030 -20.698 1.00 21.14 216 GLU C C 1
ATOM 6850 O O . GLU C 1 219 ? 12.028 32.983 -19.621 1.00 25.21 216 GLU C O 1
ATOM 6856 N N . PRO C 1 220 ? 12.936 34.182 -21.303 1.00 13.95 217 PRO C N 1
ATOM 6857 C CA . PRO C 1 220 ? 12.507 35.470 -20.764 1.00 14.09 217 PRO C CA 1
ATOM 6858 C C . PRO C 1 220 ? 11.138 35.842 -21.319 1.00 22.01 217 PRO C C 1
ATOM 6859 O O . PRO C 1 220 ? 10.716 35.301 -22.344 1.00 23.16 217 PRO C O 1
ATOM 6863 N N . LYS C 1 221 ? 10.452 36.751 -20.637 1.00 18.16 218 LYS C N 1
ATOM 6864 C CA . LYS C 1 221 ? 9.154 37.229 -21.084 1.00 14.69 218 LYS C CA 1
ATOM 6865 C C . LYS C 1 221 ? 9.055 38.717 -20.789 1.00 13.14 218 LYS C C 1
ATOM 6866 O O . LYS C 1 221 ? 9.022 39.126 -19.629 1.00 18.58 218 LYS C O 1
ATOM 6872 N N . LEU C 1 222 ? 9.032 39.525 -21.843 1.00 16.55 219 LEU C N 1
ATOM 6873 C CA . LEU C 1 222 ? 8.902 40.969 -21.694 1.00 11.27 219 LEU C CA 1
ATOM 6874 C C . LEU C 1 222 ? 7.448 41.326 -21.407 1.00 17.70 219 LEU C C 1
ATOM 6875 O O . LEU C 1 222 ? 6.676 41.609 -22.324 1.00 21.81 219 LEU C O 1
ATOM 6880 N N . ASN C 1 223 ? 7.077 41.306 -20.131 1.00 14.94 220 ASN C N 1
ATOM 6881 C CA . ASN C 1 223 ? 5.696 41.562 -19.740 1.00 17.17 220 ASN C CA 1
ATOM 6882 C C . ASN C 1 223 ? 5.253 42.992 -20.025 1.00 22.71 220 ASN C C 1
ATOM 6883 O O . ASN C 1 223 ? 4.091 43.234 -20.343 1.00 21.78 220 ASN C O 1
ATOM 6888 N N . ALA C 1 224 ? 6.183 43.935 -19.914 1.00 18.96 221 ALA C N 1
ATOM 6889 C CA . ALA C 1 224 ? 5.871 45.332 -20.178 1.00 18.54 221 ALA C CA 1
ATOM 6890 C C . ALA C 1 224 ? 7.103 46.116 -20.598 1.00 13.54 221 ALA C C 1
ATOM 6891 O O . ALA C 1 224 ? 8.211 45.845 -20.139 1.00 15.31 221 ALA C O 1
ATOM 6893 N N . LEU C 1 225 ? 6.896 47.086 -21.480 1.00 11.00 222 LEU C N 1
ATOM 6894 C CA . LEU C 1 225 ? 7.947 48.013 -21.870 1.00 18.76 222 LEU C CA 1
ATOM 6895 C C . LEU C 1 225 ? 7.306 49.373 -22.110 1.00 15.61 222 LEU C C 1
ATOM 6896 O O . LEU C 1 225 ? 6.537 49.547 -23.057 1.00 11.88 222 LEU C O 1
ATOM 6901 N N . ASN C 1 226 ? 7.613 50.331 -21.242 1.00 15.11 223 ASN C N 1
ATOM 6902 C CA . ASN C 1 226 ? 7.007 51.652 -21.332 1.00 12.69 223 ASN C CA 1
ATOM 6903 C C . ASN C 1 226 ? 8.023 52.788 -21.268 1.00 17.95 223 ASN C C 1
ATOM 6904 O O . ASN C 1 226 ? 8.848 52.850 -20.357 1.00 16.79 223 ASN C O 1
ATOM 6909 N N . SER C 1 227 ? 7.956 53.686 -22.245 1.00 11.86 224 SER C N 1
ATOM 6910 C CA . SER C 1 227 ? 8.786 54.879 -22.235 1.00 19.40 224 SER C CA 1
ATOM 6911 C C . SER C 1 227 ? 7.921 56.112 -21.991 1.00 23.52 224 SER C C 1
ATOM 6912 O O . SER C 1 227 ? 6.704 56.080 -22.189 1.00 23.72 224 SER C O 1
ATOM 6915 N N . SER C 1 228 ? 8.551 57.193 -21.546 1.00 19.62 225 SER C N 1
ATOM 6916 C CA . SER C 1 228 ? 7.846 58.451 -21.332 1.00 24.44 225 SER C CA 1
ATOM 6917 C C . SER C 1 228 ? 8.790 59.622 -21.560 1.00 32.59 225 SER C C 1
ATOM 6918 O O . SER C 1 228 ? 10.008 59.450 -21.604 1.00 30.67 225 SER C O 1
ATOM 6921 N N . SER C 1 229 ? 8.220 60.810 -21.717 1.00 39.88 226 SER C N 1
ATOM 6922 C CA . SER C 1 229 ? 9.004 62.025 -21.892 1.00 41.02 226 SER C CA 1
ATOM 6923 C C . SER C 1 229 ? 8.304 63.170 -21.175 1.00 39.73 226 SER C C 1
ATOM 6924 O O . SER C 1 229 ? 7.108 63.386 -21.367 1.00 46.70 226 SER C O 1
ATOM 6927 N N . ASP C 1 230 ? 9.039 63.894 -20.338 1.00 39.55 227 ASP C N 1
ATOM 6928 C CA . ASP C 1 230 ? 8.453 65.003 -19.596 1.00 41.35 227 ASP C CA 1
ATOM 6929 C C . ASP C 1 230 ? 8.906 66.335 -20.177 1.00 42.89 227 ASP C C 1
ATOM 6930 O O . ASP C 1 230 ? 8.524 67.398 -19.688 1.00 49.35 227 ASP C O 1
ATOM 6935 N N . GLY C 1 231 ? 9.720 66.268 -21.224 1.00 37.95 228 GLY C N 1
ATOM 6936 C CA . GLY C 1 231 ? 10.272 67.462 -21.835 1.00 40.19 228 GLY C CA 1
ATOM 6937 C C . GLY C 1 231 ? 11.686 67.705 -21.351 1.00 43.51 228 GLY C C 1
ATOM 6938 O O . GLY C 1 231 ? 12.476 68.376 -22.015 1.00 49.23 228 GLY C O 1
ATOM 6939 N N . LEU C 1 232 ? 12.000 67.149 -20.186 1.00 43.02 229 LEU C N 1
ATOM 6940 C CA . LEU C 1 232 ? 13.321 67.292 -19.591 1.00 51.14 229 LEU C CA 1
ATOM 6941 C C . LEU C 1 232 ? 14.112 66.006 -19.791 1.00 46.06 229 LEU C C 1
ATOM 6942 O O . LEU C 1 232 ? 15.146 65.993 -20.461 1.00 41.55 229 LEU C O 1
ATOM 6947 N N . TYR C 1 233 ? 13.612 64.925 -19.204 1.00 41.81 230 TYR C N 1
ATOM 6948 C CA . TYR C 1 233 ? 14.263 63.627 -19.306 1.00 37.55 230 TYR C CA 1
ATOM 6949 C C . TYR C 1 233 ? 13.324 62.569 -19.867 1.00 29.49 230 TYR C C 1
ATOM 6950 O O . TYR C 1 233 ? 12.144 62.519 -19.515 1.00 31.19 230 TYR C O 1
ATOM 6959 N N . GLY C 1 234 ? 13.852 61.733 -20.751 1.00 19.06 231 GLY C N 1
ATOM 6960 C CA . GLY C 1 234 ? 13.132 60.559 -21.196 1.00 17.30 231 GLY C CA 1
ATOM 6961 C C . GLY C 1 234 ? 13.443 59.418 -20.248 1.00 17.25 231 GLY C C 1
ATOM 6962 O O . GLY C 1 234 ? 14.533 59.358 -19.677 1.00 24.81 231 GLY C O 1
ATOM 6963 N N . GLU C 1 235 ? 12.486 58.517 -20.075 1.00 13.72 232 GLU C N 1
ATOM 6964 C CA . GLU C 1 235 ? 12.659 57.385 -19.177 1.00 13.62 232 GLU C CA 1
ATOM 6965 C C . GLU C 1 235 ? 12.032 56.145 -19.798 1.00 17.96 232 GLU C C 1
ATOM 6966 O O . GLU C 1 235 ? 11.036 56.242 -20.514 1.00 13.47 232 GLU C O 1
ATOM 6972 N N . ALA C 1 236 ? 12.617 54.983 -19.531 1.00 19.97 233 ALA C N 1
ATOM 6973 C CA . ALA C 1 236 ? 12.057 53.730 -20.021 1.00 24.98 233 ALA C CA 1
ATOM 6974 C C . ALA C 1 236 ? 12.148 52.641 -18.961 1.00 26.30 233 ALA C C 1
ATOM 6975 O O . ALA C 1 236 ? 13.181 52.484 -18.310 1.00 26.72 233 ALA C O 1
ATOM 6977 N N . VAL C 1 237 ? 11.058 51.897 -18.792 1.00 20.12 234 VAL C N 1
ATOM 6978 C CA . VAL C 1 237 ? 11.007 50.805 -17.826 1.00 17.12 234 VAL C CA 1
ATOM 6979 C C . VAL C 1 237 ? 10.528 49.522 -18.491 1.00 15.74 234 VAL C C 1
ATOM 6980 O O . VAL C 1 237 ? 9.459 49.491 -19.106 1.00 18.33 234 VAL C O 1
ATOM 6984 N N . ALA C 1 238 ? 11.328 48.468 -18.372 1.00 18.21 235 ALA C N 1
ATOM 6985 C CA . ALA C 1 238 ? 10.931 47.149 -18.845 1.00 23.01 235 ALA C CA 1
ATOM 6986 C C . ALA C 1 238 ? 10.673 46.237 -17.653 1.00 20.04 235 ALA C C 1
ATOM 6987 O O . ALA C 1 238 ? 11.454 46.210 -16.705 1.00 17.05 235 ALA C O 1
ATOM 6989 N N . ARG C 1 239 ? 9.571 45.499 -17.701 1.00 12.83 236 ARG C N 1
ATOM 6990 C CA . ARG C 1 239 ? 9.270 44.513 -16.676 1.00 11.22 236 ARG C CA 1
ATOM 6991 C C . ARG C 1 239 ? 9.354 43.122 -17.292 1.00 20.23 236 ARG C C 1
ATOM 6992 O O . ARG C 1 239 ? 8.609 42.791 -18.215 1.00 12.45 236 ARG C O 1
ATOM 7000 N N . ILE C 1 240 ? 10.277 42.316 -16.779 1.00 18.40 237 ILE C N 1
ATOM 7001 C CA . ILE C 1 240 ? 10.625 41.051 -17.412 1.00 17.32 237 ILE C CA 1
ATOM 7002 C C . ILE C 1 240 ? 10.527 39.887 -16.436 1.00 17.59 237 ILE C C 1
ATOM 7003 O O . ILE C 1 240 ? 10.966 39.988 -15.289 1.00 21.10 237 ILE C O 1
ATOM 7008 N N . GLY C 1 241 ? 9.936 38.787 -16.891 1.00 13.06 238 GLY C N 1
ATOM 7009 C CA . GLY C 1 241 ? 9.920 37.562 -16.119 1.00 11.00 238 GLY C CA 1
ATOM 7010 C C . GLY C 1 241 ? 10.886 36.549 -16.703 1.00 12.51 238 GLY C C 1
ATOM 7011 O O . GLY C 1 241 ? 10.805 36.215 -17.886 1.00 23.96 238 GLY C O 1
ATOM 7012 N N . LEU C 1 242 ? 11.806 36.065 -15.873 1.00 17.21 239 LEU C N 1
ATOM 7013 C CA . LEU C 1 242 ? 12.772 35.055 -16.292 1.00 16.53 239 LEU C CA 1
ATOM 7014 C C . LEU C 1 242 ? 12.362 33.690 -15.774 1.00 16.30 239 LEU C C 1
ATOM 7015 O O . LEU C 1 242 ? 12.292 33.482 -14.566 1.00 15.03 239 LEU C O 1
ATOM 7020 N N . ARG C 1 243 ? 12.093 32.757 -16.681 1.00 15.65 240 ARG C N 1
ATOM 7021 C CA . ARG C 1 243 ? 11.775 31.393 -16.274 1.00 16.12 240 ARG C CA 1
ATOM 7022 C C . ARG C 1 243 ? 13.033 30.526 -16.273 1.00 16.37 240 ARG C C 1
ATOM 7023 O O . ARG C 1 243 ? 13.774 30.495 -17.255 1.00 13.25 240 ARG C O 1
ATOM 7031 N N . LEU C 1 244 ? 13.264 29.819 -15.169 1.00 14.72 241 LEU C N 1
ATOM 7032 C CA . LEU C 1 244 ? 14.533 29.132 -14.947 1.00 16.90 241 LEU C CA 1
ATOM 7033 C C . LEU C 1 244 ? 14.435 27.611 -14.953 1.00 13.24 241 LEU C C 1
ATOM 7034 O O . LEU C 1 244 ? 13.590 27.034 -14.273 1.00 19.08 241 LEU C O 1
ATOM 7039 N N . PRO C 1 245 ? 15.324 26.956 -15.714 1.00 18.14 242 PRO C N 1
ATOM 7040 C CA . PRO C 1 245 ? 15.494 25.504 -15.650 1.00 12.16 242 PRO C CA 1
ATOM 7041 C C . PRO C 1 245 ? 16.416 25.164 -14.484 1.00 17.70 242 PRO C C 1
ATOM 7042 O O . PRO C 1 245 ? 17.076 26.068 -13.970 1.00 17.97 242 PRO C O 1
ATOM 7046 N N . PRO C 1 246 ? 16.446 23.890 -14.057 1.00 17.45 243 PRO C N 1
ATOM 7047 C CA . PRO C 1 246 ? 17.326 23.478 -12.961 1.00 17.49 243 PRO C CA 1
ATOM 7048 C C . PRO C 1 246 ? 18.778 23.889 -13.166 1.00 15.01 243 PRO C C 1
ATOM 7049 O O . PRO C 1 246 ? 19.427 24.312 -12.216 1.00 22.55 243 PRO C O 1
ATOM 7053 N N . ALA C 1 247 ? 19.271 23.773 -14.395 1.00 13.00 244 ALA C N 1
ATOM 7054 C CA . ALA C 1 247 ? 20.681 24.013 -14.691 1.00 23.04 244 ALA C CA 1
ATOM 7055 C C . ALA C 1 247 ? 21.097 25.482 -14.582 1.00 26.18 244 ALA C C 1
ATOM 7056 O O . ALA C 1 247 ? 22.264 25.820 -14.797 1.00 12.68 244 ALA C O 1
ATOM 7058 N N . LEU C 1 248 ? 20.146 26.352 -14.249 1.00 21.80 245 LEU C N 1
ATOM 7059 C CA . LEU C 1 248 ? 20.432 27.779 -14.144 1.00 20.70 245 LEU C CA 1
ATOM 7060 C C . LEU C 1 248 ? 19.830 28.394 -12.881 1.00 19.31 245 LEU C C 1
ATOM 7061 O O . LEU C 1 248 ? 18.622 28.607 -12.800 1.00 29.58 245 LEU C O 1
ATOM 7066 N N . SER C 1 249 ? 20.686 28.684 -11.904 1.00 22.76 246 SER C N 1
ATOM 7067 C CA . SER C 1 249 ? 20.254 29.252 -10.628 1.00 25.81 246 SER C CA 1
ATOM 7068 C C . SER C 1 249 ? 19.790 30.701 -10.763 1.00 23.49 246 SER C C 1
ATOM 7069 O O . SER C 1 249 ? 20.243 31.422 -11.656 1.00 26.64 246 SER C O 1
ATOM 7072 N N . PRO C 1 250 ? 18.875 31.126 -9.875 1.00 21.83 247 PRO C N 1
ATOM 7073 C CA . PRO C 1 250 ? 18.449 32.525 -9.798 1.00 21.92 247 PRO C CA 1
ATOM 7074 C C . PRO C 1 250 ? 19.628 33.471 -9.625 1.00 13.34 247 PRO C C 1
ATOM 7075 O O . PRO C 1 250 ? 19.652 34.518 -10.268 1.00 23.83 247 PRO C O 1
ATOM 7079 N N . GLU C 1 251 ? 20.586 33.111 -8.775 1.00 15.80 248 GLU C N 1
ATOM 7080 C CA . GLU C 1 251 ? 21.766 33.943 -8.557 1.00 21.79 248 GLU C CA 1
ATOM 7081 C C . GLU C 1 251 ? 22.564 34.160 -9.843 1.00 26.10 248 GLU C C 1
ATOM 7082 O O . GLU C 1 251 ? 23.021 35.271 -10.122 1.00 26.30 248 GLU C O 1
ATOM 7088 N N . GLU C 1 252 ? 22.734 33.099 -10.624 1.00 24.67 249 GLU C N 1
ATOM 7089 C CA . GLU C 1 252 ? 23.503 33.190 -11.859 1.00 17.75 249 GLU C CA 1
ATOM 7090 C C . GLU C 1 252 ? 22.753 33.989 -12.921 1.00 19.23 249 GLU C C 1
ATOM 7091 O O . GLU C 1 252 ? 23.337 34.829 -13.602 1.00 25.19 249 GLU C O 1
ATOM 7097 N N . ALA C 1 253 ? 21.460 33.722 -13.058 1.00 22.95 250 ALA C N 1
ATOM 7098 C CA . ALA C 1 253 ? 20.633 34.427 -14.032 1.00 20.64 250 ALA C CA 1
ATOM 7099 C C . ALA C 1 253 ? 20.630 35.932 -13.770 1.00 13.86 250 ALA C C 1
ATOM 7100 O O . ALA C 1 253 ? 20.799 36.733 -14.689 1.00 22.41 250 ALA C O 1
ATOM 7102 N N . ILE C 1 254 ? 20.428 36.301 -12.511 1.00 18.85 251 ILE C N 1
ATOM 7103 C CA . ILE C 1 254 ? 20.441 37.698 -12.096 1.00 17.06 251 ILE C CA 1
ATOM 7104 C C . ILE C 1 254 ? 21.806 38.334 -12.356 1.00 19.61 251 ILE C C 1
ATOM 7105 O O . ILE C 1 254 ? 21.896 39.472 -12.815 1.00 22.41 251 ILE C O 1
ATOM 7110 N N . ALA C 1 255 ? 22.866 37.590 -12.065 1.00 19.36 252 ALA C N 1
ATOM 7111 C CA . ALA C 1 255 ? 24.218 38.064 -12.329 1.00 21.21 252 ALA C CA 1
ATOM 7112 C C . ALA C 1 255 ? 24.406 38.321 -13.822 1.00 17.28 252 ALA C C 1
ATOM 7113 O O . ALA C 1 255 ? 25.015 39.311 -14.221 1.00 20.46 252 ALA C O 1
ATOM 7115 N N . VAL C 1 256 ? 23.874 37.418 -14.641 1.00 21.70 253 VAL C N 1
ATOM 7116 C CA . VAL C 1 256 ? 23.925 37.568 -16.090 1.00 18.61 253 VAL C CA 1
ATOM 7117 C C . VAL C 1 256 ? 23.139 38.797 -16.545 1.00 20.26 253 VAL C C 1
ATOM 7118 O O . VAL C 1 256 ? 23.644 39.624 -17.302 1.00 19.16 253 VAL C O 1
ATOM 7122 N N . ALA C 1 257 ? 21.902 38.909 -16.072 1.00 21.71 254 ALA C N 1
ATOM 7123 C CA . ALA C 1 257 ? 21.041 40.029 -16.431 1.00 16.98 254 ALA C CA 1
ATOM 7124 C C . ALA C 1 257 ? 21.679 41.365 -16.058 1.00 20.75 254 ALA C C 1
ATOM 7125 O O . ALA C 1 257 ? 21.648 42.318 -16.836 1.00 20.66 254 ALA C O 1
ATOM 7127 N N . THR C 1 258 ? 22.258 41.420 -14.863 1.00 16.41 255 THR C N 1
ATOM 7128 C CA . THR C 1 258 ? 22.933 42.617 -14.372 1.00 15.32 255 THR C CA 1
ATOM 7129 C C . THR C 1 258 ? 24.107 43.010 -15.267 1.00 20.59 255 THR C C 1
ATOM 7130 O O . THR C 1 258 ? 24.362 44.193 -15.492 1.00 14.52 255 THR C O 1
ATOM 7134 N N . SER C 1 259 ? 24.820 42.011 -15.776 1.00 18.47 256 SER C N 1
ATOM 7135 C CA . SER C 1 259 ? 26.006 42.258 -16.589 1.00 20.53 256 SER C CA 1
ATOM 7136 C C . SER C 1 259 ? 25.649 42.712 -18.001 1.00 25.71 256 SER C C 1
ATOM 7137 O O . SER C 1 259 ? 26.460 43.342 -18.678 1.00 29.72 256 SER C O 1
ATOM 7140 N N . LEU C 1 260 ? 24.435 42.393 -18.440 1.00 19.67 257 LEU C N 1
ATOM 7141 C CA . LEU C 1 260 ? 23.993 42.738 -19.790 1.00 23.36 257 LEU C CA 1
ATOM 7142 C C . LEU C 1 260 ? 23.650 44.219 -19.945 1.00 26.75 257 LEU C C 1
ATOM 7143 O O . LEU C 1 260 ? 23.790 44.786 -21.027 1.00 34.51 257 LEU C O 1
ATOM 7148 N N . ALA C 1 261 ? 23.205 44.841 -18.858 1.00 29.28 258 ALA C N 1
ATOM 7149 C CA . ALA C 1 261 ? 22.819 46.249 -18.886 1.00 30.33 258 ALA C CA 1
ATOM 7150 C C . ALA C 1 261 ? 24.030 47.164 -19.033 1.00 27.23 258 ALA C C 1
ATOM 7151 O O . ALA C 1 261 ? 24.927 47.153 -18.192 1.00 36.50 258 ALA C O 1
ATOM 7153 N N . SER C 1 262 ? 24.042 47.968 -20.091 1.00 33.38 259 SER C N 1
ATOM 7154 C CA . SER C 1 262 ? 25.154 48.878 -20.339 1.00 30.90 259 SER C CA 1
ATOM 7155 C C . SER C 1 262 ? 25.044 50.169 -19.527 1.00 31.64 259 SER C C 1
ATOM 7156 O O . SER C 1 262 ? 25.917 50.471 -18.712 1.00 33.57 259 SER C O 1
ATOM 7159 N N . GLU C 1 263 ? 23.970 50.924 -19.748 1.00 21.24 260 GLU C N 1
ATOM 7160 C CA . GLU C 1 263 ? 23.797 52.219 -19.097 1.00 19.22 260 GLU C CA 1
ATOM 7161 C C . GLU C 1 263 ? 22.599 52.242 -18.157 1.00 23.61 260 GLU C C 1
ATOM 7162 O O . GLU C 1 263 ? 22.449 53.164 -17.356 1.00 30.65 260 GLU C O 1
ATOM 7168 N N . GLY C 1 264 ? 21.740 51.236 -18.268 1.00 21.17 261 GLY C N 1
ATOM 7169 C CA . GLY C 1 264 ? 20.526 51.199 -17.476 1.00 18.25 261 GLY C CA 1
ATOM 7170 C C . GLY C 1 264 ? 20.726 50.680 -16.066 1.00 23.76 261 GLY C C 1
ATOM 7171 O O . GLY C 1 264 ? 21.855 50.506 -15.606 1.00 32.10 261 GLY C O 1
ATOM 7172 N N . GLU C 1 265 ? 19.615 50.440 -15.379 1.00 20.62 262 GLU C N 1
ATOM 7173 C CA . GLU C 1 265 ? 19.647 49.919 -14.022 1.00 24.67 262 GLU C CA 1
ATOM 7174 C C . GLU C 1 265 ? 18.772 48.674 -13.912 1.00 24.88 262 GLU C C 1
ATOM 7175 O O . GLU C 1 265 ? 17.553 48.747 -14.066 1.00 26.66 262 GLU C O 1
ATOM 7181 N N . VAL C 1 266 ? 19.397 47.531 -13.647 1.00 19.59 263 VAL C N 1
ATOM 7182 C CA . VAL C 1 266 ? 18.657 46.282 -13.509 1.00 21.84 263 VAL C CA 1
ATOM 7183 C C . VAL C 1 266 ? 18.284 46.004 -12.056 1.00 25.03 263 VAL C C 1
ATOM 7184 O O . VAL C 1 266 ? 19.122 46.068 -11.155 1.00 35.05 263 VAL C O 1
ATOM 7188 N N . THR C 1 267 ? 17.009 45.703 -11.850 1.00 18.68 264 THR C N 1
ATOM 7189 C CA . THR C 1 267 ? 16.467 45.425 -10.533 1.00 14.43 264 THR C CA 1
ATOM 7190 C C . THR C 1 267 ? 15.892 44.006 -10.557 1.00 15.15 264 THR C C 1
ATOM 7191 O O . THR C 1 267 ? 15.176 43.644 -11.489 1.00 18.83 264 THR C O 1
ATOM 7195 N N . ALA C 1 268 ? 16.218 43.197 -9.549 1.00 16.50 265 ALA C N 1
ATOM 7196 C CA . ALA C 1 268 ? 15.851 41.779 -9.575 1.00 20.38 265 ALA C CA 1
ATOM 7197 C C . ALA C 1 268 ? 15.176 41.278 -8.301 1.00 19.63 265 ALA C C 1
ATOM 7198 O O . ALA C 1 268 ? 15.523 41.694 -7.197 1.00 23.39 265 ALA C O 1
ATOM 7200 N N . THR C 1 269 ? 14.223 40.367 -8.472 1.00 16.11 266 THR C N 1
ATOM 7201 C CA . THR C 1 269 ? 13.532 39.733 -7.356 1.00 15.21 266 THR C CA 1
ATOM 7202 C C . THR C 1 269 ? 13.443 38.233 -7.622 1.00 17.52 266 THR C C 1
ATOM 7203 O O . THR C 1 269 ? 13.033 37.816 -8.705 1.00 19.87 266 THR C O 1
ATOM 7207 N N . VAL C 1 270 ? 13.837 37.425 -6.642 1.00 18.59 267 VAL C N 1
ATOM 7208 C CA . VAL C 1 270 ? 13.798 35.972 -6.786 1.00 14.06 267 VAL C CA 1
ATOM 7209 C C . VAL C 1 270 ? 12.492 35.406 -6.244 1.00 19.37 267 VAL C C 1
ATOM 7210 O O . VAL C 1 270 ? 12.116 35.696 -5.112 1.00 25.42 267 VAL C O 1
ATOM 7214 N N . ASN C 1 271 ? 11.804 34.601 -7.048 1.00 27.97 268 ASN C N 1
ATOM 7215 C CA . ASN C 1 271 ? 10.691 33.812 -6.541 1.00 38.01 268 ASN C CA 1
ATOM 7216 C C . ASN C 1 271 ? 11.240 32.525 -5.946 1.00 33.24 268 ASN C C 1
ATOM 7217 O O . ASN C 1 271 ? 11.212 32.322 -4.732 1.00 40.39 268 ASN C O 1
ATOM 7222 N N . ALA C 1 272 ? 11.750 31.667 -6.824 1.00 18.43 269 ALA C N 1
ATOM 7223 C CA . ALA C 1 272 ? 12.282 30.368 -6.442 1.00 21.81 269 ALA C CA 1
ATOM 7224 C C . ALA C 1 272 ? 13.060 29.787 -7.610 1.00 23.12 269 ALA C C 1
ATOM 7225 O O . ALA C 1 272 ? 12.826 30.165 -8.755 1.00 25.64 269 ALA C O 1
ATOM 7227 N N . PRO C 1 273 ? 13.997 28.871 -7.326 1.00 24.96 270 PRO C N 1
ATOM 7228 C CA . PRO C 1 273 ? 14.658 28.135 -8.406 1.00 24.34 270 PRO C CA 1
ATOM 7229 C C . PRO C 1 273 ? 13.760 27.007 -8.887 1.00 27.06 270 PRO C C 1
ATOM 7230 O O . PRO C 1 273 ? 12.740 26.736 -8.257 1.00 22.47 270 PRO C O 1
ATOM 7234 N N . ALA C 1 274 ? 14.126 26.363 -9.991 1.00 26.28 271 ALA C N 1
ATOM 7235 C CA . ALA C 1 274 ? 13.367 25.218 -10.476 1.00 25.43 271 ALA C CA 1
ATOM 7236 C C . ALA C 1 274 ? 13.369 24.107 -9.433 1.00 26.10 271 ALA C C 1
ATOM 7237 O O . ALA C 1 274 ? 14.320 23.966 -8.665 1.00 24.65 271 ALA C O 1
ATOM 7239 N N . PHE C 1 275 ? 12.299 23.322 -9.410 1.00 27.61 272 PHE C N 1
ATOM 7240 C CA . PHE C 1 275 ? 12.175 22.218 -8.472 1.00 24.00 272 PHE C CA 1
ATOM 7241 C C . PHE C 1 275 ? 11.484 21.062 -9.177 1.00 21.19 272 PHE C C 1
ATOM 7242 O O . PHE C 1 275 ? 10.491 21.264 -9.872 1.00 22.57 272 PHE C O 1
ATOM 7250 N N . GLN C 1 276 ? 12.012 19.855 -9.010 1.00 22.04 273 GLN C N 1
ATOM 7251 C CA . GLN C 1 276 ? 11.370 18.671 -9.567 1.00 24.97 273 GLN C CA 1
ATOM 7252 C C . GLN C 1 276 ? 11.508 17.475 -8.631 1.00 30.11 273 GLN C C 1
ATOM 7253 O O . GLN C 1 276 ? 12.369 17.451 -7.749 1.00 26.47 273 GLN C O 1
ATOM 7259 N N . THR C 1 277 ? 10.640 16.490 -8.827 1.00 30.78 274 THR C N 1
ATOM 7260 C CA . THR C 1 277 ? 10.657 15.275 -8.028 1.00 20.57 274 THR C CA 1
ATOM 7261 C C . THR C 1 277 ? 10.870 14.074 -8.943 1.00 28.61 274 THR C C 1
ATOM 7262 O O . THR C 1 277 ? 10.301 14.012 -10.036 1.00 27.55 274 THR C O 1
ATOM 7266 N N . ASP C 1 278 ? 11.707 13.137 -8.506 1.00 33.54 275 ASP C N 1
ATOM 7267 C CA . ASP C 1 278 ? 12.004 11.945 -9.292 1.00 34.45 275 ASP C CA 1
ATOM 7268 C C . ASP C 1 278 ? 10.757 11.085 -9.477 1.00 41.20 275 ASP C C 1
ATOM 7269 O O . ASP C 1 278 ? 9.944 10.953 -8.564 1.00 41.89 275 ASP C O 1
ATOM 7274 N N . LYS C 1 279 ? 10.603 10.506 -10.664 1.00 41.06 276 LYS C N 1
ATOM 7275 C CA . LYS C 1 279 ? 9.465 9.637 -10.935 1.00 37.17 276 LYS C CA 1
ATOM 7276 C C . LYS C 1 279 ? 9.586 8.337 -10.146 1.00 34.85 276 LYS C C 1
ATOM 7277 O O . LYS C 1 279 ? 8.596 7.637 -9.933 1.00 30.96 276 LYS C O 1
ATOM 7283 N N . ARG C 1 280 ? 10.805 8.026 -9.708 1.00 41.35 277 ARG C N 1
ATOM 7284 C CA . ARG C 1 280 ? 11.060 6.825 -8.917 1.00 48.01 277 ARG C CA 1
ATOM 7285 C C . ARG C 1 280 ? 10.600 7.006 -7.469 1.00 42.33 277 ARG C C 1
ATOM 7286 O O . ARG C 1 280 ? 10.669 6.073 -6.669 1.00 41.47 277 ARG C O 1
ATOM 7294 N N . GLN C 1 281 ? 10.140 8.209 -7.133 1.00 41.87 278 GLN C N 1
ATOM 7295 C CA . GLN C 1 281 ? 9.630 8.487 -5.792 1.00 41.37 278 GLN C CA 1
ATOM 7296 C C . GLN C 1 281 ? 8.250 7.852 -5.612 1.00 39.89 278 GLN C C 1
ATOM 7297 O O . GLN C 1 281 ? 7.450 7.830 -6.547 1.00 33.09 278 GLN C O 1
ATOM 7303 N N . PRO C 1 282 ? 7.973 7.325 -4.408 1.00 45.08 279 PRO C N 1
ATOM 7304 C CA . PRO C 1 282 ? 6.746 6.574 -4.114 1.00 46.56 279 PRO C CA 1
ATOM 7305 C C . PRO C 1 282 ? 5.465 7.343 -4.418 1.00 40.83 279 PRO C C 1
ATOM 7306 O O . PRO C 1 282 ? 4.529 6.765 -4.970 1.00 37.26 279 PRO C O 1
ATOM 7310 N N . ILE C 1 283 ? 5.424 8.621 -4.050 1.00 42.55 280 ILE C N 1
ATOM 7311 C CA . ILE C 1 283 ? 4.236 9.445 -4.263 1.00 39.33 280 ILE C CA 1
ATOM 7312 C C . ILE C 1 283 ? 3.872 9.535 -5.748 1.00 36.50 280 ILE C C 1
ATOM 7313 O O . ILE C 1 283 ? 2.694 9.565 -6.108 1.00 32.72 280 ILE C O 1
ATOM 7318 N N . VAL C 1 284 ? 4.892 9.561 -6.601 1.00 33.51 281 VAL C N 1
ATOM 7319 C CA . VAL C 1 284 ? 4.690 9.533 -8.042 1.00 29.17 281 VAL C CA 1
ATOM 7320 C C . VAL C 1 284 ? 4.107 8.187 -8.449 1.00 29.56 281 VAL C C 1
ATOM 7321 O O . VAL C 1 284 ? 3.129 8.119 -9.194 1.00 30.09 281 VAL C O 1
ATOM 7325 N N . ALA C 1 285 ? 4.712 7.118 -7.941 1.00 34.13 282 ALA C N 1
ATOM 7326 C CA . ALA C 1 285 ? 4.267 5.760 -8.234 1.00 33.09 282 ALA C CA 1
ATOM 7327 C C . ALA C 1 285 ? 2.807 5.553 -7.846 1.00 35.48 282 ALA C C 1
ATOM 7328 O O . ALA C 1 285 ? 2.057 4.878 -8.548 1.00 38.01 282 ALA C O 1
ATOM 7330 N N . ALA C 1 286 ? 2.415 6.142 -6.723 1.00 40.08 283 ALA C N 1
ATOM 7331 C CA . ALA C 1 286 ? 1.038 6.072 -6.254 1.00 37.20 283 ALA C CA 1
ATOM 7332 C C . ALA C 1 286 ? 0.080 6.756 -7.228 1.00 35.46 283 ALA C C 1
ATOM 7333 O O . ALA C 1 286 ? -0.912 6.163 -7.652 1.00 36.32 283 ALA C O 1
ATOM 7335 N N . PHE C 1 287 ? 0.378 8.004 -7.577 1.00 36.49 284 PHE C N 1
ATOM 7336 C CA . PHE C 1 287 ? -0.497 8.776 -8.455 1.00 36.16 284 PHE C CA 1
ATOM 7337 C C . PHE C 1 287 ? -0.602 8.189 -9.862 1.00 39.02 284 PHE C C 1
ATOM 7338 O O . PHE C 1 287 ? -1.658 8.265 -10.488 1.00 46.33 284 PHE C O 1
ATOM 7346 N N . LEU C 1 288 ? 0.489 7.609 -10.356 1.00 33.90 285 LEU C N 1
ATOM 7347 C CA . LEU C 1 288 ? 0.442 6.859 -11.608 1.00 33.14 285 LEU C CA 1
ATOM 7348 C C . LEU C 1 288 ? -0.525 5.692 -11.439 1.00 35.16 285 LEU C C 1
ATOM 7349 O O . LEU C 1 288 ? -1.397 5.462 -12.278 1.00 43.39 285 LEU C O 1
ATOM 7354 N N . ALA C 1 289 ? -0.368 4.973 -10.333 1.00 24.76 286 ALA C N 1
ATOM 7355 C CA . ALA C 1 289 ? -1.238 3.853 -10.001 1.00 32.87 286 ALA C CA 1
ATOM 7356 C C . ALA C 1 289 ? -2.663 4.319 -9.720 1.00 31.62 286 ALA C C 1
ATOM 7357 O O . ALA C 1 289 ? -3.623 3.593 -9.971 1.00 38.07 286 ALA C O 1
ATOM 7359 N N . ALA C 1 290 ? -2.793 5.530 -9.187 1.00 31.24 287 ALA C N 1
ATOM 7360 C CA . ALA C 1 290 ? -4.101 6.092 -8.870 1.00 31.41 287 ALA C CA 1
ATOM 7361 C C . ALA C 1 290 ? -4.945 6.319 -10.122 1.00 29.48 287 ALA C C 1
ATOM 7362 O O . ALA C 1 290 ? -6.146 6.049 -10.128 1.00 30.18 287 ALA C O 1
ATOM 7364 N N . VAL C 1 291 ? -4.309 6.825 -11.176 1.00 38.67 288 VAL C N 1
ATOM 7365 C CA . VAL C 1 291 ? -5.012 7.162 -12.411 1.00 38.24 288 VAL C CA 1
ATOM 7366 C C . VAL C 1 291 ? -5.491 5.917 -13.161 1.00 36.65 288 VAL C C 1
ATOM 7367 O O . VAL C 1 291 ? -6.585 5.909 -13.723 1.00 32.98 288 VAL C O 1
ATOM 7371 N N . ARG C 1 292 ? -4.679 4.864 -13.159 1.00 41.18 289 ARG C N 1
ATOM 7372 C CA . ARG C 1 292 ? -5.063 3.610 -13.805 1.00 48.62 289 ARG C CA 1
ATOM 7373 C C . ARG C 1 292 ? -6.285 2.980 -13.143 1.00 50.50 289 ARG C C 1
ATOM 7374 O O . ARG C 1 292 ? -7.060 2.276 -13.788 1.00 55.89 289 ARG C O 1
ATOM 7382 N N . ALA C 1 293 ? -6.455 3.252 -11.853 1.00 47.05 290 ALA C N 1
ATOM 7383 C CA . ALA C 1 293 ? -7.548 2.681 -11.074 1.00 38.04 290 ALA C CA 1
ATOM 7384 C C . ALA C 1 293 ? -8.902 3.297 -11.414 1.00 33.01 290 ALA C C 1
ATOM 7385 O O . ALA C 1 293 ? -9.923 2.916 -10.840 1.00 40.34 290 ALA C O 1
ATOM 7387 N N . HIS C 1 294 ? -8.911 4.251 -12.338 1.00 32.20 291 HIS C N 1
ATOM 7388 C CA . HIS C 1 294 ? -10.158 4.870 -12.774 1.00 39.69 291 HIS C CA 1
ATOM 7389 C C . HIS C 1 294 ? -10.224 4.995 -14.296 1.00 45.84 291 HIS C C 1
ATOM 7390 O O . HIS C 1 294 ? -10.816 5.934 -14.833 1.00 41.53 291 HIS C O 1
ATOM 7397 N N . GLY C 1 295 ? -9.615 4.028 -14.979 1.00 51.22 292 GLY C N 1
ATOM 7398 C CA . GLY C 1 295 ? -9.661 3.951 -16.428 1.00 51.62 292 GLY C CA 1
ATOM 7399 C C . GLY C 1 295 ? -8.705 4.902 -17.118 1.00 49.57 292 GLY C C 1
ATOM 7400 O O . GLY C 1 295 ? -8.860 5.195 -18.304 1.00 52.91 292 GLY C O 1
ATOM 7401 N N . GLY C 1 296 ? -7.709 5.380 -16.382 1.00 42.35 293 GLY C N 1
ATOM 7402 C CA . GLY C 1 296 ? -6.795 6.367 -16.922 1.00 41.06 293 GLY C CA 1
ATOM 7403 C C . GLY C 1 296 ? -5.443 5.819 -17.328 1.00 43.19 293 GLY C C 1
ATOM 7404 O O . GLY C 1 296 ? -5.039 4.739 -16.900 1.00 43.10 293 GLY C O 1
ATOM 7405 N N . THR C 1 297 ? -4.748 6.575 -18.173 1.00 42.82 294 THR C N 1
ATOM 7406 C CA . THR C 1 297 ? -3.375 6.268 -18.544 1.00 43.61 294 THR C CA 1
ATOM 7407 C C . THR C 1 297 ? -2.506 7.446 -18.116 1.00 42.04 294 THR C C 1
ATOM 7408 O O . THR C 1 297 ? -2.459 8.468 -18.800 1.00 42.68 294 THR C O 1
ATOM 7412 N N . PRO C 1 298 ? -1.822 7.304 -16.971 1.00 36.54 295 PRO C N 1
ATOM 7413 C CA . PRO C 1 298 ? -1.098 8.402 -16.317 1.00 38.36 295 PRO C CA 1
ATOM 7414 C C . PRO C 1 298 ? 0.090 8.926 -17.121 1.00 36.85 295 PRO C C 1
ATOM 7415 O O . PRO C 1 298 ? 0.815 8.148 -17.742 1.00 39.86 295 PRO C O 1
ATOM 7419 N N . ARG C 1 299 ? 0.272 10.244 -17.101 1.00 30.30 296 ARG C N 1
ATOM 7420 C CA . ARG C 1 299 ? 1.386 10.891 -17.783 1.00 22.56 296 ARG C CA 1
ATOM 7421 C C . ARG C 1 299 ? 2.147 11.784 -16.809 1.00 26.87 296 ARG C C 1
ATOM 7422 O O . ARG C 1 299 ? 1.546 12.446 -15.963 1.00 26.71 296 ARG C O 1
ATOM 7430 N N . LEU C 1 300 ? 3.469 11.804 -16.933 1.00 20.53 297 LEU C N 1
ATOM 7431 C CA . LEU C 1 300 ? 4.307 12.626 -16.068 1.00 28.51 297 LEU C CA 1
ATOM 7432 C C . LEU C 1 300 ? 4.813 13.850 -16.823 1.00 35.97 297 LEU C C 1
ATOM 7433 O O . LEU C 1 300 ? 5.337 13.730 -17.932 1.00 41.45 297 LEU C O 1
ATOM 7438 N N . LYS C 1 301 ? 4.653 15.028 -16.228 1.00 33.27 298 LYS C N 1
ATOM 7439 C CA . LYS C 1 301 ? 5.033 16.263 -16.905 1.00 32.14 298 LYS C CA 1
ATOM 7440 C C . LYS C 1 301 ? 5.903 17.191 -16.062 1.00 33.25 298 LYS C C 1
ATOM 7441 O O . LYS C 1 301 ? 5.871 17.155 -14.831 1.00 32.64 298 LYS C O 1
ATOM 7447 N N . LEU C 1 302 ? 6.691 18.010 -16.752 1.00 34.22 299 LEU C N 1
ATOM 7448 C CA . LEU C 1 302 ? 7.469 19.074 -16.133 1.00 28.13 299 LEU C CA 1
ATOM 7449 C C . LEU C 1 302 ? 7.062 20.379 -16.803 1.00 29.09 299 LEU C C 1
ATOM 7450 O O . LEU C 1 302 ? 7.111 20.491 -18.028 1.00 32.85 299 LEU C O 1
ATOM 7455 N N . LYS C 1 303 ? 6.661 21.364 -16.006 1.00 26.57 300 LYS C N 1
ATOM 7456 C CA . LYS C 1 303 ? 5.972 22.528 -16.556 1.00 19.77 300 LYS C CA 1
ATOM 7457 C C . LYS C 1 303 ? 6.797 23.802 -16.747 1.00 20.93 300 LYS C C 1
ATOM 7458 O O . LYS C 1 303 ? 7.878 23.969 -16.182 1.00 22.31 300 LYS C O 1
ATOM 7464 N N . THR C 1 304 ? 6.241 24.695 -17.559 1.00 31.81 301 THR C N 1
ATOM 7465 C CA . THR C 1 304 ? 6.892 25.928 -17.982 1.00 25.78 301 THR C CA 1
ATOM 7466 C C . THR C 1 304 ? 6.935 26.994 -16.890 1.00 29.34 301 THR C C 1
ATOM 7467 O O . THR C 1 304 ? 7.974 27.617 -16.652 1.00 26.06 301 THR C O 1
ATOM 7471 N N . GLY C 1 305 ? 5.797 27.212 -16.240 1.00 35.27 302 GLY C N 1
ATOM 7472 C CA . GLY C 1 305 ? 5.692 28.240 -15.223 1.00 31.06 302 GLY C CA 1
ATOM 7473 C C . GLY C 1 305 ? 6.268 27.811 -13.889 1.00 28.09 302 GLY C C 1
ATOM 7474 O O . GLY C 1 305 ? 6.866 26.741 -13.776 1.00 31.99 302 GLY C O 1
ATOM 7475 N N . THR C 1 306 ? 6.093 28.657 -12.878 1.00 22.10 303 THR C N 1
ATOM 7476 C CA . THR C 1 306 ? 6.547 28.340 -11.529 1.00 27.39 303 THR C CA 1
ATOM 7477 C C . THR C 1 306 ? 5.356 28.091 -10.605 1.00 26.00 303 THR C C 1
ATOM 7478 O O . THR C 1 306 ? 4.218 28.425 -10.935 1.00 29.57 303 THR C O 1
ATOM 7482 N N . SER C 1 307 ? 5.626 27.501 -9.447 1.00 16.46 304 SER C N 1
ATOM 7483 C CA . SER C 1 307 ? 4.571 27.107 -8.520 1.00 19.57 304 SER C CA 1
ATOM 7484 C C . SER C 1 307 ? 5.013 27.332 -7.083 1.00 21.54 304 SER C C 1
ATOM 7485 O O . SER C 1 307 ? 6.192 27.571 -6.823 1.00 20.52 304 SER C O 1
ATOM 7488 N N . ASP C 1 308 ? 4.070 27.253 -6.150 1.00 19.00 305 ASP C N 1
ATOM 7489 C CA . ASP C 1 308 ? 4.419 27.271 -4.736 1.00 16.21 305 ASP C CA 1
ATOM 7490 C C . ASP C 1 308 ? 5.100 25.958 -4.359 1.00 19.08 305 ASP C C 1
ATOM 7491 O O . ASP C 1 308 ? 5.664 25.826 -3.275 1.00 21.07 305 ASP C O 1
ATOM 7504 N N . ASN C 1 310 ? 7.711 25.006 -5.759 1.00 22.33 307 ASN C N 1
ATOM 7505 C CA . ASN C 1 310 ? 9.118 25.394 -5.727 1.00 20.68 307 ASN C CA 1
ATOM 7506 C C . ASN C 1 310 ? 9.542 25.992 -4.389 1.00 19.54 307 ASN C C 1
ATOM 7507 O O . ASN C 1 310 ? 10.731 26.156 -4.123 1.00 21.09 307 ASN C O 1
ATOM 7512 N N . LEU C 1 311 ? 8.564 26.327 -3.556 1.00 21.52 308 LEU C N 1
ATOM 7513 C CA . LEU C 1 311 ? 8.840 26.879 -2.238 1.00 18.34 308 LEU C CA 1
ATOM 7514 C C . LEU C 1 311 ? 8.744 25.811 -1.152 1.00 20.49 308 LEU C C 1
ATOM 7515 O O . LEU C 1 311 ? 9.699 25.569 -0.417 1.00 20.58 308 LEU C O 1
ATOM 7520 N N . VAL C 1 312 ? 7.579 25.178 -1.061 1.00 19.77 309 VAL C N 1
ATOM 7521 C CA . VAL C 1 312 ? 7.304 24.217 0.001 1.00 19.37 309 VAL C CA 1
ATOM 7522 C C . VAL C 1 312 ? 8.062 22.907 -0.184 1.00 18.15 309 VAL C C 1
ATOM 7523 O O . VAL C 1 312 ? 8.316 22.190 0.783 1.00 26.27 309 VAL C O 1
ATOM 7527 N N . GLY C 1 313 ? 8.409 22.598 -1.429 1.00 17.36 310 GLY C N 1
ATOM 7528 C CA . GLY C 1 313 ? 9.242 21.448 -1.729 1.00 17.74 310 GLY C CA 1
ATOM 7529 C C . GLY C 1 313 ? 10.542 21.463 -0.947 1.00 18.85 310 GLY C C 1
ATOM 7530 O O . GLY C 1 313 ? 10.786 20.576 -0.135 1.00 24.42 310 GLY C O 1
ATOM 7531 N N . PRO C 1 314 ? 11.385 22.477 -1.188 1.00 25.39 311 PRO C N 1
ATOM 7532 C CA . PRO C 1 314 ? 12.665 22.610 -0.483 1.00 28.26 311 PRO C CA 1
ATOM 7533 C C . PRO C 1 314 ? 12.512 22.871 1.016 1.00 23.58 311 PRO C C 1
ATOM 7534 O O . PRO C 1 314 ? 13.224 22.268 1.813 1.00 25.06 311 PRO C O 1
ATOM 7538 N N . ALA C 1 315 ? 11.597 23.762 1.385 1.00 24.41 312 ALA C N 1
ATOM 7539 C CA . ALA C 1 315 ? 11.454 24.198 2.775 1.00 23.90 312 ALA C CA 1
ATOM 7540 C C . ALA C 1 315 ? 11.012 23.089 3.727 1.00 26.06 312 ALA C C 1
ATOM 7541 O O . ALA C 1 315 ? 11.421 23.058 4.890 1.00 23.30 312 ALA C O 1
ATOM 7543 N N . TRP C 1 316 ? 10.162 22.195 3.237 1.00 26.21 313 TRP C N 1
ATOM 7544 C CA . TRP C 1 316 ? 9.618 21.124 4.062 1.00 22.95 313 TRP C CA 1
ATOM 7545 C C . TRP C 1 316 ? 10.274 19.782 3.755 1.00 31.39 313 TRP C C 1
ATOM 7546 O O . TRP C 1 316 ? 10.292 18.885 4.598 1.00 34.47 313 TRP C O 1
ATOM 7557 N N . GLY C 1 317 ? 10.821 19.654 2.549 1.00 28.32 314 GLY C N 1
ATOM 7558 C CA . GLY C 1 317 ? 11.550 18.459 2.157 1.00 27.19 314 GLY C CA 1
ATOM 7559 C C . GLY C 1 317 ? 10.745 17.172 2.201 1.00 24.27 314 GLY C C 1
ATOM 7560 O O . GLY C 1 317 ? 11.309 16.083 2.322 1.00 26.72 314 GLY C O 1
ATOM 7561 N N . CYS C 1 318 ? 9.427 17.294 2.099 1.00 19.81 315 CYS C N 1
ATOM 7562 C CA . CYS C 1 318 ? 8.545 16.134 2.128 1.00 25.37 315 CYS C CA 1
ATOM 7563 C C . CYS C 1 318 ? 8.216 15.687 0.703 1.00 22.31 315 CYS C C 1
ATOM 7564 O O . CYS C 1 318 ? 8.469 16.425 -0.249 1.00 27.71 315 CYS C O 1
ATOM 7567 N N . PRO C 1 319 ? 7.677 14.465 0.547 1.00 25.02 316 PRO C N 1
ATOM 7568 C CA . PRO C 1 319 ? 7.192 14.024 -0.767 1.00 28.24 316 PRO C CA 1
ATOM 7569 C C . PRO C 1 319 ? 6.126 14.968 -1.320 1.00 28.01 316 PRO C C 1
ATOM 7570 O O . PRO C 1 319 ? 5.321 15.490 -0.544 1.00 22.33 316 PRO C O 1
ATOM 7574 N N . ILE C 1 320 ? 6.117 15.179 -2.635 1.00 28.99 317 ILE C N 1
ATOM 7575 C CA . ILE C 1 320 ? 5.247 16.192 -3.227 1.00 29.14 317 ILE C CA 1
ATOM 7576 C C . ILE C 1 320 ? 5.065 16.036 -4.741 1.00 30.00 317 ILE C C 1
ATOM 7577 O O . ILE C 1 320 ? 6.013 15.737 -5.464 1.00 32.72 317 ILE C O 1
ATOM 7582 N N . VAL C 1 321 ? 3.831 16.221 -5.205 1.00 27.01 318 VAL C N 1
ATOM 7583 C CA . VAL C 1 321 ? 3.533 16.278 -6.634 1.00 23.74 318 VAL C CA 1
ATOM 7584 C C . VAL C 1 321 ? 2.415 17.280 -6.890 1.00 23.87 318 VAL C C 1
ATOM 7585 O O . VAL C 1 321 ? 1.757 17.744 -5.957 1.00 22.56 318 VAL C O 1
ATOM 7589 N N . ALA C 1 322 ? 2.209 17.618 -8.157 1.00 18.93 319 ALA C N 1
ATOM 7590 C CA . ALA C 1 322 ? 1.098 18.473 -8.539 1.00 19.81 319 ALA C CA 1
ATOM 7591 C C . ALA C 1 322 ? 0.064 17.648 -9.296 1.00 28.87 319 ALA C C 1
ATOM 7592 O O . ALA C 1 322 ? 0.404 16.924 -10.232 1.00 29.54 319 ALA C O 1
ATOM 7594 N N . TYR C 1 323 ? -1.194 17.741 -8.875 1.00 26.32 320 TYR C N 1
ATOM 7595 C CA . TYR C 1 323 ? -2.280 17.064 -9.571 1.00 24.06 320 TYR C CA 1
ATOM 7596 C C . TYR C 1 323 ? -3.538 17.920 -9.580 1.00 28.87 320 TYR C C 1
ATOM 7597 O O . TYR C 1 323 ? -3.891 18.538 -8.574 1.00 30.07 320 TYR C O 1
ATOM 7606 N N . GLY C 1 324 ? -4.209 17.947 -10.724 1.00 25.67 321 GLY C N 1
ATOM 7607 C CA . GLY C 1 324 ? -5.430 18.708 -10.877 1.00 17.75 321 GLY C CA 1
ATOM 7608 C C . GLY C 1 324 ? -5.960 18.585 -12.288 1.00 22.83 321 GLY C C 1
ATOM 7609 O O . GLY C 1 324 ? -5.186 18.545 -13.244 1.00 29.00 321 GLY C O 1
ATOM 7610 N N . PRO C 1 325 ? -7.290 18.526 -12.427 1.00 25.29 322 PRO C N 1
ATOM 7611 C CA . PRO C 1 325 ? -7.921 18.418 -13.743 1.00 23.75 322 PRO C CA 1
ATOM 7612 C C . PRO C 1 325 ? -7.780 19.726 -14.506 1.00 19.94 322 PRO C C 1
ATOM 7613 O O . PRO C 1 325 ? -7.647 20.783 -13.884 1.00 21.77 322 PRO C O 1
ATOM 7617 N N . GLY C 1 326 ? -7.792 19.659 -15.832 1.00 17.56 323 GLY C N 1
ATOM 7618 C CA . GLY C 1 326 ? -7.737 20.864 -16.637 1.00 14.55 323 GLY C CA 1
ATOM 7619 C C . GLY C 1 326 ? -6.560 20.948 -17.586 1.00 20.23 323 GLY C C 1
ATOM 7620 O O . GLY C 1 326 ? -5.557 20.251 -17.425 1.00 18.79 323 GLY C O 1
ATOM 7621 N N . ASP C 1 327 ? -6.690 21.816 -18.583 1.00 18.36 324 ASP C N 1
ATOM 7622 C CA . ASP C 1 327 ? -5.635 22.032 -19.560 1.00 15.32 324 ASP C CA 1
ATOM 7623 C C . ASP C 1 327 ? -4.812 23.240 -19.133 1.00 18.33 324 ASP C C 1
ATOM 7624 O O . ASP C 1 327 ? -5.270 24.376 -19.238 1.00 18.79 324 ASP C O 1
ATOM 7629 N N . SER C 1 328 ? -3.595 22.994 -18.658 1.00 18.37 325 SER C N 1
ATOM 7630 C CA . SER C 1 328 ? -2.727 24.070 -18.185 1.00 20.10 325 SER C CA 1
ATOM 7631 C C . SER C 1 328 ? -2.336 25.032 -19.303 1.00 18.01 325 SER C C 1
ATOM 7632 O O . SER C 1 328 ? -1.802 26.108 -19.045 1.00 18.40 325 SER C O 1
ATOM 7635 N N . ARG C 1 329 ? -2.601 24.641 -20.545 1.00 23.20 326 ARG C N 1
ATOM 7636 C CA . ARG C 1 329 ? -2.334 25.503 -21.687 1.00 25.91 326 ARG C CA 1
ATOM 7637 C C . ARG C 1 329 ? -3.378 26.611 -21.764 1.00 23.00 326 ARG C C 1
ATOM 7638 O O . ARG C 1 329 ? -3.210 27.591 -22.488 1.00 22.74 326 ARG C O 1
ATOM 7646 N N . LEU C 1 330 ? -4.456 26.444 -21.003 1.00 19.44 327 LEU C N 1
ATOM 7647 C CA . LEU C 1 330 ? -5.522 27.436 -20.943 1.00 23.68 327 LEU C CA 1
ATOM 7648 C C . LEU C 1 330 ? -5.285 28.445 -19.819 1.00 24.68 327 LEU C C 1
ATOM 7649 O O . LEU C 1 330 ? -6.094 29.354 -19.608 1.00 16.14 327 LEU C O 1
ATOM 7654 N N . ASP C 1 331 ? -4.172 28.278 -19.106 1.00 22.34 328 ASP C N 1
ATOM 7655 C CA . ASP C 1 331 ? -3.773 29.214 -18.059 1.00 20.94 328 ASP C CA 1
ATOM 7656 C C . ASP C 1 331 ? -3.700 30.643 -18.588 1.00 19.53 328 ASP C C 1
ATOM 7657 O O . ASP C 1 331 ? -3.112 30.893 -19.640 1.00 18.97 328 ASP C O 1
ATOM 7662 N N . HIS C 1 332 ? -4.315 31.567 -17.853 1.00 23.65 329 HIS C N 1
ATOM 7663 C CA . HIS C 1 332 ? -4.219 33.001 -18.132 1.00 24.13 329 HIS C CA 1
ATOM 7664 C C . HIS C 1 332 ? -4.844 33.417 -19.471 1.00 21.67 329 HIS C C 1
ATOM 7665 O O . HIS C 1 332 ? -4.594 34.519 -19.956 1.00 21.25 329 HIS C O 1
ATOM 7672 N N . THR C 1 333 ? -5.659 32.542 -20.055 1.00 20.45 330 THR C N 1
ATOM 7673 C CA . THR C 1 333 ? -6.276 32.798 -21.360 1.00 20.04 330 THR C CA 1
ATOM 7674 C C . THR C 1 333 ? -7.686 33.389 -21.224 1.00 22.60 330 THR C C 1
ATOM 7675 O O . THR C 1 333 ? -8.384 33.102 -20.253 1.00 29.50 330 THR C O 1
ATOM 7679 N N . PRO C 1 334 ? -8.109 34.215 -22.204 1.00 25.15 331 PRO C N 1
ATOM 7680 C CA . PRO C 1 334 ? -9.401 34.919 -22.157 1.00 20.86 331 PRO C CA 1
ATOM 7681 C C . PRO C 1 334 ? -10.646 34.032 -22.037 1.00 18.01 331 PRO C C 1
ATOM 7682 O O . PRO C 1 334 ? -11.684 34.531 -21.605 1.00 20.17 331 PRO C O 1
ATOM 7686 N N . GLU C 1 335 ? -10.557 32.764 -22.427 1.00 14.32 332 GLU C N 1
ATOM 7687 C CA . GLU C 1 335 ? -11.675 31.840 -22.249 1.00 16.40 332 GLU C CA 1
ATOM 7688 C C . GLU C 1 335 ? -11.244 30.558 -21.555 1.00 21.18 332 GLU C C 1
ATOM 7689 O O . GLU C 1 335 ? -11.576 29.459 -21.999 1.00 28.95 332 GLU C O 1
ATOM 7695 N N . GLU C 1 336 ? -10.495 30.718 -20.468 1.00 21.27 333 GLU C N 1
ATOM 7696 C CA . GLU C 1 336 ? -10.074 29.606 -19.621 1.00 24.51 333 GLU C CA 1
ATOM 7697 C C . GLU C 1 336 ? -11.278 28.747 -19.247 1.00 22.71 333 GLU C C 1
ATOM 7698 O O . GLU C 1 336 ? -12.318 29.267 -18.838 1.00 18.84 333 GLU C O 1
ATOM 7704 N N . HIS C 1 337 ? -11.143 27.434 -19.400 1.00 24.58 334 HIS C N 1
ATOM 7705 C CA . HIS C 1 337 ? -12.277 26.540 -19.208 1.00 17.36 334 HIS C CA 1
ATOM 7706 C C . HIS C 1 337 ? -11.857 25.111 -18.895 1.00 17.00 334 HIS C C 1
ATOM 7707 O O . HIS C 1 337 ? -10.709 24.731 -19.112 1.00 19.11 334 HIS C O 1
ATOM 7714 N N . VAL C 1 338 ? -12.800 24.321 -18.391 1.00 14.54 335 VAL C N 1
ATOM 7715 C CA . VAL C 1 338 ? -12.538 22.919 -18.086 1.00 13.75 335 VAL C CA 1
ATOM 7716 C C . VAL C 1 338 ? -13.821 22.090 -18.213 1.00 21.31 335 VAL C C 1
ATOM 7717 O O . VAL C 1 338 ? -14.893 22.522 -17.787 1.00 18.70 335 VAL C O 1
ATOM 7721 N N . PRO C 1 339 ? -13.721 20.908 -18.843 1.00 30.17 336 PRO C N 1
ATOM 7722 C CA . PRO C 1 339 ? -14.875 20.004 -18.933 1.00 29.13 336 PRO C CA 1
ATOM 7723 C C . PRO C 1 339 ? -15.304 19.461 -17.570 1.00 25.82 336 PRO C C 1
ATOM 7724 O O . PRO C 1 339 ? -14.480 18.915 -16.834 1.00 31.25 336 PRO C O 1
ATOM 7728 N N . LEU C 1 340 ? -16.589 19.607 -17.261 1.00 28.64 337 LEU C N 1
ATOM 7729 C CA . LEU C 1 340 ? -17.153 19.246 -15.959 1.00 31.37 337 LEU C CA 1
ATOM 7730 C C . LEU C 1 340 ? -16.858 17.813 -15.509 1.00 30.79 337 LEU C C 1
ATOM 7731 O O . LEU C 1 340 ? -16.749 17.541 -14.316 1.00 29.41 337 LEU C O 1
ATOM 7736 N N . ALA C 1 341 ? -16.733 16.902 -16.467 1.00 35.16 338 ALA C N 1
ATOM 7737 C CA . ALA C 1 341 ? -16.536 15.489 -16.158 1.00 38.99 338 ALA C CA 1
ATOM 7738 C C . ALA C 1 341 ? -15.135 15.187 -15.625 1.00 40.36 338 ALA C C 1
ATOM 7739 O O . ALA C 1 341 ? -14.959 14.273 -14.818 1.00 40.07 338 ALA C O 1
ATOM 7741 N N . ASP C 1 342 ? -14.144 15.945 -16.088 1.00 36.56 339 ASP C N 1
ATOM 7742 C CA . ASP C 1 342 ? -12.764 15.764 -15.645 1.00 29.60 339 ASP C CA 1
ATOM 7743 C C . ASP C 1 342 ? -12.625 16.043 -14.153 1.00 29.48 339 ASP C C 1
ATOM 7744 O O . ASP C 1 342 ? -11.762 15.479 -13.482 1.00 30.85 339 ASP C O 1
ATOM 7749 N N . LEU C 1 343 ? -13.483 16.923 -13.648 1.00 30.52 340 LEU C N 1
ATOM 7750 C CA . LEU C 1 343 ? -13.475 17.317 -12.244 1.00 32.28 340 LEU C CA 1
ATOM 7751 C C . LEU C 1 343 ? -13.694 16.123 -11.323 1.00 30.82 340 LEU C C 1
ATOM 7752 O O . LEU C 1 343 ? -12.847 15.804 -10.486 1.00 29.01 340 LEU C O 1
ATOM 7757 N N . GLU C 1 344 ? -14.837 15.467 -11.490 1.00 29.37 341 GLU C N 1
ATOM 7758 C CA . GLU C 1 344 ? -15.189 14.299 -10.696 1.00 29.81 341 GLU C CA 1
ATOM 7759 C C . GLU C 1 344 ? -14.299 13.119 -11.071 1.00 36.98 341 GLU C C 1
ATOM 7760 O O . GLU C 1 344 ? -14.133 12.180 -10.293 1.00 35.05 341 GLU C O 1
ATOM 7766 N N . ARG C 1 345 ? -13.733 13.174 -12.272 1.00 36.37 342 ARG C N 1
ATOM 7767 C CA . ARG C 1 345 ? -12.814 12.144 -12.738 1.00 35.65 342 ARG C CA 1
ATOM 7768 C C . ARG C 1 345 ? -11.514 12.251 -11.949 1.00 31.09 342 ARG C C 1
ATOM 7769 O O . ARG C 1 345 ? -10.952 11.247 -11.514 1.00 31.54 342 ARG C O 1
ATOM 7777 N N . ALA C 1 346 ? -11.049 13.481 -11.759 1.00 29.46 343 ALA C N 1
ATOM 7778 C CA . ALA C 1 346 ? -9.855 13.735 -10.962 1.00 27.91 343 ALA C CA 1
ATOM 7779 C C . ALA C 1 346 ? -10.167 13.630 -9.474 1.00 29.13 343 ALA C C 1
ATOM 7780 O O . ALA C 1 346 ? -9.299 13.286 -8.674 1.00 28.54 343 ALA C O 1
ATOM 7782 N N . THR C 1 347 ? -11.411 13.937 -9.112 1.00 27.33 344 THR C N 1
ATOM 7783 C CA . THR C 1 347 ? -11.857 13.856 -7.725 1.00 20.33 344 THR C CA 1
ATOM 7784 C C . THR C 1 347 ? -11.777 12.422 -7.222 1.00 24.35 344 THR C C 1
ATOM 7785 O O . THR C 1 347 ? -11.338 12.170 -6.100 1.00 31.42 344 THR C O 1
ATOM 7789 N N . ALA C 1 348 ? -12.206 11.485 -8.061 1.00 29.54 345 ALA C N 1
ATOM 7790 C CA . ALA C 1 348 ? -12.162 10.068 -7.726 1.00 30.46 345 ALA C CA 1
ATOM 7791 C C . ALA C 1 348 ? -10.723 9.567 -7.624 1.00 30.37 345 ALA C C 1
ATOM 7792 O O . ALA C 1 348 ? -10.370 8.848 -6.690 1.00 28.50 345 ALA C O 1
ATOM 7794 N N . ILE C 1 349 ? -9.904 9.946 -8.601 1.00 32.02 346 ILE C N 1
ATOM 7795 C CA . ILE C 1 349 ? -8.494 9.576 -8.631 1.00 31.91 346 ILE C CA 1
ATOM 7796 C C . ILE C 1 349 ? -7.763 10.147 -7.415 1.00 33.27 346 ILE C C 1
ATOM 7797 O O . ILE C 1 349 ? -6.888 9.495 -6.839 1.00 38.70 346 ILE C O 1
ATOM 7802 N N . LEU C 1 350 ? -8.137 11.361 -7.020 1.00 29.69 347 LEU C N 1
ATOM 7803 C CA . LEU C 1 350 ? -7.523 12.016 -5.869 1.00 31.96 347 LEU C CA 1
ATOM 7804 C C . LEU C 1 350 ? -7.987 11.420 -4.540 1.00 37.83 347 LEU C C 1
ATOM 7805 O O . LEU C 1 350 ? -7.185 11.261 -3.620 1.00 40.69 347 LEU C O 1
ATOM 7810 N N . THR C 1 351 ? -9.277 11.102 -4.440 1.00 35.66 348 THR C N 1
ATOM 7811 C CA . THR C 1 351 ? -9.817 10.473 -3.235 1.00 30.91 348 THR C CA 1
ATOM 7812 C C . THR C 1 351 ? -9.075 9.171 -2.954 1.00 30.93 348 THR C C 1
ATOM 7813 O O . THR C 1 351 ? -8.700 8.887 -1.814 1.00 30.55 348 THR C O 1
ATOM 7817 N N . THR C 1 352 ? -8.858 8.393 -4.010 1.00 33.50 349 THR C N 1
ATOM 7818 C CA . THR C 1 352 ? -8.077 7.168 -3.922 1.00 33.04 349 THR C CA 1
ATOM 7819 C C . THR C 1 352 ? -6.664 7.464 -3.437 1.00 39.74 349 THR C C 1
ATOM 7820 O O . THR C 1 352 ? -6.226 6.927 -2.424 1.00 37.75 349 THR C O 1
ATOM 7824 N N . ALA C 1 353 ? -5.967 8.335 -4.162 1.00 39.82 350 ALA C N 1
ATOM 7825 C CA . ALA C 1 353 ? -4.574 8.665 -3.870 1.00 31.63 350 ALA C CA 1
ATOM 7826 C C . ALA C 1 353 ? -4.338 9.102 -2.421 1.00 32.48 350 ALA C C 1
ATOM 7827 O O . ALA C 1 353 ? -3.334 8.730 -1.815 1.00 21.21 350 ALA C O 1
ATOM 7829 N N . ILE C 1 354 ? -5.263 9.888 -1.876 1.00 42.68 351 ILE C N 1
ATOM 7830 C CA . ILE C 1 354 ? -5.159 10.362 -0.497 1.00 38.28 351 ILE C CA 1
ATOM 7831 C C . ILE C 1 354 ? -5.226 9.204 0.499 1.00 33.04 351 ILE C C 1
ATOM 7832 O O . ILE C 1 354 ? -4.407 9.113 1.416 1.00 35.28 351 ILE C O 1
ATOM 7837 N N . GLU C 1 355 ? -6.203 8.322 0.306 1.00 31.47 352 GLU C N 1
ATOM 7838 C CA . GLU C 1 355 ? -6.406 7.174 1.185 1.00 27.16 352 GLU C CA 1
ATOM 7839 C C . GLU C 1 355 ? -5.208 6.221 1.201 1.00 31.18 352 GLU C C 1
ATOM 7840 O O . GLU C 1 355 ? -4.952 5.559 2.205 1.00 33.58 352 GLU C O 1
ATOM 7846 N N . ARG C 1 356 ? -4.478 6.159 0.090 1.00 35.56 353 ARG C N 1
ATOM 7847 C CA . ARG C 1 356 ? -3.334 5.254 -0.026 1.00 29.83 353 ARG C CA 1
ATOM 7848 C C . ARG C 1 356 ? -2.050 5.867 0.532 1.00 25.18 353 ARG C C 1
ATOM 7849 O O . ARG C 1 356 ? -1.266 5.187 1.195 1.00 29.69 353 ARG C O 1
ATOM 7857 N N . VAL C 1 357 ? -1.829 7.146 0.243 1.00 25.44 354 VAL C N 1
ATOM 7858 C CA . VAL C 1 357 ? -0.674 7.863 0.778 1.00 24.09 354 VAL C CA 1
ATOM 7859 C C . VAL C 1 357 ? -0.750 7.890 2.298 1.00 20.89 354 VAL C C 1
ATOM 7860 O O . VAL C 1 357 ? 0.252 7.702 2.982 1.00 26.83 354 VAL C O 1
ATOM 7864 N N . ALA C 1 358 ? -1.956 8.095 2.818 1.00 30.97 355 ALA C N 1
ATOM 7865 C CA . ALA C 1 358 ? -2.189 8.093 4.258 1.00 27.89 355 ALA C CA 1
ATOM 7866 C C . ALA C 1 358 ? -1.781 6.761 4.883 1.00 28.74 355 ALA C C 1
ATOM 7867 O O . ALA C 1 358 ? -1.334 6.711 6.028 1.00 32.10 355 ALA C O 1
ATOM 7869 N N . ALA C 1 359 ? -1.943 5.684 4.124 1.00 33.63 356 ALA C N 1
ATOM 7870 C CA . ALA C 1 359 ? -1.564 4.358 4.589 1.00 30.94 356 ALA C CA 1
ATOM 7871 C C . ALA C 1 359 ? -0.047 4.223 4.695 1.00 35.57 356 ALA C C 1
ATOM 7872 O O . ALA C 1 359 ? 0.471 3.813 5.732 1.00 43.80 356 ALA C O 1
ATOM 7874 N N . GLN C 1 360 ? 0.655 4.561 3.617 1.00 32.93 357 GLN C N 1
ATOM 7875 C CA . GLN C 1 360 ? 2.116 4.509 3.587 1.00 37.86 357 GLN C CA 1
ATOM 7876 C C . GLN C 1 360 ? 2.726 5.355 4.702 1.00 40.26 357 GLN C C 1
ATOM 7877 O O . GLN C 1 360 ? 3.764 5.009 5.272 1.00 34.80 357 GLN C O 1
ATOM 7883 N N . ILE C 1 361 ? 2.070 6.471 5.000 1.00 43.18 358 ILE C N 1
ATOM 7884 C CA . ILE C 1 361 ? 2.494 7.358 6.073 1.00 42.17 358 ILE C CA 1
ATOM 7885 C C . ILE C 1 361 ? 2.284 6.691 7.428 1.00 41.39 358 ILE C C 1
ATOM 7886 O O . ILE C 1 361 ? 3.186 6.669 8.264 1.00 44.83 358 ILE C O 1
ATOM 7891 N N . HIS C 1 362 ? 1.084 6.156 7.638 1.00 45.04 359 HIS C N 1
ATOM 7892 C CA . HIS C 1 362 ? 0.757 5.424 8.857 1.00 43.04 359 HIS C CA 1
ATOM 7893 C C . HIS C 1 362 ? 1.691 4.225 8.986 1.00 44.26 359 HIS C C 1
ATOM 7894 O O . HIS C 1 362 ? 2.155 3.897 10.079 1.00 45.82 359 HIS C O 1
ATOM 7901 N N . SER C 1 363 ? 1.967 3.579 7.856 1.00 44.74 360 SER C N 1
ATOM 7902 C CA . SER C 1 363 ? 2.880 2.443 7.811 1.00 32.67 360 SER C CA 1
ATOM 7903 C C . SER C 1 363 ? 4.272 2.819 8.293 1.00 33.20 360 SER C C 1
ATOM 7904 O O . SER C 1 363 ? 4.837 2.159 9.165 1.00 43.73 360 SER C O 1
ATOM 7907 N N . GLY C 1 364 ? 4.820 3.882 7.718 1.00 36.48 361 GLY C N 1
ATOM 7908 C CA . GLY C 1 364 ? 6.200 4.246 7.957 1.00 32.38 361 GLY C CA 1
ATOM 7909 C C . GLY C 1 364 ? 7.028 3.828 6.762 1.00 36.85 361 GLY C C 1
ATOM 7910 O O . GLY C 1 364 ? 6.499 3.257 5.810 1.00 35.46 361 GLY C O 1
ATOM 7911 N N . SER D 1 12 ? 45.081 84.130 -13.364 1.00 46.10 9 SER D N 1
ATOM 7912 C CA . SER D 1 12 ? 44.183 83.023 -13.670 1.00 48.39 9 SER D CA 1
ATOM 7913 C C . SER D 1 12 ? 43.410 82.621 -12.418 1.00 51.77 9 SER D C 1
ATOM 7914 O O . SER D 1 12 ? 43.876 82.846 -11.301 1.00 49.99 9 SER D O 1
ATOM 7925 N N . THR D 1 14 ? 41.880 80.788 -9.283 1.00 53.80 11 THR D N 1
ATOM 7926 C CA . THR D 1 14 ? 42.307 79.771 -8.330 1.00 45.15 11 THR D CA 1
ATOM 7927 C C . THR D 1 14 ? 41.203 78.734 -8.161 1.00 41.25 11 THR D C 1
ATOM 7928 O O . THR D 1 14 ? 40.075 78.944 -8.608 1.00 43.15 11 THR D O 1
ATOM 7932 N N . THR D 1 15 ? 41.531 77.619 -7.515 1.00 32.20 12 THR D N 1
ATOM 7933 C CA . THR D 1 15 ? 40.568 76.545 -7.298 1.00 27.27 12 THR D CA 1
ATOM 7934 C C . THR D 1 15 ? 39.471 76.993 -6.332 1.00 24.89 12 THR D C 1
ATOM 7935 O O . THR D 1 15 ? 38.333 76.531 -6.407 1.00 29.16 12 THR D O 1
ATOM 7939 N N . ALA D 1 16 ? 39.823 77.908 -5.435 1.00 24.54 13 ALA D N 1
ATOM 7940 C CA . ALA D 1 16 ? 38.902 78.384 -4.408 1.00 24.66 13 ALA D CA 1
ATOM 7941 C C . ALA D 1 16 ? 37.786 79.263 -4.971 1.00 24.71 13 ALA D C 1
ATOM 7942 O O . ALA D 1 16 ? 36.625 79.129 -4.577 1.00 31.51 13 ALA D O 1
ATOM 7944 N N . ASP D 1 17 ? 38.138 80.172 -5.874 1.00 23.11 14 ASP D N 1
ATOM 7945 C CA . ASP D 1 17 ? 37.142 81.010 -6.529 1.00 26.93 14 ASP D CA 1
ATOM 7946 C C . ASP D 1 17 ? 36.254 80.157 -7.425 1.00 30.70 14 ASP D C 1
ATOM 7947 O O . ASP D 1 17 ? 35.074 80.450 -7.612 1.00 35.41 14 ASP D O 1
ATOM 7952 N N . LEU D 1 18 ? 36.837 79.098 -7.977 1.00 32.90 15 LEU D N 1
ATOM 7953 C CA . LEU D 1 18 ? 36.099 78.156 -8.805 1.00 29.60 15 LEU D CA 1
ATOM 7954 C C . LEU D 1 18 ? 35.139 77.324 -7.961 1.00 26.68 15 LEU D C 1
ATOM 7955 O O . LEU D 1 18 ? 34.026 77.016 -8.389 1.00 27.65 15 LEU D O 1
ATOM 7960 N N . LEU D 1 19 ? 35.569 76.973 -6.754 1.00 22.41 16 LEU D N 1
ATOM 7961 C CA . LEU D 1 19 ? 34.786 76.081 -5.906 1.00 25.59 16 LEU D CA 1
ATOM 7962 C C . LEU D 1 19 ? 33.484 76.698 -5.404 1.00 32.50 16 LEU D C 1
ATOM 7963 O O . LEU D 1 19 ? 32.426 76.077 -5.512 1.00 41.42 16 LEU D O 1
ATOM 7968 N N . ARG D 1 20 ? 33.554 77.908 -4.854 1.00 36.85 17 ARG D N 1
ATOM 7969 C CA . ARG D 1 20 ? 32.355 78.543 -4.314 1.00 36.10 17 ARG D CA 1
ATOM 7970 C C . ARG D 1 20 ? 31.316 78.769 -5.403 1.00 36.12 17 ARG D C 1
ATOM 7971 O O . ARG D 1 20 ? 30.125 78.586 -5.169 1.00 31.33 17 ARG D O 1
ATOM 7979 N N . GLY D 1 21 ? 31.773 79.148 -6.592 1.00 36.61 18 GLY D N 1
ATOM 7980 C CA . GLY D 1 21 ? 30.884 79.313 -7.727 1.00 37.21 18 GLY D CA 1
ATOM 7981 C C . GLY D 1 21 ? 30.131 78.032 -8.040 1.00 34.21 18 GLY D C 1
ATOM 7982 O O . GLY D 1 21 ? 28.929 78.055 -8.307 1.00 35.88 18 GLY D O 1
ATOM 7983 N N . LEU D 1 22 ? 30.840 76.909 -7.995 1.00 28.38 19 LEU D N 1
ATOM 7984 C CA . LEU D 1 22 ? 30.230 75.608 -8.248 1.00 25.70 19 LEU D CA 1
ATOM 7985 C C . LEU D 1 22 ? 29.351 75.169 -7.078 1.00 25.72 19 LEU D C 1
ATOM 7986 O O . LEU D 1 22 ? 28.252 74.648 -7.274 1.00 33.11 19 LEU D O 1
ATOM 7991 N N . VAL D 1 23 ? 29.842 75.384 -5.862 1.00 30.95 20 VAL D N 1
ATOM 7992 C CA . VAL D 1 23 ? 29.095 75.048 -4.655 1.00 22.96 20 VAL D CA 1
ATOM 7993 C C . VAL D 1 23 ? 27.840 75.918 -4.526 1.00 26.60 20 VAL D C 1
ATOM 7994 O O . VAL D 1 23 ? 26.804 75.468 -4.034 1.00 32.07 20 VAL D O 1
ATOM 7998 N N . SER D 1 24 ? 27.928 77.157 -5.000 1.00 20.26 21 SER D N 1
ATOM 7999 C CA . SER D 1 24 ? 26.786 78.068 -4.960 1.00 19.73 21 SER D CA 1
ATOM 8000 C C . SER D 1 24 ? 25.684 77.640 -5.924 1.00 22.41 21 SER D C 1
ATOM 8001 O O . SER D 1 24 ? 24.540 78.075 -5.797 1.00 33.09 21 SER D O 1
ATOM 8004 N N . ILE D 1 25 ? 26.034 76.799 -6.891 1.00 21.56 22 ILE D N 1
ATOM 8005 C CA . ILE D 1 25 ? 25.053 76.258 -7.823 1.00 25.44 22 ILE D CA 1
ATOM 8006 C C . ILE D 1 25 ? 24.658 74.855 -7.388 1.00 22.72 22 ILE D C 1
ATOM 8007 O O . ILE D 1 25 ? 25.424 73.906 -7.570 1.00 28.83 22 ILE D O 1
ATOM 8012 N N . PRO D 1 26 ? 23.458 74.722 -6.806 1.00 21.08 23 PRO D N 1
ATOM 8013 C CA . PRO D 1 26 ? 22.952 73.432 -6.329 1.00 25.12 23 PRO D CA 1
ATOM 8014 C C . PRO D 1 26 ? 22.857 72.420 -7.463 1.00 27.02 23 PRO D C 1
ATOM 8015 O O . PRO D 1 26 ? 22.357 72.745 -8.540 1.00 31.28 23 PRO D O 1
ATOM 8019 N N . SER D 1 27 ? 23.341 71.208 -7.219 1.00 26.68 24 SER D N 1
ATOM 8020 C CA . SER D 1 27 ? 23.287 70.155 -8.219 1.00 21.76 24 SER D CA 1
ATOM 8021 C C . SER D 1 27 ? 23.018 68.790 -7.601 1.00 21.27 24 SER D C 1
ATOM 8022 O O . SER D 1 27 ? 23.823 67.875 -7.755 1.00 18.42 24 SER D O 1
ATOM 8025 N N . PRO D 1 28 ? 21.879 68.639 -6.906 1.00 20.03 25 PRO D N 1
ATOM 8026 C CA . PRO D 1 28 ? 21.598 67.308 -6.363 1.00 24.47 25 PRO D CA 1
ATOM 8027 C C . PRO D 1 28 ? 21.345 66.338 -7.509 1.00 20.77 25 PRO D C 1
ATOM 8028 O O . PRO D 1 28 ? 20.967 66.785 -8.591 1.00 21.89 25 PRO D O 1
ATOM 8032 N N . SER D 1 29 ? 21.564 65.047 -7.279 1.00 23.80 26 SER D N 1
ATOM 8033 C CA . SER D 1 29 ? 21.442 64.044 -8.333 1.00 24.69 26 SER D CA 1
ATOM 8034 C C . SER D 1 29 ? 20.120 64.158 -9.093 1.00 27.96 26 SER D C 1
ATOM 8035 O O . SER D 1 29 ? 19.046 64.090 -8.497 1.00 28.24 26 SER D O 1
ATOM 8038 N N . GLY D 1 30 ? 20.210 64.348 -10.407 1.00 26.40 27 GLY D N 1
ATOM 8039 C CA . GLY D 1 30 ? 19.034 64.537 -11.238 1.00 20.43 27 GLY D CA 1
ATOM 8040 C C . GLY D 1 30 ? 18.890 65.972 -11.706 1.00 30.60 27 GLY D C 1
AT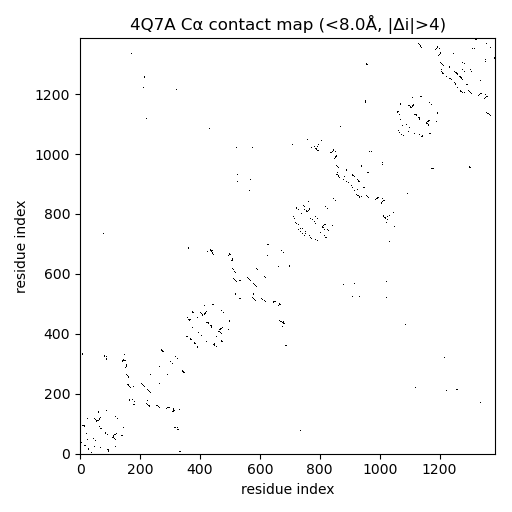OM 8041 O O . GLY D 1 30 ? 18.225 66.247 -12.706 1.00 37.36 27 GLY D O 1
ATOM 8042 N N . ALA D 1 31 ? 19.526 66.890 -10.984 1.00 29.63 28 ALA D N 1
ATOM 8043 C CA . ALA D 1 31 ? 19.410 68.316 -11.273 1.00 32.15 28 ALA D CA 1
ATOM 8044 C C . ALA D 1 31 ? 20.765 68.970 -11.541 1.00 26.85 28 ALA D C 1
ATOM 8045 O O . ALA D 1 31 ? 21.014 70.089 -11.097 1.00 26.52 28 ALA D O 1
ATOM 8047 N N . GLU D 1 32 ? 21.627 68.277 -12.281 1.00 25.32 29 GLU D N 1
ATOM 8048 C CA . GLU D 1 32 ? 22.996 68.739 -12.499 1.00 18.55 29 GLU D CA 1
ATOM 8049 C C . GLU D 1 32 ? 23.153 69.714 -13.664 1.00 19.01 29 GLU D C 1
ATOM 8050 O O . GLU D 1 32 ? 24.206 70.329 -13.815 1.00 24.22 29 GLU D O 1
ATOM 8056 N N . ALA D 1 33 ? 22.114 69.851 -14.482 1.00 22.54 30 ALA D N 1
ATOM 8057 C CA . ALA D 1 33 ? 22.205 70.621 -15.730 1.00 26.49 30 ALA D CA 1
ATOM 8058 C C . ALA D 1 33 ? 22.744 72.060 -15.612 1.00 30.92 30 ALA D C 1
ATOM 8059 O O . ALA D 1 33 ? 23.664 72.424 -16.344 1.00 32.91 30 ALA D O 1
ATOM 8061 N N . PRO D 1 34 ? 22.179 72.881 -14.703 1.00 32.23 31 PRO D N 1
ATOM 8062 C CA . PRO D 1 34 ? 22.712 74.243 -14.578 1.00 24.47 31 PRO D CA 1
ATOM 8063 C C . PRO D 1 34 ? 24.164 74.257 -14.109 1.00 17.31 31 PRO D C 1
ATOM 8064 O O . PRO D 1 34 ? 24.947 75.079 -14.575 1.00 22.02 31 PRO D O 1
ATOM 8068 N N . ALA D 1 35 ? 24.511 73.358 -13.193 1.00 26.20 32 ALA D N 1
ATOM 8069 C CA . ALA D 1 35 ? 25.886 73.246 -12.718 1.00 24.54 32 ALA D CA 1
ATOM 8070 C C . ALA D 1 35 ? 26.813 72.812 -13.852 1.00 22.99 32 ALA D C 1
ATOM 8071 O O . ALA D 1 35 ? 27.874 73.403 -14.064 1.00 23.25 32 ALA D O 1
ATOM 8073 N N . VAL D 1 36 ? 26.405 71.766 -14.565 1.00 31.63 33 VAL D N 1
ATOM 8074 C CA . VAL D 1 36 ? 27.133 71.281 -15.733 1.00 29.69 33 VAL D CA 1
ATOM 8075 C C . VAL D 1 36 ? 27.281 72.380 -16.780 1.00 30.40 33 VAL D C 1
ATOM 8076 O O . VAL D 1 36 ? 28.371 72.611 -17.307 1.00 33.62 33 VAL D O 1
ATOM 8080 N N . GLU D 1 37 ? 26.171 73.050 -17.069 1.00 22.13 34 GLU D N 1
ATOM 8081 C CA . GLU D 1 37 ? 26.133 74.135 -18.040 1.00 28.55 34 GLU D CA 1
ATOM 8082 C C . GLU D 1 37 ? 27.139 75.222 -17.686 1.00 29.68 34 GLU D C 1
ATOM 8083 O O . GLU D 1 37 ? 27.920 75.660 -18.528 1.00 30.30 34 GLU D O 1
ATOM 8089 N N . TRP D 1 38 ? 27.115 75.645 -16.427 1.00 30.43 35 TRP D N 1
ATOM 8090 C CA . TRP D 1 38 ? 28.011 76.687 -15.945 1.00 23.28 35 TRP D CA 1
ATOM 8091 C C . TRP D 1 38 ? 29.457 76.219 -15.934 1.00 21.08 35 TRP D C 1
ATOM 8092 O O . TRP D 1 38 ? 30.359 76.978 -16.276 1.00 22.83 35 TRP D O 1
ATOM 8103 N N . LEU D 1 39 ? 29.676 74.970 -15.535 1.00 24.83 36 LEU D N 1
ATOM 8104 C CA . LEU D 1 39 ? 31.030 74.430 -15.457 1.00 24.54 36 LEU D CA 1
ATOM 8105 C C . LEU D 1 39 ? 31.715 74.371 -16.821 1.00 28.33 36 LEU D C 1
ATOM 8106 O O . LEU D 1 39 ? 32.921 74.595 -16.927 1.00 30.59 36 LEU D O 1
ATOM 8111 N N . CYS D 1 40 ? 30.944 74.071 -17.860 1.00 28.34 37 CYS D N 1
ATOM 8112 C CA . CYS D 1 40 ? 31.497 73.958 -19.206 1.00 25.41 37 CYS D CA 1
ATOM 8113 C C . CYS D 1 40 ? 31.999 75.296 -19.746 1.00 35.11 37 CYS D C 1
ATOM 8114 O O . CYS D 1 40 ? 33.033 75.348 -20.414 1.00 47.60 37 CYS D O 1
ATOM 8117 N N . GLN D 1 41 ? 31.274 76.374 -19.456 1.00 30.86 38 GLN D N 1
ATOM 8118 C CA . GLN D 1 41 ? 31.705 77.703 -19.882 1.00 33.16 38 GLN D CA 1
ATOM 8119 C C . GLN D 1 41 ? 32.930 78.137 -19.087 1.00 25.16 38 GLN D C 1
ATOM 8120 O O . GLN D 1 41 ? 33.773 78.878 -19.588 1.00 36.27 38 GLN D O 1
ATOM 8126 N N . GLN D 1 42 ? 33.027 77.665 -17.848 1.00 21.15 39 GLN D N 1
ATOM 8127 C CA . GLN D 1 42 ? 34.215 77.898 -17.040 1.00 29.27 39 GLN D CA 1
ATOM 8128 C C . GLN D 1 42 ? 35.377 77.132 -17.652 1.00 31.54 39 GLN D C 1
ATOM 8129 O O . GLN D 1 42 ? 36.521 77.586 -17.619 1.00 37.20 39 GLN D O 1
ATOM 8143 N N . ALA D 1 44 ? 35.300 76.316 -20.913 1.00 24.13 41 ALA D N 1
ATOM 8144 C CA . ALA D 1 44 ? 35.443 76.952 -22.217 1.00 26.98 41 ALA D CA 1
ATOM 8145 C C . ALA D 1 44 ? 36.239 78.250 -22.114 1.00 28.90 41 ALA D C 1
ATOM 8146 O O . ALA D 1 44 ? 37.061 78.550 -22.976 1.00 32.83 41 ALA D O 1
ATOM 8148 N N . ALA D 1 45 ? 35.980 79.022 -21.064 1.00 30.28 42 ALA D N 1
ATOM 8149 C CA . ALA D 1 45 ? 36.720 80.257 -20.829 1.00 30.79 42 ALA D CA 1
ATOM 8150 C C . ALA D 1 45 ? 38.184 79.951 -20.538 1.00 31.72 42 ALA D C 1
ATOM 8151 O O . ALA D 1 45 ? 39.072 80.736 -20.870 1.00 29.11 42 ALA D O 1
ATOM 8153 N N . LEU D 1 46 ? 38.425 78.804 -19.913 1.00 25.16 43 LEU D N 1
ATOM 8154 C CA . LEU D 1 46 ? 39.774 78.406 -19.536 1.00 30.63 43 LEU D CA 1
ATOM 8155 C C . LEU D 1 46 ? 40.518 77.773 -20.714 1.00 38.64 43 LEU D C 1
ATOM 8156 O O . LEU D 1 46 ? 41.734 77.582 -20.661 1.00 40.84 43 LEU D O 1
ATOM 8161 N N . GLY D 1 47 ? 39.787 77.443 -21.774 1.00 35.46 44 GLY D N 1
ATOM 8162 C CA . GLY D 1 47 ? 40.416 76.966 -22.993 1.00 29.21 44 GLY D CA 1
ATOM 8163 C C . GLY D 1 47 ? 40.131 75.531 -23.395 1.00 26.24 44 GLY D C 1
ATOM 8164 O O . GLY D 1 47 ? 40.651 75.060 -24.408 1.00 32.01 44 GLY D O 1
ATOM 8165 N N . TYR D 1 48 ? 39.319 74.828 -22.611 1.00 21.44 45 TYR D N 1
ATOM 8166 C CA . TYR D 1 48 ? 38.929 73.466 -22.960 1.00 30.43 45 TYR D CA 1
ATOM 8167 C C . TYR D 1 48 ? 37.948 73.493 -24.124 1.00 31.41 45 TYR D C 1
ATOM 8168 O O . TYR D 1 48 ? 37.139 74.415 -24.236 1.00 26.53 45 TYR D O 1
ATOM 8177 N N . GLN D 1 49 ? 38.010 72.486 -24.990 1.00 27.47 46 GLN D N 1
ATOM 8178 C CA . GLN D 1 49 ? 36.887 72.224 -25.879 1.00 36.55 46 GLN D CA 1
ATOM 8179 C C . GLN D 1 49 ? 35.824 71.545 -25.019 1.00 31.88 46 GLN D C 1
ATOM 8180 O O . GLN D 1 49 ? 35.964 70.381 -24.640 1.00 26.98 46 GLN D O 1
ATOM 8186 N N . ALA D 1 50 ? 34.775 72.289 -24.682 1.00 35.86 47 ALA D N 1
ATOM 8187 C CA . ALA D 1 50 ? 33.858 71.848 -23.634 1.00 31.35 47 ALA D CA 1
ATOM 8188 C C . ALA D 1 50 ? 32.375 72.001 -23.947 1.00 36.51 47 ALA D C 1
ATOM 8189 O O . ALA D 1 50 ? 31.892 73.096 -24.236 1.00 39.95 47 ALA D O 1
ATOM 8191 N N . GLU D 1 51 ? 31.665 70.881 -23.859 1.00 31.58 48 GLU D N 1
ATOM 8192 C CA . GLU D 1 51 ? 30.210 70.847 -23.889 1.00 30.42 48 GLU D CA 1
ATOM 8193 C C . GLU D 1 51 ? 29.755 69.656 -23.051 1.00 30.23 48 GLU D C 1
ATOM 8194 O O . GLU D 1 51 ? 30.567 68.800 -22.701 1.00 31.37 48 GLU D O 1
ATOM 8200 N N . PRO D 1 52 ? 28.461 69.604 -22.702 1.00 25.32 49 PRO D N 1
ATOM 8201 C CA . PRO D 1 52 ? 27.956 68.379 -22.075 1.00 25.59 49 PRO D CA 1
ATOM 8202 C C . PRO D 1 52 ? 27.819 67.256 -23.099 1.00 28.98 49 PRO D C 1
ATOM 8203 O O . PRO D 1 52 ? 27.609 67.544 -24.278 1.00 32.14 49 PRO D O 1
ATOM 8207 N N . ASP D 1 53 ? 27.936 66.004 -22.666 1.00 25.81 50 ASP D N 1
ATOM 8208 C CA . ASP D 1 53 ? 27.776 64.883 -23.587 1.00 27.32 50 ASP D CA 1
ATOM 8209 C C . ASP D 1 53 ? 26.337 64.379 -23.621 1.00 29.90 50 ASP D C 1
ATOM 8210 O O . ASP D 1 53 ? 25.422 65.064 -23.164 1.00 35.52 50 ASP D O 1
ATOM 8215 N N . GLY D 1 54 ? 26.152 63.174 -24.150 1.00 32.61 51 GLY D N 1
ATOM 8216 C CA . GLY D 1 54 ? 24.831 62.601 -24.323 1.00 30.15 51 GLY D CA 1
ATOM 8217 C C . GLY D 1 54 ? 24.067 62.325 -23.042 1.00 30.00 51 GLY D C 1
ATOM 8218 O O . GLY D 1 54 ? 22.837 62.309 -23.048 1.00 27.79 51 GLY D O 1
ATOM 8219 N N . ALA D 1 55 ? 24.784 62.105 -21.944 1.00 31.04 52 ALA D N 1
ATOM 8220 C CA . ALA D 1 55 ? 24.139 61.803 -20.668 1.00 26.14 52 ALA D CA 1
ATOM 8221 C C . ALA D 1 55 ? 24.006 63.034 -19.780 1.00 19.89 52 ALA D C 1
ATOM 8222 O O . ALA D 1 55 ? 23.338 62.991 -18.745 1.00 17.51 52 ALA D O 1
ATOM 8224 N N . GLY D 1 56 ? 24.650 64.124 -20.178 1.00 16.74 53 GLY D N 1
ATOM 8225 C CA . GLY D 1 56 ? 24.588 65.349 -19.407 1.00 20.48 53 GLY D CA 1
ATOM 8226 C C . GLY D 1 56 ? 25.845 65.599 -18.599 1.00 21.11 53 GLY D C 1
ATOM 8227 O O . GLY D 1 56 ? 25.934 66.596 -17.879 1.00 19.98 53 GLY D O 1
ATOM 8228 N N . ASN D 1 57 ? 26.813 64.692 -18.708 1.00 23.15 54 ASN D N 1
ATOM 8229 C CA . ASN D 1 57 ? 28.106 64.881 -18.066 1.00 19.56 54 ASN D CA 1
ATOM 8230 C C . ASN D 1 57 ? 28.733 66.178 -18.552 1.00 17.91 54 ASN D C 1
ATOM 8231 O O . ASN D 1 57 ? 28.591 66.534 -19.716 1.00 16.01 54 ASN D O 1
ATOM 8236 N N . ALA D 1 58 ? 29.422 66.886 -17.666 1.00 18.96 55 ALA D N 1
ATOM 8237 C CA . ALA D 1 58 ? 30.209 68.040 -18.084 1.00 24.37 55 ALA D CA 1
ATOM 8238 C C . ALA D 1 58 ? 31.555 67.542 -18.593 1.00 25.51 55 ALA D C 1
ATOM 8239 O O . ALA D 1 58 ? 32.317 66.937 -17.841 1.00 24.35 55 ALA D O 1
ATOM 8241 N N . VAL D 1 59 ? 31.846 67.785 -19.869 1.00 25.50 56 VAL D N 1
ATOM 8242 C CA . VAL D 1 59 ? 33.071 67.264 -20.471 1.00 27.46 56 VAL D CA 1
ATOM 8243 C C . VAL D 1 59 ? 33.909 68.352 -21.139 1.00 28.18 56 VAL D C 1
ATOM 8244 O O . VAL D 1 59 ? 33.416 69.100 -21.982 1.00 29.03 56 VAL D O 1
ATOM 8248 N N . GLY D 1 60 ? 35.178 68.431 -20.752 1.00 23.85 57 GLY D N 1
ATOM 8249 C CA . GLY D 1 60 ? 36.128 69.320 -21.395 1.00 19.99 57 GLY D CA 1
ATOM 8250 C C . GLY D 1 60 ? 37.432 68.577 -21.606 1.00 26.82 57 GLY D C 1
ATOM 8251 O O . GLY D 1 60 ? 37.908 67.887 -20.704 1.00 28.27 57 GLY D O 1
ATOM 8252 N N . THR D 1 61 ? 38.016 68.701 -22.793 1.00 28.24 58 THR D N 1
ATOM 8253 C CA . THR D 1 61 ? 39.227 67.946 -23.099 1.00 29.56 58 THR D CA 1
ATOM 8254 C C . THR D 1 61 ? 40.389 68.801 -23.598 1.00 30.33 58 THR D C 1
ATOM 8255 O O . THR D 1 61 ? 40.196 69.768 -24.333 1.00 33.94 58 THR D O 1
ATOM 8259 N N . ARG D 1 62 ? 41.596 68.427 -23.185 1.00 40.52 59 ARG D N 1
ATOM 8260 C CA . ARG D 1 62 ? 42.798 69.190 -23.490 1.00 45.18 59 ARG D CA 1
ATOM 8261 C C . ARG D 1 62 ? 43.680 68.455 -24.485 1.00 47.77 59 ARG D C 1
ATOM 8262 O O . ARG D 1 62 ? 43.374 67.334 -24.882 1.00 47.21 59 ARG D O 1
ATOM 8270 N N . GLY D 1 63 ? 44.772 69.102 -24.882 1.00 46.28 60 GLY D N 1
ATOM 8271 C CA . GLY D 1 63 ? 45.803 68.477 -25.693 1.00 39.17 60 GLY D CA 1
ATOM 8272 C C . GLY D 1 63 ? 45.372 67.908 -27.030 1.00 39.08 60 GLY D C 1
ATOM 8273 O O . GLY D 1 63 ? 44.317 68.254 -27.563 1.00 41.63 60 GLY D O 1
ATOM 8274 N N . GLU D 1 64 ? 46.204 67.017 -27.561 1.00 36.82 61 GLU D N 1
ATOM 8275 C CA . GLU D 1 64 ? 46.015 66.438 -28.884 1.00 43.91 61 GLU D CA 1
ATOM 8276 C C . GLU D 1 64 ? 46.562 65.016 -28.874 1.00 50.66 61 GLU D C 1
ATOM 8277 O O . GLU D 1 64 ? 47.468 64.717 -28.102 1.00 58.98 61 GLU D O 1
ATOM 8283 N N . GLY D 1 65 ? 46.006 64.134 -29.703 1.00 47.82 62 GLY D N 1
ATOM 8284 C CA . GLY D 1 65 ? 46.604 62.826 -29.903 1.00 45.51 62 GLY D CA 1
ATOM 8285 C C . GLY D 1 65 ? 45.754 61.632 -29.518 1.00 47.88 62 GLY D C 1
ATOM 8286 O O . GLY D 1 65 ? 44.577 61.779 -29.202 1.00 50.14 62 GLY D O 1
ATOM 8287 N N . PRO D 1 66 ? 46.359 60.433 -29.554 1.00 49.30 63 PRO D N 1
ATOM 8288 C CA . PRO D 1 66 ? 45.696 59.154 -29.285 1.00 47.01 63 PRO D CA 1
ATOM 8289 C C . PRO D 1 66 ? 45.854 58.665 -27.845 1.00 39.81 63 PRO D C 1
ATOM 8290 O O . PRO D 1 66 ? 45.259 57.647 -27.491 1.00 39.77 63 PRO D O 1
ATOM 8294 N N . ARG D 1 67 ? 46.645 59.361 -27.035 1.00 33.49 64 ARG D N 1
ATOM 8295 C CA . ARG D 1 67 ? 46.826 58.958 -25.643 1.00 35.80 64 ARG D CA 1
ATOM 8296 C C . ARG D 1 67 ? 46.079 59.891 -24.697 1.00 37.31 64 ARG D C 1
ATOM 8297 O O . ARG D 1 67 ? 46.190 61.114 -24.799 1.00 36.99 64 ARG D O 1
ATOM 8305 N N . GLU D 1 68 ? 45.318 59.309 -23.776 1.00 37.07 65 GLU D N 1
ATOM 8306 C CA . GLU D 1 68 ? 44.400 60.093 -22.961 1.00 34.15 65 GLU D CA 1
ATOM 8307 C C . GLU D 1 68 ? 44.457 59.789 -21.466 1.00 32.33 65 GLU D C 1
ATOM 8308 O O . GLU D 1 68 ? 44.377 58.633 -21.050 1.00 26.21 65 GLU D O 1
ATOM 8314 N N . ILE D 1 69 ? 44.594 60.847 -20.672 1.00 33.22 66 ILE D N 1
ATOM 8315 C CA . ILE D 1 69 ? 44.420 60.770 -19.228 1.00 25.73 66 ILE D CA 1
ATOM 8316 C C . ILE D 1 69 ? 43.053 61.356 -18.899 1.00 24.99 66 ILE D C 1
ATOM 8317 O O . ILE D 1 69 ? 42.698 62.426 -19.400 1.00 19.72 66 ILE D O 1
ATOM 8330 N N . LEU D 1 71 ? 40.444 62.782 -15.957 1.00 27.88 68 LEU D N 1
ATOM 8331 C CA . LEU D 1 71 ? 40.159 63.231 -14.605 1.00 22.04 68 LEU D CA 1
ATOM 8332 C C . LEU D 1 71 ? 38.656 63.121 -14.377 1.00 20.31 68 LEU D C 1
ATOM 8333 O O . LEU D 1 71 ? 37.907 64.061 -14.647 1.00 26.04 68 LEU D O 1
ATOM 8338 N N . LEU D 1 72 ? 38.220 61.963 -13.890 1.00 22.86 69 LEU D N 1
ATOM 8339 C CA . LEU D 1 72 ? 36.798 61.681 -13.725 1.00 16.03 69 LEU D CA 1
ATOM 8340 C C . LEU D 1 72 ? 36.292 62.064 -12.337 1.00 15.19 69 LEU D C 1
ATOM 8341 O O . LEU D 1 72 ? 36.534 61.358 -11.357 1.00 17.92 69 LEU D O 1
ATOM 8346 N N . GLY D 1 73 ? 35.593 63.191 -12.259 1.00 15.30 70 GLY D N 1
ATOM 8347 C CA . GLY D 1 73 ? 34.964 63.609 -11.021 1.00 12.40 70 GLY D CA 1
ATOM 8348 C C . GLY D 1 73 ? 33.460 63.547 -11.184 1.00 16.97 70 GLY D C 1
ATOM 8349 O O . GLY D 1 73 ? 32.968 63.087 -12.216 1.00 18.59 70 GLY D O 1
ATOM 8350 N N . HIS D 1 74 ? 32.721 63.990 -10.173 1.00 20.79 71 HIS D N 1
ATOM 8351 C CA . HIS D 1 74 ? 31.275 64.090 -10.311 1.00 15.58 71 HIS D CA 1
ATOM 8352 C C . HIS D 1 74 ? 30.750 65.417 -9.784 1.00 17.67 71 HIS D C 1
ATOM 8353 O O . HIS D 1 74 ? 31.259 65.956 -8.802 1.00 22.18 71 HIS D O 1
ATOM 8360 N N . ILE D 1 75 ? 29.732 65.940 -10.458 1.00 19.57 72 ILE D N 1
ATOM 8361 C CA . ILE D 1 75 ? 29.231 67.278 -10.189 1.00 13.15 72 ILE D CA 1
ATOM 8362 C C . ILE D 1 75 ? 27.965 67.234 -9.342 1.00 15.39 72 ILE D C 1
ATOM 8363 O O . ILE D 1 75 ? 27.524 68.256 -8.812 1.00 20.50 72 ILE D O 1
ATOM 8368 N N . ASP D 1 76 ? 27.385 66.047 -9.210 1.00 13.53 73 ASP D N 1
ATOM 8369 C CA . ASP D 1 76 ? 26.179 65.896 -8.411 1.00 22.63 73 ASP D CA 1
ATOM 8370 C C . ASP D 1 76 ? 26.513 65.768 -6.931 1.00 25.23 73 ASP D C 1
ATOM 8371 O O . ASP D 1 76 ? 27.631 65.409 -6.564 1.00 15.26 73 ASP D O 1
ATOM 8376 N N . THR D 1 77 ? 25.533 66.084 -6.091 1.00 27.14 74 THR D N 1
ATOM 8377 C CA . THR D 1 77 ? 25.685 66.008 -4.646 1.00 17.87 74 THR D CA 1
ATOM 8378 C C . THR D 1 77 ? 24.454 65.337 -4.056 1.00 16.45 74 THR D C 1
ATOM 8379 O O . THR D 1 77 ? 23.452 65.161 -4.747 1.00 23.07 74 THR D O 1
ATOM 8383 N N . VAL D 1 78 ? 24.529 64.959 -2.784 1.00 15.64 75 VAL D N 1
ATOM 8384 C CA . VAL D 1 78 ? 23.343 64.526 -2.052 1.00 20.73 75 VAL D CA 1
ATOM 8385 C C . VAL D 1 78 ? 22.510 65.768 -1.724 1.00 21.12 75 VAL D C 1
ATOM 8386 O O . VAL D 1 78 ? 23.030 66.882 -1.771 1.00 15.72 75 VAL D O 1
ATOM 8390 N N . PRO D 1 79 ? 21.212 65.593 -1.405 1.00 22.72 76 PRO D N 1
ATOM 8391 C CA . PRO D 1 79 ? 20.408 66.781 -1.097 1.00 20.89 76 PRO D CA 1
ATOM 8392 C C . PRO D 1 79 ? 20.781 67.423 0.236 1.00 22.43 76 PRO D C 1
ATOM 8393 O O . PRO D 1 79 ? 21.748 67.011 0.881 1.00 23.83 76 PRO D O 1
ATOM 8397 N N . GLY D 1 80 ? 20.007 68.425 0.640 1.00 23.68 77 GLY D N 1
ATOM 8398 C CA . GLY D 1 80 ? 20.289 69.172 1.851 1.00 22.44 77 GLY D CA 1
ATOM 8399 C C . GLY D 1 80 ? 20.962 70.492 1.535 1.00 22.06 77 GLY D C 1
ATOM 8400 O O . GLY D 1 80 ? 21.934 70.536 0.782 1.00 14.52 77 GLY D O 1
ATOM 8401 N N . GLU D 1 81 ? 20.447 71.575 2.104 1.00 15.51 78 GLU D N 1
ATOM 8402 C CA . GLU D 1 81 ? 21.026 72.889 1.857 1.00 22.94 78 GLU D CA 1
ATOM 8403 C C . GLU D 1 81 ? 22.062 73.244 2.922 1.00 20.03 78 GLU D C 1
ATOM 8404 O O . GLU D 1 81 ? 21.725 73.476 4.084 1.00 19.36 78 GLU D O 1
ATOM 8410 N N . VAL D 1 82 ? 23.327 73.258 2.517 1.00 21.46 79 VAL D N 1
ATOM 8411 C CA . VAL D 1 82 ? 24.404 73.728 3.374 1.00 22.24 79 VAL D CA 1
ATOM 8412 C C . VAL D 1 82 ? 24.730 75.144 2.931 1.00 24.80 79 VAL D C 1
ATOM 8413 O O . VAL D 1 82 ? 25.170 75.351 1.802 1.00 24.72 79 VAL D O 1
ATOM 8417 N N . PRO D 1 83 ? 24.489 76.126 3.813 1.00 25.86 80 PRO D N 1
ATOM 8418 C CA . PRO D 1 83 ? 24.706 77.542 3.495 1.00 26.96 80 PRO D CA 1
ATOM 8419 C C . PRO D 1 83 ? 26.123 77.801 2.996 1.00 23.94 80 PRO D C 1
ATOM 8420 O O . PRO D 1 83 ? 27.088 77.546 3.717 1.00 17.07 80 PRO D O 1
ATOM 8424 N N . VAL D 1 84 ? 26.238 78.297 1.767 1.00 21.70 81 VAL D N 1
ATOM 8425 C CA . VAL D 1 84 ? 27.537 78.548 1.157 1.00 23.81 81 VAL D CA 1
ATOM 8426 C C . VAL D 1 84 ? 28.159 79.813 1.735 1.00 27.66 81 VAL D C 1
ATOM 8427 O O . VAL D 1 84 ? 27.661 80.917 1.515 1.00 34.07 81 VAL D O 1
ATOM 8431 N N . GLN D 1 85 ? 29.251 79.648 2.471 1.00 21.84 82 GLN D N 1
ATOM 8432 C CA . GLN D 1 85 ? 29.905 80.777 3.118 1.00 24.79 82 GLN D CA 1
ATOM 8433 C C . GLN D 1 85 ? 31.363 80.468 3.419 1.00 27.77 82 GLN D C 1
ATOM 8434 O O . GLN D 1 85 ? 31.758 79.304 3.493 1.00 27.42 82 GLN D O 1
ATOM 8440 N N . VAL D 1 86 ? 32.161 81.519 3.582 1.00 32.87 83 VAL D N 1
ATOM 8441 C CA . VAL D 1 86 ? 33.548 81.369 3.998 1.00 27.75 83 VAL D CA 1
ATOM 8442 C C . VAL D 1 86 ? 33.701 81.891 5.421 1.00 28.18 83 VAL D C 1
ATOM 8443 O O . VAL D 1 86 ? 33.350 83.034 5.707 1.00 27.01 83 VAL D O 1
ATOM 8447 N N . VAL D 1 87 ? 34.200 81.039 6.312 1.00 31.00 84 VAL D N 1
ATOM 8448 C CA . VAL D 1 87 ? 34.449 81.424 7.695 1.00 30.27 84 VAL D CA 1
ATOM 8449 C C . VAL D 1 87 ? 35.921 81.213 8.027 1.00 37.66 84 VAL D C 1
ATOM 8450 O O . VAL D 1 87 ? 36.332 80.096 8.346 1.00 50.05 84 VAL D O 1
ATOM 8454 N N . ASP D 1 88 ? 36.705 82.286 7.937 1.00 39.73 85 ASP D N 1
ATOM 8455 C CA . ASP D 1 88 ? 38.145 82.243 8.200 1.00 40.96 85 ASP D CA 1
ATOM 8456 C C . ASP D 1 88 ? 38.848 81.160 7.383 1.00 33.89 85 ASP D C 1
ATOM 8457 O O . ASP D 1 88 ? 39.413 80.217 7.937 1.00 32.62 85 ASP D O 1
ATOM 8462 N N . GLY D 1 89 ? 38.794 81.296 6.063 1.00 25.45 86 GLY D N 1
ATOM 8463 C CA . GLY D 1 89 ? 39.471 80.373 5.169 1.00 32.77 86 GLY D CA 1
ATOM 8464 C C . GLY D 1 89 ? 38.868 78.981 5.104 1.00 34.34 86 GLY D C 1
ATOM 8465 O O . GLY D 1 89 ? 39.505 78.049 4.611 1.00 35.80 86 GLY D O 1
ATOM 8466 N N . VAL D 1 90 ? 37.645 78.833 5.602 1.00 32.56 87 VAL D N 1
ATOM 8467 C CA . VAL D 1 90 ? 36.949 77.553 5.535 1.00 33.11 87 VAL D CA 1
ATOM 8468 C C . VAL D 1 90 ? 35.664 77.684 4.728 1.00 34.34 87 VAL D C 1
ATOM 8469 O O . VAL D 1 90 ? 34.749 78.411 5.118 1.00 38.87 87 VAL D O 1
ATOM 8473 N N . LEU D 1 91 ? 35.599 76.983 3.599 1.00 30.31 88 LEU D N 1
ATOM 8474 C CA . LEU D 1 91 ? 34.427 77.048 2.733 1.00 29.72 88 LEU D CA 1
ATOM 8475 C C . LEU D 1 91 ? 33.396 75.977 3.072 1.00 31.82 88 LEU D C 1
ATOM 8476 O O . LEU D 1 91 ? 33.678 74.783 2.988 1.00 30.93 88 LEU D O 1
ATOM 8481 N N . TYR D 1 92 ? 32.199 76.418 3.446 1.00 27.05 89 TYR D N 1
ATOM 8482 C CA . TYR D 1 92 ? 31.092 75.508 3.705 1.00 24.19 89 TYR D CA 1
ATOM 8483 C C . TYR D 1 92 ? 30.232 75.387 2.457 1.00 19.66 89 TYR D C 1
ATOM 8484 O O . TYR D 1 92 ? 30.194 76.300 1.631 1.00 20.96 89 TYR D O 1
ATOM 8493 N N . GLY D 1 93 ? 29.548 74.257 2.320 1.00 17.58 90 GLY D N 1
ATOM 8494 C CA . GLY D 1 93 ? 28.638 74.063 1.210 1.00 14.16 90 GLY D CA 1
ATOM 8495 C C . GLY D 1 93 ? 28.512 72.618 0.785 1.00 15.29 90 GLY D C 1
ATOM 8496 O O . GLY D 1 93 ? 29.469 71.850 0.865 1.00 13.38 90 GLY D O 1
ATOM 8497 N N . ARG D 1 94 ? 27.320 72.248 0.332 1.00 18.10 91 ARG D N 1
ATOM 8498 C CA . ARG D 1 94 ? 27.088 70.905 -0.174 1.00 19.84 91 ARG D CA 1
ATOM 8499 C C . ARG D 1 94 ? 27.930 70.676 -1.426 1.00 18.95 91 ARG D C 1
ATOM 8500 O O . ARG D 1 94 ? 27.726 71.327 -2.450 1.00 20.82 91 ARG D O 1
ATOM 8508 N N . GLY D 1 95 ? 28.892 69.766 -1.330 1.00 23.42 92 GLY D N 1
ATOM 8509 C CA . GLY D 1 95 ? 29.757 69.461 -2.453 1.00 20.40 92 GLY D CA 1
ATOM 8510 C C . GLY D 1 95 ? 31.160 70.001 -2.267 1.00 12.58 92 GLY D C 1
ATOM 8511 O O . GLY D 1 95 ? 32.040 69.735 -3.079 1.00 25.20 92 GLY D O 1
ATOM 8512 N N . ALA D 1 96 ? 31.372 70.756 -1.194 1.00 17.08 93 ALA D N 1
ATOM 8513 C CA . ALA D 1 96 ? 32.691 71.307 -0.888 1.00 19.64 93 ALA D CA 1
ATOM 8514 C C . ALA D 1 96 ? 33.732 70.200 -0.761 1.00 23.35 93 ALA D C 1
ATOM 8515 O O . ALA D 1 96 ? 34.898 70.380 -1.111 1.00 21.35 93 ALA D O 1
ATOM 8517 N N . VAL D 1 97 ? 33.292 69.054 -0.254 1.00 29.51 94 VAL D N 1
ATOM 8518 C CA . VAL D 1 97 ? 34.149 67.891 -0.089 1.00 30.51 94 VAL D CA 1
ATOM 8519 C C . VAL D 1 97 ? 33.752 66.802 -1.078 1.00 23.22 94 VAL D C 1
ATOM 8520 O O . VAL D 1 97 ? 34.603 66.162 -1.696 1.00 23.12 94 VAL D O 1
ATOM 8524 N N . ASP D 1 98 ? 32.446 66.614 -1.234 1.00 19.21 95 ASP D N 1
ATOM 8525 C CA . ASP D 1 98 ? 31.909 65.514 -2.025 1.00 17.74 95 ASP D CA 1
ATOM 8526 C C . ASP D 1 98 ? 30.931 66.010 -3.089 1.00 14.97 95 ASP D C 1
ATOM 8527 O O . ASP D 1 98 ? 29.733 66.104 -2.826 1.00 16.54 95 ASP D O 1
ATOM 8532 N N . ALA D 1 99 ? 31.423 66.324 -4.288 1.00 14.61 96 ALA D N 1
ATOM 8533 C CA . ALA D 1 99 ? 32.842 66.252 -4.622 1.00 15.20 96 ALA D CA 1
ATOM 8534 C C . ALA D 1 99 ? 33.219 67.368 -5.591 1.00 16.87 96 ALA D C 1
ATOM 8535 O O . ALA D 1 99 ? 33.978 67.145 -6.535 1.00 18.01 96 ALA D O 1
ATOM 8537 N N . LYS D 1 100 ? 32.687 68.564 -5.359 1.00 15.41 97 LYS D N 1
ATOM 8538 C CA . LYS D 1 100 ? 32.968 69.708 -6.224 1.00 23.39 97 LYS D CA 1
ATOM 8539 C C . LYS D 1 100 ? 34.382 70.236 -6.004 1.00 22.95 97 LYS D C 1
ATOM 8540 O O . LYS D 1 100 ? 34.994 70.798 -6.913 1.00 22.16 97 LYS D O 1
ATOM 8546 N N . GLY D 1 101 ? 34.887 70.058 -4.787 1.00 19.21 98 GLY D N 1
ATOM 8547 C CA . GLY D 1 101 ? 36.262 70.397 -4.464 1.00 18.66 98 GLY D CA 1
ATOM 8548 C C . GLY D 1 101 ? 37.262 69.692 -5.364 1.00 23.72 98 GLY D C 1
ATOM 8549 O O . GLY D 1 101 ? 38.060 70.343 -6.041 1.00 25.22 98 GLY D O 1
ATOM 8550 N N . PRO D 1 102 ? 37.237 68.352 -5.362 1.00 22.24 99 PRO D N 1
ATOM 8551 C CA . PRO D 1 102 ? 38.077 67.579 -6.281 1.00 18.35 99 PRO D CA 1
ATOM 8552 C C . PRO D 1 102 ? 37.814 67.916 -7.749 1.00 16.17 99 PRO D C 1
ATOM 8553 O O . PRO D 1 102 ? 38.756 67.959 -8.539 1.00 14.74 99 PRO D O 1
ATOM 8557 N N . LEU D 1 103 ? 36.554 68.150 -8.107 1.00 16.91 100 LEU D N 1
ATOM 8558 C CA . LEU D 1 103 ? 36.201 68.452 -9.494 1.00 20.26 100 LEU D CA 1
ATOM 8559 C C . LEU D 1 103 ? 36.784 69.787 -9.946 1.00 20.62 100 LEU D C 1
ATOM 8560 O O . LEU D 1 103 ? 37.299 69.907 -11.056 1.00 32.41 100 LEU D O 1
ATOM 8565 N N . ALA D 1 104 ? 36.693 70.789 -9.079 1.00 23.76 101 ALA D N 1
ATOM 8566 C CA . ALA D 1 104 ? 37.275 72.096 -9.361 1.00 21.42 101 ALA D CA 1
ATOM 8567 C C . ALA D 1 104 ? 38.790 71.984 -9.470 1.00 28.39 101 ALA D C 1
ATOM 8568 O O . ALA D 1 104 ? 39.416 72.643 -10.299 1.00 32.33 101 ALA D O 1
ATOM 8570 N N . THR D 1 105 ? 39.369 71.148 -8.614 1.00 25.39 102 THR D N 1
ATOM 8571 C CA . THR D 1 105 ? 40.802 70.882 -8.626 1.00 23.74 102 THR D CA 1
ATOM 8572 C C . THR D 1 105 ? 41.218 70.282 -9.965 1.00 27.09 102 THR D C 1
ATOM 8573 O O . THR D 1 105 ? 42.287 70.594 -10.494 1.00 26.41 102 THR D O 1
ATOM 8577 N N . PHE D 1 106 ? 40.360 69.420 -10.501 1.00 25.57 103 PHE D N 1
ATOM 8578 C CA . PHE D 1 106 ? 40.587 68.794 -11.798 1.00 22.88 103 PHE D CA 1
ATOM 8579 C C . PHE D 1 106 ? 40.618 69.826 -12.916 1.00 22.06 103 PHE D C 1
ATOM 8580 O O . PHE D 1 106 ? 41.461 69.761 -13.808 1.00 24.94 103 PHE D O 1
ATOM 8588 N N . VAL D 1 107 ? 39.687 70.773 -12.859 1.00 25.61 104 VAL D N 1
ATOM 8589 C CA . VAL D 1 107 ? 39.563 71.813 -13.876 1.00 26.25 104 VAL D CA 1
ATOM 8590 C C . VAL D 1 107 ? 40.787 72.731 -13.911 1.00 28.15 104 VAL D C 1
ATOM 8591 O O . VAL D 1 107 ? 41.241 73.135 -14.984 1.00 24.45 104 VAL D O 1
ATOM 8595 N N . VAL D 1 108 ? 41.326 73.044 -12.737 1.00 26.43 105 VAL D N 1
ATOM 8596 C CA . VAL D 1 108 ? 42.449 73.973 -12.633 1.00 26.76 105 VAL D CA 1
ATOM 8597 C C . VAL D 1 108 ? 43.799 73.298 -12.863 1.00 31.48 105 VAL D C 1
ATOM 8598 O O . VAL D 1 108 ? 44.596 73.756 -13.680 1.00 32.28 105 VAL D O 1
ATOM 8602 N N . ALA D 1 109 ? 44.054 72.213 -12.140 1.00 28.56 106 ALA D N 1
ATOM 8603 C CA . ALA D 1 109 ? 45.293 71.462 -12.306 1.00 29.69 106 ALA D CA 1
ATOM 8604 C C . ALA D 1 109 ? 45.355 70.843 -13.698 1.00 33.79 106 ALA D C 1
ATOM 8605 O O . ALA D 1 109 ? 46.437 70.642 -14.252 1.00 31.47 106 ALA D O 1
ATOM 8607 N N . GLY D 1 110 ? 44.186 70.541 -14.254 1.00 27.84 107 GLY D N 1
ATOM 8608 C CA . GLY D 1 110 ? 44.092 69.961 -15.582 1.00 21.99 107 GLY D CA 1
ATOM 8609 C C . GLY D 1 110 ? 44.516 70.914 -16.683 1.00 27.25 107 GLY D C 1
ATOM 8610 O O . GLY D 1 110 ? 44.971 70.484 -17.741 1.00 27.43 107 GLY D O 1
ATOM 8611 N N . ALA D 1 111 ? 44.362 72.211 -16.438 1.00 34.36 108 ALA D N 1
ATOM 8612 C CA . ALA D 1 111 ? 44.770 73.224 -17.402 1.00 35.53 108 ALA D CA 1
ATOM 8613 C C . ALA D 1 111 ? 46.194 73.694 -17.116 1.00 37.88 108 ALA D C 1
ATOM 8614 O O . ALA D 1 111 ? 46.958 73.997 -18.033 1.00 37.39 108 ALA D O 1
ATOM 8616 N N . ARG D 1 112 ? 46.534 73.754 -15.833 1.00 35.76 109 ARG D N 1
ATOM 8617 C CA . ARG D 1 112 ? 47.841 74.229 -15.388 1.00 30.41 109 ARG D CA 1
ATOM 8618 C C . ARG D 1 112 ? 48.988 73.384 -15.938 1.00 44.53 109 ARG D C 1
ATOM 8619 O O . ARG D 1 112 ? 49.985 73.918 -16.424 1.00 52.73 109 ARG D O 1
ATOM 8627 N N . ALA D 1 113 ? 48.835 72.066 -15.862 1.00 41.55 110 ALA D N 1
ATOM 8628 C CA . ALA D 1 113 ? 49.881 71.140 -16.286 1.00 38.89 110 ALA D CA 1
ATOM 8629 C C . ALA D 1 113 ? 50.223 71.277 -17.770 1.00 44.41 110 ALA D C 1
ATOM 8630 O O . ALA D 1 113 ? 49.382 71.675 -18.575 1.00 45.27 110 ALA D O 1
ATOM 8632 N N . LYS D 1 114 ? 51.464 70.953 -18.124 1.00 46.87 111 LYS D N 1
ATOM 8633 C CA . LYS D 1 114 ? 51.869 70.909 -19.528 1.00 48.07 111 LYS D CA 1
ATOM 8634 C C . LYS D 1 114 ? 52.072 69.468 -19.988 1.00 41.76 111 LYS D C 1
ATOM 8635 O O . LYS D 1 114 ? 52.699 68.666 -19.294 1.00 37.44 111 LYS D O 1
ATOM 8641 N N . LEU D 1 115 ? 51.542 69.152 -21.165 1.00 36.90 112 LEU D N 1
ATOM 8642 C CA . LEU D 1 115 ? 51.504 67.780 -21.654 1.00 38.43 112 LEU D CA 1
ATOM 8643 C C . LEU D 1 115 ? 52.422 67.567 -22.862 1.00 43.81 112 LEU D C 1
ATOM 8644 O O . LEU D 1 115 ? 52.712 68.510 -23.599 1.00 47.92 112 LEU D O 1
ATOM 8649 N N . PRO D 1 116 ? 52.892 66.323 -23.058 1.00 41.79 113 PRO D N 1
ATOM 8650 C CA . PRO D 1 116 ? 53.646 65.946 -24.259 1.00 40.56 113 PRO D CA 1
ATOM 8651 C C . PRO D 1 116 ? 52.715 65.896 -25.469 1.00 46.84 113 PRO D C 1
ATOM 8652 O O . PRO D 1 116 ? 51.498 65.926 -25.283 1.00 49.34 113 PRO D O 1
ATOM 8656 N N . PRO D 1 117 ? 53.268 65.834 -26.693 1.00 46.90 114 PRO D N 1
ATOM 8657 C CA . PRO D 1 117 ? 52.387 65.693 -27.857 1.00 51.32 114 PRO D CA 1
ATOM 8658 C C . PRO D 1 117 ? 51.804 64.287 -27.909 1.00 53.02 114 PRO D C 1
ATOM 8659 O O . PRO D 1 117 ? 52.445 63.351 -27.432 1.00 52.21 114 PRO D O 1
ATOM 8663 N N . GLY D 1 118 ? 50.607 64.142 -28.468 1.00 51.86 115 GLY D N 1
ATOM 8664 C CA . GLY D 1 118 ? 49.962 62.842 -28.534 1.00 50.55 115 GLY D CA 1
ATOM 8665 C C . GLY D 1 118 ? 49.203 62.495 -27.265 1.00 46.75 115 GLY D C 1
ATOM 8666 O O . GLY D 1 118 ? 48.471 61.505 -27.219 1.00 53.07 115 GLY D O 1
ATOM 8667 N N . VAL D 1 119 ? 49.375 63.322 -26.237 1.00 39.40 116 VAL D N 1
ATOM 8668 C CA . VAL D 1 119 ? 48.712 63.115 -24.955 1.00 39.00 116 VAL D CA 1
ATOM 8669 C C . VAL D 1 119 ? 47.634 64.167 -24.705 1.00 39.65 116 VAL D C 1
ATOM 8670 O O . VAL D 1 119 ? 47.935 65.352 -24.551 1.00 41.47 116 VAL D O 1
ATOM 8674 N N . ARG D 1 120 ? 46.381 63.723 -24.659 1.00 41.64 117 ARG D N 1
ATOM 8675 C CA . ARG D 1 120 ? 45.260 64.613 -24.383 1.00 32.71 117 ARG D CA 1
ATOM 8676 C C . ARG D 1 120 ? 44.690 64.359 -22.990 1.00 28.48 117 ARG D C 1
ATOM 8677 O O . ARG D 1 120 ? 44.672 63.225 -22.517 1.00 29.95 117 ARG D O 1
ATOM 8685 N N . LEU D 1 121 ? 44.249 65.424 -22.328 1.00 28.58 118 LEU D N 1
ATOM 8686 C CA . LEU D 1 121 ? 43.651 65.308 -21.003 1.00 28.38 118 LEU D CA 1
ATOM 8687 C C . LEU D 1 121 ? 42.170 65.643 -21.092 1.00 32.03 118 LEU D C 1
ATOM 8688 O O . LEU D 1 121 ? 41.778 66.543 -21.831 1.00 29.92 118 LEU D O 1
ATOM 8693 N N . THR D 1 122 ? 41.348 64.918 -20.340 1.00 28.64 119 THR D N 1
ATOM 8694 C CA . THR D 1 122 ? 39.907 65.133 -20.374 1.00 26.10 119 THR D CA 1
ATOM 8695 C C . THR D 1 122 ? 39.319 65.210 -18.964 1.00 26.34 119 THR D C 1
ATOM 8696 O O . THR D 1 122 ? 39.564 64.338 -18.132 1.00 32.90 119 THR D O 1
ATOM 8700 N N . VAL D 1 123 ? 38.551 66.262 -18.700 1.00 22.56 120 VAL D N 1
ATOM 8701 C CA . VAL D 1 123 ? 37.911 66.440 -17.402 1.00 19.99 120 VAL D CA 1
ATOM 8702 C C . VAL D 1 123 ? 36.424 66.112 -17.505 1.00 28.52 120 VAL D C 1
ATOM 8703 O O . VAL D 1 123 ? 35.727 66.638 -18.374 1.00 30.45 120 VAL D O 1
ATOM 8707 N N . VAL D 1 124 ? 35.942 65.237 -16.626 1.00 27.17 121 VAL D N 1
ATOM 8708 C CA . VAL D 1 124 ? 34.533 64.854 -16.635 1.00 21.87 121 VAL D CA 1
ATOM 8709 C C . VAL D 1 124 ? 33.843 65.139 -15.304 1.00 23.35 121 VAL D C 1
ATOM 8710 O O . VAL D 1 124 ? 34.254 64.632 -14.260 1.00 18.69 121 VAL D O 1
ATOM 8714 N N . GLY D 1 125 ? 32.802 65.965 -15.351 1.00 15.82 122 GLY D N 1
ATOM 8715 C CA . GLY D 1 125 ? 31.925 66.160 -14.212 1.00 16.63 122 GLY D CA 1
ATOM 8716 C C . GLY D 1 125 ? 30.684 65.313 -14.412 1.00 21.72 122 GLY D C 1
ATOM 8717 O O . GLY D 1 125 ? 29.670 65.786 -14.923 1.00 16.97 122 GLY D O 1
ATOM 8718 N N . ALA D 1 126 ? 30.776 64.048 -14.017 1.00 18.45 123 ALA D N 1
ATOM 8719 C CA . ALA D 1 126 ? 29.714 63.080 -14.270 1.00 18.09 123 ALA D CA 1
ATOM 8720 C C . ALA D 1 126 ? 28.464 63.343 -13.441 1.00 19.81 123 ALA D C 1
ATOM 8721 O O . ALA D 1 126 ? 28.529 63.936 -12.364 1.00 19.04 123 ALA D O 1
ATOM 8723 N N . VAL D 1 127 ? 27.327 62.884 -13.953 1.00 19.74 124 VAL D N 1
ATOM 8724 C CA . VAL D 1 127 ? 26.065 62.985 -13.235 1.00 17.83 124 VAL D CA 1
ATOM 8725 C C . VAL D 1 127 ? 25.753 61.669 -12.531 1.00 13.95 124 VAL D C 1
ATOM 8726 O O . VAL D 1 127 ? 26.244 60.613 -12.932 1.00 25.78 124 VAL D O 1
ATOM 8730 N N . GLU D 1 128 ? 24.957 61.747 -11.468 1.00 13.43 125 GLU D N 1
ATOM 8731 C CA . GLU D 1 128 ? 24.398 60.567 -10.805 1.00 18.09 125 GLU D CA 1
ATOM 8732 C C . GLU D 1 128 ? 25.394 59.613 -10.140 1.00 27.73 125 GLU D C 1
ATOM 8733 O O . GLU D 1 128 ? 25.088 58.432 -9.977 1.00 28.98 125 GLU D O 1
ATOM 8739 N N . GLU D 1 129 ? 26.567 60.100 -9.748 1.00 28.37 126 GLU D N 1
ATOM 8740 C CA . GLU D 1 129 ? 27.525 59.235 -9.061 1.00 19.79 126 GLU D CA 1
ATOM 8741 C C . GLU D 1 129 ? 27.021 58.887 -7.665 1.00 16.55 126 GLU D C 1
ATOM 8742 O O . GLU D 1 129 ? 27.201 57.768 -7.188 1.00 15.94 126 GLU D O 1
ATOM 8748 N N . GLU D 1 130 ? 26.389 59.859 -7.017 1.00 21.51 127 GLU D N 1
ATOM 8749 C CA . GLU D 1 130 ? 25.929 59.693 -5.643 1.00 26.67 127 GLU D CA 1
ATOM 8750 C C . GLU D 1 130 ? 24.812 58.658 -5.497 1.00 36.02 127 GLU D C 1
ATOM 8751 O O . GLU D 1 130 ? 24.714 57.987 -4.468 1.00 43.64 127 GLU D O 1
ATOM 8757 N N . VAL D 1 131 ? 23.982 58.523 -6.527 1.00 31.23 128 VAL D N 1
ATOM 8758 C CA . VAL D 1 131 ? 22.880 57.562 -6.496 1.00 29.57 128 VAL D CA 1
ATOM 8759 C C . VAL D 1 131 ? 23.257 56.232 -7.154 1.00 24.88 128 VAL D C 1
ATOM 8760 O O . VAL D 1 131 ? 24.341 56.099 -7.722 1.00 29.19 128 VAL D O 1
ATOM 8780 N N . SER D 1 133 ? 22.220 54.578 -9.813 1.00 19.71 130 SER D N 1
ATOM 8781 C CA . SER D 1 133 ? 22.313 54.486 -11.268 1.00 18.37 130 SER D CA 1
ATOM 8782 C C . SER D 1 133 ? 23.738 54.620 -11.791 1.00 26.84 130 SER D C 1
ATOM 8783 O O . SER D 1 133 ? 24.148 53.851 -12.661 1.00 32.27 130 SER D O 1
ATOM 8786 N N . SER D 1 134 ? 24.479 55.596 -11.264 1.00 31.88 131 SER D N 1
ATOM 8787 C CA . SER D 1 134 ? 25.829 55.903 -11.741 1.00 26.45 131 SER D CA 1
ATOM 8788 C C . SER D 1 134 ? 25.854 55.993 -13.263 1.00 22.59 131 SER D C 1
ATOM 8789 O O . SER D 1 134 ? 26.834 55.601 -13.896 1.00 31.49 131 SER D O 1
ATOM 8792 N N A ARG D 1 135 ? 24.775 56.516 -13.837 0.34 22.85 132 ARG D N 1
ATOM 8793 N N B ARG D 1 135 ? 24.774 56.505 -13.846 0.66 22.98 132 ARG D N 1
ATOM 8794 C CA A ARG D 1 135 ? 24.588 56.496 -15.282 0.34 23.19 132 ARG D CA 1
ATOM 8795 C CA B ARG D 1 135 ? 24.610 56.481 -15.296 0.66 23.04 132 ARG D CA 1
ATOM 8796 C C A ARG D 1 135 ? 25.526 57.461 -15.994 0.34 21.04 132 ARG D C 1
ATOM 8797 C C B ARG D 1 135 ? 25.541 57.457 -15.998 0.66 20.50 132 ARG D C 1
ATOM 8798 O O A ARG D 1 135 ? 25.760 57.337 -17.194 0.34 21.66 132 ARG D O 1
ATOM 8799 O O B ARG D 1 135 ? 25.783 57.339 -17.197 0.66 21.76 132 ARG D O 1
ATOM 8814 N N . GLY D 1 136 ? 26.055 58.424 -15.248 1.00 19.27 133 GLY D N 1
ATOM 8815 C CA . GLY D 1 136 ? 26.998 59.378 -15.794 1.00 20.99 133 GLY D CA 1
ATOM 8816 C C . GLY D 1 136 ? 28.248 58.644 -16.230 1.00 20.02 133 GLY D C 1
ATOM 8817 O O . GLY D 1 136 ? 28.711 58.791 -17.360 1.00 27.29 133 GLY D O 1
ATOM 8818 N N . ALA D 1 137 ? 28.782 57.831 -15.325 1.00 16.19 134 ALA D N 1
ATOM 8819 C CA . ALA D 1 137 ? 29.961 57.030 -15.617 1.00 13.56 134 ALA D CA 1
ATOM 8820 C C . ALA D 1 137 ? 29.638 55.937 -16.628 1.00 20.96 134 ALA D C 1
ATOM 8821 O O . ALA D 1 137 ? 30.458 55.617 -17.488 1.00 29.42 134 ALA D O 1
ATOM 8823 N N . ARG D 1 138 ? 28.443 55.361 -16.512 1.00 14.28 135 ARG D N 1
ATOM 8824 C CA . ARG D 1 138 ? 28.013 54.287 -17.403 1.00 17.91 135 ARG D CA 1
ATOM 8825 C C . ARG D 1 138 ? 27.925 54.741 -18.856 1.00 21.75 135 ARG D C 1
ATOM 8826 O O . ARG D 1 138 ? 28.103 53.946 -19.774 1.00 15.82 135 ARG D O 1
ATOM 8834 N N . HIS D 1 139 ? 27.645 56.023 -19.058 1.00 22.65 136 HIS D N 1
ATOM 8835 C CA . HIS D 1 139 ? 27.581 56.582 -20.401 1.00 22.46 136 HIS D CA 1
ATOM 8836 C C . HIS D 1 139 ? 28.974 56.696 -21.001 1.00 21.53 136 HIS D C 1
ATOM 8837 O O . HIS D 1 139 ? 29.144 56.595 -22.214 1.00 27.76 136 HIS D O 1
ATOM 8844 N N . LEU D 1 140 ? 29.969 56.918 -20.148 1.00 21.59 137 LEU D N 1
ATOM 8845 C CA . LEU D 1 140 ? 31.357 56.972 -20.594 1.00 20.08 137 LEU D CA 1
ATOM 8846 C C . LEU D 1 140 ? 31.803 55.590 -21.050 1.00 21.87 137 LEU D C 1
ATOM 8847 O O . LEU D 1 140 ? 32.437 55.438 -22.093 1.00 25.35 137 LEU D O 1
ATOM 8852 N N . ILE D 1 141 ? 31.467 54.586 -20.247 1.00 19.51 138 ILE D N 1
ATOM 8853 C CA . ILE D 1 141 ? 31.763 53.195 -20.565 1.00 20.45 138 ILE D CA 1
ATOM 8854 C C . ILE D 1 141 ? 31.115 52.788 -21.889 1.00 21.77 138 ILE D C 1
ATOM 8855 O O . ILE D 1 141 ? 31.666 51.991 -22.647 1.00 23.30 138 ILE D O 1
ATOM 8860 N N . ALA D 1 142 ? 29.953 53.365 -22.175 1.00 26.21 139 ALA D N 1
ATOM 8861 C CA . ALA D 1 142 ? 29.197 53.006 -23.369 1.00 25.68 139 ALA D CA 1
ATOM 8862 C C . ALA D 1 142 ? 29.623 53.780 -24.616 1.00 29.50 139 ALA D C 1
ATOM 8863 O O . ALA D 1 142 ? 29.530 53.266 -25.730 1.00 36.51 139 ALA D O 1
ATOM 8865 N N . THR D 1 143 ? 30.083 55.013 -24.430 1.00 24.51 140 THR D N 1
ATOM 8866 C CA . THR D 1 143 ? 30.305 55.915 -25.558 1.00 28.05 140 THR D CA 1
ATOM 8867 C C . THR D 1 143 ? 31.746 56.386 -25.737 1.00 36.00 140 THR D C 1
ATOM 8868 O O . THR D 1 143 ? 32.018 57.215 -26.605 1.00 41.59 140 THR D O 1
ATOM 8872 N N . ARG D 1 144 ? 32.669 55.873 -24.931 1.00 34.56 141 ARG D N 1
ATOM 8873 C CA . ARG D 1 144 ? 34.044 56.359 -25.000 1.00 32.92 141 ARG D CA 1
ATOM 8874 C C . ARG D 1 144 ? 35.083 55.241 -25.026 1.00 25.88 141 ARG D C 1
ATOM 8875 O O . ARG D 1 144 ? 34.850 54.144 -24.517 1.00 27.06 141 ARG D O 1
ATOM 8883 N N . GLU D 1 145 ? 36.227 55.525 -25.639 1.00 24.14 142 GLU D N 1
ATOM 8884 C CA . GLU D 1 145 ? 37.343 54.592 -25.630 1.00 20.18 142 GLU D CA 1
ATOM 8885 C C . GLU D 1 145 ? 38.040 54.679 -24.280 1.00 24.81 142 GLU D C 1
ATOM 8886 O O . GLU D 1 145 ? 38.080 55.741 -23.662 1.00 28.96 142 GLU D O 1
ATOM 8892 N N . ALA D 1 146 ? 38.586 53.559 -23.821 1.00 24.67 143 ALA D N 1
ATOM 8893 C CA . ALA D 1 146 ? 39.273 53.514 -22.535 1.00 26.21 143 ALA D CA 1
ATOM 8894 C C . ALA D 1 146 ? 40.538 54.371 -22.534 1.00 28.61 143 ALA D C 1
ATOM 8895 O O . ALA D 1 146 ? 41.428 54.174 -23.360 1.00 32.06 143 ALA D O 1
ATOM 8897 N N . PRO D 1 147 ? 40.620 55.326 -21.593 1.00 30.64 144 PRO D N 1
ATOM 8898 C CA . PRO D 1 147 ? 41.799 56.187 -21.443 1.00 29.24 144 PRO D CA 1
ATOM 8899 C C . PRO D 1 147 ? 43.003 55.397 -20.938 1.00 31.89 144 PRO D C 1
ATOM 8900 O O . PRO D 1 147 ? 42.843 54.245 -20.536 1.00 36.22 144 PRO D O 1
ATOM 8904 N N . ASP D 1 148 ? 44.186 56.004 -20.954 1.00 27.51 145 ASP D N 1
ATOM 8905 C CA . ASP D 1 148 ? 45.392 55.314 -20.500 1.00 20.54 145 ASP D CA 1
ATOM 8906 C C . ASP D 1 148 ? 45.523 55.329 -18.978 1.00 24.56 145 ASP D C 1
ATOM 8907 O O . ASP D 1 148 ? 46.173 54.462 -18.395 1.00 31.14 145 ASP D O 1
ATOM 8912 N N . ALA D 1 149 ? 44.893 56.310 -18.342 1.00 23.28 146 ALA D N 1
ATOM 8913 C CA . ALA D 1 149 ? 44.873 56.400 -16.887 1.00 23.22 146 ALA D CA 1
ATOM 8914 C C . ALA D 1 149 ? 43.645 57.178 -16.432 1.00 21.46 146 ALA D C 1
ATOM 8915 O O . ALA D 1 149 ? 43.091 57.968 -17.194 1.00 24.44 146 ALA D O 1
ATOM 8917 N N . VAL D 1 150 ? 43.217 56.950 -15.193 1.00 20.13 147 VAL D N 1
ATOM 8918 C CA . VAL D 1 150 ? 42.078 57.677 -14.642 1.00 23.27 147 VAL D CA 1
ATOM 8919 C C . VAL D 1 150 ? 42.372 58.175 -13.229 1.00 23.97 147 VAL D C 1
ATOM 8920 O O . VAL D 1 150 ? 42.958 57.455 -12.421 1.00 21.80 147 VAL D O 1
ATOM 8924 N N . VAL D 1 151 ? 41.980 59.414 -12.946 1.00 21.34 148 VAL D N 1
ATOM 8925 C CA . VAL D 1 151 ? 41.987 59.931 -11.584 1.00 23.12 148 VAL D CA 1
ATOM 8926 C C . VAL D 1 151 ? 40.544 60.193 -11.163 1.00 18.98 148 VAL D C 1
ATOM 8927 O O . VAL D 1 151 ? 39.856 61.010 -11.777 1.00 19.57 148 VAL D O 1
ATOM 8931 N N . ILE D 1 152 ? 40.081 59.490 -10.132 1.00 14.94 149 ILE D N 1
ATOM 8932 C CA . ILE D 1 152 ? 38.722 59.685 -9.629 1.00 13.01 149 ILE D CA 1
ATOM 8933 C C . ILE D 1 152 ? 38.670 60.891 -8.693 1.00 16.99 149 ILE D C 1
ATOM 8934 O O . ILE D 1 152 ? 39.498 61.023 -7.791 1.00 15.67 149 ILE D O 1
ATOM 8939 N N . GLY D 1 153 ? 37.701 61.775 -8.922 1.00 19.14 150 GLY D N 1
ATOM 8940 C CA . GLY D 1 153 ? 37.567 62.985 -8.130 1.00 13.26 150 GLY D CA 1
ATOM 8941 C C . GLY D 1 153 ? 36.786 62.804 -6.845 1.00 19.91 150 GLY D C 1
ATOM 8942 O O . GLY D 1 153 ? 35.621 63.193 -6.759 1.00 23.00 150 GLY D O 1
ATOM 8943 N N . GLU D 1 154 ? 37.432 62.213 -5.844 1.00 24.63 151 GLU D N 1
ATOM 8944 C CA . GLU D 1 154 ? 36.842 62.082 -4.517 1.00 21.77 151 GLU D CA 1
ATOM 8945 C C . GLU D 1 154 ? 37.826 62.616 -3.480 1.00 20.69 151 GLU D C 1
ATOM 8946 O O . GLU D 1 154 ? 39.032 62.603 -3.713 1.00 13.75 151 GLU D O 1
ATOM 8952 N N . PRO D 1 155 ? 37.314 63.094 -2.334 1.00 25.55 152 PRO D N 1
ATOM 8953 C CA . PRO D 1 155 ? 38.190 63.696 -1.321 1.00 19.47 152 PRO D CA 1
ATOM 8954 C C . PRO D 1 155 ? 39.115 62.691 -0.644 1.00 27.74 152 PRO D C 1
ATOM 8955 O O . PRO D 1 155 ? 38.683 61.942 0.233 1.00 34.21 152 PRO D O 1
ATOM 8959 N N . SER D 1 156 ? 40.382 62.693 -1.043 1.00 23.90 153 SER D N 1
ATOM 8960 C CA . SER D 1 156 ? 41.378 61.819 -0.444 1.00 26.48 153 SER D CA 1
ATOM 8961 C C . SER D 1 156 ? 42.114 62.551 0.665 1.00 29.01 153 SER D C 1
ATOM 8962 O O . SER D 1 156 ? 42.815 61.938 1.471 1.00 28.56 153 SER D O 1
ATOM 8965 N N . GLY D 1 157 ? 41.938 63.867 0.705 1.00 29.01 154 GLY D N 1
ATOM 8966 C CA . GLY D 1 157 ? 42.763 64.725 1.535 1.00 28.63 154 GLY D CA 1
ATOM 8967 C C . GLY D 1 157 ? 43.931 65.194 0.691 1.00 28.96 154 GLY D C 1
ATOM 8968 O O . GLY D 1 157 ? 44.369 64.472 -0.202 1.00 32.00 154 GLY D O 1
ATOM 8969 N N . TRP D 1 158 ? 44.437 66.395 0.961 1.00 28.21 155 TRP D N 1
ATOM 8970 C CA . TRP D 1 158 ? 45.531 66.956 0.168 1.00 21.67 155 TRP D CA 1
ATOM 8971 C C . TRP D 1 158 ? 46.789 66.096 0.236 1.00 21.22 155 TRP D C 1
ATOM 8972 O O . TRP D 1 158 ? 47.625 66.139 -0.668 1.00 24.81 155 TRP D O 1
ATOM 8983 N N . ASP D 1 159 ? 46.917 65.325 1.313 1.00 29.88 156 ASP D N 1
ATOM 8984 C CA . ASP D 1 159 ? 48.057 64.433 1.505 1.00 28.36 156 ASP D CA 1
ATOM 8985 C C . ASP D 1 159 ? 47.599 62.986 1.657 1.00 28.58 156 ASP D C 1
ATOM 8986 O O . ASP D 1 159 ? 48.149 62.232 2.460 1.00 30.42 156 ASP D O 1
ATOM 8991 N N . GLY D 1 160 ? 46.585 62.608 0.886 1.00 32.15 157 GLY D N 1
ATOM 8992 C CA . GLY D 1 160 ? 46.061 61.255 0.923 1.00 23.52 157 GLY D CA 1
ATOM 8993 C C . GLY D 1 160 ? 45.867 60.692 -0.471 1.00 23.44 157 GLY D C 1
ATOM 8994 O O . GLY D 1 160 ? 45.615 61.435 -1.421 1.00 30.16 157 GLY D O 1
ATOM 8995 N N . VAL D 1 161 ? 45.997 59.376 -0.596 1.00 24.76 158 VAL D N 1
ATOM 8996 C CA . VAL D 1 161 ? 45.808 58.701 -1.873 1.00 32.05 158 VAL D CA 1
ATOM 8997 C C . VAL D 1 161 ? 44.874 57.511 -1.697 1.00 29.87 158 VAL D C 1
ATOM 8998 O O . VAL D 1 161 ? 45.235 56.519 -1.063 1.00 24.91 158 VAL D O 1
ATOM 9002 N N . VAL D 1 162 ? 43.671 57.615 -2.254 1.00 26.88 159 VAL D N 1
ATOM 9003 C CA . VAL D 1 162 ? 42.690 56.546 -2.127 1.00 23.72 159 VAL D CA 1
ATOM 9004 C C . VAL D 1 162 ? 42.868 55.499 -3.225 1.00 24.36 159 VAL D C 1
ATOM 9005 O O . VAL D 1 162 ? 42.803 55.814 -4.416 1.00 25.88 159 VAL D O 1
ATOM 9009 N N . LEU D 1 163 ? 43.098 54.256 -2.813 1.00 21.05 160 LEU D N 1
ATOM 9010 C CA . LEU D 1 163 ? 43.369 53.169 -3.746 1.00 24.42 160 LEU D CA 1
ATOM 9011 C C . LEU D 1 163 ? 42.135 52.325 -4.032 1.00 29.11 160 LEU D C 1
ATOM 9012 O O . LEU D 1 163 ? 42.162 51.463 -4.909 1.00 32.45 160 LEU D O 1
ATOM 9017 N N . GLY D 1 164 ? 41.055 52.555 -3.292 1.00 19.89 161 GLY D N 1
ATOM 9018 C CA . GLY D 1 164 ? 39.873 51.734 -3.467 1.00 17.29 161 GLY D CA 1
ATOM 9019 C C . GLY D 1 164 ? 38.662 52.092 -2.630 1.00 20.31 161 GLY D C 1
ATOM 9020 O O . GLY D 1 164 ? 38.748 52.861 -1.673 1.00 29.36 161 GLY D O 1
ATOM 9021 N N . TYR D 1 165 ? 37.525 51.517 -3.011 1.00 18.07 162 TYR D N 1
ATOM 9022 C CA . TYR D 1 165 ? 36.256 51.739 -2.335 1.00 23.27 162 TYR D CA 1
ATOM 9023 C C . TYR D 1 165 ? 35.498 50.425 -2.241 1.00 21.63 162 TYR D C 1
ATOM 9024 O O . TYR D 1 165 ? 35.773 49.489 -2.991 1.00 32.50 162 TYR D O 1
ATOM 9033 N N . ARG D 1 166 ? 34.545 50.355 -1.320 1.00 20.93 163 ARG D N 1
ATOM 9034 C CA . ARG D 1 166 ? 33.721 49.163 -1.184 1.00 22.74 163 ARG D CA 1
ATOM 9035 C C . ARG D 1 166 ? 32.679 49.087 -2.291 1.00 22.09 163 ARG D C 1
ATOM 9036 O O . ARG D 1 166 ? 32.348 50.096 -2.917 1.00 20.59 163 ARG D O 1
ATOM 9044 N N . GLY D 1 167 ? 32.177 47.882 -2.540 1.00 17.95 164 GLY D N 1
ATOM 9045 C CA . GLY D 1 167 ? 31.123 47.688 -3.516 1.00 21.72 164 GLY D CA 1
ATOM 9046 C C . GLY D 1 167 ? 29.799 48.134 -2.940 1.00 21.91 164 GLY D C 1
ATOM 9047 O O . GLY D 1 167 ? 29.722 48.499 -1.768 1.00 21.21 164 GLY D O 1
ATOM 9048 N N . SER D 1 168 ? 28.751 48.111 -3.755 1.00 25.68 165 SER D N 1
ATOM 9049 C CA . SER D 1 168 ? 27.452 48.576 -3.294 1.00 25.51 165 SER D CA 1
ATOM 9050 C C . SER D 1 168 ? 26.302 47.805 -3.922 1.00 24.80 165 SER D C 1
ATOM 9051 O O . SER D 1 168 ? 26.270 47.579 -5.130 1.00 19.48 165 SER D O 1
ATOM 9054 N N . VAL D 1 169 ? 25.365 47.398 -3.075 1.00 18.91 166 VAL D N 1
ATOM 9055 C CA . VAL D 1 169 ? 24.130 46.771 -3.513 1.00 15.72 166 VAL D CA 1
ATOM 9056 C C . VAL D 1 169 ? 22.991 47.378 -2.709 1.00 16.57 166 VAL D C 1
ATOM 9057 O O . VAL D 1 169 ? 23.055 47.437 -1.483 1.00 25.00 166 VAL D O 1
ATOM 9061 N N . ALA D 1 170 ? 21.957 47.851 -3.394 1.00 18.63 167 ALA D N 1
ATOM 9062 C CA . ALA D 1 170 ? 20.790 48.375 -2.700 1.00 16.52 167 ALA D CA 1
ATOM 9063 C C . ALA D 1 170 ? 19.740 47.287 -2.571 1.00 11.87 167 ALA D C 1
ATOM 9064 O O . ALA D 1 170 ? 19.487 46.543 -3.518 1.00 18.39 167 ALA D O 1
ATOM 9066 N N . LEU D 1 171 ? 19.129 47.202 -1.395 1.00 11.24 168 LEU D N 1
ATOM 9067 C CA . LEU D 1 171 ? 18.133 46.179 -1.130 1.00 14.58 168 LEU D CA 1
ATOM 9068 C C . LEU D 1 171 ? 16.799 46.808 -0.775 1.00 13.19 168 LEU D C 1
ATOM 9069 O O . LEU D 1 171 ? 16.743 47.841 -0.106 1.00 10.76 168 LEU D O 1
ATOM 9074 N N . GLU D 1 172 ? 15.721 46.182 -1.227 1.00 18.61 169 GLU D N 1
ATOM 9075 C CA . GLU D 1 172 ? 14.391 46.647 -0.878 1.00 24.13 169 GLU D CA 1
ATOM 9076 C C . GLU D 1 172 ? 13.539 45.487 -0.388 1.00 21.57 169 GLU D C 1
ATOM 9077 O O . GLU D 1 172 ? 13.291 44.529 -1.121 1.00 20.16 169 GLU D O 1
ATOM 9083 N N . TYR D 1 173 ? 13.109 45.575 0.865 1.00 25.96 170 TYR D N 1
ATOM 9084 C CA . TYR D 1 173 ? 12.236 44.571 1.450 1.00 27.93 170 TYR D CA 1
ATOM 9085 C C . TYR D 1 173 ? 10.820 45.122 1.503 1.00 26.91 170 TYR D C 1
ATOM 9086 O O . TYR D 1 173 ? 10.599 46.238 1.971 1.00 16.55 170 TYR D O 1
ATOM 9095 N N . ARG D 1 174 ? 9.863 44.343 1.012 1.00 24.83 171 ARG D N 1
ATOM 9096 C CA . ARG D 1 174 ? 8.464 44.728 1.090 1.00 17.18 171 ARG D CA 1
ATOM 9097 C C . ARG D 1 174 ? 7.648 43.567 1.638 1.00 20.16 171 ARG D C 1
ATOM 9098 O O . ARG D 1 174 ? 7.817 42.424 1.210 1.00 21.62 171 ARG D O 1
ATOM 9106 N N . VAL D 1 175 ? 6.775 43.859 2.598 1.00 23.95 172 VAL D N 1
ATOM 9107 C CA . VAL D 1 175 ? 5.948 42.825 3.208 1.00 20.53 172 VAL D CA 1
ATOM 9108 C C . VAL D 1 175 ? 4.510 43.313 3.379 1.00 20.50 172 VAL D C 1
ATOM 9109 O O . VAL D 1 175 ? 4.270 44.489 3.663 1.00 16.62 172 VAL D O 1
ATOM 9113 N N . THR D 1 176 ? 3.560 42.406 3.175 1.00 24.43 173 THR D N 1
ATOM 9114 C CA . THR D 1 176 ? 2.143 42.724 3.290 1.00 24.62 173 THR D CA 1
ATOM 9115 C C . THR D 1 176 ? 1.504 41.826 4.346 1.00 26.35 173 THR D C 1
ATOM 9116 O O . THR D 1 176 ? 1.846 40.648 4.457 1.00 22.76 173 THR D O 1
ATOM 9120 N N . VAL D 1 177 ? 0.599 42.391 5.139 1.00 23.62 174 VAL D N 1
ATOM 9121 C CA . VAL D 1 177 ? -0.126 41.627 6.147 1.00 15.67 174 VAL D CA 1
ATOM 9122 C C . VAL D 1 177 ? -1.576 42.122 6.173 1.00 23.69 174 VAL D C 1
ATOM 9123 O O . VAL D 1 177 ? -1.819 43.318 6.047 1.00 21.61 174 VAL D O 1
ATOM 9127 N N . PRO D 1 178 ? -2.551 41.205 6.290 1.00 25.98 175 PRO D N 1
ATOM 9128 C CA . PRO D 1 178 ? -3.936 41.689 6.330 1.00 28.77 175 PRO D CA 1
ATOM 9129 C C . PRO D 1 178 ? -4.238 42.490 7.594 1.00 26.74 175 PRO D C 1
ATOM 9130 O O . PRO D 1 178 ? -3.706 42.164 8.659 1.00 18.93 175 PRO D O 1
ATOM 9142 N N . SER D 1 180 ? -6.354 42.464 9.850 1.00 51.94 177 SER D N 1
ATOM 9143 C CA . SER D 1 180 ? -7.334 41.731 10.640 1.00 59.51 177 SER D CA 1
ATOM 9144 C C . SER D 1 180 ? -6.685 41.082 11.858 1.00 68.43 177 SER D C 1
ATOM 9145 O O . SER D 1 180 ? -6.356 41.761 12.831 1.00 71.67 177 SER D O 1
ATOM 9148 N N . HIS D 1 181 ? -6.467 39.786 11.779 1.00 74.57 178 HIS D N 1
ATOM 9149 C CA . HIS D 1 181 ? -6.053 39.048 12.958 1.00 74.79 178 HIS D CA 1
ATOM 9150 C C . HIS D 1 181 ? -4.996 37.969 12.742 1.00 70.46 178 HIS D C 1
ATOM 9151 O O . HIS D 1 181 ? -5.309 36.843 12.385 1.00 70.67 178 HIS D O 1
ATOM 9158 N N . SER D 1 182 ? -3.742 38.352 12.970 1.00 64.09 179 SER D N 1
ATOM 9159 C CA . SER D 1 182 ? -2.603 37.433 13.056 1.00 62.91 179 SER D CA 1
ATOM 9160 C C . SER D 1 182 ? -1.357 37.861 12.280 1.00 49.61 179 SER D C 1
ATOM 9161 O O . SER D 1 182 ? -0.325 37.203 12.340 1.00 37.98 179 SER D O 1
ATOM 9164 N N . ALA D 1 187 ? 2.098 38.832 13.512 1.00 36.18 184 ALA D N 1
ATOM 9165 C CA . ALA D 1 187 ? 3.108 39.865 13.308 1.00 15.71 184 ALA D CA 1
ATOM 9166 C C . ALA D 1 187 ? 2.575 40.976 12.411 1.00 17.79 184 ALA D C 1
ATOM 9167 O O . ALA D 1 187 ? 1.950 40.707 11.388 1.00 19.28 184 ALA D O 1
ATOM 9169 N N . THR D 1 188 ? 2.823 42.224 12.797 1.00 21.74 185 THR D N 1
ATOM 9170 C CA . THR D 1 188 ? 2.470 43.360 11.958 1.00 13.75 185 THR D CA 1
ATOM 9171 C C . THR D 1 188 ? 3.468 43.461 10.816 1.00 17.06 185 THR D C 1
ATOM 9172 O O . THR D 1 188 ? 4.530 42.843 10.857 1.00 17.91 185 THR D O 1
ATOM 9176 N N . ALA D 1 189 ? 3.127 44.243 9.798 1.00 14.11 186 ALA D N 1
ATOM 9177 C CA . ALA D 1 189 ? 4.026 44.452 8.672 1.00 17.64 186 ALA D CA 1
ATOM 9178 C C . ALA D 1 189 ? 5.333 45.059 9.163 1.00 22.27 186 ALA D C 1
ATOM 9179 O O . ALA D 1 189 ? 6.412 44.721 8.674 1.00 24.17 186 ALA D O 1
ATOM 9181 N N . ALA D 1 190 ? 5.223 45.954 10.141 1.00 13.99 187 ALA D N 1
ATOM 9182 C CA . ALA D 1 190 ? 6.383 46.604 10.737 1.00 15.20 187 ALA D CA 1
ATOM 9183 C C . ALA D 1 190 ? 7.289 45.603 11.447 1.00 18.66 187 ALA D C 1
ATOM 9184 O O . ALA D 1 190 ? 8.512 45.659 11.312 1.00 28.62 187 ALA D O 1
ATOM 9186 N N . GLU D 1 191 ? 6.688 44.698 12.213 1.00 14.53 188 GLU D N 1
ATOM 9187 C CA . GLU D 1 191 ? 7.451 43.708 12.965 1.00 15.24 188 GLU D CA 1
ATOM 9188 C C . GLU D 1 191 ? 8.232 42.768 12.052 1.00 21.86 188 GLU D C 1
ATOM 9189 O O . GLU D 1 191 ? 9.388 42.449 12.323 1.00 18.26 188 GLU D O 1
ATOM 9195 N N . LEU D 1 192 ? 7.592 42.330 10.973 1.00 17.19 189 LEU D N 1
ATOM 9196 C CA . LEU D 1 192 ? 8.232 41.452 10.002 1.00 18.13 189 LEU D CA 1
ATOM 9197 C C . LEU D 1 192 ? 9.414 42.143 9.335 1.00 15.10 189 LEU D C 1
ATOM 9198 O O . LEU D 1 192 ? 10.478 41.554 9.164 1.00 16.64 189 LEU D O 1
ATOM 9203 N N . ALA D 1 193 ? 9.216 43.402 8.964 1.00 15.91 190 ALA D N 1
ATOM 9204 C CA . ALA D 1 193 ? 10.254 44.176 8.298 1.00 16.90 190 ALA D CA 1
ATOM 9205 C C . ALA D 1 193 ? 11.433 44.426 9.230 1.00 14.58 190 ALA D C 1
ATOM 9206 O O . ALA D 1 193 ? 12.588 44.359 8.816 1.00 17.46 190 ALA D O 1
ATOM 9208 N N . ALA D 1 194 ? 11.131 44.714 10.490 1.00 12.61 191 ALA D N 1
ATOM 9209 C CA . ALA D 1 194 ? 12.163 44.983 11.485 1.00 22.72 191 ALA D CA 1
ATOM 9210 C C . ALA D 1 194 ? 13.003 43.739 11.766 1.00 23.27 191 ALA D C 1
ATOM 9211 O O . ALA D 1 194 ? 14.227 43.818 11.902 1.00 18.86 191 ALA D O 1
ATOM 9213 N N . ASP D 1 195 ? 12.337 42.594 11.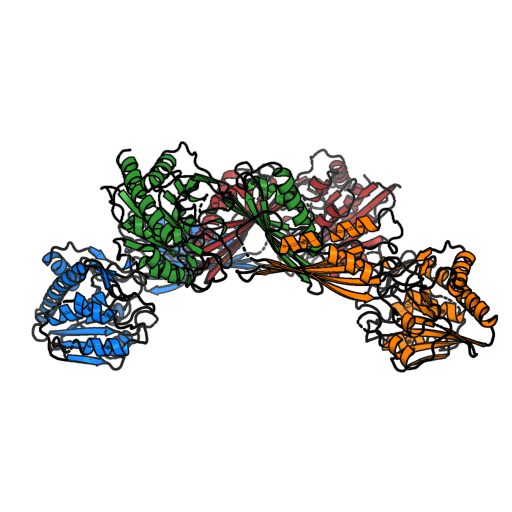866 1.00 24.49 192 ASP D N 1
ATOM 9214 C CA . ASP D 1 195 ? 13.029 41.337 12.119 1.00 23.90 192 ASP D CA 1
ATOM 9215 C C . ASP D 1 195 ? 13.895 40.920 10.935 1.00 22.31 192 ASP D C 1
ATOM 9216 O O . ASP D 1 195 ? 14.932 40.287 11.115 1.00 22.27 192 ASP D O 1
ATOM 9221 N N . PHE D 1 196 ? 13.463 41.273 9.728 1.00 16.84 193 PHE D N 1
ATOM 9222 C CA . PHE D 1 196 ? 14.288 41.045 8.550 1.00 20.06 193 PHE D CA 1
ATOM 9223 C C . PHE D 1 196 ? 15.566 41.862 8.669 1.00 24.47 193 PHE D C 1
ATOM 9224 O O . PHE D 1 196 ? 16.654 41.373 8.378 1.00 25.20 193 PHE D O 1
ATOM 9232 N N . TRP D 1 197 ? 15.422 43.114 9.091 1.00 18.90 194 TRP D N 1
ATOM 9233 C CA . TRP D 1 197 ? 16.573 43.980 9.291 1.00 16.29 194 TRP D CA 1
ATOM 9234 C C . TRP D 1 197 ? 17.485 43.409 10.371 1.00 16.54 194 TRP D C 1
ATOM 9235 O O . TRP D 1 197 ? 18.706 43.419 10.229 1.00 20.90 194 TRP D O 1
ATOM 9246 N N . TYR D 1 198 ? 16.878 42.911 11.445 1.00 15.37 195 TYR D N 1
ATOM 9247 C CA . TYR D 1 198 ? 17.614 42.295 12.544 1.00 14.97 195 TYR D CA 1
ATOM 9248 C C . TYR D 1 198 ? 18.447 41.116 12.052 1.00 18.46 195 TYR D C 1
ATOM 9249 O O . TYR D 1 198 ? 19.609 40.968 12.431 1.00 19.80 195 TYR D O 1
ATOM 9258 N N . ARG D 1 199 ? 17.845 40.278 11.211 1.00 16.95 196 ARG D N 1
ATOM 9259 C CA . ARG D 1 199 ? 18.543 39.132 10.639 1.00 16.45 196 ARG D CA 1
ATOM 9260 C C . ARG D 1 199 ? 19.700 39.583 9.762 1.00 17.47 196 ARG D C 1
ATOM 9261 O O . ARG D 1 199 ? 20.815 39.073 9.877 1.00 11.30 196 ARG D O 1
ATOM 9269 N N . LEU D 1 200 ? 19.424 40.539 8.879 1.00 11.97 197 LEU D N 1
ATOM 9270 C CA . LEU D 1 200 ? 20.434 41.036 7.950 1.00 19.47 197 LEU D CA 1
ATOM 9271 C C . LEU D 1 200 ? 21.578 41.713 8.695 1.00 16.04 197 LEU D C 1
ATOM 9272 O O . LEU D 1 200 ? 22.749 41.490 8.385 1.00 21.28 197 LEU D O 1
ATOM 9277 N N . ARG D 1 201 ? 21.229 42.534 9.681 1.00 17.79 198 ARG D N 1
ATOM 9278 C CA . ARG D 1 201 ? 22.220 43.264 10.467 1.00 12.40 198 ARG D CA 1
ATOM 9279 C C . ARG D 1 201 ? 23.121 42.314 11.252 1.00 12.84 198 ARG D C 1
ATOM 9280 O O . ARG D 1 201 ? 24.326 42.541 11.368 1.00 18.66 198 ARG D O 1
ATOM 9288 N N . THR D 1 202 ? 22.524 41.250 11.782 1.00 18.24 199 THR D N 1
ATOM 9289 C CA . THR D 1 202 ? 23.251 40.255 12.566 1.00 18.17 199 THR D CA 1
ATOM 9290 C C . THR D 1 202 ? 24.183 39.416 11.697 1.00 17.54 199 THR D C 1
ATOM 9291 O O . THR D 1 202 ? 25.312 39.121 12.088 1.00 13.25 199 THR D O 1
ATOM 9295 N N . TRP D 1 203 ? 23.699 39.025 10.522 1.00 20.24 200 TRP D N 1
ATOM 9296 C CA . TRP D 1 203 ? 24.490 38.221 9.599 1.00 22.57 200 TRP D CA 1
ATOM 9297 C C . TRP D 1 203 ? 25.758 38.964 9.212 1.00 17.52 200 TRP D C 1
ATOM 9298 O O . TRP D 1 203 ? 26.837 38.380 9.153 1.00 16.06 200 TRP D O 1
ATOM 9309 N N . CYS D 1 204 ? 25.616 40.258 8.947 1.00 22.42 201 CYS D N 1
ATOM 9310 C CA . CYS D 1 204 ? 26.744 41.080 8.526 1.00 19.78 201 CYS D CA 1
ATOM 9311 C C . CYS D 1 204 ? 27.716 41.332 9.670 1.00 11.42 201 CYS D C 1
ATOM 9312 O O . CYS D 1 204 ? 28.928 41.365 9.472 1.00 12.23 201 CYS D O 1
ATOM 9315 N N . ALA D 1 205 ? 27.171 41.516 10.867 1.00 11.41 202 ALA D N 1
ATOM 9316 C CA . ALA D 1 205 ? 27.983 41.795 12.044 1.00 17.78 202 ALA D CA 1
ATOM 9317 C C . ALA D 1 205 ? 28.775 40.562 12.467 1.00 18.13 202 ALA D C 1
ATOM 9318 O O . ALA D 1 205 ? 29.927 40.668 12.886 1.00 19.72 202 ALA D O 1
ATOM 9320 N N . GLU D 1 206 ? 28.152 39.393 12.362 1.00 17.73 203 GLU D N 1
ATOM 9321 C CA . GLU D 1 206 ? 28.826 38.149 12.708 1.00 12.73 203 GLU D CA 1
ATOM 9322 C C . GLU D 1 206 ? 29.877 37.774 11.667 1.00 12.96 203 GLU D C 1
ATOM 9323 O O . GLU D 1 206 ? 30.885 37.157 11.994 1.00 17.61 203 GLU D O 1
ATOM 9329 N N . TRP D 1 207 ? 29.635 38.155 10.417 1.00 17.24 204 TRP D N 1
ATOM 9330 C CA . TRP D 1 207 ? 30.608 37.953 9.350 1.00 17.89 204 TRP D CA 1
ATOM 9331 C C . TRP D 1 207 ? 31.834 38.832 9.579 1.00 18.08 204 TRP D C 1
ATOM 9332 O O . TRP D 1 207 ? 32.965 38.365 9.500 1.00 17.38 204 TRP D O 1
ATOM 9343 N N . SER D 1 208 ? 31.594 40.108 9.867 1.00 23.21 205 SER D N 1
ATOM 9344 C CA . SER D 1 208 ? 32.655 41.109 9.901 1.00 12.37 205 SER D CA 1
ATOM 9345 C C . SER D 1 208 ? 33.315 41.264 11.263 1.00 18.36 205 SER D C 1
ATOM 9346 O O . SER D 1 208 ? 34.104 42.188 11.467 1.00 22.00 205 SER D O 1
ATOM 9349 N N . VAL D 1 209 ? 32.998 40.362 12.185 1.00 16.36 206 VAL D N 1
ATOM 9350 C CA . VAL D 1 209 ? 33.439 40.503 13.572 1.00 18.52 206 VAL D CA 1
ATOM 9351 C C . VAL D 1 209 ? 34.960 40.649 13.725 1.00 25.07 206 VAL D C 1
ATOM 9352 O O . VAL D 1 209 ? 35.731 39.883 13.150 1.00 29.29 206 VAL D O 1
ATOM 9356 N N . GLY D 1 210 ? 35.381 41.666 14.470 1.00 16.74 207 GLY D N 1
ATOM 9357 C CA . GLY D 1 210 ? 36.788 41.853 14.782 1.00 24.90 207 GLY D CA 1
ATOM 9358 C C . GLY D 1 210 ? 37.677 42.308 13.636 1.00 24.74 207 GLY D C 1
ATOM 9359 O O . GLY D 1 210 ? 38.900 42.357 13.783 1.00 24.09 207 GLY D O 1
ATOM 9360 N N . ILE D 1 211 ? 37.077 42.637 12.497 1.00 25.48 208 ILE D N 1
ATOM 9361 C CA . ILE D 1 211 ? 37.841 43.144 11.359 1.00 29.67 208 ILE D CA 1
ATOM 9362 C C . ILE D 1 211 ? 38.250 44.600 11.592 1.00 37.22 208 ILE D C 1
ATOM 9363 O O . ILE D 1 211 ? 37.437 45.422 12.022 1.00 40.80 208 ILE D O 1
ATOM 9368 N N . ASP D 1 212 ? 39.515 44.904 11.310 1.00 40.24 209 ASP D N 1
ATOM 9369 C CA . ASP D 1 212 ? 40.099 46.212 11.596 1.00 41.27 209 ASP D CA 1
ATOM 9370 C C . ASP D 1 212 ? 39.368 47.378 10.922 1.00 35.94 209 ASP D C 1
ATOM 9371 O O . ASP D 1 212 ? 38.726 48.189 11.593 1.00 31.51 209 ASP D O 1
ATOM 9376 N N . HIS D 1 213 ? 39.462 47.454 9.597 1.00 33.32 210 HIS D N 1
ATOM 9377 C CA . HIS D 1 213 ? 38.975 48.620 8.861 1.00 27.04 210 HIS D CA 1
ATOM 9378 C C . HIS D 1 213 ? 37.646 48.388 8.137 1.00 20.48 210 HIS D C 1
ATOM 9379 O O . HIS D 1 213 ? 37.292 47.257 7.810 1.00 23.50 210 HIS D O 1
ATOM 9386 N N . ALA D 1 214 ? 36.925 49.478 7.886 1.00 18.82 211 ALA D N 1
ATOM 9387 C CA . ALA D 1 214 ? 35.612 49.429 7.246 1.00 23.30 211 ALA D CA 1
ATOM 9388 C C . ALA D 1 214 ? 35.641 48.791 5.856 1.00 27.78 211 ALA D C 1
ATOM 9389 O O . ALA D 1 214 ? 34.675 48.150 5.442 1.00 19.27 211 ALA D O 1
ATOM 9391 N N . PHE D 1 215 ? 36.747 48.979 5.141 1.00 27.53 212 PHE D N 1
ATOM 9392 C CA . PHE D 1 215 ? 36.895 48.468 3.779 1.00 30.57 212 PHE D CA 1
ATOM 9393 C C . PHE D 1 215 ? 36.677 46.959 3.683 1.00 21.38 212 PHE D C 1
ATOM 9394 O O . PHE D 1 215 ? 36.144 46.462 2.691 1.00 19.96 212 PHE D O 1
ATOM 9402 N N . HIS D 1 216 ? 37.085 46.233 4.717 1.00 17.55 213 HIS D N 1
ATOM 9403 C CA . HIS D 1 216 ? 37.028 44.776 4.687 1.00 17.76 213 HIS D CA 1
ATOM 9404 C C . HIS D 1 216 ? 35.772 44.212 5.345 1.00 17.41 213 HIS D C 1
ATOM 9405 O O . HIS D 1 216 ? 35.553 43.002 5.335 1.00 18.30 213 HIS D O 1
ATOM 9412 N N . ARG D 1 217 ? 34.954 45.085 5.921 1.00 23.86 214 ARG D N 1
ATOM 9413 C CA . ARG D 1 217 ? 33.719 44.648 6.562 1.00 19.82 214 ARG D CA 1
ATOM 9414 C C . ARG D 1 217 ? 32.547 44.737 5.595 1.00 16.90 214 ARG D C 1
ATOM 9415 O O . ARG D 1 217 ? 32.572 45.532 4.653 1.00 23.09 214 ARG D O 1
ATOM 9423 N N . VAL D 1 218 ? 31.532 43.905 5.814 1.00 17.41 215 VAL D N 1
ATOM 9424 C CA . VAL D 1 218 ? 30.258 44.071 5.124 1.00 22.43 215 VAL D CA 1
ATOM 9425 C C . VAL D 1 218 ? 29.289 44.792 6.061 1.00 17.98 215 VAL D C 1
ATOM 9426 O O . VAL D 1 218 ? 29.031 44.340 7.176 1.00 19.91 215 VAL D O 1
ATOM 9430 N N . GLU D 1 219 ? 28.779 45.935 5.618 1.00 14.36 216 GLU D N 1
ATOM 9431 C CA . GLU D 1 219 ? 27.954 46.770 6.481 1.00 21.69 216 GLU D CA 1
ATOM 9432 C C . GLU D 1 219 ? 26.640 47.163 5.820 1.00 17.04 216 GLU D C 1
ATOM 9433 O O . GLU D 1 219 ? 26.633 47.854 4.804 1.00 15.32 216 GLU D O 1
ATOM 9439 N N . PRO D 1 220 ? 25.519 46.711 6.401 1.00 21.07 217 PRO D N 1
ATOM 9440 C CA . PRO D 1 220 ? 24.189 47.065 5.910 1.00 15.74 217 PRO D CA 1
ATOM 9441 C C . PRO D 1 220 ? 23.768 48.405 6.483 1.00 19.64 217 PRO D C 1
ATOM 9442 O O . PRO D 1 220 ? 24.196 48.775 7.580 1.00 15.81 217 PRO D O 1
ATOM 9446 N N . LYS D 1 221 ? 22.934 49.122 5.742 1.00 14.83 218 LYS D N 1
ATOM 9447 C CA . LYS D 1 221 ? 22.548 50.471 6.113 1.00 12.81 218 LYS D CA 1
ATOM 9448 C C . LYS D 1 221 ? 21.041 50.595 5.961 1.00 13.27 218 LYS D C 1
ATOM 9449 O O . LYS D 1 221 ? 20.522 50.516 4.849 1.00 16.15 218 LYS D O 1
ATOM 9455 N N . LEU D 1 222 ? 20.336 50.765 7.075 1.00 12.63 219 LEU D N 1
ATOM 9456 C CA . LEU D 1 222 ? 18.889 50.946 7.025 1.00 21.60 219 LEU D CA 1
ATOM 9457 C C . LEU D 1 222 ? 18.556 52.414 6.791 1.00 21.03 219 LEU D C 1
ATOM 9458 O O . LEU D 1 222 ? 18.440 53.197 7.736 1.00 17.30 219 LEU D O 1
ATOM 9463 N N . ASN D 1 223 ? 18.405 52.779 5.522 1.00 19.79 220 ASN D N 1
ATOM 9464 C CA . ASN D 1 223 ? 18.177 54.169 5.153 1.00 18.83 220 ASN D CA 1
ATOM 9465 C C . ASN D 1 223 ? 16.754 54.627 5.436 1.00 22.70 220 ASN D C 1
ATOM 9466 O O . ASN D 1 223 ? 16.526 55.781 5.791 1.00 21.37 220 ASN D O 1
ATOM 9471 N N . ALA D 1 224 ? 15.802 53.715 5.279 1.00 18.33 221 ALA D N 1
ATOM 9472 C CA . ALA D 1 224 ? 14.412 54.012 5.586 1.00 11.84 221 ALA D CA 1
ATOM 9473 C C . ALA D 1 224 ? 13.641 52.743 5.907 1.00 17.96 221 ALA D C 1
ATOM 9474 O O . ALA D 1 224 ? 13.814 51.721 5.246 1.00 25.86 221 ALA D O 1
ATOM 9476 N N . LEU D 1 225 ? 12.800 52.811 6.933 1.00 19.20 222 LEU D N 1
ATOM 9477 C CA . LEU D 1 225 ? 11.792 51.781 7.157 1.00 15.65 222 LEU D CA 1
ATOM 9478 C C . LEU D 1 225 ? 10.464 52.478 7.396 1.00 16.84 222 LEU D C 1
ATOM 9479 O O . LEU D 1 225 ? 10.340 53.313 8.295 1.00 15.15 222 LEU D O 1
ATOM 9484 N N . ASN D 1 226 ? 9.473 52.138 6.581 1.00 22.89 223 ASN D N 1
ATOM 9485 C CA . ASN D 1 226 ? 8.166 52.763 6.689 1.00 20.85 223 ASN D CA 1
ATOM 9486 C C . ASN D 1 226 ? 7.023 51.764 6.587 1.00 23.72 223 ASN D C 1
ATOM 9487 O O . ASN D 1 226 ? 6.886 51.059 5.588 1.00 24.30 223 ASN D O 1
ATOM 9492 N N . SER D 1 227 ? 6.208 51.703 7.634 1.00 17.89 224 SER D N 1
ATOM 9493 C CA . SER D 1 227 ? 5.015 50.872 7.615 1.00 16.65 224 SER D CA 1
ATOM 9494 C C . SER D 1 227 ? 3.792 51.732 7.312 1.00 24.88 224 SER D C 1
ATOM 9495 O O . SER D 1 227 ? 3.702 52.879 7.753 1.00 16.41 224 SER D O 1
ATOM 9498 N N . SER D 1 228 ? 2.857 51.180 6.548 1.00 22.51 225 SER D N 1
ATOM 9499 C CA . SER D 1 228 ? 1.644 51.902 6.190 1.00 34.79 225 SER D CA 1
ATOM 9500 C C . SER D 1 228 ? 0.425 51.001 6.313 1.00 32.32 225 SER D C 1
ATOM 9501 O O . SER D 1 228 ? 0.547 49.776 6.302 1.00 27.33 225 SER D O 1
ATOM 9504 N N . SER D 1 229 ? -0.750 51.607 6.441 1.00 37.56 226 SER D N 1
ATOM 9505 C CA . SER D 1 229 ? -1.994 50.846 6.434 1.00 43.11 226 SER D CA 1
ATOM 9506 C C . SER D 1 229 ? -2.735 51.068 5.119 1.00 44.63 226 SER D C 1
ATOM 9507 O O . SER D 1 229 ? -3.313 52.133 4.898 1.00 47.07 226 SER D O 1
ATOM 9510 N N . ASP D 1 230 ? -2.696 50.064 4.246 1.00 45.48 227 ASP D N 1
ATOM 9511 C CA . ASP D 1 230 ? -3.395 50.114 2.963 1.00 54.65 227 ASP D CA 1
ATOM 9512 C C . ASP D 1 230 ? -4.884 50.374 3.160 1.00 58.26 227 ASP D C 1
ATOM 9513 O O . ASP D 1 230 ? -5.480 51.210 2.480 1.00 68.66 227 ASP D O 1
ATOM 9518 N N . GLY D 1 231 ? -5.470 49.653 4.110 1.00 49.36 228 GLY D N 1
ATOM 9519 C CA . GLY D 1 231 ? -6.893 49.716 4.375 1.00 35.69 228 GLY D CA 1
ATOM 9520 C C . GLY D 1 231 ? -7.344 48.371 4.901 1.00 39.73 228 GLY D C 1
ATOM 9521 O O . GLY D 1 231 ? -7.869 48.266 6.010 1.00 46.06 228 GLY D O 1
ATOM 9522 N N . LEU D 1 232 ? -7.127 47.336 4.095 1.00 39.73 229 LEU D N 1
ATOM 9523 C CA . LEU D 1 232 ? -7.391 45.961 4.504 1.00 37.88 229 LEU D CA 1
ATOM 9524 C C . LEU D 1 232 ? -6.076 45.219 4.705 1.00 26.86 229 LEU D C 1
ATOM 9525 O O . LEU D 1 232 ? -6.042 44.119 5.265 1.00 25.87 229 LEU D O 1
ATOM 9530 N N . TYR D 1 233 ? -4.993 45.834 4.242 1.00 22.59 230 TYR D N 1
ATOM 9531 C CA . TYR D 1 233 ? -3.660 45.272 4.412 1.00 20.18 230 TYR D CA 1
ATOM 9532 C C . TYR D 1 233 ? -2.765 46.194 5.222 1.00 22.54 230 TYR D C 1
ATOM 9533 O O . TYR D 1 233 ? -2.892 47.418 5.160 1.00 25.26 230 TYR D O 1
ATOM 9542 N N . GLY D 1 234 ? -1.871 45.594 5.997 1.00 18.98 231 GLY D N 1
ATOM 9543 C CA . GLY D 1 234 ? -0.777 46.329 6.594 1.00 22.41 231 GLY D CA 1
ATOM 9544 C C . GLY D 1 234 ? 0.406 46.208 5.657 1.00 21.19 231 GLY D C 1
ATOM 9545 O O . GLY D 1 234 ? 0.685 45.125 5.142 1.00 24.14 231 GLY D O 1
ATOM 9546 N N . GLU D 1 235 ? 1.091 47.321 5.420 0.84 15.47 232 GLU D N 1
ATOM 9547 C CA . GLU D 1 235 ? 2.221 47.335 4.505 0.84 21.35 232 GLU D CA 1
ATOM 9548 C C . GLU D 1 235 ? 3.456 47.872 5.214 0.84 18.61 232 GLU D C 1
ATOM 9549 O O . GLU D 1 235 ? 3.344 48.647 6.160 0.84 21.20 232 GLU D O 1
ATOM 9555 N N . ALA D 1 236 ? 4.630 47.453 4.755 1.00 14.52 233 ALA D N 1
ATOM 9556 C CA . ALA D 1 236 ? 5.887 47.992 5.260 1.00 16.41 233 ALA D CA 1
ATOM 9557 C C . ALA D 1 236 ? 6.981 47.806 4.223 1.00 18.30 233 ALA D C 1
ATOM 9558 O O . ALA D 1 236 ? 7.051 46.768 3.565 1.00 13.70 233 ALA D O 1
ATOM 9560 N N . VAL D 1 237 ? 7.823 48.823 4.074 1.00 17.88 234 VAL D N 1
ATOM 9561 C CA . VAL D 1 237 ? 8.959 48.751 3.166 1.00 14.98 234 VAL D CA 1
ATOM 9562 C C . VAL D 1 237 ? 10.234 49.177 3.886 1.00 17.30 234 VAL D C 1
ATOM 9563 O O . VAL D 1 237 ? 10.204 50.041 4.764 1.00 19.41 234 VAL D O 1
ATOM 9567 N N . ALA D 1 238 ? 11.348 48.552 3.521 1.00 17.62 235 ALA D N 1
ATOM 9568 C CA . ALA D 1 238 ? 12.644 48.910 4.086 1.00 23.06 235 ALA D CA 1
ATOM 9569 C C . ALA D 1 238 ? 13.669 49.154 2.987 1.00 23.46 235 ALA D C 1
ATOM 9570 O O . ALA D 1 238 ? 13.973 48.256 2.201 1.00 32.29 235 ALA D O 1
ATOM 9572 N N . ARG D 1 239 ? 14.196 50.373 2.938 1.00 12.12 236 ARG D N 1
ATOM 9573 C CA . ARG D 1 239 ? 15.236 50.721 1.980 1.00 17.49 236 ARG D CA 1
ATOM 9574 C C . ARG D 1 239 ? 16.593 50.459 2.624 1.00 18.80 236 ARG D C 1
ATOM 9575 O O . ARG D 1 239 ? 16.930 51.067 3.640 1.00 17.38 236 ARG D O 1
ATOM 9583 N N . ILE D 1 240 ? 17.370 49.552 2.040 1.00 17.50 237 ILE D N 1
ATOM 9584 C CA . ILE D 1 240 ? 18.649 49.171 2.629 1.00 18.33 237 ILE D CA 1
ATOM 9585 C C . ILE D 1 240 ? 19.808 49.292 1.646 1.00 20.35 237 ILE D C 1
ATOM 9586 O O . ILE D 1 240 ? 19.765 48.738 0.548 1.00 22.76 237 ILE D O 1
ATOM 9591 N N . GLY D 1 241 ? 20.838 50.032 2.043 1.00 17.13 238 GLY D N 1
ATOM 9592 C CA . GLY D 1 241 ? 22.076 50.068 1.290 1.00 17.81 238 GLY D CA 1
ATOM 9593 C C . GLY D 1 241 ? 23.051 49.083 1.905 1.00 17.40 238 GLY D C 1
ATOM 9594 O O . GLY D 1 241 ? 23.134 48.971 3.128 1.00 21.51 238 GLY D O 1
ATOM 9595 N N . LEU D 1 242 ? 23.781 48.359 1.064 1.00 17.09 239 LEU D N 1
ATOM 9596 C CA . LEU D 1 242 ? 24.728 47.364 1.549 1.00 19.24 239 LEU D CA 1
ATOM 9597 C C . LEU D 1 242 ? 26.107 47.606 0.951 1.00 24.29 239 LEU D C 1
ATOM 9598 O O . LEU D 1 242 ? 26.255 47.686 -0.269 1.00 29.72 239 LEU D O 1
ATOM 9603 N N . ARG D 1 243 ? 27.112 47.733 1.813 1.00 22.45 240 ARG D N 1
ATOM 9604 C CA . ARG D 1 243 ? 28.475 48.016 1.368 1.00 19.59 240 ARG D CA 1
ATOM 9605 C C . ARG D 1 243 ? 29.371 46.786 1.496 1.00 20.28 240 ARG D C 1
ATOM 9606 O O . ARG D 1 243 ? 29.555 46.249 2.589 1.00 18.48 240 ARG D O 1
ATOM 9614 N N . LEU D 1 244 ? 29.938 46.363 0.371 1.00 22.36 241 LEU D N 1
ATOM 9615 C CA . LEU D 1 244 ? 30.608 45.073 0.280 1.00 19.70 241 LEU D CA 1
ATOM 9616 C C . LEU D 1 244 ? 32.124 45.179 0.190 1.00 16.07 241 LEU D C 1
ATOM 9617 O O . LEU D 1 244 ? 32.651 46.053 -0.499 1.00 16.25 241 LEU D O 1
ATOM 9622 N N . PRO D 1 245 ? 32.829 44.273 0.887 1.00 15.56 242 PRO D N 1
ATOM 9623 C CA . PRO D 1 245 ? 34.280 44.124 0.785 1.00 16.11 242 PRO D CA 1
ATOM 9624 C C . PRO D 1 245 ? 34.608 43.252 -0.423 1.00 20.02 242 PRO D C 1
ATOM 9625 O O . PRO D 1 245 ? 33.690 42.676 -1.010 1.00 23.81 242 PRO D O 1
ATOM 9629 N N . PRO D 1 246 ? 35.889 43.177 -0.811 1.00 20.48 243 PRO D N 1
ATOM 9630 C CA . PRO D 1 246 ? 36.271 42.313 -1.931 1.00 20.06 243 PRO D CA 1
ATOM 9631 C C . PRO D 1 246 ? 35.849 40.857 -1.743 1.00 23.59 243 PRO D C 1
ATOM 9632 O O . PRO D 1 246 ? 35.474 40.208 -2.714 1.00 28.80 243 PRO D O 1
ATOM 9636 N N . ALA D 1 247 ? 35.906 40.360 -0.511 1.00 22.25 244 ALA D N 1
ATOM 9637 C CA . ALA D 1 247 ? 35.628 38.952 -0.231 1.00 22.58 244 ALA D CA 1
ATOM 9638 C C . ALA D 1 247 ? 34.172 38.555 -0.471 1.00 30.97 244 ALA D C 1
ATOM 9639 O O . ALA D 1 247 ? 33.873 37.381 -0.710 1.00 36.14 244 ALA D O 1
ATOM 9641 N N . LEU D 1 248 ? 33.268 39.528 -0.394 1.00 25.39 245 LEU D N 1
ATOM 9642 C CA . LEU D 1 248 ? 31.847 39.255 -0.585 1.00 18.89 245 LEU D CA 1
ATOM 9643 C C . LEU D 1 248 ? 31.296 39.991 -1.805 1.00 21.18 245 LEU D C 1
ATOM 9644 O O . LEU D 1 248 ? 31.117 41.208 -1.781 1.00 24.65 245 LEU D O 1
ATOM 9649 N N . SER D 1 249 ? 31.023 39.238 -2.866 1.00 22.86 246 SER D N 1
ATOM 9650 C CA . SER D 1 249 ? 30.521 39.803 -4.115 1.00 16.69 246 SER D CA 1
ATOM 9651 C C . SER D 1 249 ? 29.061 40.236 -3.985 1.00 17.04 246 SER D C 1
ATOM 9652 O O . SER D 1 249 ? 28.351 39.772 -3.089 1.00 17.39 246 SER D O 1
ATOM 9655 N N . PRO D 1 250 ? 28.614 41.147 -4.867 1.00 20.81 247 PRO D N 1
ATOM 9656 C CA . PRO D 1 250 ? 27.197 41.506 -4.962 1.00 15.90 247 PRO D CA 1
ATOM 9657 C C . PRO D 1 250 ? 26.316 40.276 -5.129 1.00 17.23 247 PRO D C 1
ATOM 9658 O O . PRO D 1 250 ? 25.270 40.178 -4.488 1.00 20.28 247 PRO D O 1
ATOM 9662 N N . GLU D 1 251 ? 26.744 39.352 -5.982 1.00 16.57 248 GLU D N 1
ATOM 9663 C CA . GLU D 1 251 ? 26.006 38.122 -6.240 1.00 24.69 248 GLU D CA 1
ATOM 9664 C C . GLU D 1 251 ? 25.805 37.322 -4.959 1.00 22.89 248 GLU D C 1
ATOM 9665 O O . GLU D 1 251 ? 24.688 36.918 -4.636 1.00 21.14 248 GLU D O 1
ATOM 9671 N N . GLU D 1 252 ? 26.897 37.094 -4.237 1.00 21.16 249 GLU D N 1
ATOM 9672 C CA . GLU D 1 252 ? 26.850 36.368 -2.974 1.00 16.27 249 GLU D CA 1
ATOM 9673 C C . GLU D 1 252 ? 25.964 37.073 -1.947 1.00 15.62 249 GLU D C 1
ATOM 9674 O O . GLU D 1 252 ? 25.168 36.438 -1.260 1.00 24.01 249 GLU D O 1
ATOM 9680 N N . ALA D 1 253 ? 26.105 38.390 -1.854 1.00 16.29 250 ALA D N 1
ATOM 9681 C CA . ALA D 1 253 ? 25.364 39.180 -0.873 1.00 13.79 250 ALA D CA 1
ATOM 9682 C C . ALA D 1 253 ? 23.860 39.182 -1.132 1.00 16.92 250 ALA D C 1
ATOM 9683 O O . ALA D 1 253 ? 23.061 39.280 -0.201 1.00 20.84 250 ALA D O 1
ATOM 9685 N N . ILE D 1 254 ? 23.479 39.091 -2.401 1.00 16.90 251 ILE D N 1
ATOM 9686 C CA . ILE D 1 254 ? 22.070 39.038 -2.770 1.00 18.76 251 ILE D CA 1
ATOM 9687 C C . ILE D 1 254 ? 21.480 37.675 -2.417 1.00 18.15 251 ILE D C 1
ATOM 9688 O O . ILE D 1 254 ? 20.348 37.580 -1.942 1.00 17.67 251 ILE D O 1
ATOM 9693 N N . ALA D 1 255 ? 22.259 36.623 -2.642 1.00 17.09 252 ALA D N 1
ATOM 9694 C CA . ALA D 1 255 ? 21.831 35.276 -2.286 1.00 20.56 252 ALA D CA 1
ATOM 9695 C C . ALA D 1 255 ? 21.539 35.183 -0.788 1.00 22.51 252 ALA D C 1
ATOM 9696 O O . ALA D 1 255 ? 20.550 34.578 -0.373 1.00 23.21 252 ALA D O 1
ATOM 9698 N N . VAL D 1 256 ? 22.407 35.792 0.014 1.00 20.40 253 VAL D N 1
ATOM 9699 C CA . VAL D 1 256 ? 22.222 35.843 1.459 1.00 16.83 253 VAL D CA 1
ATOM 9700 C C . VAL D 1 256 ? 20.965 36.634 1.815 1.00 18.62 253 VAL D C 1
ATOM 9701 O O . VAL D 1 256 ? 20.127 36.175 2.592 1.00 23.04 253 VAL D O 1
ATOM 9705 N N . ALA D 1 257 ? 20.848 37.826 1.240 1.00 17.71 254 ALA D N 1
ATOM 9706 C CA . ALA D 1 257 ? 19.690 38.685 1.460 1.00 24.49 254 ALA D CA 1
ATOM 9707 C C . ALA D 1 257 ? 18.389 37.964 1.123 1.00 19.16 254 ALA D C 1
ATOM 9708 O O . ALA D 1 257 ? 17.402 38.068 1.851 1.00 19.02 254 ALA D O 1
ATOM 9710 N N . THR D 1 258 ? 18.401 37.234 0.014 1.00 22.03 255 THR D N 1
ATOM 9711 C CA . THR D 1 258 ? 17.253 36.446 -0.414 1.00 24.10 255 THR D CA 1
ATOM 9712 C C . THR D 1 258 ? 16.888 35.389 0.627 1.00 22.50 255 THR D C 1
ATOM 9713 O O . THR D 1 258 ? 15.711 35.135 0.881 1.00 26.68 255 THR D O 1
ATOM 9717 N N . SER D 1 259 ? 17.904 34.785 1.238 1.00 16.08 256 SER D N 1
ATOM 9718 C CA . SER D 1 259 ? 17.692 33.671 2.159 1.00 21.91 256 SER D CA 1
ATOM 9719 C C . SER D 1 259 ? 17.130 34.104 3.511 1.00 18.35 256 SER D C 1
ATOM 9720 O O . SER D 1 259 ? 16.786 33.263 4.340 1.00 23.26 256 SER D O 1
ATOM 9723 N N . LEU D 1 260 ? 17.035 35.411 3.732 1.00 18.99 257 LEU D N 1
ATOM 9724 C CA . LEU D 1 260 ? 16.543 35.935 5.002 1.00 17.63 257 LEU D CA 1
ATOM 9725 C C . LEU D 1 260 ? 15.179 36.605 4.843 1.00 24.42 257 LEU D C 1
ATOM 9726 O O . LEU D 1 260 ? 14.633 37.160 5.793 1.00 23.81 257 LEU D O 1
ATOM 9731 N N . ALA D 1 261 ? 14.630 36.533 3.635 1.00 15.57 258 ALA D N 1
ATOM 9732 C CA . ALA D 1 261 ? 13.366 37.191 3.318 1.00 18.49 258 ALA D CA 1
ATOM 9733 C C . ALA D 1 261 ? 12.175 36.612 4.081 1.00 23.03 258 ALA D C 1
ATOM 9734 O O . ALA D 1 261 ? 11.345 37.362 4.601 1.00 20.13 258 ALA D O 1
ATOM 9736 N N . SER D 1 262 ? 12.095 35.284 4.129 1.00 17.58 259 SER D N 1
ATOM 9737 C CA . SER D 1 262 ? 10.987 34.582 4.777 1.00 20.42 259 SER D CA 1
ATOM 9738 C C . SER D 1 262 ? 9.630 34.993 4.211 1.00 17.12 259 SER D C 1
ATOM 9739 O O . SER D 1 262 ? 9.292 34.633 3.086 1.00 25.06 259 SER D O 1
ATOM 9742 N N . GLU D 1 263 ? 8.865 35.756 4.988 1.00 19.02 260 GLU D N 1
ATOM 9743 C CA . GLU D 1 263 ? 7.497 36.108 4.608 1.00 23.22 260 GLU D CA 1
ATOM 9744 C C . GLU D 1 263 ? 7.405 37.219 3.571 1.00 21.46 260 GLU D C 1
ATOM 9745 O O . GLU D 1 263 ? 6.374 37.378 2.915 1.00 30.21 260 GLU D O 1
ATOM 9751 N N . GLY D 1 264 ? 8.473 37.997 3.437 1.00 18.72 261 GLY D N 1
ATOM 9752 C CA . GLY D 1 264 ? 8.485 39.092 2.486 1.00 15.00 261 GLY D CA 1
ATOM 9753 C C . GLY D 1 264 ? 9.356 38.800 1.282 1.00 14.16 261 GLY D C 1
ATOM 9754 O O . GLY D 1 264 ? 9.915 37.709 1.155 1.00 15.41 261 GLY D O 1
ATOM 9755 N N . GLU D 1 265 ? 9.465 39.776 0.390 1.00 16.57 262 GLU D N 1
ATOM 9756 C CA . GLU D 1 265 ? 10.325 39.642 -0.776 1.00 22.11 262 GLU D CA 1
ATOM 9757 C C . GLU D 1 265 ? 11.427 40.691 -0.769 1.00 21.46 262 GLU D C 1
ATOM 9758 O O . GLU D 1 265 ? 11.225 41.818 -0.314 1.00 21.47 262 GLU D O 1
ATOM 9764 N N . VAL D 1 266 ? 12.596 40.309 -1.271 1.00 19.64 263 VAL D N 1
ATOM 9765 C CA . VAL D 1 266 ? 13.723 41.224 -1.363 1.00 20.09 263 VAL D CA 1
ATOM 9766 C C . VAL D 1 266 ? 14.021 41.562 -2.819 1.00 21.26 263 VAL D C 1
ATOM 9767 O O . VAL D 1 266 ? 14.227 40.675 -3.650 1.00 26.34 263 VAL D O 1
ATOM 9771 N N . THR D 1 267 ? 14.028 42.856 -3.117 1.00 15.43 264 THR D N 1
ATOM 9772 C CA . THR D 1 267 ? 14.360 43.346 -4.444 1.00 15.29 264 THR D CA 1
ATOM 9773 C C . THR D 1 267 ? 15.766 43.944 -4.408 1.00 15.06 264 THR D C 1
ATOM 9774 O O . THR D 1 267 ? 16.061 44.795 -3.567 1.00 25.97 264 THR D O 1
ATOM 9778 N N . ALA D 1 268 ? 16.633 43.501 -5.315 1.00 12.61 265 ALA D N 1
ATOM 9779 C CA . ALA D 1 268 ? 18.040 43.896 -5.272 1.00 11.78 265 ALA D CA 1
ATOM 9780 C C . ALA D 1 268 ? 18.524 44.560 -6.558 1.00 11.77 265 ALA D C 1
ATOM 9781 O O . ALA D 1 268 ? 18.147 44.152 -7.655 1.00 14.78 265 ALA D O 1
ATOM 9783 N N . THR D 1 269 ? 19.381 45.567 -6.406 1.00 14.61 266 THR D N 1
ATOM 9784 C CA . THR D 1 269 ? 19.965 46.285 -7.533 1.00 15.04 266 THR D CA 1
ATOM 9785 C C . THR D 1 269 ? 21.468 46.452 -7.320 1.00 20.37 266 THR D C 1
ATOM 9786 O O . THR D 1 269 ? 21.898 47.111 -6.372 1.00 22.86 266 THR D O 1
ATOM 9790 N N . VAL D 1 270 ? 22.262 45.853 -8.203 1.00 18.72 267 VAL D N 1
ATOM 9791 C CA . VAL D 1 270 ? 23.717 45.883 -8.074 1.00 14.23 267 VAL D CA 1
ATOM 9792 C C . VAL D 1 270 ? 24.313 47.179 -8.617 1.00 20.71 267 VAL D C 1
ATOM 9793 O O . VAL D 1 270 ? 24.039 47.565 -9.752 1.00 26.54 267 VAL D O 1
ATOM 9797 N N . ASN D 1 271 ? 25.129 47.846 -7.807 1.00 24.20 268 ASN D N 1
ATOM 9798 C CA . ASN D 1 271 ? 25.927 48.961 -8.294 1.00 22.28 268 ASN D CA 1
ATOM 9799 C C . ASN D 1 271 ? 27.231 48.445 -8.883 1.00 19.68 268 ASN D C 1
ATOM 9800 O O . ASN D 1 271 ? 27.471 48.556 -10.085 1.00 27.86 268 ASN D O 1
ATOM 9805 N N . ALA D 1 272 ? 28.059 47.865 -8.023 1.00 22.76 269 ALA D N 1
ATOM 9806 C CA . ALA D 1 272 ? 29.378 47.396 -8.410 1.00 19.89 269 ALA D CA 1
ATOM 9807 C C . ALA D 1 272 ? 29.952 46.551 -7.289 1.00 18.03 269 ALA D C 1
ATOM 9808 O O . ALA D 1 272 ? 29.529 46.679 -6.141 1.00 15.70 269 ALA D O 1
ATOM 9810 N N . PRO D 1 273 ? 30.917 45.680 -7.617 1.00 22.98 270 PRO D N 1
ATOM 9811 C CA . PRO D 1 273 ? 31.665 44.989 -6.567 1.00 21.43 270 PRO D CA 1
ATOM 9812 C C . PRO D 1 273 ? 32.693 45.941 -5.977 1.00 21.85 270 PRO D C 1
ATOM 9813 O O . PRO D 1 273 ? 32.840 47.058 -6.470 1.00 22.89 270 PRO D O 1
ATOM 9817 N N . ALA D 1 274 ? 33.387 45.516 -4.929 1.00 16.36 271 ALA D N 1
ATOM 9818 C CA . ALA D 1 274 ? 34.464 46.325 -4.374 1.00 17.95 271 ALA D CA 1
ATOM 9819 C C . ALA D 1 274 ? 35.582 46.450 -5.402 1.00 21.40 271 ALA D C 1
ATOM 9820 O O . ALA D 1 274 ? 35.724 45.602 -6.280 1.00 23.60 271 ALA D O 1
ATOM 9822 N N . PHE D 1 275 ? 36.370 47.512 -5.293 1.00 28.26 272 PHE D N 1
ATOM 9823 C CA . PHE D 1 275 ? 37.505 47.709 -6.179 1.00 17.29 272 PHE D CA 1
ATOM 9824 C C . PHE D 1 275 ? 38.671 48.265 -5.377 1.00 20.97 272 PHE D C 1
ATOM 9825 O O . PHE D 1 275 ? 38.472 49.005 -4.415 1.00 24.21 272 PHE D O 1
ATOM 9833 N N . GLN D 1 276 ? 39.887 47.906 -5.773 1.00 26.74 273 GLN D N 1
ATOM 9834 C CA . GLN D 1 276 ? 41.078 48.421 -5.116 1.00 22.87 273 GLN D CA 1
ATOM 9835 C C . GLN D 1 276 ? 42.243 48.515 -6.094 1.00 27.06 273 GLN D C 1
ATOM 9836 O O . GLN D 1 276 ? 42.461 47.614 -6.907 1.00 31.92 273 GLN D O 1
ATOM 9842 N N . THR D 1 277 ? 42.983 49.616 -6.021 1.00 29.65 274 THR D N 1
ATOM 9843 C CA . THR D 1 277 ? 44.202 49.754 -6.805 1.00 29.34 274 THR D CA 1
ATOM 9844 C C . THR D 1 277 ? 45.391 49.201 -6.030 1.00 29.41 274 THR D C 1
ATOM 9845 O O . THR D 1 277 ? 45.597 49.523 -4.856 1.00 29.05 274 THR D O 1
ATOM 9849 N N . ASP D 1 278 ? 46.155 48.349 -6.702 1.00 36.92 275 ASP D N 1
ATOM 9850 C CA . ASP D 1 278 ? 47.329 47.707 -6.129 1.00 44.45 275 ASP D CA 1
ATOM 9851 C C . ASP D 1 278 ? 48.359 48.744 -5.681 1.00 43.37 275 ASP D C 1
ATOM 9852 O O . ASP D 1 278 ? 48.710 49.653 -6.434 1.00 47.83 275 ASP D O 1
ATOM 9857 N N . LYS D 1 279 ? 48.839 48.588 -4.450 1.00 42.96 276 LYS D N 1
ATOM 9858 C CA . LYS D 1 279 ? 49.620 49.613 -3.751 1.00 43.50 276 LYS D CA 1
ATOM 9859 C C . LYS D 1 279 ? 50.909 50.093 -4.429 1.00 43.20 276 LYS D C 1
ATOM 9860 O O . LYS D 1 279 ? 51.350 51.219 -4.194 1.00 37.84 276 LYS D O 1
ATOM 9866 N N . ARG D 1 280 ? 51.514 49.252 -5.261 1.00 44.50 277 ARG D N 1
ATOM 9867 C CA . ARG D 1 280 ? 52.826 49.570 -5.820 1.00 44.65 277 ARG D CA 1
ATOM 9868 C C . ARG D 1 280 ? 52.777 50.023 -7.282 1.00 42.47 277 ARG D C 1
ATOM 9869 O O . ARG D 1 280 ? 53.772 49.930 -8.001 1.00 43.34 277 ARG D O 1
ATOM 9877 N N . GLN D 1 281 ? 51.623 50.527 -7.711 1.00 45.24 278 GLN D N 1
ATOM 9878 C CA . GLN D 1 281 ? 51.444 51.002 -9.084 1.00 45.95 278 GLN D CA 1
ATOM 9879 C C . GLN D 1 281 ? 52.243 52.273 -9.370 1.00 45.78 278 GLN D C 1
ATOM 9880 O O . GLN D 1 281 ? 52.456 53.094 -8.475 1.00 51.05 278 GLN D O 1
ATOM 9886 N N . PRO D 1 282 ? 52.698 52.433 -10.624 1.00 43.93 279 PRO D N 1
ATOM 9887 C CA . PRO D 1 282 ? 53.420 53.638 -11.041 1.00 41.05 279 PRO D CA 1
ATOM 9888 C C . PRO D 1 282 ? 52.571 54.892 -10.881 1.00 38.34 279 PRO D C 1
ATOM 9889 O O . PRO D 1 282 ? 53.108 55.951 -10.560 1.00 44.37 279 PRO D O 1
ATOM 9893 N N . ILE D 1 283 ? 51.265 54.773 -11.106 1.00 39.13 280 ILE D N 1
ATOM 9894 C CA . ILE D 1 283 ? 50.357 55.904 -10.947 1.00 35.70 280 ILE D CA 1
ATOM 9895 C C . ILE D 1 283 ? 50.246 56.307 -9.477 1.00 33.92 280 ILE D C 1
ATOM 9896 O O . ILE D 1 283 ? 50.024 57.475 -9.160 1.00 35.33 280 ILE D O 1
ATOM 9901 N N . VAL D 1 284 ? 50.416 55.333 -8.586 1.00 29.89 281 VAL D N 1
ATOM 9902 C CA . VAL D 1 284 ? 50.424 55.593 -7.153 1.00 29.16 281 VAL D CA 1
ATOM 9903 C C . VAL D 1 284 ? 51.702 56.333 -6.776 1.00 28.58 281 VAL D C 1
ATOM 9904 O O . VAL D 1 284 ? 51.669 57.324 -6.048 1.00 29.14 281 VAL D O 1
ATOM 9908 N N . ALA D 1 285 ? 52.826 55.842 -7.286 1.00 30.41 282 ALA D N 1
ATOM 9909 C CA . ALA D 1 285 ? 54.121 56.460 -7.035 1.00 31.79 282 ALA D CA 1
ATOM 9910 C C . ALA D 1 285 ? 54.133 57.920 -7.479 1.00 30.83 282 ALA D C 1
ATOM 9911 O O . ALA D 1 285 ? 54.714 58.774 -6.813 1.00 33.31 282 ALA D O 1
ATOM 9913 N N . ALA D 1 286 ? 53.486 58.194 -8.607 1.00 28.15 283 ALA D N 1
ATOM 9914 C CA . ALA D 1 286 ? 53.397 59.548 -9.144 1.00 29.29 283 ALA D CA 1
ATOM 9915 C C . ALA D 1 286 ? 52.706 60.507 -8.175 1.00 22.84 283 ALA D C 1
ATOM 9916 O O . ALA D 1 286 ? 53.133 61.650 -8.004 1.00 29.83 283 ALA D O 1
ATOM 9918 N N . PHE D 1 287 ? 51.631 60.040 -7.550 1.00 31.93 284 PHE D N 1
ATOM 9919 C CA . PHE D 1 287 ? 50.884 60.861 -6.605 1.00 27.24 284 PHE D CA 1
ATOM 9920 C C . PHE D 1 287 ? 51.613 60.977 -5.270 1.00 30.33 284 PHE D C 1
ATOM 9921 O O . PHE D 1 287 ? 51.672 62.057 -4.685 1.00 36.71 284 PHE D O 1
ATOM 9929 N N . LEU D 1 288 ? 52.160 59.859 -4.799 1.00 28.74 285 LEU D N 1
ATOM 9930 C CA . LEU D 1 288 ? 52.975 59.836 -3.586 1.00 37.44 285 LEU D CA 1
ATOM 9931 C C . LEU D 1 288 ? 54.091 60.867 -3.669 1.00 41.98 285 LEU D C 1
ATOM 9932 O O . LEU D 1 288 ? 54.277 61.669 -2.755 1.00 45.65 285 LEU D O 1
ATOM 9937 N N . ALA D 1 289 ? 54.826 60.835 -4.776 1.00 41.75 286 ALA D N 1
ATOM 9938 C CA . ALA D 1 289 ? 55.885 61.800 -5.032 1.00 41.21 286 ALA D CA 1
ATOM 9939 C C . ALA D 1 289 ? 55.326 63.216 -5.013 1.00 40.90 286 ALA D C 1
ATOM 9940 O O . ALA D 1 289 ? 55.849 64.086 -4.323 1.00 47.22 286 ALA D O 1
ATOM 9942 N N . ALA D 1 290 ? 54.260 63.435 -5.776 1.00 36.35 287 ALA D N 1
ATOM 9943 C CA . ALA D 1 290 ? 53.594 64.732 -5.826 1.00 29.87 287 ALA D CA 1
ATOM 9944 C C . ALA D 1 290 ? 53.199 65.210 -4.432 1.00 34.03 287 ALA D C 1
ATOM 9945 O O . ALA D 1 290 ? 53.302 66.395 -4.122 1.00 39.75 287 ALA D O 1
ATOM 9947 N N . VAL D 1 291 ? 52.741 64.283 -3.597 1.00 37.21 288 VAL D N 1
ATOM 9948 C CA . VAL D 1 291 ? 52.446 64.591 -2.203 1.00 34.53 288 VAL D CA 1
ATOM 9949 C C . VAL D 1 291 ? 53.734 64.845 -1.428 1.00 33.30 288 VAL D C 1
ATOM 9950 O O . VAL D 1 291 ? 53.900 65.893 -0.804 1.00 36.71 288 VAL D O 1
ATOM 9954 N N . ARG D 1 292 ? 54.642 63.874 -1.481 1.00 37.03 289 ARG D N 1
ATOM 9955 C CA . ARG D 1 292 ? 55.893 63.922 -0.729 1.00 33.67 289 ARG D CA 1
ATOM 9956 C C . ARG D 1 292 ? 56.768 65.117 -1.109 1.00 32.12 289 ARG D C 1
ATOM 9957 O O . ARG D 1 292 ? 57.224 65.858 -0.243 1.00 30.74 289 ARG D O 1
ATOM 9965 N N . ALA D 1 293 ? 56.986 65.306 -2.407 1.00 35.78 290 ALA D N 1
ATOM 9966 C CA . ALA D 1 293 ? 57.825 66.400 -2.889 1.00 36.90 290 ALA D CA 1
ATOM 9967 C C . ALA D 1 293 ? 57.225 67.764 -2.566 1.00 44.63 290 ALA D C 1
ATOM 9968 O O . ALA D 1 293 ? 57.935 68.768 -2.530 1.00 53.13 290 ALA D O 1
ATOM 9970 N N . HIS D 1 294 ? 55.915 67.798 -2.344 1.00 39.26 291 HIS D N 1
ATOM 9971 C CA . HIS D 1 294 ? 55.257 69.027 -1.923 1.00 42.57 291 HIS D CA 1
ATOM 9972 C C . HIS D 1 294 ? 55.137 69.091 -0.399 1.00 45.70 291 HIS D C 1
ATOM 9973 O O . HIS D 1 294 ? 54.221 69.712 0.141 1.00 40.33 291 HIS D O 1
ATOM 9980 N N . GLY D 1 295 ? 56.077 68.438 0.280 1.00 45.41 292 GLY D N 1
ATOM 9981 C CA . GLY D 1 295 ? 56.212 68.540 1.722 1.00 43.52 292 GLY D CA 1
ATOM 9982 C C . GLY D 1 295 ? 55.137 67.840 2.531 1.00 43.85 292 GLY D C 1
ATOM 9983 O O . GLY D 1 295 ? 54.845 68.242 3.658 1.00 38.53 292 GLY D O 1
ATOM 9984 N N . GLY D 1 296 ? 54.554 66.788 1.968 1.00 45.12 293 GLY D N 1
ATOM 9985 C CA . GLY D 1 296 ? 53.488 66.074 2.645 1.00 41.12 293 GLY D CA 1
ATOM 9986 C C . GLY D 1 296 ? 53.895 64.708 3.161 1.00 42.16 293 GLY D C 1
ATOM 9987 O O . GLY D 1 296 ? 54.876 64.125 2.699 1.00 43.78 293 GLY D O 1
ATOM 9988 N N . THR D 1 297 ? 53.139 64.203 4.132 1.00 41.63 294 THR D N 1
ATOM 9989 C CA . THR D 1 297 ? 53.324 62.849 4.635 1.00 44.55 294 THR D CA 1
ATOM 9990 C C . THR D 1 297 ? 52.116 62.015 4.228 1.00 43.01 294 THR D C 1
ATOM 9991 O O . THR D 1 297 ? 51.133 61.935 4.965 1.00 41.47 294 THR D O 1
ATOM 9995 N N . PRO D 1 298 ? 52.187 61.390 3.043 1.00 41.06 295 PRO D N 1
ATOM 9996 C CA . PRO D 1 298 ? 51.050 60.668 2.464 1.00 44.93 295 PRO D CA 1
ATOM 9997 C C . PRO D 1 298 ? 50.629 59.454 3.286 1.00 45.58 295 PRO D C 1
ATOM 9998 O O . PRO D 1 298 ? 51.481 58.706 3.765 1.00 48.11 295 PRO D O 1
ATOM 10002 N N . ARG D 1 299 ? 49.322 59.282 3.461 1.00 39.40 296 ARG D N 1
ATOM 10003 C CA . ARG D 1 299 ? 48.779 58.043 4.003 1.00 38.78 296 ARG D CA 1
ATOM 10004 C C . ARG D 1 299 ? 47.853 57.409 2.972 1.00 26.21 296 ARG D C 1
ATOM 10005 O O . ARG D 1 299 ? 46.893 58.030 2.520 1.00 23.06 296 ARG D O 1
ATOM 10013 N N . LEU D 1 300 ? 48.161 56.179 2.581 1.00 28.76 297 LEU D N 1
ATOM 10014 C CA . LEU D 1 300 ? 47.338 55.472 1.612 1.00 28.62 297 LEU D CA 1
ATOM 10015 C C . LEU D 1 300 ? 46.035 55.049 2.275 1.00 36.24 297 LEU D C 1
ATOM 10016 O O . LEU D 1 300 ? 46.043 54.458 3.355 1.00 41.11 297 LEU D O 1
ATOM 10021 N N . LYS D 1 301 ? 44.915 55.363 1.636 1.00 33.40 298 LYS D N 1
ATOM 10022 C CA . LYS D 1 301 ? 43.619 55.110 2.246 1.00 27.83 298 LYS D CA 1
ATOM 10023 C C . LYS D 1 301 ? 42.731 54.198 1.411 1.00 31.36 298 LYS D C 1
ATOM 10024 O O . LYS D 1 301 ? 42.795 54.194 0.181 1.00 35.41 298 LYS D O 1
ATOM 10030 N N . LEU D 1 302 ? 41.913 53.417 2.107 1.00 30.10 299 LEU D N 1
ATOM 10031 C CA . LEU D 1 302 ? 40.837 52.657 1.491 1.00 32.73 299 LEU D CA 1
ATOM 10032 C C . LEU D 1 302 ? 39.549 53.092 2.186 1.00 31.93 299 LEU D C 1
ATOM 10033 O O . LEU D 1 302 ? 39.463 53.064 3.415 1.00 30.92 299 LEU D O 1
ATOM 10038 N N . LYS D 1 303 ? 38.557 53.507 1.403 1.00 28.46 300 LYS D N 1
ATOM 10039 C CA . LYS D 1 303 ? 37.392 54.190 1.962 1.00 30.48 300 LYS D CA 1
ATOM 10040 C C . LYS D 1 303 ? 36.156 53.303 2.137 1.00 35.13 300 LYS D C 1
ATOM 10041 O O . LYS D 1 303 ? 36.004 52.283 1.463 1.00 34.66 300 LYS D O 1
ATOM 10047 N N . THR D 1 304 ? 35.277 53.715 3.047 1.00 28.95 301 THR D N 1
ATOM 10048 C CA . THR D 1 304 ? 34.083 52.950 3.392 1.00 25.35 301 THR D CA 1
ATOM 10049 C C . THR D 1 304 ? 33.008 52.984 2.311 1.00 32.10 301 THR D C 1
ATOM 10050 O O . THR D 1 304 ? 32.335 51.981 2.061 1.00 34.29 301 THR D O 1
ATOM 10054 N N . GLY D 1 305 ? 32.845 54.140 1.677 1.00 25.06 302 GLY D N 1
ATOM 10055 C CA . GLY D 1 305 ? 31.804 54.319 0.685 1.00 15.91 302 GLY D CA 1
ATOM 10056 C C . GLY D 1 305 ? 32.171 53.708 -0.650 1.00 17.94 302 GLY D C 1
ATOM 10057 O O . GLY D 1 305 ? 33.110 52.917 -0.746 1.00 16.55 302 GLY D O 1
ATOM 10058 N N . THR D 1 306 ? 31.422 54.070 -1.686 1.00 21.95 303 THR D N 1
ATOM 10059 C CA . THR D 1 306 ? 31.721 53.596 -3.028 1.00 20.95 303 THR D CA 1
ATOM 10060 C C . THR D 1 306 ? 32.014 54.773 -3.950 1.00 19.72 303 THR D C 1
ATOM 10061 O O . THR D 1 306 ? 32.000 55.927 -3.525 1.00 20.84 303 THR D O 1
ATOM 10065 N N . SER D 1 307 ? 32.282 54.473 -5.214 1.00 21.54 304 SER D N 1
ATOM 10066 C CA . SER D 1 307 ? 32.732 55.483 -6.160 1.00 20.77 304 SER D CA 1
ATOM 10067 C C . SER D 1 307 ? 32.455 55.018 -7.578 1.00 13.95 304 SER D C 1
ATOM 10068 O O . SER D 1 307 ? 32.117 53.856 -7.798 1.00 15.82 304 SER D O 1
ATOM 10071 N N . ASP D 1 308 ? 32.596 55.920 -8.543 1.00 16.10 305 ASP D N 1
ATOM 10072 C CA . ASP D 1 308 ? 32.519 55.518 -9.940 1.00 17.44 305 ASP D CA 1
ATOM 10073 C C . ASP D 1 308 ? 33.796 54.787 -10.352 1.00 18.64 305 ASP D C 1
ATOM 10074 O O . ASP D 1 308 ? 33.863 54.199 -11.430 1.00 17.47 305 ASP D O 1
ATOM 10087 N N . ASN D 1 310 ? 34.714 52.163 -8.990 1.00 13.76 307 ASN D N 1
ATOM 10088 C CA . ASN D 1 310 ? 34.281 50.772 -8.949 1.00 20.34 307 ASN D CA 1
ATOM 10089 C C . ASN D 1 310 ? 33.630 50.301 -10.249 1.00 21.61 307 ASN D C 1
ATOM 10090 O O . ASN D 1 310 ? 33.464 49.102 -10.468 1.00 21.56 307 ASN D O 1
ATOM 10095 N N . LEU D 1 311 ? 33.257 51.247 -11.107 1.00 21.05 308 LEU D N 1
ATOM 10096 C CA . LEU D 1 311 ? 32.682 50.910 -12.405 1.00 21.00 308 LEU D CA 1
ATOM 10097 C C . LEU D 1 311 ? 33.696 51.037 -13.541 1.00 23.27 308 LEU D C 1
ATOM 10098 O O . LEU D 1 311 ? 33.895 50.095 -14.307 1.00 28.99 308 LEU D O 1
ATOM 10103 N N . VAL D 1 312 ? 34.336 52.199 -13.645 1.00 20.53 309 VAL D N 1
ATOM 10104 C CA . VAL D 1 312 ? 35.301 52.446 -14.714 1.00 21.79 309 VAL D CA 1
ATOM 10105 C C . VAL D 1 312 ? 36.575 51.626 -14.536 1.00 18.77 309 VAL D C 1
ATOM 10106 O O . VAL D 1 312 ? 37.301 51.384 -15.497 1.00 22.86 309 VAL D O 1
ATOM 10110 N N . GLY D 1 313 ? 36.840 51.209 -13.302 1.00 25.99 310 GLY D N 1
ATOM 10111 C CA . GLY D 1 313 ? 37.992 50.376 -13.010 1.00 32.84 310 GLY D CA 1
ATOM 10112 C C . GLY D 1 313 ? 37.957 49.057 -13.757 1.00 32.97 310 GLY D C 1
ATOM 10113 O O . GLY D 1 313 ? 38.745 48.843 -14.677 1.00 37.98 310 GLY D O 1
ATOM 10114 N N . PRO D 1 314 ? 37.042 48.162 -13.360 1.00 36.39 311 PRO D N 1
ATOM 10115 C CA . PRO D 1 314 ? 36.852 46.862 -14.009 1.00 29.78 311 PRO D CA 1
ATOM 10116 C C . PRO D 1 314 ? 36.487 46.980 -15.487 1.00 30.67 311 PRO D C 1
ATOM 10117 O O . PRO D 1 314 ? 36.730 46.045 -16.244 1.00 30.13 311 PRO D O 1
ATOM 10121 N N . ALA D 1 315 ? 35.909 48.108 -15.887 1.00 29.40 312 ALA D N 1
ATOM 10122 C CA . ALA D 1 315 ? 35.558 48.325 -17.288 1.00 24.71 312 ALA D CA 1
ATOM 10123 C C . ALA D 1 315 ? 36.789 48.621 -18.143 1.00 27.40 312 ALA D C 1
ATOM 10124 O O . ALA D 1 315 ? 37.039 47.952 -19.147 1.00 26.65 312 ALA D O 1
ATOM 10126 N N . TRP D 1 316 ? 37.553 49.629 -17.735 1.00 20.38 313 TRP D N 1
ATOM 10127 C CA . TRP D 1 316 ? 38.685 50.114 -18.518 1.00 23.48 313 TRP D CA 1
ATOM 10128 C C . TRP D 1 316 ? 39.999 49.383 -18.236 1.00 25.67 313 TRP D C 1
ATOM 10129 O O . TRP D 1 316 ? 40.714 49.010 -19.166 1.00 28.65 313 TRP D O 1
ATOM 10140 N N . GLY D 1 317 ? 40.318 49.179 -16.961 1.00 26.77 314 GLY D N 1
ATOM 10141 C CA . GLY D 1 317 ? 41.500 48.418 -16.590 1.00 34.45 314 GLY D CA 1
ATOM 10142 C C . GLY D 1 317 ? 42.800 49.204 -16.563 1.00 37.28 314 GLY D C 1
ATOM 10143 O O . GLY D 1 317 ? 43.852 48.669 -16.205 1.00 42.27 314 GLY D O 1
ATOM 10144 N N . CYS D 1 318 ? 42.733 50.474 -16.942 1.00 31.36 315 CYS D N 1
ATOM 10145 C CA . CYS D 1 318 ? 43.905 51.340 -16.933 1.00 27.73 315 CYS D CA 1
ATOM 10146 C C . CYS D 1 318 ? 44.285 51.693 -15.494 1.00 26.02 315 CYS D C 1
ATOM 10147 O O . CYS D 1 318 ? 43.477 51.514 -14.582 1.00 34.40 315 CYS D O 1
ATOM 10150 N N . PRO D 1 319 ? 45.525 52.170 -15.282 1.00 27.84 316 PRO D N 1
ATOM 10151 C CA . PRO D 1 319 ? 45.946 52.651 -13.960 1.00 27.28 316 PRO D CA 1
ATOM 10152 C C . PRO D 1 319 ? 45.002 53.719 -13.410 1.00 27.69 316 PRO D C 1
ATOM 10153 O O . PRO D 1 319 ? 44.692 54.692 -14.102 1.00 26.49 316 PRO D O 1
ATOM 10157 N N . ILE D 1 320 ? 44.562 53.539 -12.169 1.00 22.96 317 ILE D N 1
ATOM 10158 C CA . ILE D 1 320 ? 43.487 54.352 -11.620 1.00 26.09 317 ILE D CA 1
ATOM 10159 C C . ILE D 1 320 ? 43.662 54.605 -10.120 1.00 29.74 317 ILE D C 1
ATOM 10160 O O . ILE D 1 320 ? 44.013 53.700 -9.364 1.00 25.61 317 ILE D O 1
ATOM 10165 N N . VAL D 1 321 ? 43.439 55.849 -9.705 1.00 23.57 318 VAL D N 1
ATOM 10166 C CA . VAL D 1 321 ? 43.475 56.225 -8.294 1.00 24.53 318 VAL D CA 1
ATOM 10167 C C . VAL D 1 321 ? 42.451 57.322 -8.038 1.00 26.67 318 VAL D C 1
ATOM 10168 O O . VAL D 1 321 ? 41.915 57.909 -8.976 1.00 26.47 318 VAL D O 1
ATOM 10172 N N . ALA D 1 322 ? 42.175 57.586 -6.766 1.00 26.60 319 ALA D N 1
ATOM 10173 C CA . ALA D 1 322 ? 41.281 58.672 -6.390 1.00 21.49 319 ALA D CA 1
ATOM 10174 C C . ALA D 1 322 ? 42.070 59.721 -5.619 1.00 24.00 319 ALA D C 1
ATOM 10175 O O . ALA D 1 322 ? 42.807 59.387 -4.692 1.00 22.39 319 ALA D O 1
ATOM 10177 N N . TYR D 1 323 ? 41.919 60.984 -6.001 1.00 19.27 320 TYR D N 1
ATOM 10178 C CA . TYR D 1 323 ? 42.618 62.066 -5.319 1.00 18.18 320 TYR D CA 1
ATOM 10179 C C . TYR D 1 323 ? 41.794 63.344 -5.308 1.00 22.51 320 TYR D C 1
ATOM 10180 O O . TYR D 1 323 ? 41.082 63.644 -6.269 1.00 18.64 320 TYR D O 1
ATOM 10189 N N . GLY D 1 324 ? 41.905 64.098 -4.219 1.00 23.53 321 GLY D N 1
ATOM 10190 C CA . GLY D 1 324 ? 41.240 65.381 -4.114 1.00 21.48 321 GLY D CA 1
ATOM 10191 C C . GLY D 1 324 ? 41.297 65.962 -2.717 1.00 24.40 321 GLY D C 1
ATOM 10192 O O . GLY D 1 324 ? 41.512 65.239 -1.744 1.00 25.58 321 GLY D O 1
ATOM 10193 N N . PRO D 1 325 ? 41.108 67.284 -2.612 1.00 19.92 322 PRO D N 1
ATOM 10194 C CA . PRO D 1 325 ? 41.022 67.955 -1.312 1.00 22.19 322 PRO D CA 1
ATOM 10195 C C . PRO D 1 325 ? 39.739 67.553 -0.593 1.00 25.80 322 PRO D C 1
ATOM 10196 O O . PRO D 1 325 ? 38.753 67.220 -1.255 1.00 17.85 322 PRO D O 1
ATOM 10200 N N . GLY D 1 326 ? 39.756 67.567 0.736 1.00 23.41 323 GLY D N 1
ATOM 10201 C CA . GLY D 1 326 ? 38.563 67.266 1.506 1.00 25.79 323 GLY D CA 1
ATOM 10202 C C . GLY D 1 326 ? 38.656 66.041 2.397 1.00 27.16 323 GLY D C 1
ATOM 10203 O O . GLY D 1 326 ? 39.300 65.049 2.054 1.00 27.91 323 GLY D O 1
ATOM 10204 N N . ASP D 1 327 ? 38.000 66.117 3.550 1.00 26.79 324 ASP D N 1
ATOM 10205 C CA . ASP D 1 327 ? 37.930 64.995 4.476 1.00 22.68 324 ASP D CA 1
ATOM 10206 C C . ASP D 1 327 ? 36.626 64.240 4.256 1.00 24.86 324 ASP D C 1
ATOM 10207 O O . ASP D 1 327 ? 35.544 64.793 4.444 1.00 35.70 324 ASP D O 1
ATOM 10212 N N . SER D 1 328 ? 36.737 62.975 3.865 1.00 21.58 325 SER D N 1
ATOM 10213 C CA . SER D 1 328 ? 35.580 62.169 3.486 1.00 20.19 325 SER D CA 1
ATOM 10214 C C . SER D 1 328 ? 34.570 61.946 4.612 1.00 25.70 325 SER D C 1
ATOM 10215 O O . SER D 1 328 ? 33.432 61.553 4.356 1.00 29.98 325 SER D O 1
ATOM 10218 N N . ARG D 1 329 ? 34.977 62.189 5.853 1.00 23.00 326 ARG D N 1
ATOM 10219 C CA . ARG D 1 329 ? 34.067 62.030 6.985 1.00 29.48 326 ARG D CA 1
ATOM 10220 C C . ARG D 1 329 ? 32.979 63.102 6.972 1.00 23.86 326 ARG D C 1
ATOM 10221 O O . ARG D 1 329 ? 31.916 62.933 7.568 1.00 24.37 326 ARG D O 1
ATOM 10229 N N . LEU D 1 330 ? 33.253 64.198 6.272 1.00 21.17 327 LEU D N 1
ATOM 10230 C CA . LEU D 1 330 ? 32.315 65.308 6.172 1.00 16.22 327 LEU D CA 1
ATOM 10231 C C . LEU D 1 330 ? 31.327 65.118 5.026 1.00 22.17 327 LEU D C 1
ATOM 10232 O O . LEU D 1 330 ? 30.442 65.952 4.813 1.00 30.61 327 LEU D O 1
ATOM 10237 N N . ASP D 1 331 ? 31.479 64.017 4.294 1.00 22.61 328 ASP D N 1
ATOM 10238 C CA . ASP D 1 331 ? 30.576 63.705 3.196 1.00 15.60 328 ASP D CA 1
ATOM 10239 C C . ASP D 1 331 ? 29.134 63.620 3.688 1.00 19.70 328 ASP D C 1
ATOM 10240 O O . ASP D 1 331 ? 28.850 62.955 4.686 1.00 13.43 328 ASP D O 1
ATOM 10245 N N . HIS D 1 332 ? 28.245 64.327 2.994 1.00 21.51 329 HIS D N 1
ATOM 10246 C CA . HIS D 1 332 ? 26.800 64.250 3.220 1.00 21.45 329 HIS D CA 1
ATOM 10247 C C . HIS D 1 332 ? 26.342 64.881 4.542 1.00 21.07 329 HIS D C 1
ATOM 10248 O O . HIS D 1 332 ? 25.210 64.667 4.974 1.00 12.65 329 HIS D O 1
ATOM 10255 N N . THR D 1 333 ? 27.217 65.665 5.168 1.00 12.90 330 THR D N 1
ATOM 10256 C CA . THR D 1 333 ? 26.925 66.293 6.459 1.00 16.39 330 THR D CA 1
ATOM 10257 C C . THR D 1 333 ? 26.263 67.672 6.312 1.00 20.35 330 THR D C 1
ATOM 10258 O O . THR D 1 333 ? 26.430 68.332 5.287 1.00 27.04 330 THR D O 1
ATOM 10262 N N . PRO D 1 334 ? 25.501 68.105 7.337 1.00 22.23 331 PRO D N 1
ATOM 10263 C CA . PRO D 1 334 ? 24.807 69.401 7.309 1.00 21.95 331 PRO D CA 1
ATOM 10264 C C . PRO D 1 334 ? 25.725 70.617 7.190 1.00 20.38 331 PRO D C 1
ATOM 10265 O O . PRO D 1 334 ? 25.270 71.668 6.741 1.00 22.08 331 PRO D O 1
ATOM 10269 N N . GLU D 1 335 ? 26.981 70.487 7.605 1.00 22.05 332 GLU D N 1
ATOM 10270 C CA . GLU D 1 335 ? 27.935 71.583 7.477 1.00 20.97 332 GLU D CA 1
ATOM 10271 C C . GLU D 1 335 ? 29.217 71.143 6.785 1.00 23.62 332 GLU D C 1
ATOM 10272 O O . GLU D 1 335 ? 30.318 71.480 7.218 1.00 21.03 332 GLU D O 1
ATOM 10278 N N . GLU D 1 336 ? 29.047 70.382 5.707 1.00 24.25 333 GLU D N 1
ATOM 10279 C CA . GLU D 1 336 ? 30.144 69.932 4.856 1.00 17.83 333 GLU D CA 1
ATOM 10280 C C . GLU D 1 336 ? 31.040 71.108 4.467 1.00 16.91 333 GLU D C 1
ATOM 10281 O O . GLU D 1 336 ? 30.558 72.129 3.975 1.00 19.99 333 GLU D O 1
ATOM 10287 N N . HIS D 1 337 ? 32.342 70.965 4.703 1.00 18.03 334 HIS D N 1
ATOM 10288 C CA . HIS D 1 337 ? 33.277 72.067 4.500 1.00 18.77 334 HIS D CA 1
ATOM 10289 C C . HIS D 1 337 ? 34.707 71.601 4.236 1.00 24.96 334 HIS D C 1
ATOM 10290 O O . HIS D 1 337 ? 35.074 70.470 4.550 1.00 20.52 334 HIS D O 1
ATOM 10297 N N . VAL D 1 338 ? 35.509 72.496 3.668 1.00 23.27 335 VAL D N 1
ATOM 10298 C CA . VAL D 1 338 ? 36.915 72.223 3.399 1.00 23.52 335 VAL D CA 1
ATOM 10299 C C . VAL D 1 338 ? 37.730 73.497 3.615 1.00 28.14 335 VAL D C 1
ATOM 10300 O O . VAL D 1 338 ? 37.293 74.587 3.242 1.00 33.24 335 VAL D O 1
ATOM 10304 N N . PRO D 1 339 ? 38.901 73.372 4.259 1.00 27.03 336 PRO D N 1
ATOM 10305 C CA . PRO D 1 339 ? 39.791 74.532 4.376 1.00 27.64 336 PRO D CA 1
ATOM 10306 C C . PRO D 1 339 ? 40.249 75.004 2.999 1.00 26.73 336 PRO D C 1
ATOM 10307 O O . PRO D 1 339 ? 40.607 74.171 2.165 1.00 22.68 336 PRO D O 1
ATOM 10311 N N . LEU D 1 340 ? 40.234 76.314 2.762 1.00 24.34 337 LEU D N 1
ATOM 10312 C CA . LEU D 1 340 ? 40.631 76.858 1.465 1.00 29.67 337 LEU D CA 1
ATOM 10313 C C . LEU D 1 340 ? 42.104 76.610 1.175 1.00 33.44 337 LEU D C 1
ATOM 10314 O O . LEU D 1 340 ? 42.508 76.529 0.019 1.00 39.56 337 LEU D O 1
ATOM 10319 N N . ALA D 1 341 ? 42.901 76.488 2.230 1.00 20.55 338 ALA D N 1
ATOM 10320 C CA . ALA D 1 341 ? 44.320 76.199 2.082 1.00 31.20 338 ALA D CA 1
ATOM 10321 C C . ALA D 1 341 ? 44.533 74.853 1.397 1.00 33.20 338 ALA D C 1
ATOM 10322 O O . ALA D 1 341 ? 45.463 74.689 0.608 1.00 36.28 338 ALA D O 1
ATOM 10324 N N . ASP D 1 342 ? 43.665 73.894 1.704 1.00 35.35 339 ASP D N 1
ATOM 10325 C CA . ASP D 1 342 ? 43.760 72.553 1.137 1.00 25.83 339 ASP D CA 1
ATOM 10326 C C . ASP D 1 342 ? 43.575 72.541 -0.378 1.00 26.35 339 ASP D C 1
ATOM 10327 O O . ASP D 1 342 ? 44.069 71.649 -1.064 1.00 31.31 339 ASP D O 1
ATOM 10332 N N . LEU D 1 343 ? 42.861 73.534 -0.894 1.00 30.48 340 LEU D N 1
ATOM 10333 C CA . LEU D 1 343 ? 42.558 73.598 -2.319 1.00 34.38 340 LEU D CA 1
ATOM 10334 C C . LEU D 1 343 ? 43.787 73.916 -3.164 1.00 29.79 340 LEU D C 1
ATOM 10335 O O . LEU D 1 343 ? 44.024 73.281 -4.192 1.00 24.71 340 LEU D O 1
ATOM 10340 N N . GLU D 1 344 ? 44.560 74.904 -2.724 1.00 27.14 341 GLU D N 1
ATOM 10341 C CA . GLU D 1 344 ? 45.741 75.351 -3.457 1.00 39.86 341 GLU D CA 1
ATOM 10342 C C . GLU D 1 344 ? 46.797 74.254 -3.562 1.00 44.97 341 GLU D C 1
ATOM 10343 O O . GLU D 1 344 ? 47.383 74.047 -4.624 1.00 52.20 341 GLU D O 1
ATOM 10349 N N . ARG D 1 345 ? 47.032 73.553 -2.457 1.00 38.49 342 ARG D N 1
ATOM 10350 C CA . ARG D 1 345 ? 48.013 72.473 -2.426 1.00 34.10 342 ARG D CA 1
ATOM 10351 C C . ARG D 1 345 ? 47.589 71.307 -3.313 1.00 28.23 342 ARG D C 1
ATOM 10352 O O . ARG D 1 345 ? 48.382 70.790 -4.098 1.00 33.19 342 ARG D O 1
ATOM 10360 N N . ALA D 1 346 ? 46.329 70.904 -3.182 1.00 31.11 343 ALA D N 1
ATOM 10361 C CA . ALA D 1 346 ? 45.787 69.789 -3.950 1.00 25.52 343 ALA D CA 1
ATOM 10362 C C . ALA D 1 346 ? 45.879 70.030 -5.455 1.00 28.95 343 ALA D C 1
ATOM 10363 O O . ALA D 1 346 ? 46.110 69.101 -6.227 1.00 32.36 343 ALA D O 1
ATOM 10365 N N . THR D 1 347 ? 45.692 71.281 -5.866 1.00 35.31 344 THR D N 1
ATOM 10366 C CA . THR D 1 347 ? 45.800 71.647 -7.275 1.00 35.15 344 THR D CA 1
ATOM 10367 C C . THR D 1 347 ? 47.233 71.490 -7.774 1.00 33.39 344 THR D C 1
ATOM 10368 O O . THR D 1 347 ? 47.471 70.917 -8.837 1.00 33.75 344 THR D O 1
ATOM 10372 N N . ALA D 1 348 ? 48.186 71.994 -6.997 1.00 33.49 345 ALA D N 1
ATOM 10373 C CA . ALA D 1 348 ? 49.595 71.907 -7.363 1.00 34.85 345 ALA D CA 1
ATOM 10374 C C . ALA D 1 348 ? 50.103 70.467 -7.310 1.00 39.98 345 ALA D C 1
ATOM 10375 O O . ALA D 1 348 ? 50.882 70.044 -8.164 1.00 42.25 345 ALA D O 1
ATOM 10377 N N . ILE D 1 349 ? 49.661 69.721 -6.300 1.00 38.16 346 ILE D N 1
ATOM 10378 C CA . ILE D 1 349 ? 50.058 68.324 -6.144 1.00 33.98 346 ILE D CA 1
ATOM 10379 C C . ILE D 1 349 ? 49.524 67.475 -7.293 1.00 31.65 346 ILE D C 1
ATOM 10380 O O . ILE D 1 349 ? 50.255 66.670 -7.872 1.00 34.55 346 ILE D O 1
ATOM 10385 N N . LEU D 1 350 ? 48.251 67.659 -7.627 1.00 30.38 347 LEU D N 1
ATOM 10386 C CA . LEU D 1 350 ? 47.658 66.957 -8.759 1.00 20.14 347 LEU D CA 1
ATOM 10387 C C . LEU D 1 350 ? 48.427 67.253 -10.044 1.00 25.10 347 LEU D C 1
ATOM 10388 O O . LEU D 1 350 ? 48.613 66.371 -10.879 1.00 39.65 347 LEU D O 1
ATOM 10393 N N . THR D 1 351 ? 48.884 68.494 -10.184 1.00 27.09 348 THR D N 1
ATOM 10394 C CA . THR D 1 351 ? 49.661 68.910 -11.350 1.00 26.98 348 THR D CA 1
ATOM 10395 C C . THR D 1 351 ? 50.975 68.134 -11.460 1.00 32.66 348 THR D C 1
ATOM 10396 O O . THR D 1 351 ? 51.279 67.566 -12.511 1.00 33.29 348 THR D O 1
ATOM 10400 N N . THR D 1 352 ? 51.747 68.123 -10.375 1.00 31.27 349 THR D N 1
ATOM 10401 C CA . THR D 1 352 ? 52.994 67.364 -10.309 1.00 32.21 349 THR D CA 1
ATOM 10402 C C . THR D 1 352 ? 52.720 65.899 -10.608 1.00 35.81 349 THR D C 1
ATOM 10403 O O . THR D 1 352 ? 53.475 65.244 -11.329 1.00 32.04 349 THR D O 1
ATOM 10407 N N . ALA D 1 353 ? 51.626 65.395 -10.050 1.00 36.16 350 ALA D N 1
ATOM 10408 C CA . ALA D 1 353 ? 51.195 64.028 -10.296 1.00 30.81 350 ALA D CA 1
ATOM 10409 C C . ALA D 1 353 ? 50.866 63.811 -11.772 1.00 29.48 350 ALA D C 1
ATOM 10410 O O . ALA D 1 353 ? 51.305 62.830 -12.370 1.00 34.36 350 ALA D O 1
ATOM 10412 N N . ILE D 1 354 ? 50.092 64.730 -12.346 1.00 27.64 351 ILE D N 1
ATOM 10413 C CA . ILE D 1 354 ? 49.685 64.647 -13.750 1.00 25.80 351 ILE D CA 1
ATOM 10414 C C . ILE D 1 354 ? 50.884 64.566 -14.693 1.00 28.78 351 ILE D C 1
ATOM 10415 O O . ILE D 1 354 ? 50.934 63.701 -15.573 1.00 29.23 351 ILE D O 1
ATOM 10420 N N . GLU D 1 355 ? 51.843 65.468 -14.502 1.00 31.26 352 GLU D N 1
ATOM 10421 C CA . GLU D 1 355 ? 53.049 65.502 -15.323 1.00 27.29 352 GLU D CA 1
ATOM 10422 C C . GLU D 1 355 ? 53.760 64.153 -15.313 1.00 31.10 352 GLU D C 1
ATOM 10423 O O . GLU D 1 355 ? 54.120 63.626 -16.364 1.00 35.72 352 GLU D O 1
ATOM 10429 N N . ARG D 1 356 ? 53.949 63.593 -14.124 1.00 31.93 353 ARG D N 1
ATOM 10430 C CA . ARG D 1 356 ? 54.521 62.258 -13.998 1.00 39.88 353 ARG D CA 1
ATOM 10431 C C . ARG D 1 356 ? 53.427 61.195 -13.995 1.00 49.57 353 ARG D C 1
ATOM 10432 O O . ARG D 1 356 ? 52.568 61.173 -14.878 1.00 50.82 353 ARG D O 1
#

B-factor: mean 28.34, std 11.51, range [8.42, 149.52]

Nearest PDB structures (foldseek):
  4q7a-assembly1_D-2  TM=1.002E+00  e=6.187E-77  Sphaerobacter thermophilus DSM 20745
  4q7a-assembly1_A  TM=8.191E-01  e=3.474E-68  Sphaerobacter thermophilus DSM 20745
  5xoy-assembly1_B-2  TM=9.572E-01  e=3.914E-45  Thermus thermophilus HB27
  5xoy-assembly1_A-2  TM=9.542E-01  e=7.340E-44  Thermus thermophilus HB27
  3isz-assembly1_A  TM=6.394E-01  e=2.186E-25  Haemophilus influenzae Rd KW20

Sequence (1387 aa):
LESISPSTTADLLRGLVSIPSPSGAEAPAVEWLCQQAALGYQAEPDGAGNAVGTRGEGPREILLGHIDTVPGEVPVQVVDGVLYGRGAVDAKGPLATFVVAGARAKLPPGVRLTVVGAVEEEVSSRGARHLIATREAPDAVVIGEPSGWDGVVLGYRGSVALEYRVTVPSHSAGPEATAAELAADFWYRLRTWCAEWSVGIDHAFHRVEPKLNALNSSSDGLYGEAVARIGLRLPPALSPEEAIAVATSLASEGEVTATVNAPAFQTDKRQPIVAAFLAAVRAHGGTPRLKLKTGTSDNLVGPAWGCPIVAYGPGDSRLDHTPEEHVPLADLERATAILTTAIERVAAQIHSGLESISPSTTADLLRGLVSIPSPSGAEAPAVEWLCQQAALGYQAEPDGAGNAVGTRGEGPREILLGHIDTVPGEVPVQVVDGVLYGRGAVDAKGPLATFVVAGARAKLPPGVRLTVVGAVEEEVSSRGARHLIATREAPDAVVIGEPSGWDGVVLGYRGSVALEYRVTVPSHSAGPEEATAAELAADFWYYRLRTWCAEWSVGIDHAFHRVEPKLNALNSSSDGLYGEAVARIGLRLPPALSPEEAIAVATSLASEGEVTATVNAPAFQTDKRQPIVAAFLAAVRAHGGTPRLKLKTGTSDNLVGPAWGCPIVAYGPGDSRLDHTPEEHVPLADLERATAILTTAIERVAAQIHSGTTADLLRGLVSIPSPSGAEAPAVEWLCQQAALGYQAEPDGAGNAVGTRGEGPREILLGHIDTVPGEVPVQVVDGVLYGRGAVDAKGPLATFVVAGARAKLPPGVRLTVVGAVEEEVSSRGARHLIATREAPDAVVIGEPSGWDGVVLGYRGSVALEYRVTVPSHSAGPEATAAELAADFWYRLRTWCAEWSVGIDHAFHRVEPKLNALNSSSDGLYGEAVARIGLRLPPALSPEEAIAVATSLASEGEVTATVNAPAFQTDKRQPIVAAFLAAVRAHGGTPRLKLKTGTSDNLVGPAWGCPIVAYGPGDSRLDHTPEEHVPLADLERATAILTTAIERVAAQIHSGSTTADLLRGLVSIPSPSGAEAPAVEWLCQQAALGYQAEPDGAGNAVGTRGEGPREILLGHIDTVPGEVPVQVVDGVLYGRGAVDAKGPLATFVVAGARAKLPPGVRLTVVGAVEEEVSSRRGARHLIATREAPDAVVIGEPSGWDGVVLGYRGSVALEYRVTVPSHSATAAELAADFWYRLRTWCAEWSVGIDHAFHRVEPKLNALNSSSDGLYGEAVARIGLRLPPALSPEEAIAVATSLASEGEVTATVNAPAFQTDKRQPIVAAFLAAVRAHGGTPRLKLKTGTSDNLVGPAWGCPIVAYGPGDSRLDHTPEEHVPLADLERATAILTTAIER

Solvent-accessible surface area: 52808 Å² total

InterPro domains:
  IPR001261 ArgE/DapE/ACY1/CPG2/YscS, conserved site [PS00758] (66-75)
  IPR002933 Peptidase M20 [PF01546] (67-352)
  IPR010175 [LysW]-lysine/[LysW]-ornithine hydrolase [MF_01120] (10-355)
  IPR010175 [LysW]-lysine/[LysW]-ornithine hydrolase [TIGR01902] (15-355)
  IPR050072 Peptidase M20A family, bacterial cell wall biosynthesis [PTHR43808] (14-355)

Organism: Sphaerobacter thermophilus (strain ATCC 49802 / DSM 20745 / KCCM 41009 / NCIMB 13125 / S 6022) (NCBI:txid479434)

Secondary structure (DSSP, 8-state):
--------HHHHHHHHHTS--BTT--HHHHHHHHH--TTS-EEEE-TT--EEEEES-SSEE--EEE--B-S-----EESSSEEE-TTTTTTHHHHHHHHHHHHHS-PPTTEEEEEEEESS-----HHHHHHHHHSPPPS-EEE-S--EEEEEEEEE-EEEEEEEEEEE-----STT-SHHHHHHHHHHHHHHHHHHHTTT-SSGGGS-EEEEEEEEEEE-SS-EEEEEEEEEEE-TTS-TTHHHHHHHHH-SSSEEEEEEEE--EE--TTSHHHHHHHHHHHHTT---EEEEE-S-----HHHHH-S-EEEEESS-GGGTT-TT-EEEHHHHHHHHHHHHHHHHHHHHHHHT-/--------HHHHHHHHHHS--BTT--HHHHHHHHH--TTS-EEEE-TT--EEEEEEESSEE--EEE--B-SS----EEETTEEE-TTTTTTHHHHHHHHHHHHHSPPPTTEEEEEEEESS-----HHHHHHHHHSPPPS-EEE-S--EEEEEEEEE-EEEEEEEEEEE-----STT-SHHHHHHHHHHHHHHHHHHHTTT---GGGS-EEEEEEEEEEE-SS-EEEEEEEEEEEPTTS-HHHHHHHHHHH-SSSEEEEEEEE--EE--TTSHHHHHHHHHHHHTT---EEEEESS-----HHHHH---EEEEESS-GGGTT-TT-EEEHHHHHHHHHHHHHHHHHHHHHHHH-/-HHHHHHHHTTS--BTT--HHHHHHHHH--TTS-EEEE-TT--EEEEE--SSEE--EEE--B-SS----EEETTEEE-TTTTTTHHHHHHHHHHHHHS-PPTTEEEEEEEESSTT---HHHHHHHHHSPPPS-EEEES--EEEEEEEEE-EEEEEEEEEEE----SSSS--HHHHHHHHHHHHHHHHHHHTTT--SGGGS-EEEEEEEEEEE-SS-EEEEEEEEEEE-TTS-HHHHHHHHHHH-SSSEEEEEEEE--EE--TTSHHHHHHHHHHHTTT---EEEEESS-----HHHHH---EEEEESS-GGGTT-TT-EEEHHHHHHHHHHHHHHHHHHHHHHHH-/--HHHHHHHHHTS--BTT--HHHHHHHHH--TTS-EEEE-TT--EEEE-S-SSEE--EEE--B-SS----EESSSEEESTTTTTTHHHHHHHHHHHHHS---TTEE-EEEEESSS----HHHHHHHHHSPPPS-EEE-S---TTEEEEEE-EEEEEEEEEEE------HHHHHHHHHHHHHHHHHHHSTT-SSGGGS-EEEEEEEEEEE-SSSEEEEEEEEEEE-TTS-HHHHHHHHHHT-TTSEEEEEEEE--EE--TT-HHHHHHHHHHHHTT---EEEEESS-----HHHHH-S-EEE--SS-GGGTT-TT-EEEHHHHHHHHHHHHHHHH-

Foldseek 3Di:
DAADALVALVVVLLVLQVDAAAFPRCQVSLQVVQVCVSLVWPWDADPLRKTKTKDADADAEEEAEASHFHDDWDPFDADPQKTWGTCCARFSQLLSLCVSLVSVADFDHRYMYMRIHFGRFYVVRVRLVVCLVPDAFHQEYAYGHAQALQEKAFWAWWKKKKKKKAKAFDDDPDQPRAQQNLQVVLVVVLQVVQPVVQPPPDDPRAGKHKDFPDKDWDDDNGMIMIMTIIMITHHPVAWPVNSQVVSQVSPPRIHMDMDGPDHIDGQDCPDQLNVLLCVLCVVLVHRHDYDHHYDDGCSPCCVSRVHRYMYYGHADNVCGPPNGGMGRSVSSRSSSSSVSSSVNSVSCVPPVD/DAADELVFLVVVLLVLLVDAAAFPRCQVSLVVVQVCVSLQWNWDQDDLRKTKTKDADAPAEEEAEASHFHDDWQPFDADPQKTWGTCCQVFSLLLSLLVSLVSLADFDHRYMYMRIHFGRWYVVRPGLVVCLVPHDQHQEYAYGHAQALQEKEFAEWWKKKKKKKAKDFDDDDDQPPAQQSLQVVLVVVLQVVQCVVCPPPPQVLQGKHKDFPDKDWDDDNGMIMIMTIMMITHHLVAWPVNSQVVSQVSHDRIHMDMDTPATTDGDDCVDQLNVLLCCLSVVLPHNYHYHHDHDDGSSPSCVSSVHRYMYYGHADCVLGPHSGGMGGSVRSRSSSSSVSSSVNSVSVVVVVD/DLLVLLLVLLVDAAAFPRQQVSLVVVLVVCVLAWNWDQDPQRKTKTKHAAAPAEEEDEASHFHDAWAPFDDDPQKTWITCCQVFSLLLSLLVLLQSVFDADHRYMYMRIHAGRFVHVSVRLVVCLVPDAFHQYYEYGHAQALQEWEFWEWWKKKKKKKDKDFDPCPPPDDDQLVLVVQLVVQLQVVQCVVAPPPDDLLQGKHKDFPDWDWDDPPGMIMIMTIMMITHHQVADPVRSQVVSCVSRDRIDMDMDTDAGIDGHDCPDVLNVLLCVLLVVLVHHYYYHYYNHHGSNPSCVSNVHYYIYYGHADCVLGPPNGGMGRSVSSVSSSSSVSRSVNVVSVVVVVD/DFLLVVLLVLLVDAAAFPRCQVSLVVVQVCVVLVFPWDADPQRKTKTKFADADAEEEEEASHFHDAFADFDDDPQKTWGTCQQRFSQLLSLCVQLVSVFDDDHRYMYMRIHFGDFVHVSVRLVVCLVPHAFHQEYAYGHAQALQEWEFWEWWKKKKKKKAKAFPDDPAQQNLVVVLVVVLQVVQCVVCPPPDDLQAGKHKDFPDWDWDDPPRMTMIMTIIMITHHQVAFPVNSVVVSQVSRVRIGMDMDTDAGIGGHDCPDPLNVLLNCLSVVLPHDYDYDYDNHHGCNPSCVSRVHHYIYYGHADCVLGPPSTGMGRNVRSRSSSSSVNSSVHD

CATH classification: 3.40.630.10 (+1 more: 3.30.70.360)

Radius of gyration: 41.27 Å; Cα contacts (8 Å, |Δi|>4): 3534; chains: 4; bounding box: 105×105×122 Å